Protein AF-A0A0K1K269-F1 (afdb_monomer)

Foldseek 3Di:
DPQVQQAFDGPPQEAQLQFGKDKDFADAQWKKFKDKPPDPHRPDIDGQHPVRMDMDTPSDGDDFFKMWMWIWTQDPVGIDDIDPIRIHGHDNDAWAAKAKDWDPVADPQDPPPQEGQRQWTKMKTFTDAQWKKWKAKDDPRDVVRIDIDGQHRVRMDMDTDDGHDFAKMKMKMWTADRRRHIYDIYPIDIHGHDDEWAAWELKAFFPVQQFFAGPPQEGLDQWTKIKTFGDAQWKKWKAFPVPRDTQDIDGQHPLGMDMGTGPRHDFAKTKMWMWTAHPSGHIHHIYPIDIHGHDNDAWEWWAEKDFDPLQQPFDPPPQEGQFQWTKIKGFGDALKKKFKPKPPDPHGQDIWHQHPVRMTMDTGPGTHDFEKMWIKMWIAHSRRRTYDIYHIDIHGHWWDKDFDQVQQAFDPPPLEALDQFTKIKIFIYAQWKKWKDFVPRTFFIDHQHPVRMDMTGGHGHDAAKTWMWMWTDDPNDIGIDHTDIHGHANDAWADKDWPDQEAELPADAFHFGTFIDIHGPHPFQKAKAWPPPCVQWGDDRRTITGHCSVPDDFAKDWTWMWIAGRNGHIDIDTGIHGYHYDDDDDDDDDDDQDCAQQWRKDKDWDQFFLPGIAMKIWTPQQAAPGRGDVPDRQWGWAQPDDDPNHRQKIKGWGHFKIKMKIFHFWDFLLSCLRRQLRLLCVLQVPPDPVQSVQLSVLSVLLSVPDDRRQTETEMEMEMAGDQPDQTEEIEMAGHPPPSYAYEYEYECQRPYPNYAYEYHRHQEYEYEEEHEYEYEAAAHEYEYGLAEYEYEYFLVHEYEYHHYNYAYEAEFHDDDDPPDPDQDPLSSFAAEYEAANFHYAYEYEDSAAPVQWDWDDFQQWIWITGPVGSNRIYIYGHHQWYHYPVGIDGDDFDQLLLLVQLLCCQQLVDGDARSRSRRVVVSVVSPRFPLNVSVCSCCDPRSVVVVRHDDPDLLVNVQSLCCSRVVDGDDPVLSVVVSVVVVRSQDSSNVSSVVCPDPSSVVRGHGRSRRDNSD

pLDDT: mean 85.99, std 11.44, range [26.34, 98.56]

Mean predicted aligned error: 17.12 Å

Structure (mmCIF, N/CA/C/O backbone):
data_AF-A0A0K1K269-F1
#
_entry.id   AF-A0A0K1K269-F1
#
loop_
_atom_site.group_PDB
_atom_site.id
_atom_site.type_symbol
_atom_site.label_atom_id
_atom_site.label_alt_id
_atom_site.label_comp_id
_atom_site.label_asym_id
_atom_site.label_entity_id
_atom_site.label_seq_id
_atom_site.pdbx_PDB_ins_code
_atom_site.Cartn_x
_atom_site.Cartn_y
_atom_site.Cartn_z
_atom_site.occupancy
_atom_site.B_iso_or_equiv
_atom_site.auth_seq_id
_atom_site.auth_comp_id
_atom_site.auth_asym_id
_atom_site.auth_atom_id
_atom_site.pdbx_PDB_model_num
ATOM 1 N N . MET A 1 1 ? -61.673 -24.656 77.929 1.00 82.25 1 MET A N 1
ATOM 2 C CA . MET A 1 1 ? -61.114 -23.332 78.265 1.00 82.25 1 MET A CA 1
ATOM 3 C C . MET A 1 1 ? -62.206 -22.293 78.041 1.00 82.25 1 MET A C 1
ATOM 5 O O . MET A 1 1 ? -63.074 -22.556 77.212 1.00 82.25 1 MET A O 1
ATOM 9 N N . LEU A 1 2 ? -62.243 -21.191 78.796 1.00 82.69 2 LEU A N 1
ATOM 10 C CA . LEU A 1 2 ? -63.127 -20.068 78.458 1.00 82.69 2 LEU A CA 1
ATOM 11 C C . LEU A 1 2 ? -62.644 -19.394 77.168 1.00 82.69 2 LEU A C 1
ATOM 13 O O . LEU A 1 2 ? -61.446 -19.272 76.951 1.00 82.69 2 LEU A O 1
ATOM 17 N N . GLU A 1 3 ? -63.578 -18.910 76.349 1.00 79.75 3 GLU A N 1
ATOM 18 C CA . GLU A 1 3 ? -63.285 -18.269 75.055 1.00 79.75 3 GLU A CA 1
ATOM 19 C C . GLU A 1 3 ? -62.368 -17.038 75.184 1.00 79.75 3 GLU A C 1
ATOM 21 O O . GLU A 1 3 ? -61.591 -16.734 74.282 1.00 79.75 3 GLU A O 1
ATOM 26 N N . ALA A 1 4 ? -62.426 -16.340 76.322 1.00 81.12 4 ALA A N 1
ATOM 27 C CA . ALA A 1 4 ? -61.565 -15.196 76.616 1.00 81.12 4 ALA A CA 1
ATOM 28 C C . ALA A 1 4 ? -60.096 -15.578 76.888 1.00 81.12 4 ALA A C 1
ATOM 30 O O . ALA A 1 4 ? -59.228 -14.732 76.711 1.00 81.12 4 ALA A O 1
ATOM 31 N N . SER A 1 5 ? -59.835 -16.825 77.290 1.00 86.56 5 SER A N 1
ATOM 32 C CA . SER A 1 5 ? -58.494 -17.344 77.601 1.00 86.56 5 SER A CA 1
ATOM 33 C C . SER A 1 5 ? -57.879 -18.169 76.476 1.00 86.56 5 SER A C 1
ATOM 35 O O . SER A 1 5 ? -56.747 -18.609 76.598 1.00 86.56 5 SER A O 1
ATOM 37 N N . ASP A 1 6 ? -58.620 -18.397 75.400 1.00 86.62 6 ASP A N 1
ATOM 38 C CA . ASP A 1 6 ? -58.170 -19.059 74.176 1.00 86.62 6 ASP A CA 1
ATOM 39 C C . ASP A 1 6 ? -57.727 -17.963 73.196 1.00 86.62 6 ASP A C 1
ATOM 41 O O . ASP A 1 6 ? -58.535 -17.502 72.390 1.00 86.62 6 ASP A O 1
ATOM 45 N N . THR A 1 7 ? -56.540 -17.374 73.384 1.00 86.38 7 THR A N 1
ATOM 46 C CA . THR A 1 7 ? -56.076 -16.248 72.547 1.00 86.38 7 THR A CA 1
ATOM 47 C C . THR A 1 7 ? -55.715 -16.728 71.141 1.00 86.38 7 THR A C 1
ATOM 49 O O . THR A 1 7 ? -55.523 -17.915 70.915 1.00 86.38 7 THR A O 1
ATOM 52 N N . GLY A 1 8 ? -55.673 -15.825 70.165 1.00 85.50 8 GLY A N 1
ATOM 53 C CA . GLY A 1 8 ? -55.426 -16.197 68.778 1.00 85.50 8 GLY A CA 1
ATOM 54 C C . GLY A 1 8 ? -56.553 -16.985 68.139 1.00 85.50 8 GLY A C 1
ATOM 55 O O . GLY A 1 8 ? -57.714 -16.545 68.122 1.00 85.50 8 GLY A O 1
ATOM 56 N N . VAL A 1 9 ? -56.203 -18.107 67.513 1.00 84.50 9 VAL A N 1
ATOM 57 C CA . VAL A 1 9 ? -57.137 -18.876 66.689 1.00 84.50 9 VAL A CA 1
ATOM 58 C C . VAL A 1 9 ? -58.079 -19.684 67.578 1.00 84.50 9 VAL A C 1
ATOM 60 O O . VAL A 1 9 ? -57.772 -20.787 68.010 1.00 84.50 9 VAL A O 1
ATOM 63 N N . LYS A 1 10 ? -59.289 -19.157 67.786 1.00 86.44 10 LYS A N 1
ATOM 64 C CA . LYS A 1 10 ? -60.305 -19.793 68.638 1.00 86.44 10 LYS A CA 1
ATOM 65 C C . LYS A 1 10 ? -60.507 -21.279 68.313 1.00 86.44 10 LYS A C 1
ATOM 67 O O . LYS A 1 10 ? -60.889 -21.640 67.197 1.00 86.44 10 LYS A O 1
ATOM 72 N N . GLY A 1 11 ? -60.344 -22.124 69.326 1.00 83.75 11 GLY A N 1
ATOM 73 C CA . GLY A 1 11 ? -60.563 -23.564 69.292 1.00 83.75 11 GLY A CA 1
ATOM 74 C C . GLY A 1 11 ? -59.385 -24.387 68.770 1.00 83.75 11 GLY A C 1
ATOM 75 O O . GLY A 1 11 ? -59.548 -25.600 68.625 1.00 83.75 11 GLY A O 1
ATOM 76 N N . ASP A 1 12 ? -58.226 -23.782 68.495 1.00 84.50 12 ASP A N 1
ATOM 77 C CA . ASP A 1 12 ? -57.014 -24.500 68.076 1.00 84.50 12 ASP A CA 1
ATOM 78 C C . ASP A 1 12 ? -56.248 -25.141 69.252 1.00 84.50 12 ASP A C 1
ATOM 80 O O . ASP A 1 12 ? -55.366 -25.981 69.050 1.00 84.50 12 ASP A O 1
ATOM 84 N N . GLY A 1 13 ? -56.634 -24.791 70.484 1.00 87.31 13 GLY A N 1
ATOM 85 C CA . GLY A 1 13 ? -56.024 -25.293 71.704 1.00 87.31 13 GLY A CA 1
ATOM 86 C C . GLY A 1 13 ? -54.658 -24.676 71.989 1.00 87.31 13 GLY A C 1
ATOM 87 O O . GLY A 1 13 ? -53.840 -25.338 72.625 1.00 87.31 13 GLY A O 1
ATOM 88 N N . ARG A 1 14 ? -54.378 -23.454 71.536 1.00 89.50 14 ARG A N 1
ATOM 89 C CA . ARG A 1 14 ? -53.165 -22.696 71.861 1.00 89.50 14 ARG A CA 1
ATOM 90 C C . ARG A 1 14 ? -53.545 -21.345 72.452 1.00 89.50 14 ARG A C 1
ATOM 92 O O . ARG A 1 14 ? -54.578 -20.782 72.124 1.00 89.50 14 ARG A O 1
ATOM 99 N N . THR A 1 15 ? -52.734 -20.839 73.370 1.00 90.44 15 THR A N 1
ATOM 100 C CA . THR A 1 15 ? -52.998 -19.544 73.997 1.00 90.44 15 THR A CA 1
ATOM 101 C C . THR A 1 15 ? -51.727 -18.899 74.534 1.00 90.44 15 THR A C 1
ATOM 103 O O . THR A 1 15 ? -50.867 -19.581 75.083 1.00 90.44 15 THR A O 1
ATOM 106 N N . ALA A 1 16 ? -51.638 -17.580 74.408 1.00 90.44 16 ALA A N 1
ATOM 107 C CA . ALA A 1 16 ? -50.656 -16.710 75.044 1.00 90.44 16 ALA A CA 1
ATOM 108 C C . ALA A 1 16 ? -51.110 -16.241 76.433 1.00 90.44 16 ALA A C 1
ATOM 110 O O . ALA A 1 16 ? -50.347 -15.596 77.154 1.00 90.44 16 ALA A O 1
ATOM 111 N N . ASP A 1 17 ? -52.343 -16.563 76.843 1.00 89.81 17 ASP A N 1
ATOM 112 C CA . ASP A 1 17 ? -52.762 -16.428 78.235 1.00 89.81 17 ASP A CA 1
ATOM 113 C C . ASP A 1 17 ? -51.996 -17.460 79.071 1.00 89.81 17 ASP A C 1
ATOM 115 O O . ASP A 1 17 ? -52.305 -18.652 79.057 1.00 89.81 17 ASP A O 1
ATOM 119 N N . SER A 1 18 ? -50.994 -16.996 79.820 1.00 88.62 18 SER A N 1
ATOM 120 C CA . SER A 1 18 ? -50.221 -17.832 80.740 1.00 88.62 18 SER A CA 1
ATOM 121 C C . SER A 1 18 ? -51.050 -18.338 81.920 1.00 88.62 18 SER A C 1
ATOM 123 O O . SER A 1 18 ? -50.560 -19.156 82.690 1.00 88.62 18 SER A O 1
ATOM 125 N N . SER A 1 19 ? -52.299 -17.895 82.084 1.00 87.56 19 SER A N 1
ATOM 126 C CA . SER A 1 19 ? -53.193 -18.254 83.185 1.00 87.56 19 SER A CA 1
ATOM 127 C C . SER A 1 19 ? -54.625 -18.559 82.709 1.00 87.56 19 SER A C 1
ATOM 129 O O . SER A 1 19 ? -55.581 -17.962 83.214 1.00 87.56 19 SER A O 1
ATOM 131 N N . PRO A 1 20 ? -54.830 -19.508 81.772 1.00 88.19 20 PRO A N 1
ATOM 132 C CA . PRO A 1 20 ? -56.107 -19.645 81.104 1.00 88.19 20 PRO A CA 1
ATOM 133 C C . PRO A 1 20 ? -57.209 -20.080 82.068 1.00 88.19 20 PRO A C 1
ATOM 135 O O . PRO A 1 20 ? -57.093 -21.057 82.816 1.00 88.19 20 PRO A O 1
ATOM 138 N N . ALA A 1 21 ? -58.329 -19.369 82.007 1.00 89.06 21 ALA A N 1
ATOM 139 C CA . ALA A 1 21 ? -59.508 -19.669 82.787 1.00 89.06 21 ALA A CA 1
ATOM 140 C C . ALA A 1 21 ? -60.196 -20.943 82.273 1.00 89.06 21 ALA A C 1
ATOM 142 O O . ALA A 1 21 ? -60.457 -21.138 81.076 1.00 89.06 21 ALA A O 1
ATOM 143 N N . LEU A 1 22 ? -60.531 -21.828 83.208 1.00 88.50 22 LEU A N 1
ATOM 144 C CA . LEU A 1 22 ? -61.204 -23.091 82.940 1.00 88.50 22 LEU A CA 1
ATOM 145 C C . LEU A 1 22 ? -62.673 -22.987 83.323 1.00 88.50 22 LEU A C 1
ATOM 147 O O . LEU A 1 22 ? -63.022 -22.396 84.338 1.00 88.50 22 LEU A O 1
ATOM 151 N N . ALA A 1 23 ? -63.536 -23.613 82.535 1.00 89.69 23 ALA A N 1
ATOM 152 C CA . ALA A 1 23 ? -64.954 -23.687 82.835 1.00 89.69 23 ALA A CA 1
ATOM 153 C C . ALA A 1 23 ? -65.533 -25.015 82.373 1.00 89.69 23 ALA A C 1
ATOM 155 O O . ALA A 1 23 ? -65.005 -25.664 81.465 1.00 89.69 23 ALA A O 1
ATOM 156 N N . GLY A 1 24 ? -66.651 -25.392 82.979 1.00 90.62 24 GLY A N 1
ATOM 157 C CA . GLY A 1 24 ? -67.384 -26.587 82.606 1.00 90.62 24 GLY A CA 1
ATOM 158 C C . GLY A 1 24 ? -68.748 -26.666 83.274 1.00 90.62 24 GLY A C 1
ATOM 159 O O . GLY A 1 24 ? -69.238 -25.715 83.884 1.00 90.62 24 GLY A O 1
ATOM 160 N N . GLN A 1 25 ? -69.375 -27.830 83.140 1.00 91.69 25 GLN A N 1
ATOM 161 C CA . GLN A 1 25 ? -70.652 -28.143 83.776 1.00 91.69 25 GLN A CA 1
ATOM 162 C C . GLN A 1 25 ? -70.461 -29.218 84.844 1.00 91.69 25 GLN A C 1
ATOM 164 O O . GLN A 1 25 ? -69.525 -30.018 84.785 1.00 91.69 25 GLN A O 1
ATOM 169 N N . GLY A 1 26 ? -71.357 -29.240 85.823 1.00 90.62 26 GLY A N 1
ATOM 170 C CA . GLY A 1 26 ? -71.384 -30.256 86.866 1.00 90.62 26 GLY A CA 1
ATOM 171 C C . GLY A 1 26 ? -72.695 -30.237 87.642 1.00 90.62 26 GLY A C 1
ATOM 172 O O . GLY A 1 26 ? -73.620 -29.486 87.337 1.00 90.62 26 GLY A O 1
ATOM 173 N N . ILE A 1 27 ? -72.787 -31.077 88.668 1.00 91.31 27 ILE A N 1
ATOM 174 C CA . ILE A 1 27 ? -73.944 -31.091 89.569 1.00 91.31 27 ILE A CA 1
ATOM 175 C C . ILE A 1 27 ? -73.861 -29.878 90.507 1.00 91.31 27 ILE A C 1
ATOM 177 O O . ILE A 1 27 ? -72.843 -29.693 91.168 1.00 91.31 27 ILE A O 1
ATOM 181 N N . ALA A 1 28 ? -74.924 -29.071 90.594 1.00 91.62 28 ALA A N 1
ATOM 182 C CA . ALA A 1 28 ? -74.972 -27.882 91.452 1.00 91.62 28 ALA A CA 1
ATOM 183 C C . ALA A 1 28 ? -74.565 -28.195 92.907 1.00 91.62 28 ALA A C 1
ATOM 185 O O . ALA A 1 28 ? -75.068 -29.142 93.517 1.00 91.62 28 ALA A O 1
ATOM 186 N N . GLY A 1 29 ? -73.647 -27.399 93.462 1.00 87.94 29 GLY A N 1
ATOM 187 C CA . GLY A 1 29 ? -73.082 -27.589 94.801 1.00 87.94 29 GLY A CA 1
ATOM 188 C C . GLY A 1 29 ? -71.988 -28.662 94.913 1.00 87.94 29 GLY A C 1
ATOM 189 O O . GLY A 1 29 ? -71.452 -28.848 96.004 1.00 87.94 29 GLY A O 1
ATOM 190 N N . ALA A 1 30 ? -71.634 -29.366 93.830 1.00 93.44 30 ALA A N 1
ATOM 191 C CA . ALA A 1 30 ? -70.514 -30.309 93.822 1.00 93.44 30 ALA A CA 1
ATOM 192 C C . ALA A 1 30 ? -69.157 -29.588 93.886 1.00 93.44 30 ALA A C 1
ATOM 194 O O . ALA A 1 30 ? -69.008 -28.473 93.384 1.00 93.44 30 ALA A O 1
ATOM 195 N N . THR A 1 31 ? -68.144 -30.251 94.450 1.00 93.56 31 THR A N 1
ATOM 196 C CA . THR A 1 31 ? -66.749 -29.787 94.392 1.00 93.56 31 THR A CA 1
ATOM 197 C C . THR A 1 31 ? -66.070 -30.360 93.154 1.00 93.56 31 THR A C 1
ATOM 199 O O . THR A 1 31 ? -65.975 -31.580 93.012 1.00 93.56 31 THR A O 1
ATOM 202 N N . ILE A 1 32 ? -65.571 -29.491 92.281 1.00 94.69 32 ILE A N 1
ATOM 203 C CA . ILE A 1 32 ? -64.718 -29.847 91.149 1.00 94.69 32 ILE A CA 1
ATOM 204 C C . ILE A 1 32 ? -63.270 -29.841 91.619 1.00 94.69 32 ILE A C 1
ATOM 206 O O . ILE A 1 32 ? -62.801 -28.823 92.114 1.00 94.69 32 ILE A O 1
ATOM 210 N N . LYS A 1 33 ? -62.561 -30.959 91.453 1.00 92.38 33 LYS A N 1
ATOM 211 C CA . LYS A 1 33 ? -61.102 -31.034 91.605 1.00 92.38 33 LYS A CA 1
ATOM 212 C C . LYS A 1 33 ? -60.458 -31.049 90.231 1.00 92.38 33 LYS A C 1
ATOM 214 O O . LYS A 1 33 ? -60.833 -31.877 89.399 1.00 92.38 33 LYS A O 1
ATOM 219 N N . ILE A 1 34 ? -59.506 -30.150 90.024 1.00 90.69 34 ILE A N 1
ATOM 220 C CA . ILE A 1 34 ? -58.819 -29.922 88.756 1.00 90.69 34 ILE A CA 1
ATOM 221 C C . ILE A 1 34 ? -57.410 -30.498 88.871 1.00 90.69 34 ILE A C 1
ATOM 223 O O . ILE A 1 34 ? -56.678 -30.174 89.806 1.00 90.69 34 ILE A O 1
ATOM 227 N N . TYR A 1 35 ? -57.040 -31.360 87.932 1.00 90.06 35 TYR A N 1
ATOM 228 C CA . TYR A 1 35 ? -55.732 -32.001 87.862 1.00 90.06 35 TYR A CA 1
ATOM 229 C C . TYR A 1 35 ? -55.044 -31.567 86.571 1.00 90.06 35 TYR A C 1
ATOM 231 O O . TYR A 1 35 ? -55.631 -31.679 85.495 1.00 90.06 35 TYR A O 1
ATOM 239 N N . PHE A 1 36 ? -53.806 -31.095 86.693 1.00 88.00 36 PHE A N 1
ATOM 240 C CA . PHE A 1 36 ? -52.966 -30.667 85.576 1.00 88.00 36 PHE A CA 1
ATOM 241 C C . PHE A 1 36 ? -51.844 -31.682 85.322 1.00 88.00 36 PHE A C 1
ATOM 243 O O . PHE A 1 36 ? -51.255 -32.214 86.268 1.00 88.00 36 PHE A O 1
ATOM 250 N N . ASP A 1 37 ? -51.544 -31.935 84.050 1.00 87.56 37 ASP A N 1
ATOM 251 C CA . ASP A 1 37 ? -50.381 -32.679 83.546 1.00 87.56 37 ASP A CA 1
ATOM 252 C C . ASP A 1 37 ? -50.193 -34.061 84.181 1.00 87.56 37 ASP A C 1
ATOM 254 O O . ASP A 1 37 ? -49.087 -34.481 84.525 1.00 87.56 37 ASP A O 1
ATOM 258 N N . GLY A 1 38 ? -51.308 -34.768 84.388 1.00 84.12 38 GLY A N 1
ATOM 259 C CA . GLY A 1 38 ? -51.323 -36.129 84.931 1.00 84.12 38 GLY A CA 1
ATOM 260 C C . GLY A 1 38 ? -50.889 -36.253 86.397 1.00 84.12 38 GLY A C 1
ATOM 261 O O . GLY A 1 38 ? -50.686 -37.372 86.876 1.00 84.12 38 GLY A O 1
ATOM 262 N N . LYS A 1 39 ? -50.745 -35.142 87.133 1.00 85.69 39 LYS A N 1
ATOM 263 C CA . LYS A 1 39 ? -50.403 -35.164 88.563 1.00 85.69 39 LYS A CA 1
ATOM 264 C C . LYS A 1 39 ? -51.543 -35.782 89.383 1.00 85.69 39 LYS A C 1
ATOM 266 O O . LYS A 1 39 ? -52.715 -35.500 89.150 1.00 85.69 39 LYS A O 1
ATOM 271 N N . ALA A 1 40 ? -51.192 -36.626 90.358 1.00 81.00 40 ALA A N 1
ATOM 272 C CA . ALA A 1 40 ? -52.157 -37.382 91.168 1.00 81.00 40 ALA A CA 1
ATOM 273 C C . ALA A 1 40 ? -52.868 -36.543 92.248 1.00 81.00 40 ALA A C 1
ATOM 275 O O . ALA A 1 40 ? -53.937 -36.922 92.729 1.00 81.00 40 ALA A O 1
ATOM 276 N N . GLU A 1 41 ? -52.284 -35.412 92.641 1.00 85.56 41 GLU A N 1
ATOM 277 C CA . GLU A 1 41 ? -52.894 -34.468 93.574 1.00 85.56 41 GLU A CA 1
ATOM 278 C C . GLU A 1 41 ? -53.673 -33.404 92.803 1.00 85.56 41 GLU A C 1
ATOM 280 O O . GLU A 1 41 ? -53.217 -32.916 91.767 1.00 85.56 41 GLU A O 1
ATOM 285 N N . ALA A 1 42 ? -54.865 -33.064 93.303 1.00 82.75 42 ALA A N 1
ATOM 286 C CA . ALA A 1 42 ? -55.665 -32.003 92.709 1.00 82.75 42 ALA A CA 1
ATOM 287 C C . ALA A 1 42 ? -54.908 -30.688 92.872 1.00 82.75 42 ALA A C 1
ATOM 289 O O . ALA A 1 42 ? -54.588 -30.289 93.990 1.00 82.75 42 ALA A O 1
ATOM 290 N N . PHE A 1 43 ? -54.631 -30.042 91.749 1.00 81.25 43 PHE A N 1
ATOM 291 C CA . PHE A 1 43 ? -53.936 -28.768 91.703 1.00 81.25 43 PHE A CA 1
ATOM 292 C C . PHE A 1 43 ? -54.791 -27.663 92.323 1.00 81.25 43 PHE A C 1
ATOM 294 O O . PHE A 1 43 ? -54.311 -26.869 93.125 1.00 81.25 43 PHE A O 1
ATOM 301 N N . ALA A 1 44 ? -56.079 -27.667 91.987 1.00 84.88 44 ALA A N 1
ATOM 302 C CA . ALA A 1 44 ? -57.045 -26.713 92.496 1.00 84.88 44 ALA A CA 1
ATOM 303 C C . ALA A 1 44 ? -58.414 -27.365 92.685 1.00 84.88 44 ALA A C 1
ATOM 305 O O . ALA A 1 44 ? -58.685 -28.473 92.202 1.00 84.88 44 ALA A O 1
ATOM 306 N N . GLN A 1 45 ? -59.299 -26.661 93.386 1.00 89.69 45 GLN A N 1
ATOM 307 C CA . GLN A 1 45 ? -60.698 -27.044 93.482 1.00 89.69 45 GLN A CA 1
ATOM 308 C C . GLN A 1 45 ? -61.614 -25.824 93.443 1.00 89.69 45 GLN A C 1
ATOM 310 O O . GLN A 1 45 ? -61.294 -24.781 94.001 1.00 89.69 45 GLN A O 1
ATOM 315 N N . THR A 1 46 ? -62.780 -25.983 92.830 1.00 91.81 46 THR A N 1
ATOM 316 C CA . THR A 1 46 ? -63.850 -24.979 92.804 1.00 91.81 46 THR A CA 1
ATOM 317 C C . THR A 1 46 ? -65.195 -25.653 93.079 1.00 91.81 46 THR A C 1
ATOM 319 O O . THR A 1 46 ? -65.283 -26.879 93.184 1.00 91.81 46 THR A O 1
ATOM 322 N N . THR A 1 47 ? -66.260 -24.877 93.236 1.00 91.00 47 THR A N 1
ATOM 323 C CA . THR A 1 47 ? -67.620 -25.391 93.452 1.00 91.00 47 THR A CA 1
ATOM 324 C C . THR A 1 47 ? -68.514 -25.078 92.264 1.00 91.00 47 THR A C 1
ATOM 326 O O . THR A 1 47 ? -68.466 -23.974 91.730 1.00 91.00 47 THR A O 1
ATOM 329 N N . VAL A 1 48 ? -69.375 -26.023 91.886 1.00 93.19 48 VAL A N 1
ATOM 330 C CA . VAL A 1 48 ? -70.389 -25.809 90.846 1.00 93.19 48 VAL A CA 1
ATOM 331 C C . VAL A 1 48 ? -71.497 -24.903 91.381 1.00 93.19 48 VAL A C 1
ATOM 333 O O . VAL A 1 48 ? -72.097 -25.195 92.420 1.00 93.19 48 VAL A O 1
ATOM 336 N N . ALA A 1 49 ? -71.786 -23.820 90.665 1.00 91.88 49 ALA A N 1
ATOM 337 C CA . ALA A 1 49 ? -72.836 -22.870 91.000 1.00 91.88 49 ALA A CA 1
ATOM 338 C C . ALA A 1 49 ? -74.246 -23.476 90.845 1.00 91.88 49 ALA A C 1
ATOM 340 O O . ALA A 1 49 ? -74.440 -24.571 90.310 1.00 91.88 49 ALA A O 1
ATOM 341 N N . ALA A 1 50 ? -75.262 -22.762 91.341 1.00 90.81 50 ALA A N 1
ATOM 342 C CA . ALA A 1 50 ? -76.652 -23.232 91.353 1.00 90.81 50 ALA A CA 1
ATOM 343 C C . ALA A 1 50 ? -77.258 -23.441 89.949 1.00 90.81 50 ALA A C 1
ATOM 345 O O . ALA A 1 50 ? -78.239 -24.168 89.811 1.00 90.81 50 ALA A O 1
ATOM 346 N N . ASP A 1 51 ? -76.678 -22.826 88.919 1.00 91.25 51 ASP A N 1
ATOM 347 C CA . ASP A 1 51 ? -77.062 -22.966 87.511 1.00 91.25 51 ASP A CA 1
ATOM 348 C C . ASP A 1 51 ? -76.375 -24.153 86.801 1.00 91.25 51 ASP A C 1
ATOM 350 O O . ASP A 1 51 ? -76.600 -24.374 85.611 1.00 91.25 51 ASP A O 1
ATOM 354 N N . GLY A 1 52 ? -75.560 -24.933 87.523 1.00 92.31 52 GLY A N 1
ATOM 355 C CA . GLY A 1 52 ? -74.871 -26.118 87.009 1.00 92.31 52 GLY A CA 1
ATOM 356 C C . GLY A 1 52 ? -73.542 -25.837 86.303 1.00 92.31 52 GLY A C 1
ATOM 357 O O . GLY A 1 52 ? -72.943 -26.767 85.759 1.00 92.31 52 GLY A O 1
ATOM 358 N N . LYS A 1 53 ? -73.057 -24.591 86.306 1.00 93.44 53 LYS A N 1
ATOM 359 C CA . LYS A 1 53 ? -71.763 -24.215 85.721 1.00 93.44 53 LYS A CA 1
ATOM 360 C C . LYS A 1 53 ? -70.697 -24.037 86.794 1.00 93.44 53 LYS A C 1
ATOM 362 O O . LYS A 1 53 ? -70.991 -23.748 87.952 1.00 93.44 53 LYS A O 1
ATOM 367 N N . TRP A 1 54 ? -69.444 -24.210 86.407 1.00 92.50 54 TRP A N 1
ATOM 368 C CA . TRP A 1 54 ? -68.300 -23.846 87.230 1.00 92.50 54 TRP A CA 1
ATOM 369 C C . TRP A 1 54 ? -67.270 -23.121 86.380 1.00 92.50 54 TRP A C 1
ATOM 371 O O . TRP A 1 54 ? -67.113 -23.415 85.194 1.00 92.50 54 TRP A O 1
ATOM 381 N N . GLU A 1 55 ? -66.561 -22.202 87.020 1.00 90.31 55 GLU A N 1
ATOM 382 C CA . GLU A 1 55 ? -65.420 -21.494 86.459 1.00 90.31 55 GLU A CA 1
ATOM 383 C C . GLU A 1 55 ? -64.278 -21.538 87.476 1.00 90.31 55 GLU A C 1
ATOM 385 O O . GLU A 1 55 ? -64.490 -21.615 88.693 1.00 90.31 55 GLU A O 1
ATOM 390 N N . PHE A 1 56 ? -63.059 -21.534 86.961 1.00 87.12 56 PHE A N 1
ATOM 391 C CA . PHE A 1 56 ? -61.832 -21.474 87.727 1.00 87.12 56 PHE A CA 1
ATOM 392 C C . PHE A 1 56 ? -60.877 -20.505 87.036 1.00 87.12 56 PHE A C 1
ATOM 394 O O . PHE A 1 56 ? -60.439 -20.750 85.912 1.00 87.12 56 PHE A O 1
ATOM 401 N N . ASN A 1 57 ? -60.579 -19.405 87.725 1.00 78.44 57 ASN A N 1
ATOM 402 C CA . ASN A 1 57 ? -59.581 -18.425 87.331 1.00 78.44 57 ASN A CA 1
ATOM 403 C C . ASN A 1 57 ? -58.949 -17.839 88.601 1.00 78.44 57 ASN A C 1
ATOM 405 O O . ASN A 1 57 ? -59.583 -17.053 89.303 1.00 78.44 57 ASN A O 1
ATOM 409 N N . GLU A 1 58 ? -57.723 -18.251 88.917 1.00 71.62 58 GLU A N 1
ATOM 410 C CA . GLU A 1 58 ? -56.969 -17.744 90.073 1.00 71.62 58 GLU A CA 1
ATOM 411 C C . GLU A 1 58 ? -55.712 -16.959 89.656 1.00 71.62 58 GLU A C 1
ATOM 413 O O . GLU A 1 58 ? -54.828 -16.748 90.484 1.00 71.62 58 GLU A O 1
ATOM 418 N N . ASN A 1 59 ? -55.612 -16.515 88.391 1.00 70.75 59 ASN A N 1
ATOM 419 C CA . ASN A 1 59 ? -54.438 -15.815 87.836 1.00 70.75 59 ASN A CA 1
ATOM 420 C C . ASN A 1 59 ? -53.103 -16.537 88.116 1.00 70.75 59 ASN A C 1
ATOM 422 O O . ASN A 1 59 ? -52.069 -15.903 88.326 1.00 70.75 59 ASN A O 1
ATOM 426 N N . THR A 1 60 ? -53.124 -17.868 88.204 1.00 77.81 60 THR A N 1
ATOM 427 C CA . THR A 1 60 ? -51.901 -18.648 88.404 1.00 77.81 60 THR A CA 1
ATOM 428 C C . THR A 1 60 ? -51.247 -18.871 87.053 1.00 77.81 60 THR A C 1
ATOM 430 O O . THR A 1 60 ? -51.865 -19.473 86.180 1.00 77.81 60 THR A O 1
ATOM 433 N N . GLU A 1 61 ? -50.020 -18.379 86.891 1.00 81.12 61 GLU A N 1
ATOM 434 C CA . GLU A 1 61 ? -49.234 -18.597 85.678 1.00 81.12 61 GLU A CA 1
ATOM 435 C C . GLU A 1 61 ? -48.798 -20.065 85.580 1.00 81.12 61 GLU A C 1
ATOM 437 O O . GLU A 1 61 ? -48.267 -20.650 86.532 1.00 81.12 61 GLU A O 1
ATOM 442 N N . TYR A 1 62 ? -49.010 -20.657 84.414 1.00 82.12 62 TYR A N 1
ATOM 443 C CA . TYR A 1 62 ? -48.517 -21.970 84.039 1.00 82.12 62 TYR A CA 1
ATOM 444 C C . TYR A 1 62 ? -47.296 -21.795 83.130 1.00 82.12 62 TYR A C 1
ATOM 446 O O . TYR A 1 62 ? -47.119 -20.768 82.475 1.00 82.12 62 TYR A O 1
ATOM 454 N N . GLY A 1 63 ? -46.405 -22.787 83.157 1.00 82.75 63 GLY A N 1
ATOM 455 C CA . GLY A 1 63 ? -45.198 -22.759 82.337 1.00 82.75 63 GLY A CA 1
ATOM 456 C C . GLY A 1 63 ? -45.515 -22.861 80.847 1.00 82.75 63 GLY A C 1
ATOM 457 O O . GLY A 1 63 ? -46.609 -23.234 80.459 1.00 82.75 63 GLY A O 1
ATOM 458 N N . GLU A 1 64 ? -44.531 -22.562 80.012 1.00 90.38 64 GLU A N 1
ATOM 459 C CA . GLU A 1 64 ? -44.645 -22.756 78.569 1.00 90.38 64 GLU A CA 1
ATOM 460 C C . GLU A 1 64 ? -44.836 -24.241 78.206 1.00 90.38 64 GLU A C 1
ATOM 462 O O . GLU A 1 64 ? -44.191 -25.124 78.789 1.00 90.38 64 GLU A O 1
ATOM 467 N N . GLY A 1 65 ? -45.630 -24.506 77.169 1.00 89.75 65 GLY A N 1
ATOM 468 C CA . GLY A 1 65 ? -45.695 -25.796 76.496 1.00 89.75 65 GLY A CA 1
ATOM 469 C C . GLY A 1 65 ? -47.051 -26.498 76.603 1.00 89.75 65 GLY A C 1
ATOM 470 O O . GLY A 1 65 ? -48.072 -25.888 76.924 1.00 89.75 65 GLY A O 1
ATOM 471 N N . PRO A 1 66 ? -47.104 -27.791 76.240 1.00 91.81 66 PRO A N 1
ATOM 472 C CA . PRO A 1 66 ? -48.344 -28.548 76.234 1.00 91.81 66 PRO A CA 1
ATOM 473 C C . PRO A 1 66 ? -48.817 -28.849 77.657 1.00 91.81 66 PRO A C 1
ATOM 475 O O . PRO A 1 66 ? -48.072 -29.397 78.470 1.00 91.81 66 PRO A O 1
ATOM 478 N N . HIS A 1 67 ? -50.094 -28.590 77.897 1.00 89.75 67 HIS A N 1
ATOM 479 C CA . HIS A 1 67 ? -50.796 -28.882 79.131 1.00 89.75 67 HIS A CA 1
ATOM 480 C C . HIS A 1 67 ? -51.995 -29.789 78.900 1.00 89.75 67 HIS A C 1
ATOM 482 O O . HIS A 1 67 ? -52.668 -29.751 77.867 1.00 89.75 67 HIS A O 1
ATOM 488 N N . THR A 1 68 ? -52.285 -30.609 79.906 1.00 92.12 68 THR A N 1
ATOM 489 C CA . THR A 1 68 ? -53.483 -31.451 79.936 1.00 92.12 68 THR A CA 1
ATOM 490 C C . THR A 1 68 ? -54.237 -31.251 81.238 1.00 92.12 68 THR A C 1
ATOM 492 O O . THR A 1 68 ? -53.657 -31.301 82.321 1.00 92.12 68 THR A O 1
ATOM 495 N N . VAL A 1 69 ? -55.549 -31.051 81.145 1.00 91.00 69 VAL A N 1
ATOM 496 C CA . VAL A 1 69 ? -56.426 -30.862 82.300 1.00 91.00 69 VAL A CA 1
ATOM 497 C C . VAL A 1 69 ? -57.498 -31.936 82.322 1.00 91.00 69 VAL A C 1
ATOM 499 O O . VAL A 1 69 ? -58.233 -32.118 81.354 1.00 91.00 69 VAL A O 1
ATOM 502 N N . VAL A 1 70 ? -57.633 -32.608 83.462 1.00 92.75 70 VAL A N 1
ATOM 503 C CA . VAL A 1 70 ? -58.785 -33.463 83.769 1.00 92.75 70 VAL A CA 1
ATOM 504 C C . VAL A 1 70 ? -59.451 -32.980 85.044 1.00 92.75 70 VAL A C 1
ATOM 506 O O . VAL A 1 70 ? -58.798 -32.487 85.966 1.00 92.75 70 VAL A O 1
ATOM 509 N N . VAL A 1 71 ? -60.766 -33.143 85.119 1.00 93.31 71 VAL A N 1
ATOM 510 C CA . VAL A 1 71 ? -61.534 -32.768 86.305 1.00 93.31 71 VAL A CA 1
ATOM 511 C C . VAL A 1 71 ? -62.320 -33.950 86.849 1.00 93.31 71 VAL A C 1
ATOM 513 O O . VAL A 1 71 ? -62.758 -34.827 86.107 1.00 93.31 71 VAL A O 1
ATOM 516 N N . THR A 1 72 ? -62.532 -33.968 88.161 1.00 92.88 72 THR A N 1
ATOM 517 C CA . THR A 1 72 ? -63.507 -34.858 88.810 1.00 92.88 72 THR A CA 1
ATOM 518 C C . THR A 1 72 ? -64.508 -34.014 89.580 1.00 92.88 72 THR A C 1
ATOM 520 O O . THR A 1 72 ? -64.142 -32.976 90.130 1.00 92.88 72 THR A O 1
ATOM 523 N N . GLN A 1 73 ? -65.760 -34.461 89.658 1.00 93.38 73 GLN A N 1
ATOM 524 C CA . GLN A 1 73 ? -66.763 -33.846 90.525 1.00 93.38 73 GLN A CA 1
ATOM 525 C C . GLN A 1 73 ? -67.040 -34.745 91.729 1.00 93.38 73 GLN A C 1
ATOM 527 O O . GLN A 1 73 ? -67.208 -35.956 91.588 1.00 93.38 73 GLN A O 1
ATOM 532 N N . THR A 1 74 ? -67.098 -34.157 92.921 1.00 92.69 74 THR A N 1
ATOM 533 C CA . THR A 1 74 ? -67.437 -34.850 94.168 1.00 92.69 74 THR A CA 1
ATOM 534 C C . THR A 1 74 ? -68.736 -34.294 94.733 1.00 92.69 74 THR A C 1
ATOM 536 O O . THR A 1 74 ? -68.876 -33.088 94.929 1.00 92.69 74 THR A O 1
ATOM 539 N N . THR A 1 75 ? -69.679 -35.190 95.014 1.00 88.44 75 THR A N 1
ATOM 54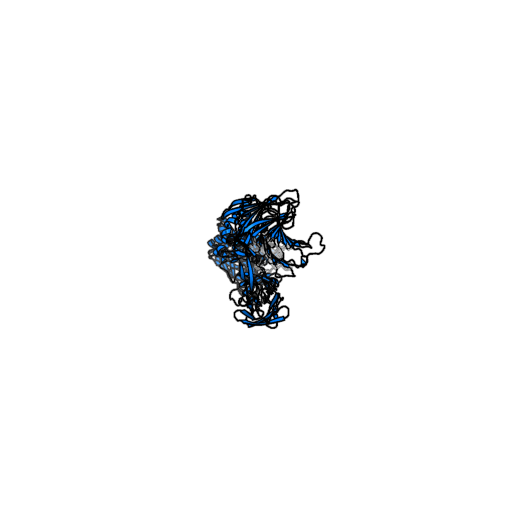0 C CA . THR A 1 75 ? -70.959 -34.890 95.672 1.00 88.44 75 THR A CA 1
ATOM 541 C C . THR A 1 75 ? -71.053 -35.635 97.006 1.00 88.44 75 THR A C 1
ATOM 543 O O . THR A 1 75 ? -70.191 -36.451 97.334 1.00 88.44 75 THR A O 1
ATOM 546 N N . ALA A 1 76 ? -72.149 -35.443 97.745 1.00 84.19 76 ALA A N 1
ATOM 547 C CA . ALA A 1 76 ? -72.459 -36.246 98.932 1.00 84.19 76 ALA A CA 1
ATOM 548 C C . ALA A 1 76 ? -72.599 -37.762 98.646 1.00 84.19 76 ALA A C 1
ATOM 550 O O . ALA A 1 76 ? -72.581 -38.562 99.579 1.00 84.19 76 ALA A O 1
ATOM 551 N N . HIS A 1 77 ? -72.731 -38.164 97.375 1.00 84.94 77 HIS A N 1
ATOM 552 C CA . HIS A 1 77 ? -72.921 -39.554 96.948 1.00 84.94 77 HIS A CA 1
ATOM 553 C C . HIS A 1 77 ? -71.664 -40.197 96.334 1.00 84.94 77 HIS A C 1
ATOM 555 O O . HIS A 1 77 ? -71.729 -41.343 95.895 1.00 84.94 77 HIS A O 1
ATOM 561 N N . GLY A 1 78 ? -70.528 -39.489 96.314 1.00 87.50 78 GLY A N 1
ATOM 562 C CA . GLY A 1 78 ? -69.247 -39.992 95.803 1.00 87.50 78 GLY A CA 1
ATOM 563 C C . GLY A 1 78 ? -68.587 -39.081 94.762 1.00 87.50 78 GLY A C 1
ATOM 564 O O . GLY A 1 78 ? -69.116 -38.022 94.411 1.00 87.50 78 GLY A O 1
ATOM 565 N N . THR A 1 79 ? -67.414 -39.508 94.284 1.00 91.06 79 THR A N 1
ATOM 566 C CA . THR A 1 79 ? -66.597 -38.828 93.263 1.00 91.06 79 THR A CA 1
ATOM 567 C C . THR A 1 79 ? -66.763 -39.507 91.902 1.00 91.06 79 THR A C 1
ATOM 569 O O . THR A 1 79 ? -66.831 -40.734 91.825 1.00 91.06 79 THR A O 1
ATOM 572 N N . SER A 1 80 ? -66.841 -38.722 90.827 1.00 91.88 80 SER A N 1
ATOM 573 C CA . SER A 1 80 ? -66.921 -39.236 89.456 1.00 91.88 80 SER A CA 1
ATOM 574 C C . SER A 1 80 ? -65.608 -39.872 88.985 1.00 91.88 80 SER A C 1
ATOM 576 O O . SER A 1 80 ? -64.547 -39.658 89.570 1.00 91.88 80 SER A O 1
ATOM 578 N N . LEU A 1 81 ? -65.662 -40.585 87.857 1.00 91.75 81 LEU A N 1
ATOM 579 C CA . LEU A 1 81 ? -64.460 -40.801 87.047 1.00 91.75 81 LEU A CA 1
ATOM 580 C C . LEU A 1 81 ? -63.916 -39.443 86.542 1.00 91.75 81 LEU A C 1
ATOM 582 O O . LEU A 1 81 ? -64.698 -38.482 86.459 1.00 91.75 81 LEU A O 1
ATOM 586 N N . PRO A 1 82 ? -62.610 -39.338 86.227 1.00 91.06 82 PRO A N 1
ATOM 587 C CA . PRO A 1 82 ? -62.057 -38.170 85.546 1.00 91.06 82 PRO A CA 1
ATOM 588 C C . PRO A 1 82 ? -62.781 -37.889 84.226 1.00 91.06 82 PRO A C 1
ATOM 590 O O . PRO A 1 82 ? -63.231 -38.817 83.550 1.00 91.06 82 PRO A O 1
ATOM 593 N N . SER A 1 83 ? -62.890 -36.612 83.868 1.00 92.81 83 SER A N 1
ATOM 594 C CA . SER A 1 83 ? -63.351 -36.186 82.546 1.00 92.81 83 SER A CA 1
ATOM 595 C C . SER A 1 83 ? -62.418 -36.679 81.436 1.00 92.81 83 SER A C 1
ATOM 597 O O . SER A 1 83 ? -61.290 -37.104 81.696 1.00 92.81 83 SER A O 1
ATOM 599 N N . GLU A 1 84 ? -62.852 -36.539 80.181 1.00 91.25 84 GLU A N 1
ATOM 600 C CA . GLU A 1 84 ? -61.899 -36.509 79.069 1.00 91.25 84 GLU A CA 1
ATOM 601 C C . GLU A 1 84 ? -60.880 -35.381 79.294 1.00 91.25 84 GLU A C 1
ATOM 603 O O . GLU A 1 84 ? -61.196 -34.352 79.907 1.00 91.25 84 GLU A O 1
ATOM 608 N N . ALA A 1 85 ? -59.641 -35.611 78.859 1.00 90.50 85 ALA A N 1
ATOM 609 C CA . ALA A 1 85 ? -58.571 -34.637 79.009 1.00 90.50 85 ALA A CA 1
ATOM 610 C C . ALA A 1 85 ? -58.774 -33.477 78.032 1.00 90.50 85 ALA A C 1
ATOM 612 O O . ALA A 1 85 ? -58.893 -33.686 76.826 1.00 90.50 85 ALA A O 1
ATOM 613 N N . LEU A 1 86 ? -58.780 -32.256 78.559 1.00 90.44 86 LEU A N 1
ATOM 614 C CA . LEU A 1 86 ? -58.630 -31.045 77.768 1.00 90.44 86 LEU A CA 1
ATOM 615 C C . LEU A 1 86 ? -57.136 -30.814 77.542 1.00 90.44 86 LEU A C 1
ATOM 617 O O . LEU A 1 86 ? -56.414 -30.542 78.500 1.00 90.44 86 LEU A O 1
ATOM 621 N N . SER A 1 87 ? -56.693 -30.908 76.294 1.00 91.44 87 SER A N 1
ATOM 622 C CA . SER A 1 87 ? -55.321 -30.578 75.902 1.00 91.44 87 SER A CA 1
ATOM 623 C C . SER A 1 87 ? -55.262 -29.166 75.335 1.00 91.44 87 SER A C 1
ATOM 625 O O . SER A 1 87 ? -56.123 -28.795 74.540 1.00 91.44 87 SER A O 1
ATOM 627 N N . PHE A 1 88 ? -54.245 -28.404 75.721 1.00 90.44 88 PHE A N 1
ATOM 628 C CA . PHE A 1 88 ? -53.925 -27.108 75.126 1.00 90.44 88 PHE A CA 1
ATOM 629 C C . PHE A 1 88 ? -52.425 -26.825 75.244 1.00 90.44 88 PHE A C 1
ATOM 631 O O . PHE A 1 88 ? -51.713 -27.542 75.940 1.00 90.44 88 PHE A O 1
ATOM 638 N N . VAL A 1 89 ? -51.927 -25.808 74.556 1.00 91.56 89 VAL A N 1
ATOM 639 C CA . VAL A 1 89 ? -50.537 -25.353 74.618 1.00 91.56 89 VAL A CA 1
ATOM 640 C C . VAL A 1 89 ? -50.535 -23.913 75.102 1.00 91.56 89 VAL A C 1
ATOM 642 O O . VAL A 1 89 ? -51.250 -23.085 74.542 1.00 91.56 89 VAL A O 1
ATOM 645 N N . ILE A 1 90 ? -49.749 -23.625 76.135 1.00 91.50 90 ILE A N 1
ATOM 646 C CA . ILE A 1 90 ? -49.421 -22.246 76.486 1.00 91.50 90 ILE A CA 1
ATOM 647 C C . ILE A 1 90 ? -48.179 -21.869 75.698 1.00 91.50 90 ILE A C 1
ATOM 649 O O . ILE A 1 90 ? -47.152 -22.544 75.789 1.00 91.50 90 ILE A O 1
ATOM 653 N N . ASP A 1 91 ? -48.323 -20.830 74.895 1.00 91.81 91 ASP A N 1
ATOM 654 C CA . ASP A 1 91 ? -47.304 -20.301 74.009 1.00 91.81 91 ASP A CA 1
ATOM 655 C C . ASP A 1 91 ? -47.238 -18.795 74.228 1.00 91.81 91 ASP A C 1
ATOM 657 O O . ASP A 1 91 ? -48.083 -18.047 73.746 1.00 91.81 91 ASP A O 1
ATOM 661 N N . THR A 1 92 ? -46.286 -18.359 75.045 1.00 91.31 92 THR A N 1
ATOM 662 C CA . THR A 1 92 ? -46.066 -16.946 75.392 1.00 91.31 92 THR A CA 1
ATOM 663 C C . THR A 1 92 ? -44.890 -16.347 74.625 1.00 91.31 92 THR A C 1
ATOM 665 O O . THR A 1 92 ? -44.506 -15.191 74.844 1.00 91.31 92 THR A O 1
ATOM 668 N N . GLN A 1 93 ? -44.258 -17.141 73.759 1.00 91.12 93 GLN A N 1
ATOM 669 C CA . GLN A 1 93 ? -43.049 -16.752 73.065 1.00 91.12 93 GLN A CA 1
ATOM 670 C C . GLN A 1 93 ? -43.374 -16.125 71.724 1.00 91.12 93 GLN A C 1
ATOM 672 O O . GLN A 1 93 ? -43.870 -16.761 70.809 1.00 91.12 93 GLN A O 1
ATOM 677 N N . ALA A 1 94 ? -42.984 -14.861 71.577 1.00 91.88 94 ALA A N 1
ATOM 678 C CA . ALA A 1 94 ? -43.046 -14.219 70.281 1.00 91.88 94 ALA A CA 1
ATOM 679 C C . ALA A 1 94 ? -42.174 -14.954 69.241 1.00 91.88 94 ALA A C 1
ATOM 681 O O . ALA A 1 94 ? -41.007 -15.259 69.537 1.00 91.88 94 ALA A O 1
ATOM 682 N N . PRO A 1 95 ? -42.671 -15.121 68.001 1.00 94.25 95 PRO A N 1
ATOM 683 C CA . PRO A 1 95 ? -41.868 -15.596 66.885 1.00 94.25 95 PRO A CA 1
ATOM 684 C C . PRO A 1 95 ? -40.594 -14.761 66.703 1.00 94.25 95 PRO A C 1
ATOM 686 O O . PRO A 1 95 ? -40.538 -13.565 67.025 1.00 94.25 95 PRO A O 1
ATOM 689 N N . GLN A 1 96 ? -39.569 -15.343 66.074 1.00 94.81 96 GLN A N 1
ATOM 690 C CA . GLN A 1 96 ? -38.439 -14.541 65.587 1.00 94.81 96 GLN A CA 1
ATOM 691 C C . GLN A 1 96 ? -38.891 -13.528 64.526 1.00 94.81 96 GLN A C 1
ATOM 693 O O . GLN A 1 96 ? -39.918 -13.710 63.880 1.00 94.81 96 GLN A O 1
ATOM 698 N N . ALA A 1 97 ? -38.130 -12.447 64.330 1.00 95.31 97 ALA A N 1
ATOM 699 C CA . ALA A 1 97 ? -38.431 -11.502 63.257 1.00 95.31 97 ALA A CA 1
ATOM 700 C C . ALA A 1 97 ? -38.351 -12.212 61.888 1.00 95.31 97 ALA A C 1
ATOM 702 O O . ALA A 1 97 ? -37.376 -12.932 61.646 1.00 95.31 97 ALA A O 1
ATOM 703 N N . PRO A 1 98 ? -39.334 -12.022 60.992 1.00 96.81 98 PRO A N 1
ATOM 704 C CA . PRO A 1 98 ? -39.297 -12.625 59.666 1.00 96.81 98 PRO A CA 1
ATOM 705 C C . PRO A 1 98 ? -38.183 -11.994 58.818 1.00 96.81 98 PRO A C 1
ATOM 707 O O . PRO A 1 98 ? -37.789 -10.843 59.032 1.00 96.81 98 PRO A O 1
ATOM 710 N N . THR A 1 99 ? -37.681 -12.727 57.823 1.00 96.31 99 THR A N 1
ATOM 711 C CA . THR A 1 99 ? -36.813 -12.141 56.788 1.00 96.31 99 THR A CA 1
ATOM 712 C C . THR A 1 99 ? -37.658 -11.565 55.662 1.00 96.31 99 THR A C 1
ATOM 714 O O . THR A 1 99 ? -38.766 -12.036 55.421 1.00 96.31 99 THR A O 1
ATOM 717 N N . LEU A 1 100 ? -37.135 -10.544 54.982 1.00 95.50 100 LEU A N 1
ATOM 718 C CA . LEU A 1 100 ? -37.829 -9.786 53.945 1.00 95.50 100 LEU A CA 1
ATOM 719 C C . LEU A 1 100 ? -36.849 -9.456 52.814 1.00 95.50 100 LEU A C 1
ATOM 721 O O . LEU A 1 100 ? -35.807 -8.854 53.057 1.00 95.50 100 LEU A O 1
ATOM 725 N N . THR A 1 101 ? -37.178 -9.866 51.591 1.00 96.00 101 THR A N 1
ATOM 726 C CA . THR A 1 101 ? -36.369 -9.669 50.376 1.00 96.00 101 THR A CA 1
ATOM 727 C C . THR A 1 101 ? -37.268 -9.382 49.177 1.00 96.00 101 THR A C 1
ATOM 729 O O . THR A 1 101 ? -38.436 -9.784 49.161 1.00 96.00 101 THR A O 1
ATOM 732 N N . LEU A 1 102 ? -36.730 -8.696 48.170 1.00 96.94 102 LEU A N 1
ATOM 733 C CA . LEU A 1 102 ? -37.368 -8.578 46.865 1.00 96.94 102 LEU A CA 1
ATOM 734 C C . LEU A 1 102 ? -37.156 -9.882 46.083 1.00 96.94 102 LEU A C 1
ATOM 736 O O . LEU A 1 102 ? -36.051 -10.425 46.061 1.00 96.94 102 LEU A O 1
ATOM 740 N N . ALA A 1 103 ? -38.209 -10.416 45.467 1.00 96.19 103 ALA A N 1
ATOM 741 C CA . ALA A 1 103 ? -38.075 -11.610 44.641 1.00 96.19 103 ALA A CA 1
ATOM 742 C C . ALA A 1 103 ? -37.291 -11.297 43.359 1.00 96.19 103 ALA A C 1
ATOM 744 O O . ALA A 1 103 ? -37.514 -10.260 42.742 1.00 96.19 103 ALA A O 1
ATOM 745 N N . LEU A 1 104 ? -36.481 -12.247 42.880 1.00 93.62 104 LEU A N 1
ATOM 746 C CA . LEU A 1 104 ? -35.731 -12.110 41.619 1.00 93.62 104 LEU A CA 1
ATOM 747 C C . LEU A 1 104 ? -36.624 -11.839 40.396 1.00 93.62 104 LEU A C 1
ATOM 749 O O . LEU A 1 104 ? -36.188 -11.233 39.431 1.00 93.62 104 LEU A O 1
ATOM 753 N N . SER A 1 105 ? -37.889 -12.270 40.422 1.00 92.44 105 SER A N 1
ATOM 754 C CA . SER A 1 105 ? -38.865 -11.966 39.363 1.00 92.44 105 SER A CA 1
ATOM 755 C C . SER A 1 105 ? -39.357 -10.513 39.369 1.00 92.44 105 SER A C 1
ATOM 757 O O . SER A 1 105 ? -40.131 -10.122 38.500 1.00 92.44 105 SER A O 1
ATOM 759 N N . SER A 1 106 ? -38.989 -9.748 40.391 1.00 95.12 106 SER A N 1
ATOM 760 C CA . SER A 1 106 ? -39.369 -8.354 40.608 1.00 95.12 106 SER A CA 1
ATOM 761 C C . SER A 1 106 ? -38.153 -7.453 40.800 1.00 95.12 106 SER A C 1
ATOM 763 O O . SER A 1 106 ? -38.331 -6.299 41.164 1.00 95.12 106 SER A O 1
ATOM 765 N N . ASP A 1 107 ? -36.951 -7.977 40.568 1.00 92.56 107 ASP A N 1
ATOM 766 C CA . ASP A 1 107 ? -35.683 -7.264 40.645 1.00 92.56 107 ASP A CA 1
ATOM 767 C C . ASP A 1 107 ? -35.059 -7.310 39.252 1.00 92.56 107 ASP A C 1
ATOM 769 O O . ASP A 1 107 ? -34.709 -8.384 38.755 1.00 92.56 107 ASP A O 1
ATOM 773 N N . SER A 1 108 ? -35.061 -6.180 38.555 1.00 91.56 108 SER A N 1
ATOM 774 C CA . SER A 1 108 ? -34.730 -6.139 37.130 1.00 91.56 108 SER A CA 1
ATOM 775 C C . SER A 1 108 ? -33.288 -5.697 36.911 1.00 91.56 108 SER A C 1
ATOM 777 O O . SER A 1 108 ? -32.718 -4.973 37.717 1.00 91.56 108 SER A O 1
ATOM 779 N N . VAL A 1 109 ? -32.693 -6.145 35.801 1.00 91.88 109 VAL A N 1
ATOM 780 C CA . VAL A 1 109 ? -31.320 -5.835 35.363 1.00 91.88 109 VAL A CA 1
ATOM 781 C C . VAL A 1 109 ? -30.207 -6.353 36.291 1.00 91.88 109 VAL A C 1
ATOM 783 O O . VAL A 1 109 ? -29.418 -7.201 35.865 1.00 91.88 109 VAL A O 1
ATOM 786 N N . ILE A 1 110 ? -30.099 -5.862 37.533 1.00 90.50 110 ILE A N 1
ATOM 787 C CA . ILE A 1 110 ? -29.056 -6.246 38.500 1.00 90.50 110 ILE A CA 1
ATOM 788 C C . ILE A 1 110 ? -29.691 -6.898 39.738 1.00 90.50 110 ILE A C 1
ATOM 790 O O . ILE A 1 110 ? -30.169 -6.202 40.627 1.00 90.50 110 ILE A O 1
ATOM 794 N N . PRO A 1 111 ? -29.622 -8.236 39.866 1.00 91.69 111 PRO A N 1
ATOM 795 C CA . PRO A 1 111 ? -30.122 -8.929 41.046 1.00 91.69 111 PRO A CA 1
ATOM 796 C C . PRO A 1 111 ? -29.459 -8.469 42.354 1.00 91.69 111 PRO A C 1
ATOM 798 O O . PRO A 1 111 ? -28.234 -8.472 42.487 1.00 91.69 111 PRO A O 1
ATOM 801 N N . GLY A 1 112 ? -30.282 -8.174 43.352 1.00 90.81 112 GLY A N 1
ATOM 802 C CA . GLY A 1 112 ? -29.916 -7.813 44.716 1.00 90.81 112 GLY A CA 1
ATOM 803 C C . GLY A 1 112 ? -29.721 -6.317 44.964 1.00 90.81 112 GLY A C 1
ATOM 804 O O . GLY A 1 112 ? -29.442 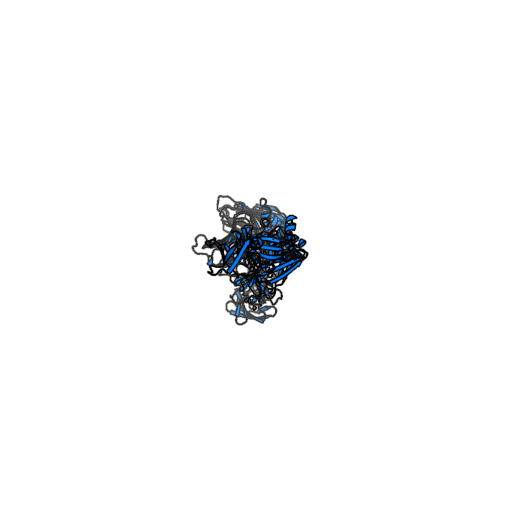-5.951 46.108 1.00 90.81 112 GLY A O 1
ATOM 805 N N . ASP A 1 113 ? -29.856 -5.449 43.955 1.00 92.50 113 ASP A N 1
ATOM 806 C CA . ASP A 1 113 ? -29.694 -3.999 44.136 1.00 92.50 113 ASP A CA 1
ATOM 807 C C . ASP A 1 113 ? -30.983 -3.294 44.610 1.00 92.50 113 ASP A C 1
ATOM 809 O O . ASP A 1 113 ? -30.932 -2.141 45.053 1.00 92.50 113 ASP A O 1
ATOM 813 N N . ASN A 1 114 ? -32.108 -4.025 44.610 1.00 94.19 114 ASN A N 1
ATOM 814 C CA . ASN A 1 114 ? -33.445 -3.570 44.986 1.00 94.19 114 ASN A CA 1
ATOM 815 C C . ASN A 1 114 ? -33.920 -2.359 44.167 1.00 94.19 114 ASN A C 1
ATOM 817 O O . ASN A 1 114 ? -34.600 -1.462 44.686 1.00 94.19 114 ASN A O 1
ATOM 821 N N . LYS A 1 115 ? -33.570 -2.302 42.885 1.00 94.06 115 LYS A N 1
ATOM 822 C CA . LYS A 1 115 ? -34.036 -1.274 41.960 1.00 94.06 115 LYS A CA 1
ATOM 823 C C . LYS A 1 115 ? -34.698 -1.938 40.774 1.00 94.06 115 LYS A C 1
ATOM 825 O O . LYS A 1 115 ? -34.182 -2.885 40.203 1.00 94.06 115 LYS A O 1
ATOM 830 N N . THR A 1 116 ? -35.870 -1.444 40.392 1.00 94.69 116 THR A N 1
ATOM 831 C CA . THR A 1 116 ? -36.639 -2.142 39.372 1.00 94.69 116 THR A CA 1
ATOM 832 C C . THR A 1 116 ? -37.558 -1.256 38.543 1.00 94.69 116 THR A C 1
ATOM 834 O O . THR A 1 116 ? -38.102 -0.264 39.022 1.00 94.69 116 THR A O 1
ATOM 837 N N . SER A 1 117 ? -37.784 -1.637 37.288 1.00 93.81 117 SER A N 1
ATOM 838 C CA . SER A 1 117 ? -38.885 -1.124 36.466 1.00 93.81 117 SER A CA 1
ATOM 839 C C . SER A 1 117 ? -40.209 -1.866 36.694 1.00 93.81 117 SER A C 1
ATOM 841 O O . SER A 1 117 ? -41.267 -1.444 36.214 1.00 93.81 117 SER A O 1
ATOM 843 N N . VAL A 1 118 ? -40.193 -2.963 37.459 1.00 94.75 118 VAL A N 1
ATOM 844 C CA . VAL A 1 118 ? -41.373 -3.776 37.751 1.00 94.75 118 VAL A CA 1
ATOM 845 C C . VAL A 1 118 ? -42.248 -3.069 38.784 1.00 94.75 118 VAL A C 1
ATOM 847 O O . VAL A 1 118 ? -41.906 -2.949 39.953 1.00 94.75 118 VAL A O 1
ATOM 850 N N . SER A 1 119 ? -43.439 -2.635 38.372 1.00 92.44 119 SER A N 1
ATOM 851 C CA . SER A 1 119 ? -44.396 -1.976 39.273 1.00 92.44 119 SER A CA 1
ATOM 852 C C . SER A 1 119 ? -45.240 -2.944 40.117 1.00 92.44 119 SER A C 1
ATOM 854 O O . SER A 1 119 ? -45.870 -2.529 41.085 1.00 92.44 119 SER A O 1
ATOM 856 N N . GLU A 1 120 ? -45.307 -4.227 39.751 1.00 94.06 120 GLU A N 1
ATOM 857 C CA . GLU A 1 120 ? -46.030 -5.267 40.502 1.00 94.06 120 GLU A CA 1
ATOM 858 C C . GLU A 1 120 ? -45.037 -6.143 41.273 1.00 94.06 120 GLU A C 1
ATOM 860 O O . GLU A 1 120 ? -44.650 -7.219 40.815 1.00 94.06 120 GLU A O 1
ATOM 865 N N . LEU A 1 121 ? -44.595 -5.658 42.433 1.00 95.44 121 LEU A N 1
ATOM 866 C CA . LEU A 1 121 ? -43.556 -6.327 43.212 1.00 95.44 121 LEU A CA 1
ATOM 867 C C . LEU A 1 121 ? -44.048 -7.633 43.842 1.00 95.44 121 LEU A C 1
ATOM 869 O O . LEU A 1 121 ? -45.165 -7.720 44.357 1.00 95.44 121 LEU A O 1
ATOM 873 N N . VAL A 1 122 ? -43.164 -8.624 43.884 1.00 96.50 122 VAL A N 1
ATOM 874 C CA . VAL A 1 122 ? -43.288 -9.810 44.725 1.00 96.50 122 VAL A CA 1
ATOM 875 C C . VAL A 1 122 ? -42.228 -9.726 45.817 1.00 96.50 122 VAL A C 1
ATOM 877 O O . VAL A 1 122 ? -41.034 -9.645 45.537 1.00 96.50 122 VAL A O 1
ATOM 880 N N . LEU A 1 123 ? -42.674 -9.748 47.068 1.00 96.56 123 LEU A N 1
ATOM 881 C CA . LEU A 1 123 ? -41.808 -9.841 48.239 1.00 96.56 123 LEU A CA 1
ATOM 882 C C . LEU A 1 123 ? -41.765 -11.290 48.717 1.00 96.56 123 LEU A C 1
ATOM 884 O O . LEU A 1 123 ? -42.773 -12.000 48.653 1.00 96.56 123 LEU A O 1
ATOM 888 N N . THR A 1 124 ? -40.605 -11.726 49.193 1.00 96.25 124 THR A N 1
ATOM 889 C CA . THR A 1 124 ? -40.386 -13.087 49.693 1.00 96.25 124 THR A CA 1
ATOM 890 C C . THR A 1 124 ? -39.558 -13.090 50.963 1.00 96.25 124 THR A C 1
ATOM 892 O O . THR A 1 124 ? -38.759 -12.182 51.208 1.00 96.25 124 THR A O 1
ATOM 895 N N . GLY A 1 125 ? -39.684 -14.154 51.747 1.00 96.56 125 GLY A N 1
ATOM 896 C CA . GLY A 1 125 ? -38.849 -14.337 52.920 1.00 96.56 125 GLY A CA 1
ATOM 897 C C . GLY A 1 125 ? -39.145 -15.616 53.684 1.00 96.56 125 GLY A C 1
ATOM 898 O O . GLY A 1 125 ? -39.801 -16.536 53.190 1.00 96.56 125 GLY A O 1
ATOM 899 N N . LYS A 1 126 ? -38.619 -15.658 54.905 1.00 96.81 126 LYS A N 1
ATOM 900 C CA . LYS A 1 126 ? -38.800 -16.733 55.874 1.00 96.81 126 LYS A CA 1
ATOM 901 C C . LYS A 1 126 ? -39.525 -16.220 57.114 1.00 96.81 126 LYS A C 1
ATOM 903 O O . LYS A 1 126 ? -39.350 -15.065 57.498 1.00 96.81 126 LYS A O 1
ATOM 908 N N . GLY A 1 127 ? -40.312 -17.087 57.734 1.00 95.88 127 GLY A N 1
ATOM 909 C CA . GLY A 1 127 ? -41.059 -16.817 58.957 1.00 95.88 127 GLY A CA 1
ATOM 910 C C . GLY A 1 127 ? -41.329 -18.097 59.747 1.00 95.88 127 GLY A C 1
ATOM 911 O O . GLY A 1 127 ? -40.849 -19.173 59.388 1.00 95.88 127 GLY A O 1
ATOM 912 N N . GLU A 1 128 ? -42.091 -17.976 60.827 1.00 94.88 128 GLU A N 1
ATOM 913 C CA . GLU A 1 128 ? -42.562 -19.121 61.601 1.00 94.88 128 GLU A CA 1
ATOM 914 C C . GLU A 1 128 ? -43.700 -19.829 60.848 1.00 94.88 128 GLU A C 1
ATOM 916 O O . GLU A 1 128 ? -44.628 -19.150 60.409 1.00 94.88 128 GLU A O 1
ATOM 921 N N . PRO A 1 129 ? -43.655 -21.162 60.663 1.00 94.06 129 PRO A N 1
ATOM 922 C CA . PRO A 1 129 ? -44.688 -21.884 59.930 1.00 94.06 129 PRO A CA 1
ATOM 923 C C . PRO A 1 129 ? -46.101 -21.599 60.437 1.00 94.06 129 PRO A C 1
ATOM 925 O O . PRO A 1 129 ? -46.357 -21.635 61.636 1.00 94.06 129 PRO A O 1
ATOM 928 N N . HIS A 1 130 ? -47.027 -21.363 59.507 1.00 89.88 130 HIS A N 1
ATOM 929 C CA . HIS A 1 130 ? -48.436 -21.047 59.772 1.00 89.88 130 HIS A CA 1
ATOM 930 C C . HIS A 1 130 ? -48.712 -19.699 60.460 1.00 89.88 130 HIS A C 1
ATOM 932 O O . HIS A 1 130 ? -49.882 -19.350 60.619 1.00 89.88 130 HIS A O 1
ATOM 938 N N . ALA A 1 131 ? -47.687 -18.912 60.802 1.00 94.06 131 ALA A N 1
ATOM 939 C CA . ALA A 1 131 ? -47.874 -17.562 61.317 1.00 94.06 131 ALA A CA 1
ATOM 940 C C . ALA A 1 131 ? -48.514 -16.643 60.260 1.00 94.06 131 ALA A C 1
ATOM 942 O O . ALA A 1 131 ? -48.303 -16.788 59.048 1.00 94.06 131 ALA A O 1
ATOM 943 N N . THR A 1 132 ? -49.281 -15.657 60.721 1.00 94.75 132 THR A N 1
ATOM 944 C CA . THR A 1 132 ? -49.794 -14.581 59.867 1.00 94.75 132 THR A CA 1
ATOM 945 C C . THR A 1 132 ? -48.739 -13.488 59.764 1.00 94.75 132 THR A C 1
ATOM 947 O O . THR A 1 132 ? -48.299 -12.940 60.770 1.00 94.75 132 THR A O 1
ATOM 950 N N . LEU A 1 133 ? -48.332 -13.154 58.544 1.00 95.88 133 LEU A N 1
ATOM 951 C CA . LEU A 1 133 ? -47.347 -12.120 58.259 1.00 95.88 133 LEU A CA 1
ATOM 952 C C . LEU A 1 133 ? -48.046 -10.823 57.851 1.00 95.88 133 LEU A C 1
ATOM 954 O O . LEU A 1 133 ? -48.885 -10.820 56.950 1.00 95.88 133 LEU A O 1
ATOM 958 N N . ALA A 1 134 ? -47.646 -9.721 58.470 1.00 93.62 134 ALA A N 1
ATOM 959 C CA . ALA A 1 134 ? -48.102 -8.374 58.183 1.00 93.62 134 ALA A CA 1
ATOM 960 C C . ALA A 1 134 ? -46.945 -7.561 57.583 1.00 93.62 134 ALA A C 1
ATOM 962 O O . ALA A 1 134 ? -45.886 -7.428 58.196 1.00 93.62 134 ALA A O 1
ATOM 963 N N . ILE A 1 135 ? -47.140 -7.023 56.380 1.00 93.31 135 ILE A N 1
ATOM 964 C CA . ILE A 1 135 ? -46.152 -6.234 55.639 1.00 93.31 135 ILE A CA 1
ATOM 965 C C . ILE A 1 135 ? -46.670 -4.806 55.511 1.00 93.31 135 ILE A C 1
ATOM 967 O O . ILE A 1 135 ? -47.688 -4.573 54.858 1.00 93.31 135 ILE A O 1
ATOM 971 N N . GLY A 1 136 ? -45.967 -3.858 56.126 1.00 89.44 136 GLY A N 1
ATOM 972 C CA . GLY A 1 136 ? -46.247 -2.429 56.022 1.00 89.44 136 GLY A CA 1
ATOM 973 C C . GLY A 1 136 ? -45.337 -1.759 54.994 1.00 89.44 136 GLY A C 1
ATOM 974 O O . GLY A 1 136 ? -44.152 -2.089 54.906 1.00 89.44 136 GLY A O 1
ATOM 975 N N . PHE A 1 137 ? -45.875 -0.798 54.238 1.00 84.69 137 PHE A N 1
ATOM 976 C CA . PHE A 1 137 ? -45.101 0.025 53.305 1.00 84.69 137 PHE A CA 1
ATOM 977 C C . PHE A 1 137 ? -45.454 1.517 53.409 1.00 84.69 137 PHE A C 1
ATOM 979 O O . PHE A 1 137 ? -46.580 1.882 53.744 1.00 84.69 137 PHE A O 1
ATOM 986 N N . GLY A 1 138 ? -44.485 2.389 53.111 1.00 70.75 138 GLY A N 1
ATOM 987 C CA . GLY A 1 138 ? -44.668 3.848 53.048 1.00 70.75 138 GLY A CA 1
ATOM 988 C C . GLY A 1 138 ? -44.135 4.629 54.264 1.00 70.75 138 GLY A C 1
ATOM 989 O O . GLY A 1 138 ? -43.750 4.043 55.271 1.00 70.75 138 GLY A O 1
ATOM 990 N N . PRO A 1 139 ? -44.120 5.977 54.208 1.00 56.12 139 PRO A N 1
ATOM 991 C CA . PRO A 1 139 ? -43.295 6.824 55.083 1.00 56.12 139 PRO A CA 1
ATOM 992 C C . PRO A 1 139 ? -43.707 6.869 56.565 1.00 56.12 139 PRO A C 1
ATOM 994 O O . PRO A 1 139 ? -43.017 7.503 57.352 1.00 56.12 139 PRO A O 1
ATOM 997 N N . ASN A 1 140 ? -44.835 6.260 56.952 1.00 62.38 140 ASN A N 1
ATOM 998 C CA . ASN A 1 140 ? -45.319 6.238 58.341 1.00 62.38 140 ASN A CA 1
ATOM 999 C C . ASN A 1 140 ? -46.081 4.950 58.711 1.00 62.38 140 ASN A C 1
ATOM 1001 O O . ASN A 1 140 ? -46.791 4.958 59.713 1.00 62.38 140 ASN A O 1
ATOM 1005 N N . TYR A 1 141 ? -45.999 3.889 57.894 1.00 72.69 141 TYR A N 1
ATOM 1006 C CA . TYR A 1 141 ? -46.654 2.595 58.148 1.00 72.69 141 TYR A CA 1
ATOM 1007 C C . TYR A 1 141 ? -48.107 2.729 58.644 1.00 72.69 141 TYR A C 1
ATOM 1009 O O . TYR A 1 141 ? -48.460 2.266 59.730 1.00 72.69 141 TYR A O 1
ATOM 1017 N N . LYS A 1 142 ? -48.965 3.428 57.889 1.00 71.81 142 LYS A N 1
ATOM 1018 C CA . LYS A 1 142 ? -50.378 3.540 58.275 1.00 71.81 142 LYS A CA 1
ATOM 1019 C C . LYS A 1 142 ? -51.034 2.173 58.126 1.00 71.81 142 LYS A C 1
ATOM 1021 O O . LYS A 1 142 ? -50.778 1.479 57.154 1.00 71.81 142 LYS A O 1
ATOM 1026 N N . GLU A 1 143 ? -51.932 1.823 59.039 1.00 69.00 143 GLU A N 1
ATOM 1027 C CA . GLU A 1 143 ? -52.610 0.516 59.058 1.00 69.00 143 GLU A CA 1
ATOM 1028 C C . GLU A 1 143 ? -53.316 0.174 57.726 1.00 69.00 143 GLU A C 1
ATOM 1030 O O . GLU A 1 143 ? -53.303 -0.971 57.288 1.00 69.00 143 GLU A O 1
ATOM 1035 N N . ALA A 1 144 ? -53.841 1.175 57.005 1.00 73.12 144 ALA A N 1
ATOM 1036 C CA . ALA A 1 144 ? -54.439 0.999 55.672 1.00 73.12 144 ALA A CA 1
ATOM 1037 C C . ALA A 1 144 ? -53.445 0.521 54.582 1.00 73.12 144 ALA A C 1
ATOM 1039 O O . ALA A 1 144 ? -53.848 -0.038 53.555 1.00 73.12 144 ALA A O 1
ATOM 1040 N N . ASP A 1 145 ? -52.149 0.718 54.813 1.00 75.94 145 ASP A N 1
ATOM 1041 C CA . ASP A 1 145 ? -51.054 0.347 53.918 1.00 75.94 145 ASP A CA 1
ATOM 1042 C C . ASP A 1 145 ? -50.445 -1.016 54.296 1.00 75.94 145 ASP A C 1
ATOM 1044 O O . ASP A 1 145 ? -49.464 -1.447 53.699 1.00 75.94 145 ASP A O 1
ATOM 1048 N N . PHE A 1 146 ? -51.032 -1.744 55.253 1.00 88.19 146 PHE A N 1
ATOM 1049 C CA . PHE A 1 146 ? -50.606 -3.107 55.563 1.00 88.19 146 PHE A CA 1
ATOM 1050 C C . PHE A 1 146 ? -51.194 -4.109 54.568 1.00 88.19 146 PHE A C 1
ATOM 1052 O O . PHE A 1 146 ? -52.324 -3.981 54.079 1.00 88.19 146 PHE A O 1
ATOM 1059 N N . ARG A 1 147 ? -50.410 -5.131 54.246 1.00 91.44 147 ARG A N 1
ATOM 1060 C CA . ARG A 1 147 ? -50.836 -6.312 53.494 1.00 91.44 147 ARG A CA 1
ATOM 1061 C C . ARG A 1 147 ? -50.502 -7.552 54.298 1.00 91.44 147 ARG A C 1
ATOM 1063 O O . ARG A 1 147 ? -49.501 -7.576 55.005 1.00 91.44 147 ARG A O 1
ATOM 1070 N N . TYR A 1 148 ? -51.340 -8.570 54.171 1.00 92.62 148 TYR A N 1
ATOM 1071 C CA . TYR A 1 148 ? -51.224 -9.786 54.961 1.00 92.62 148 TYR A CA 1
ATOM 1072 C C . TYR A 1 148 ? -51.022 -10.997 54.058 1.00 92.62 148 TYR A C 1
ATOM 1074 O O . TYR A 1 148 ? -51.574 -11.064 52.959 1.00 92.62 148 TYR A O 1
ATOM 1082 N N . THR A 1 149 ? -50.237 -11.951 54.537 1.00 95.81 149 THR A N 1
ATOM 1083 C CA . THR A 1 149 ? -50.106 -13.294 53.967 1.00 95.81 149 THR A CA 1
ATOM 1084 C C . THR A 1 149 ? -49.872 -14.289 55.101 1.00 95.81 149 THR A C 1
ATOM 1086 O O . THR A 1 149 ? -49.755 -13.897 56.260 1.00 95.81 149 THR A O 1
ATOM 1089 N N . THR A 1 150 ? -49.811 -15.574 54.793 1.00 94.75 150 THR A N 1
ATOM 1090 C CA . THR A 1 150 ? -49.465 -16.622 55.759 1.00 94.75 150 THR A CA 1
ATOM 1091 C C . THR A 1 150 ? -48.123 -17.232 55.399 1.00 94.75 150 THR A C 1
ATOM 1093 O O . THR A 1 150 ? -47.811 -17.391 54.216 1.00 94.75 150 THR A O 1
ATOM 1096 N N . VAL A 1 151 ? -47.355 -17.617 56.410 1.00 96.38 151 VAL A N 1
ATOM 1097 C CA . VAL A 1 151 ? -46.146 -18.419 56.229 1.00 96.38 151 VAL A CA 1
ATOM 1098 C C . VAL A 1 151 ? -46.547 -19.880 56.007 1.00 96.38 151 VAL A C 1
ATOM 1100 O O . VAL A 1 151 ? -47.391 -20.419 56.725 1.00 96.38 151 VAL A O 1
ATOM 1103 N N . ASP A 1 152 ? -45.979 -20.524 54.991 1.00 95.69 152 ASP A N 1
ATOM 1104 C CA . ASP A 1 152 ? -46.242 -21.931 54.693 1.00 95.69 152 ASP A CA 1
ATOM 1105 C C . ASP A 1 152 ? -45.627 -22.882 55.740 1.00 95.69 152 ASP A C 1
ATOM 1107 O O . ASP A 1 152 ? -44.896 -22.472 56.642 1.00 95.69 152 ASP A O 1
ATOM 1111 N N . ALA A 1 153 ? -45.938 -24.177 55.631 1.00 93.94 153 ALA A N 1
ATOM 1112 C CA . ALA A 1 153 ? -45.452 -25.198 56.565 1.00 93.94 153 ALA A CA 1
ATOM 1113 C C . ALA A 1 153 ? -43.913 -25.347 56.574 1.00 93.94 153 ALA A C 1
ATOM 1115 O O . ALA A 1 153 ? -43.350 -25.823 57.559 1.00 93.94 153 ALA A O 1
ATOM 1116 N N . ASP A 1 154 ? -43.236 -24.922 55.501 1.00 95.75 154 ASP A N 1
ATOM 1117 C CA . ASP A 1 154 ? -41.777 -24.960 55.334 1.00 95.75 154 ASP A CA 1
ATOM 1118 C C . ASP A 1 154 ? -41.104 -23.637 55.771 1.00 95.75 154 ASP A C 1
ATOM 1120 O O . ASP A 1 154 ? -39.892 -23.428 55.593 1.00 95.75 154 ASP A O 1
ATOM 1124 N N . GLY A 1 155 ? -41.889 -22.717 56.338 1.00 95.62 155 GLY A N 1
ATOM 1125 C CA . GLY A 1 155 ? -41.435 -21.424 56.822 1.00 95.62 155 GLY A CA 1
ATOM 1126 C C . GLY A 1 155 ? -41.180 -20.396 55.719 1.00 95.62 155 GLY A C 1
ATOM 1127 O O . GLY A 1 155 ? -40.532 -19.393 56.002 1.00 95.62 155 GLY A O 1
ATOM 1128 N N . ASN A 1 156 ? -41.597 -20.618 54.466 1.00 97.31 156 ASN A N 1
ATOM 1129 C CA . ASN A 1 156 ? -41.501 -19.613 53.401 1.00 97.31 156 ASN A CA 1
ATOM 1130 C C . ASN A 1 156 ? -42.773 -18.783 53.310 1.00 97.31 156 ASN A C 1
ATOM 1132 O O . ASN A 1 156 ? -43.870 -19.225 53.639 1.00 97.31 156 ASN A O 1
ATOM 1136 N N . TRP A 1 157 ? -42.634 -17.588 52.759 1.00 96.94 157 TRP A N 1
ATOM 1137 C CA . TRP A 1 157 ? -43.778 -16.794 52.360 1.00 96.94 157 TRP A CA 1
ATOM 1138 C C . TRP A 1 157 ? -43.461 -16.013 51.085 1.00 96.94 157 TRP A C 1
ATOM 1140 O O . TRP A 1 157 ? -42.309 -15.680 50.790 1.00 96.94 157 TRP A O 1
ATOM 1150 N N . SER A 1 158 ? -44.511 -15.720 50.322 1.00 95.88 158 SER A N 1
ATOM 1151 C CA . SER A 1 158 ? -44.468 -14.841 49.159 1.00 95.88 158 SER A CA 1
ATOM 1152 C C . SER A 1 158 ? -45.717 -13.970 49.148 1.00 95.88 158 SER A C 1
ATOM 1154 O O . SER A 1 158 ? -46.814 -14.436 49.469 1.00 95.88 158 SER A O 1
ATOM 1156 N N . LEU A 1 159 ? -45.554 -12.699 48.795 1.00 96.12 159 LEU A N 1
ATOM 1157 C CA . LEU A 1 159 ? -46.658 -11.765 48.643 1.00 96.12 159 LEU A CA 1
ATOM 1158 C C . LEU A 1 159 ? -46.476 -10.938 47.373 1.00 96.12 159 LEU A C 1
ATOM 1160 O O . LEU A 1 159 ? -45.525 -10.166 47.258 1.00 96.12 159 LEU A O 1
ATOM 1164 N N . LYS A 1 160 ? -47.442 -11.048 46.456 1.00 94.94 160 LYS A N 1
ATOM 1165 C CA . LYS A 1 160 ? -47.588 -10.119 45.334 1.00 94.94 160 LYS A CA 1
ATOM 1166 C C . LYS A 1 160 ? -48.307 -8.855 45.806 1.00 94.94 160 LYS A C 1
ATOM 1168 O O . LYS A 1 160 ? -49.436 -8.926 46.293 1.00 94.94 160 LYS A O 1
ATOM 1173 N N . LEU A 1 161 ? -47.662 -7.706 45.650 1.00 92.38 161 LEU A N 1
ATOM 1174 C CA . LEU A 1 161 ? -48.228 -6.397 45.956 1.00 92.38 161 LEU A CA 1
ATOM 1175 C C . LEU A 1 161 ? -49.110 -5.885 44.803 1.00 92.38 161 LEU A C 1
ATOM 1177 O O . LEU A 1 161 ? -48.935 -6.295 43.651 1.00 92.38 161 LEU A O 1
ATOM 1181 N N . PRO A 1 162 ? -50.074 -4.984 45.082 1.00 88.56 162 PRO A N 1
ATOM 1182 C CA . PRO A 1 162 ? -50.727 -4.222 44.023 1.00 88.56 162 PRO A CA 1
ATOM 1183 C C . PRO A 1 162 ? -49.697 -3.383 43.260 1.00 88.56 162 PRO A C 1
ATOM 1185 O O . PRO A 1 162 ? -48.619 -3.092 43.777 1.00 88.56 162 PRO A O 1
ATOM 1188 N N . LYS A 1 163 ? -50.058 -2.956 42.048 1.00 92.19 163 LYS A N 1
ATOM 1189 C CA . LYS A 1 163 ? -49.223 -2.063 41.248 1.00 92.19 163 LYS A CA 1
ATOM 1190 C C . LYS A 1 163 ? -48.862 -0.801 42.045 1.00 92.19 163 LYS A C 1
ATOM 1192 O O . LYS A 1 163 ? -49.755 -0.077 42.486 1.00 92.19 163 LYS A O 1
ATOM 1197 N N . LEU A 1 164 ? -47.567 -0.558 42.211 1.00 90.25 164 LEU A N 1
ATOM 1198 C CA . LEU A 1 164 ? -47.001 0.629 42.840 1.00 90.25 164 LEU A CA 1
ATOM 1199 C C . LEU A 1 164 ? -46.553 1.625 41.766 1.00 90.25 164 LEU A C 1
ATOM 1201 O O . LEU A 1 164 ? -46.085 1.240 40.694 1.00 90.25 164 LEU A O 1
ATOM 1205 N N . GLU A 1 165 ? -46.704 2.914 42.052 1.00 91.38 165 GLU A N 1
ATOM 1206 C CA . GLU A 1 165 ? -46.194 3.977 41.184 1.00 91.38 165 GLU A CA 1
ATOM 1207 C C . GLU A 1 165 ? -44.675 4.118 41.330 1.00 91.38 165 GLU A C 1
ATOM 1209 O O . GLU A 1 165 ? -44.090 3.643 42.305 1.00 91.38 165 GLU A O 1
ATOM 1214 N N . LYS A 1 166 ? -44.032 4.809 40.387 1.00 90.88 166 LYS A N 1
ATOM 1215 C CA . LYS A 1 166 ? -42.593 5.102 40.459 1.00 90.88 166 LYS A CA 1
ATOM 1216 C C . LYS A 1 166 ? -42.251 5.858 41.747 1.00 90.88 166 LYS A C 1
ATOM 1218 O O . LYS A 1 166 ? -42.958 6.787 42.136 1.00 90.88 166 LYS A O 1
ATOM 1223 N N . GLY A 1 167 ? -41.154 5.474 42.388 1.00 90.25 167 GLY A N 1
ATOM 1224 C CA . GLY A 1 167 ? -40.698 6.041 43.652 1.00 90.25 167 GLY A CA 1
ATOM 1225 C C . GLY A 1 167 ? -39.921 5.040 44.501 1.00 90.25 167 GLY A C 1
ATOM 1226 O O . GLY A 1 167 ? -39.809 3.863 44.167 1.00 90.25 167 GLY A O 1
ATOM 1227 N N . THR A 1 168 ? -39.385 5.520 45.618 1.00 91.38 168 THR A N 1
ATOM 1228 C CA . THR A 1 168 ? -38.694 4.685 46.606 1.00 91.38 168 THR A CA 1
ATOM 1229 C C . THR A 1 168 ? -39.655 4.302 47.725 1.00 91.38 168 THR A C 1
ATOM 1231 O O . THR A 1 168 ? -40.313 5.163 48.314 1.00 91.38 168 THR A O 1
ATOM 1234 N N . TYR A 1 169 ? -39.713 3.009 48.028 1.00 90.12 169 TYR A N 1
ATOM 1235 C CA . TYR A 1 169 ? -40.571 2.423 49.049 1.00 90.12 169 TYR A CA 1
ATOM 1236 C C . TYR A 1 169 ? -39.726 1.702 50.087 1.00 90.12 169 TYR A C 1
ATOM 1238 O O . TYR A 1 169 ? -38.830 0.935 49.742 1.00 90.12 169 TYR A O 1
ATOM 1246 N N . THR A 1 170 ? -40.057 1.914 51.356 1.00 91.62 170 THR A N 1
ATOM 1247 C CA . THR A 1 170 ? -39.500 1.156 52.475 1.00 91.62 170 THR A CA 1
ATOM 1248 C C . THR A 1 170 ? -40.557 0.180 52.978 1.00 91.62 170 THR A C 1
ATOM 1250 O O . THR A 1 170 ? -41.706 0.571 53.209 1.00 91.62 170 THR A O 1
ATOM 1253 N N . PHE A 1 171 ? -40.166 -1.084 53.107 1.00 93.00 171 PHE A N 1
ATOM 1254 C CA . PHE A 1 171 ? -40.994 -2.201 53.538 1.00 93.00 171 PHE A CA 1
ATOM 1255 C C . PHE A 1 171 ? -40.480 -2.770 54.854 1.00 93.00 171 PHE A C 1
ATOM 1257 O O . PHE A 1 171 ? -39.273 -2.895 55.065 1.00 93.00 171 PHE A O 1
ATOM 1264 N N . LEU A 1 172 ? -41.415 -3.182 55.699 1.00 93.06 172 LEU A N 1
ATOM 1265 C CA . LEU A 1 172 ? -41.159 -3.836 56.974 1.00 93.06 172 LEU A CA 1
ATOM 1266 C C . LEU A 1 172 ? -42.150 -4.988 57.141 1.00 93.06 172 LEU A C 1
ATOM 1268 O O . LEU A 1 172 ? -43.315 -4.846 56.769 1.00 93.06 172 LEU A O 1
ATOM 1272 N N . ALA A 1 173 ? -41.718 -6.105 57.722 1.00 94.06 173 ALA A N 1
ATOM 1273 C CA . ALA A 1 173 ? -42.581 -7.244 58.011 1.00 94.06 173 ALA A CA 1
ATOM 1274 C C . ALA A 1 173 ? -42.554 -7.607 59.502 1.00 94.06 173 ALA A C 1
ATOM 1276 O O . ALA A 1 173 ? -41.503 -7.577 60.134 1.00 94.06 173 ALA A O 1
ATOM 1277 N N . ALA A 1 174 ? -43.694 -7.987 60.067 1.00 94.31 174 ALA A N 1
ATOM 1278 C CA . ALA A 1 174 ? -43.801 -8.612 61.385 1.00 94.31 174 ALA A CA 1
ATOM 1279 C C . ALA A 1 174 ? -44.768 -9.794 61.291 1.00 94.31 174 ALA A C 1
ATOM 1281 O O . ALA A 1 174 ? -45.650 -9.793 60.433 1.00 94.31 174 ALA A O 1
ATOM 1282 N N . GLN A 1 175 ? -44.600 -10.804 62.139 1.00 96.00 175 GLN A N 1
ATOM 1283 C CA . GLN A 1 175 ? -45.465 -11.982 62.132 1.00 96.00 175 GLN A CA 1
ATOM 1284 C C . GLN A 1 175 ? -46.127 -12.209 63.483 1.00 96.00 175 GLN A C 1
ATOM 1286 O O . GLN A 1 175 ? -45.584 -11.836 64.522 1.00 96.00 175 GLN A O 1
ATOM 1291 N N . GLN A 1 176 ? -47.300 -12.819 63.426 1.00 94.69 176 GLN A N 1
ATOM 1292 C CA . GLN A 1 176 ? -48.129 -13.191 64.557 1.00 94.69 176 GLN A CA 1
ATOM 1293 C C . GLN A 1 176 ? -48.346 -14.702 64.516 1.00 94.69 176 GLN A C 1
ATOM 1295 O O . GLN A 1 176 ? -48.793 -15.227 63.491 1.00 94.69 176 GLN A O 1
ATOM 1300 N N . ASP A 1 177 ? -47.987 -15.393 65.594 1.00 92.81 177 ASP A N 1
ATOM 1301 C CA . ASP A 1 177 ? -48.211 -16.834 65.716 1.00 92.81 177 ASP A CA 1
ATOM 1302 C C . ASP A 1 177 ? -49.697 -17.163 65.969 1.00 92.81 177 ASP A C 1
ATOM 1304 O O . ASP A 1 177 ? -50.566 -16.290 66.016 1.00 92.81 177 ASP A O 1
ATOM 1308 N N . SER A 1 178 ? -50.007 -18.451 66.115 1.00 89.50 178 SER A N 1
ATOM 1309 C CA . SER A 1 178 ? -51.367 -18.935 66.392 1.00 89.50 178 SER A CA 1
ATOM 1310 C C . SER A 1 178 ? -51.926 -18.529 67.763 1.00 89.50 178 SER A C 1
ATOM 1312 O O . SER A 1 178 ? -53.139 -18.586 67.943 1.00 89.50 178 SER A O 1
ATOM 1314 N N . ALA A 1 179 ? -51.070 -18.122 68.706 1.00 89.00 179 ALA A N 1
ATOM 1315 C CA . ALA A 1 179 ? -51.427 -17.745 70.072 1.00 89.00 179 ALA A CA 1
ATOM 1316 C C . ALA A 1 179 ? -51.581 -16.219 70.265 1.00 89.00 179 ALA A C 1
ATOM 1318 O O . ALA A 1 179 ? -51.904 -15.783 71.369 1.00 89.00 179 ALA A O 1
ATOM 1319 N N . ASP A 1 180 ? -51.431 -15.422 69.199 1.00 89.94 180 ASP A N 1
ATOM 1320 C CA . ASP A 1 180 ? -51.384 -13.948 69.172 1.00 89.94 180 ASP A CA 1
ATOM 1321 C C . ASP A 1 180 ? -50.069 -13.302 69.653 1.00 89.94 180 ASP A C 1
ATOM 1323 O O . ASP A 1 180 ? -50.027 -12.080 69.842 1.00 89.94 180 ASP A O 1
ATOM 1327 N N . ASN A 1 181 ? -48.960 -14.039 69.791 1.00 91.25 181 ASN A N 1
ATOM 1328 C CA . ASN A 1 181 ? -47.678 -13.383 70.055 1.00 91.25 181 ASN A CA 1
ATOM 1329 C C . ASN A 1 181 ? -47.124 -12.750 68.773 1.00 91.25 181 ASN A C 1
ATOM 1331 O O . ASN A 1 181 ? -47.090 -13.368 67.708 1.00 91.25 181 ASN A O 1
ATOM 1335 N N . ILE A 1 182 ? -46.643 -11.508 68.877 1.00 93.62 182 ILE A N 1
ATOM 1336 C CA . ILE A 1 182 ? -46.143 -10.724 67.738 1.00 93.62 182 ILE A CA 1
ATOM 1337 C C . ILE A 1 182 ? -44.617 -10.621 67.797 1.00 93.62 182 ILE A C 1
ATOM 1339 O O . ILE A 1 182 ? -44.044 -10.229 68.817 1.00 93.62 182 ILE A O 1
ATOM 1343 N N . SER A 1 183 ? -43.951 -10.917 66.681 1.00 95.94 183 SER A N 1
ATOM 1344 C CA . SER A 1 183 ? -42.499 -10.797 66.545 1.00 95.94 183 SER A CA 1
ATOM 1345 C C . SER A 1 183 ? -42.012 -9.346 66.639 1.00 95.94 183 SER A C 1
ATOM 1347 O O . SER A 1 183 ? -42.744 -8.381 66.409 1.00 95.94 183 SER A O 1
ATOM 1349 N N . LYS A 1 184 ? -40.701 -9.164 66.839 1.00 94.56 184 LYS A N 1
ATOM 1350 C CA . LYS A 1 184 ? -40.059 -7.903 66.428 1.00 94.56 184 LYS A CA 1
ATOM 1351 C C . LYS A 1 184 ? -40.184 -7.729 64.901 1.00 94.56 184 LYS A C 1
ATOM 1353 O O . LYS A 1 184 ? -40.249 -8.740 64.195 1.00 94.56 184 LYS A O 1
ATOM 1358 N N . PRO A 1 185 ? -40.183 -6.492 64.378 1.00 92.31 185 PRO A N 1
ATOM 1359 C CA . PRO A 1 185 ? -40.161 -6.277 62.936 1.00 92.31 185 PRO A CA 1
ATOM 1360 C C . PRO A 1 185 ? -38.868 -6.771 62.268 1.00 92.31 185 PRO A C 1
ATOM 1362 O O . PRO A 1 185 ? -37.823 -6.867 62.919 1.00 92.31 185 PRO A O 1
ATOM 1365 N N . SER A 1 186 ? -38.942 -7.053 60.967 1.00 95.50 186 SER A N 1
ATOM 1366 C CA . SER A 1 186 ? -37.809 -7.377 60.096 1.00 95.50 186 SER A CA 1
ATOM 1367 C C . SER A 1 186 ? -36.826 -6.206 59.980 1.00 95.50 186 SER A C 1
ATOM 1369 O O . SER A 1 186 ? -37.096 -5.092 60.424 1.00 95.50 186 SER A O 1
ATOM 1371 N N . ALA A 1 187 ? -35.688 -6.427 59.317 1.00 93.56 187 ALA A N 1
ATOM 1372 C CA . ALA A 1 187 ? -34.936 -5.305 58.758 1.00 93.56 187 ALA A CA 1
ATOM 1373 C C . ALA A 1 187 ? -35.782 -4.591 57.686 1.00 93.56 187 ALA A C 1
ATOM 1375 O O . ALA A 1 187 ? -36.591 -5.236 57.007 1.00 93.56 187 ALA A O 1
ATOM 1376 N N . GLU A 1 188 ? -35.600 -3.278 57.544 1.00 92.44 188 GLU A N 1
ATOM 1377 C CA . GLU A 1 188 ? -36.243 -2.508 56.480 1.00 92.44 188 GLU A CA 1
ATOM 1378 C C . GLU A 1 188 ? -35.664 -2.902 55.114 1.00 92.44 188 GLU A C 1
ATOM 1380 O O . GLU A 1 188 ? -34.447 -2.936 54.925 1.00 92.44 188 GLU A O 1
ATOM 1385 N N . LEU A 1 189 ? -36.543 -3.170 54.150 1.00 94.44 189 LEU A N 1
ATOM 1386 C CA . LEU A 1 189 ? -36.194 -3.374 52.748 1.00 94.44 189 LEU A CA 1
ATOM 1387 C C . LEU A 1 189 ? -36.557 -2.108 51.975 1.00 94.44 189 LEU A C 1
ATOM 1389 O O . LEU A 1 189 ? -37.722 -1.724 51.937 1.00 94.44 189 LEU A O 1
ATOM 1393 N N . THR A 1 190 ? -35.578 -1.465 51.346 1.00 93.12 190 THR A N 1
ATOM 1394 C CA . THR A 1 190 ? -35.828 -0.306 50.479 1.00 93.12 190 THR A CA 1
ATOM 1395 C C . THR A 1 190 ? -35.774 -0.735 49.022 1.00 93.12 190 THR A C 1
ATOM 1397 O O . THR A 1 190 ? -34.763 -1.284 48.598 1.00 93.12 190 THR A O 1
ATOM 1400 N N . VAL A 1 191 ? -36.840 -0.465 48.268 1.00 93.69 191 VAL A N 1
ATOM 1401 C CA . VAL A 1 191 ? -36.939 -0.757 46.832 1.00 93.69 191 VAL A CA 1
ATOM 1402 C C . VAL A 1 191 ? -37.221 0.532 46.073 1.00 93.69 191 VAL A C 1
ATOM 1404 O O . VAL A 1 191 ? -38.114 1.292 46.454 1.00 93.69 191 VAL A O 1
ATOM 1407 N N . THR A 1 192 ? -36.488 0.785 44.992 1.00 94.31 192 THR A N 1
ATOM 1408 C CA . THR A 1 192 ? -36.745 1.927 44.100 1.00 94.31 192 THR A CA 1
ATOM 1409 C C . THR A 1 192 ? -37.378 1.452 42.802 1.00 94.31 192 THR A C 1
ATOM 1411 O O . THR A 1 192 ? -36.789 0.648 42.091 1.00 94.31 192 THR A O 1
ATOM 1414 N N . ILE A 1 193 ? -38.562 1.977 42.485 1.00 93.38 193 ILE A N 1
ATOM 1415 C CA . ILE A 1 193 ? -39.281 1.703 41.241 1.00 93.38 193 ILE A CA 1
ATOM 1416 C C . ILE A 1 193 ? -39.108 2.890 40.290 1.00 93.38 193 ILE A C 1
ATOM 1418 O O . ILE A 1 193 ? -39.417 4.024 40.665 1.00 93.38 193 ILE A O 1
ATOM 1422 N N . GLY A 1 194 ? -38.655 2.662 39.060 1.00 93.19 194 GLY A N 1
ATOM 1423 C CA . GLY A 1 194 ? -38.367 3.741 38.110 1.00 93.19 194 GLY A CA 1
ATOM 1424 C C . GLY A 1 194 ? -38.325 3.303 36.650 1.00 93.19 194 GLY A C 1
ATOM 1425 O O . GLY A 1 194 ? -38.760 2.210 36.311 1.00 93.19 194 GLY A O 1
ATOM 1426 N N . ASP A 1 195 ? -37.831 4.189 35.785 1.00 91.44 195 ASP A N 1
ATOM 1427 C CA . ASP A 1 195 ? -37.506 3.839 34.401 1.00 91.44 195 ASP A CA 1
ATOM 1428 C C . ASP A 1 195 ? -36.062 3.348 34.320 1.00 91.44 195 ASP A C 1
ATOM 1430 O O . ASP A 1 195 ? -35.150 3.977 34.868 1.00 91.44 195 ASP A O 1
ATOM 1434 N N . GLU A 1 196 ? -35.871 2.232 33.626 1.00 92.06 196 GLU A N 1
ATOM 1435 C CA . GLU A 1 196 ? -34.547 1.758 33.243 1.00 92.06 196 GLU A CA 1
ATOM 1436 C C . GLU A 1 196 ? -34.080 2.509 31.998 1.00 92.06 196 GLU A C 1
ATOM 1438 O O . GLU A 1 196 ? -34.850 2.654 31.039 1.00 92.06 196 GLU A O 1
ATOM 1443 N N . PRO A 1 197 ? -32.834 2.995 31.988 1.00 94.06 197 PRO A N 1
ATOM 1444 C CA . PRO A 1 197 ? -32.271 3.568 30.785 1.00 94.06 197 PRO A CA 1
ATOM 1445 C C . PRO A 1 197 ? -31.968 2.491 29.738 1.00 94.06 197 PRO A C 1
ATOM 1447 O O . PRO A 1 197 ? -31.770 1.316 30.059 1.00 94.06 197 PRO A O 1
ATOM 1450 N N . ALA A 1 198 ? -31.923 2.897 28.468 1.00 93.00 198 ALA A N 1
ATOM 1451 C CA . ALA A 1 198 ? -31.418 2.034 27.406 1.00 93.00 198 ALA A CA 1
ATOM 1452 C C . ALA A 1 198 ? -29.917 1.750 27.626 1.00 93.00 198 ALA A C 1
ATOM 1454 O O . ALA A 1 198 ? -29.222 2.594 28.195 1.00 93.00 198 ALA A O 1
ATOM 1455 N N . PRO A 1 199 ? -29.398 0.583 27.199 1.00 94.06 199 PRO A N 1
ATOM 1456 C CA . PRO A 1 199 ? -27.964 0.331 27.245 1.00 94.06 199 PRO A CA 1
ATOM 1457 C C . PRO A 1 199 ? -27.218 1.351 26.369 1.00 94.06 199 PRO A C 1
ATOM 1459 O O . PRO A 1 199 ? -27.686 1.638 25.262 1.00 94.06 199 PRO A O 1
ATOM 1462 N N . PRO A 1 200 ? -26.061 1.871 26.819 1.00 94.62 200 PRO A N 1
ATOM 1463 C CA . PRO A 1 200 ? -25.240 2.742 25.988 1.00 94.62 200 PRO A CA 1
ATOM 1464 C C . PRO A 1 200 ? -24.757 2.007 24.727 1.00 94.62 200 PRO A C 1
ATOM 1466 O O . PRO A 1 200 ? -24.586 0.783 24.715 1.00 94.62 200 PRO A O 1
ATOM 1469 N N . THR A 1 201 ? -24.548 2.757 23.645 1.00 91.88 201 THR A N 1
ATOM 1470 C CA . THR A 1 201 ? -24.212 2.222 22.310 1.00 91.88 201 THR A CA 1
ATOM 1471 C C . THR A 1 201 ? -22.980 2.902 21.722 1.00 91.88 201 THR A C 1
ATOM 1473 O O . THR A 1 201 ? -22.616 3.984 22.166 1.00 91.88 201 THR A O 1
ATOM 1476 N N . GLY A 1 202 ? -22.369 2.307 20.692 1.00 85.81 202 GLY A N 1
ATOM 1477 C CA . GLY A 1 202 ? -21.273 2.945 19.949 1.00 85.81 202 GLY A CA 1
ATOM 1478 C C . GLY A 1 202 ? -19.977 3.079 20.746 1.00 85.81 202 GLY A C 1
ATOM 1479 O O . GLY A 1 202 ? -19.311 4.097 20.632 1.00 85.81 202 GLY A O 1
ATOM 1480 N N . LEU A 1 203 ? -19.657 2.086 21.583 1.00 93.69 203 LEU A N 1
ATOM 1481 C CA . LEU A 1 203 ? -18.397 2.066 22.326 1.00 93.69 203 LEU A CA 1
ATOM 1482 C C . LEU A 1 203 ? -17.213 1.994 21.350 1.00 93.69 203 LEU A C 1
ATOM 1484 O O . LEU A 1 203 ? -17.213 1.126 20.476 1.00 93.69 203 LEU A O 1
ATOM 1488 N N . GLY A 1 204 ? -16.214 2.857 21.533 1.00 89.19 204 GLY A N 1
ATOM 1489 C CA . GLY A 1 204 ? -15.011 2.895 20.699 1.00 89.19 204 GLY A CA 1
ATOM 1490 C C . GLY A 1 204 ? -13.878 3.731 21.299 1.00 89.19 204 GLY A C 1
ATOM 1491 O O . GLY A 1 204 ? -14.058 4.390 22.328 1.00 89.19 204 GLY A O 1
ATOM 1492 N N . LEU A 1 205 ? -12.713 3.701 20.648 1.00 86.88 205 LEU A N 1
ATOM 1493 C CA . LEU A 1 205 ? -11.632 4.657 20.893 1.00 86.88 205 LEU A CA 1
ATOM 1494 C C . LEU A 1 205 ? -11.925 5.957 20.113 1.00 86.88 205 LEU A C 1
ATOM 1496 O O . LEU A 1 205 ? -12.287 5.897 18.935 1.00 86.88 205 LEU A O 1
ATOM 1500 N N . PRO A 1 206 ? -11.764 7.148 20.719 1.00 81.38 206 PRO A N 1
ATOM 1501 C CA . PRO A 1 206 ? -11.795 8.392 19.966 1.00 81.38 206 PRO A CA 1
ATOM 1502 C C . PRO A 1 206 ? -10.565 8.479 19.062 1.00 81.38 206 PRO A C 1
ATOM 1504 O O . PRO A 1 206 ? -9.482 8.037 19.433 1.00 81.38 206 PRO A O 1
ATOM 1507 N N . HIS A 1 207 ? -10.684 9.173 17.930 1.00 74.62 207 HIS A N 1
ATOM 1508 C CA . HIS A 1 207 ? -9.618 9.261 16.917 1.00 74.62 207 HIS A CA 1
ATOM 1509 C C . HIS A 1 207 ? -8.252 9.735 17.439 1.00 74.62 207 HIS A C 1
ATOM 1511 O O . HIS A 1 207 ? -7.218 9.403 16.880 1.00 74.62 207 HIS A O 1
ATOM 1517 N N . LYS A 1 208 ? -8.227 10.535 18.509 1.00 78.38 208 LYS A N 1
ATOM 1518 C CA . LYS A 1 208 ? -6.974 11.005 19.123 1.00 78.38 208 LYS A CA 1
ATOM 1519 C C . LYS A 1 208 ? -6.206 9.918 19.891 1.00 78.38 208 LYS A C 1
ATOM 1521 O O . LYS A 1 208 ? -5.018 10.111 20.128 1.00 78.38 208 LYS A O 1
ATOM 1526 N N . ASP A 1 209 ? -6.899 8.870 20.333 1.00 87.31 209 ASP A N 1
ATOM 1527 C CA . ASP A 1 209 ? -6.336 7.777 21.133 1.00 87.31 209 ASP A CA 1
ATOM 1528 C C . ASP A 1 209 ? -6.253 6.477 20.320 1.00 87.31 209 ASP A C 1
ATOM 1530 O O . ASP A 1 209 ? -5.449 5.616 20.638 1.00 87.31 209 ASP A O 1
ATOM 1534 N N . ASP A 1 210 ? -7.051 6.341 19.264 1.00 82.75 210 ASP A N 1
ATOM 1535 C CA . ASP A 1 210 ? -6.950 5.251 18.298 1.00 82.75 210 ASP A CA 1
ATOM 1536 C C . ASP A 1 210 ? -5.725 5.468 17.391 1.00 82.75 210 ASP A C 1
ATOM 1538 O O . ASP A 1 210 ? -5.619 6.478 16.688 1.00 82.75 210 ASP A O 1
ATOM 1542 N N . SER A 1 211 ? -4.749 4.570 17.475 1.00 86.69 211 SER A N 1
ATOM 1543 C CA . SER A 1 211 ? -3.469 4.681 16.778 1.00 86.69 211 SER A CA 1
ATOM 1544 C C . SER A 1 211 ? -3.342 3.600 15.723 1.00 86.69 211 SER A C 1
ATOM 1546 O O . SER A 1 211 ? -3.743 2.472 15.979 1.00 86.69 211 SER A O 1
ATOM 1548 N N . GLY A 1 212 ? -2.686 3.896 14.603 1.00 79.38 212 GLY A N 1
ATOM 1549 C CA . GLY A 1 212 ? -2.682 2.975 13.478 1.00 79.38 212 GLY A CA 1
ATOM 1550 C C . GLY A 1 212 ? -3.896 3.192 12.588 1.00 79.38 212 GLY A C 1
ATOM 1551 O O . GLY A 1 212 ? -4.048 4.256 11.965 1.00 79.38 212 GLY A O 1
ATOM 1552 N N . GLU A 1 213 ? -4.745 2.173 12.468 1.00 72.12 213 GLU A N 1
ATOM 1553 C CA . GLU A 1 213 ? -5.958 2.238 11.665 1.00 72.12 213 GLU A CA 1
ATOM 1554 C C . GLU A 1 213 ? -7.186 2.547 12.523 1.00 72.12 213 GLU A C 1
ATOM 1556 O O . GLU A 1 213 ? -7.663 1.705 13.264 1.00 72.12 213 GLU A O 1
ATOM 1561 N N . TYR A 1 214 ? -7.781 3.728 12.336 1.00 70.44 214 TYR A N 1
ATOM 1562 C CA . TYR A 1 214 ? -8.956 4.117 13.113 1.00 70.44 214 TYR A CA 1
ATOM 1563 C C . TYR A 1 214 ? -10.077 3.056 13.115 1.00 70.44 214 TYR A C 1
ATOM 1565 O O . TYR A 1 214 ? -10.668 2.734 12.079 1.00 70.44 214 TYR A O 1
ATOM 1573 N N . GLY A 1 215 ? -10.437 2.588 14.307 1.00 69.88 215 GLY A N 1
ATOM 1574 C CA . GLY A 1 215 ? -11.464 1.587 14.554 1.00 69.88 215 GLY A CA 1
ATOM 1575 C C . GLY A 1 215 ? -10.982 0.140 14.502 1.00 69.88 215 GLY A C 1
ATOM 1576 O O . GLY A 1 215 ? -11.811 -0.756 14.678 1.00 69.88 215 GLY A O 1
ATOM 1577 N N . ASP A 1 216 ? -9.687 -0.110 14.302 1.00 76.56 216 ASP A N 1
ATOM 1578 C CA . ASP A 1 216 ? -9.077 -1.432 14.500 1.00 76.56 216 ASP A CA 1
ATOM 1579 C C . ASP A 1 216 ? -8.987 -1.813 15.993 1.00 76.56 216 ASP A C 1
ATOM 1581 O O . ASP A 1 216 ? -8.770 -2.978 16.343 1.00 76.56 216 ASP A O 1
ATOM 1585 N N . GLY A 1 217 ? -9.234 -0.837 16.875 1.00 86.38 217 GLY A N 1
ATOM 1586 C CA . GLY A 1 217 ? -9.179 -0.996 18.316 1.00 86.38 217 GLY A CA 1
ATOM 1587 C C . GLY A 1 217 ? -7.748 -1.048 18.841 1.00 86.38 217 GLY A C 1
ATOM 1588 O O . GLY A 1 217 ? -7.536 -1.667 19.876 1.00 86.38 217 GLY A O 1
ATOM 1589 N N . LEU A 1 218 ? -6.769 -0.455 18.169 1.00 91.56 218 LEU A N 1
ATOM 1590 C CA . LEU A 1 218 ? -5.373 -0.414 18.586 1.00 91.56 218 LEU A CA 1
ATOM 1591 C C . LEU A 1 218 ? -5.013 0.978 19.125 1.00 91.56 218 LEU A C 1
ATOM 1593 O O . LEU A 1 218 ? -5.455 2.009 18.629 1.00 91.56 218 LEU A O 1
ATOM 1597 N N . THR A 1 219 ? -4.231 1.030 20.200 1.00 93.88 219 THR A N 1
ATOM 1598 C CA . THR A 1 219 ? -3.789 2.294 20.809 1.00 93.88 219 THR A CA 1
ATOM 1599 C C . THR A 1 219 ? -2.378 2.171 21.363 1.00 93.88 219 THR A C 1
ATOM 1601 O O . THR A 1 219 ? -2.106 1.288 22.172 1.00 93.88 219 THR A O 1
ATOM 1604 N N . LYS A 1 220 ? -1.506 3.117 21.013 1.00 95.00 220 LYS A N 1
ATOM 1605 C CA . LYS A 1 220 ? -0.214 3.344 21.679 1.00 95.00 220 LYS A CA 1
ATOM 1606 C C . LYS A 1 220 ? -0.269 4.306 22.863 1.00 95.00 220 LYS A C 1
ATOM 1608 O O . LYS A 1 220 ? 0.761 4.599 23.468 1.00 95.00 220 LYS A O 1
ATOM 1613 N N . ASP A 1 221 ? -1.438 4.869 23.158 1.00 94.25 221 ASP A N 1
ATOM 1614 C CA . ASP A 1 221 ? -1.666 5.605 24.401 1.00 94.25 221 ASP A CA 1
ATOM 1615 C C . ASP A 1 221 ? -1.906 4.588 25.528 1.00 94.25 221 ASP A C 1
ATOM 1617 O O . ASP A 1 221 ? -2.834 3.782 25.438 1.00 94.25 221 ASP A O 1
ATOM 1621 N N . GLU A 1 222 ? -1.082 4.628 26.582 1.00 95.69 222 GLU A N 1
ATOM 1622 C CA . GLU A 1 222 ? -1.259 3.822 27.805 1.00 95.69 222 GLU A CA 1
ATOM 1623 C C . GLU A 1 222 ? -2.445 4.311 28.660 1.00 95.69 222 GLU A C 1
ATOM 1625 O O . GLU A 1 222 ? -2.923 3.610 29.556 1.00 95.69 222 GLU A O 1
ATOM 1630 N N . ASN A 1 223 ? -2.964 5.506 28.366 1.00 95.50 223 ASN A N 1
ATOM 1631 C CA . ASN A 1 223 ? -4.084 6.123 29.059 1.00 95.50 223 ASN A CA 1
ATOM 1632 C C . ASN A 1 223 ? -5.289 6.356 28.123 1.00 95.50 223 ASN A C 1
ATOM 1634 O O . ASN A 1 223 ? -5.839 7.444 28.161 1.00 95.50 223 ASN A O 1
ATOM 1638 N N . PRO A 1 224 ? -5.748 5.451 27.246 1.00 95.88 224 PRO A N 1
ATOM 1639 C CA . PRO A 1 224 ? -6.724 5.807 26.208 1.00 95.88 224 PRO A CA 1
ATOM 1640 C C . PRO A 1 224 ? -8.081 6.235 26.799 1.00 95.88 224 PRO A C 1
ATOM 1642 O O . PRO A 1 224 ? -8.451 5.844 27.905 1.00 95.88 224 PRO A O 1
ATOM 1645 N N . SER A 1 225 ? -8.866 7.029 26.074 1.00 94.50 225 SER A N 1
ATOM 1646 C CA . SER A 1 225 ? -10.281 7.236 26.390 1.00 94.50 225 SER A CA 1
ATOM 1647 C C . SER A 1 225 ? -11.162 6.211 25.681 1.00 94.50 225 SER A C 1
ATOM 1649 O O . SER A 1 225 ? -10.871 5.804 24.566 1.00 94.50 225 SER A O 1
ATOM 1651 N N . ILE A 1 226 ? -12.299 5.877 26.286 1.00 96.50 226 ILE A N 1
ATOM 1652 C CA . ILE A 1 226 ? -13.408 5.182 25.624 1.00 96.50 226 ILE A CA 1
ATOM 1653 C C . ILE A 1 226 ? -14.579 6.147 25.519 1.00 96.50 226 ILE A C 1
ATOM 1655 O O . ILE A 1 226 ? -14.930 6.810 26.499 1.00 96.50 226 ILE A O 1
ATOM 1659 N N . GLU A 1 227 ? -15.182 6.224 24.343 1.00 93.44 227 GLU A N 1
ATOM 1660 C CA . GLU A 1 227 ? -16.360 7.046 24.088 1.00 93.44 227 GLU A CA 1
ATOM 1661 C C . GLU A 1 227 ? -17.574 6.213 23.692 1.00 93.44 227 GLU A C 1
ATOM 1663 O O . GLU A 1 227 ? -17.461 5.022 23.407 1.00 93.44 227 GLU A O 1
ATOM 1668 N N . GLY A 1 228 ? -18.742 6.851 23.702 1.00 92.56 228 GLY A N 1
ATOM 1669 C CA . GLY A 1 228 ? -19.969 6.279 23.172 1.00 92.56 228 GLY A CA 1
ATOM 1670 C C . GLY A 1 228 ? -21.165 7.215 23.305 1.00 92.56 228 GLY A C 1
ATOM 1671 O O . GLY A 1 228 ? -21.041 8.400 23.621 1.00 92.56 228 GLY A O 1
ATOM 1672 N N . GLN A 1 229 ? -22.342 6.649 23.055 1.00 91.31 229 GLN A N 1
ATOM 1673 C CA . GLN A 1 229 ? -23.638 7.319 23.106 1.00 91.31 229 GLN A CA 1
ATOM 1674 C C . GLN A 1 229 ? -24.471 6.831 24.282 1.00 91.31 229 GLN A C 1
ATOM 1676 O O . GLN A 1 229 ? -24.377 5.665 24.688 1.00 91.31 229 GLN A O 1
ATOM 1681 N N . GLY A 1 230 ? -25.315 7.720 24.788 1.00 93.69 230 GLY A N 1
ATOM 1682 C CA . GLY A 1 230 ? -26.177 7.460 25.917 1.00 93.69 230 GLY A CA 1
ATOM 1683 C C . GLY A 1 230 ? -27.315 8.460 26.103 1.00 93.69 230 GLY A C 1
ATOM 1684 O O . GLY A 1 230 ? -27.487 9.408 25.338 1.00 93.69 230 GLY A O 1
ATOM 1685 N N . SER A 1 231 ? -28.117 8.259 27.146 1.00 94.50 231 SER A N 1
ATOM 1686 C CA . SER A 1 231 ? -29.211 9.175 27.483 1.00 94.50 231 SER A CA 1
ATOM 1687 C C . SER A 1 231 ? -28.706 10.344 28.334 1.00 94.50 231 SER A C 1
ATOM 1689 O O . SER A 1 231 ? -28.199 10.144 29.439 1.00 94.50 231 SER A O 1
ATOM 1691 N N . ALA A 1 232 ? -28.899 11.572 27.848 1.00 94.62 232 ALA A N 1
ATOM 1692 C CA . ALA A 1 232 ? -28.450 12.800 28.506 1.00 94.62 232 ALA A CA 1
ATOM 1693 C C . ALA A 1 232 ? -28.816 12.868 30.003 1.00 94.62 232 ALA A C 1
ATOM 1695 O O . ALA A 1 232 ? -29.974 12.686 30.392 1.00 94.62 232 ALA A O 1
ATOM 1696 N N . GLY A 1 233 ? -27.827 13.172 30.848 1.00 93.88 233 GLY A N 1
ATOM 1697 C CA . GLY A 1 233 ? -27.979 13.278 32.302 1.00 93.88 233 GLY A CA 1
ATOM 1698 C C . GLY A 1 233 ? -27.899 11.958 33.080 1.00 93.88 233 GLY A C 1
ATOM 1699 O O . GLY A 1 233 ? -27.832 12.001 34.312 1.00 93.88 233 GLY A O 1
ATOM 1700 N N . ASN A 1 234 ? -27.861 10.801 32.409 1.00 97.31 234 ASN A N 1
ATOM 1701 C CA . ASN A 1 234 ? -27.538 9.528 33.056 1.00 97.31 234 ASN A CA 1
ATOM 1702 C C . ASN A 1 234 ? -26.034 9.422 33.331 1.00 97.31 234 ASN A C 1
ATOM 1704 O O . ASN A 1 234 ? -25.224 10.141 32.754 1.00 97.31 234 ASN A O 1
ATOM 1708 N N . THR A 1 235 ? -25.641 8.518 34.226 1.00 98.12 235 THR A N 1
ATOM 1709 C CA . THR A 1 235 ? -24.228 8.193 34.471 1.00 98.12 235 THR A CA 1
ATOM 1710 C C . THR A 1 235 ? -23.863 6.903 33.755 1.00 98.12 235 THR A C 1
ATOM 1712 O O . THR A 1 235 ? -24.441 5.865 34.057 1.00 98.12 235 THR A O 1
ATOM 1715 N N . VAL A 1 236 ? -22.886 6.938 32.856 1.00 98.56 236 VAL A N 1
ATOM 1716 C CA . VAL A 1 236 ? -22.285 5.736 32.271 1.00 98.56 236 VAL A CA 1
ATOM 1717 C C . VAL A 1 236 ? -21.192 5.221 33.196 1.00 98.56 236 VAL A C 1
ATOM 1719 O O . VAL A 1 236 ? -20.382 5.999 33.698 1.00 98.56 236 VAL A O 1
ATOM 1722 N N . VAL A 1 237 ? -21.162 3.907 33.406 1.00 98.25 237 VAL A N 1
ATOM 1723 C CA . VAL A 1 237 ? -20.091 3.196 34.108 1.00 98.25 237 VAL A CA 1
ATOM 1724 C C . VAL A 1 237 ? -19.512 2.141 33.171 1.00 98.25 237 VAL A C 1
ATOM 1726 O O . VAL A 1 237 ? -20.252 1.308 32.642 1.00 98.25 237 VAL A O 1
ATOM 1729 N N . LEU A 1 238 ? -18.196 2.186 32.965 1.00 98.44 238 LEU A N 1
ATOM 1730 C CA . LEU A 1 238 ? -17.454 1.262 32.112 1.00 98.44 238 LEU A CA 1
ATOM 1731 C C . LEU A 1 238 ? -16.816 0.159 32.961 1.00 98.44 238 LEU A C 1
ATOM 1733 O O . LEU A 1 238 ? -16.186 0.436 33.985 1.00 98.44 238 LEU A O 1
ATOM 1737 N N . TYR A 1 239 ? -16.947 -1.086 32.516 1.00 98.00 239 TYR A N 1
ATOM 1738 C CA . TYR A 1 239 ? -16.456 -2.268 33.213 1.00 98.00 239 TYR A CA 1
ATOM 1739 C C . TYR A 1 239 ? -15.509 -3.083 32.340 1.00 98.00 239 TYR A C 1
ATOM 1741 O O . TYR A 1 239 ? -15.753 -3.284 31.149 1.00 98.00 239 TYR A O 1
ATOM 1749 N N . ASN A 1 240 ? -14.479 -3.646 32.967 1.00 96.94 240 ASN A N 1
ATOM 1750 C CA . ASN A 1 240 ? -13.656 -4.681 32.357 1.00 96.94 240 ASN A CA 1
ATOM 1751 C C . ASN A 1 240 ? -14.406 -6.022 32.398 1.00 96.94 240 ASN A C 1
ATOM 1753 O O . ASN A 1 240 ? -14.801 -6.499 33.463 1.00 96.94 240 ASN A O 1
ATOM 1757 N N . LYS A 1 241 ? -14.587 -6.665 31.242 1.00 97.12 241 LYS A N 1
ATOM 1758 C CA . LYS A 1 241 ? -15.330 -7.926 31.118 1.00 97.12 241 LYS A CA 1
ATOM 1759 C C . LYS A 1 241 ? -14.680 -9.087 31.869 1.00 97.12 241 LYS A C 1
ATOM 1761 O O . LYS A 1 241 ? -15.392 -9.959 32.363 1.00 97.12 241 LYS A O 1
ATOM 1766 N N . ALA A 1 242 ? -13.352 -9.108 31.966 1.00 95.62 242 ALA A N 1
ATOM 1767 C CA . ALA A 1 242 ? -12.608 -10.235 32.521 1.00 95.62 242 ALA A CA 1
ATOM 1768 C C . ALA A 1 242 ? -12.791 -10.387 34.040 1.00 95.62 242 ALA A C 1
ATOM 1770 O O . ALA A 1 242 ? -12.793 -11.505 34.552 1.00 95.62 242 ALA A O 1
ATOM 1771 N N . ASN A 1 243 ? -12.938 -9.277 34.765 1.00 94.81 243 ASN A N 1
ATOM 1772 C CA . ASN A 1 243 ? -12.991 -9.253 36.232 1.00 94.81 243 ASN A CA 1
ATOM 1773 C C . ASN A 1 243 ? -14.190 -8.462 36.796 1.00 94.81 243 ASN A C 1
ATOM 1775 O O . ASN A 1 243 ? -14.352 -8.410 38.014 1.00 94.81 243 ASN A O 1
ATOM 1779 N N . LEU A 1 244 ? -15.014 -7.857 35.932 1.00 94.00 244 LEU A N 1
ATOM 1780 C CA . LEU A 1 244 ? -16.147 -6.989 36.271 1.00 94.00 244 LEU A CA 1
ATOM 1781 C C . LEU A 1 244 ? -15.768 -5.765 37.124 1.00 94.00 244 LEU A C 1
ATOM 1783 O O . LEU A 1 244 ? -16.633 -5.179 37.777 1.00 94.00 244 LEU A O 1
ATOM 1787 N N . SER A 1 245 ? -14.493 -5.361 37.135 1.00 95.19 245 SER A N 1
ATOM 1788 C CA . SER A 1 245 ? -14.069 -4.148 37.830 1.00 95.19 245 SER A CA 1
ATOM 1789 C C . SER A 1 245 ? -14.494 -2.912 37.049 1.00 95.19 245 SER A C 1
ATOM 1791 O O . SER A 1 245 ? -14.342 -2.861 35.827 1.00 95.19 245 SER A O 1
ATOM 1793 N N . GLU A 1 246 ? -14.974 -1.901 37.762 1.00 96.88 246 GLU A N 1
ATOM 1794 C CA . GLU A 1 246 ? -15.199 -0.579 37.192 1.00 96.88 246 GLU A CA 1
ATOM 1795 C C . GLU A 1 246 ? -13.868 0.051 36.773 1.00 96.88 246 GLU A C 1
ATOM 1797 O O . GLU A 1 246 ? -12.920 0.087 37.556 1.00 96.88 246 GLU A O 1
ATOM 1802 N N . MET A 1 247 ? -13.818 0.535 35.535 1.00 96.69 247 MET A N 1
ATOM 1803 C CA . MET A 1 247 ? -12.664 1.229 34.963 1.00 96.69 247 MET A CA 1
ATOM 1804 C C . MET A 1 247 ? -12.839 2.748 34.991 1.00 96.69 247 MET A C 1
ATOM 1806 O O . MET A 1 247 ? -11.861 3.481 35.053 1.00 96.69 247 MET A O 1
ATOM 1810 N N . GLY A 1 248 ? -14.083 3.224 34.982 1.00 97.31 248 GLY A N 1
ATOM 1811 C CA . GLY A 1 248 ? -14.396 4.639 35.096 1.00 97.31 248 GLY A CA 1
ATOM 1812 C C . GLY A 1 248 ? -15.888 4.909 34.953 1.00 97.31 248 GLY A C 1
ATOM 1813 O O . GLY A 1 248 ? -16.674 4.018 34.620 1.00 97.31 248 GLY A O 1
ATOM 1814 N N . ARG A 1 249 ? -16.280 6.157 35.212 1.00 97.75 249 ARG A N 1
ATOM 1815 C CA . ARG A 1 249 ? -17.660 6.625 35.063 1.00 97.75 249 ARG A CA 1
ATOM 1816 C C . ARG A 1 249 ? -17.721 8.096 34.683 1.00 97.75 249 ARG A C 1
ATOM 1818 O O . ARG A 1 249 ? -16.865 8.876 35.098 1.00 97.75 249 ARG A O 1
ATOM 1825 N N . VAL A 1 250 ? -18.769 8.489 33.971 1.00 98.44 250 VAL A N 1
ATOM 1826 C CA . VAL A 1 250 ? -19.015 9.883 33.578 1.00 98.44 250 VAL A CA 1
ATOM 1827 C C . VAL A 1 250 ? -20.513 10.132 33.402 1.00 98.44 250 VAL A C 1
ATOM 1829 O O . VAL A 1 250 ? -21.283 9.196 33.201 1.00 98.44 250 VAL A O 1
ATOM 1832 N N . VAL A 1 251 ? -20.944 11.387 33.506 1.00 97.62 251 VAL A N 1
ATOM 1833 C CA . VAL A 1 251 ? -22.320 11.783 33.172 1.00 97.62 251 VAL A CA 1
ATOM 1834 C C . VAL A 1 251 ? -22.409 12.032 31.668 1.00 97.62 251 VAL A C 1
ATOM 1836 O O . VAL A 1 251 ? -21.547 12.717 31.123 1.00 97.62 251 VAL A O 1
ATOM 1839 N N . VAL A 1 252 ? -23.441 11.492 31.020 1.00 96.62 252 VAL A N 1
ATOM 1840 C CA . VAL A 1 252 ? -23.746 11.741 29.606 1.00 96.62 252 VAL A CA 1
ATOM 1841 C C . VAL A 1 252 ? -24.141 13.205 29.429 1.00 96.62 252 VAL A C 1
ATOM 1843 O O . VAL A 1 252 ? -24.975 13.718 30.187 1.00 96.62 252 VAL A O 1
ATOM 1846 N N . ASP A 1 253 ? -23.540 13.877 28.451 1.00 93.12 253 ASP A N 1
ATOM 1847 C CA . ASP A 1 253 ? -23.787 15.293 28.184 1.00 93.12 253 ASP A CA 1
ATOM 1848 C C . ASP A 1 253 ? -25.184 15.565 27.588 1.00 93.12 253 ASP A C 1
ATOM 1850 O O . ASP A 1 253 ? -26.033 14.677 27.488 1.00 93.12 253 ASP A O 1
ATOM 1854 N N . ALA A 1 254 ? -25.473 16.830 27.268 1.00 91.81 254 ALA A N 1
ATOM 1855 C CA . ALA A 1 254 ? -26.786 17.233 26.763 1.00 91.81 254 ALA A CA 1
ATOM 1856 C C . ALA A 1 254 ? -27.053 16.737 25.332 1.00 91.81 254 ALA A C 1
ATOM 1858 O O . ALA A 1 254 ? -28.213 16.659 24.918 1.00 91.81 254 ALA A O 1
ATOM 1859 N N . GLU A 1 255 ? -25.993 16.416 24.597 1.00 83.50 255 GLU A N 1
ATOM 1860 C CA . GLU A 1 255 ? -25.995 15.942 23.221 1.00 83.50 255 GLU A CA 1
ATOM 1861 C C . GLU A 1 255 ? -26.100 14.408 23.130 1.00 83.50 255 GLU A C 1
ATOM 1863 O O . GLU A 1 255 ? -26.476 13.894 22.078 1.00 83.50 255 GLU A O 1
ATOM 1868 N N . GLY A 1 256 ? -25.881 13.697 24.242 1.00 89.31 256 GLY A N 1
ATOM 1869 C CA . GLY A 1 256 ? -25.953 12.237 24.332 1.00 89.31 256 GLY A CA 1
ATOM 1870 C C . GLY A 1 256 ? -24.586 11.553 24.296 1.00 89.31 256 GLY A C 1
ATOM 1871 O O . GLY A 1 256 ? -24.522 10.327 24.349 1.00 89.31 256 GLY A O 1
ATOM 1872 N N . HIS A 1 257 ? -23.490 12.309 24.257 1.00 87.75 257 HIS A N 1
ATOM 1873 C CA . HIS A 1 257 ? -22.137 11.775 24.186 1.00 87.75 257 HIS A CA 1
ATOM 1874 C C . HIS A 1 257 ? -21.538 11.586 25.581 1.00 87.75 257 HIS A C 1
ATOM 1876 O O . HIS A 1 257 ? -21.877 12.259 26.562 1.00 87.75 257 HIS A O 1
ATOM 1882 N N . TRP A 1 258 ? -20.613 10.640 25.681 1.00 96.00 258 TRP A N 1
ATOM 1883 C CA . TRP A 1 258 ? -19.808 10.440 26.876 1.00 96.00 258 TRP A CA 1
ATOM 1884 C C . TRP A 1 258 ? -18.391 9.996 26.509 1.00 96.00 258 TRP A C 1
ATOM 1886 O O . TRP A 1 258 ? -18.171 9.356 25.485 1.00 96.00 258 TRP A O 1
ATOM 1896 N N . ASN A 1 259 ? -17.424 10.337 27.363 1.00 94.94 259 ASN A N 1
ATOM 1897 C CA . ASN A 1 259 ? -16.018 9.965 27.213 1.00 94.94 259 ASN A CA 1
ATOM 1898 C C . ASN A 1 259 ? -15.410 9.672 28.593 1.00 94.94 259 ASN A C 1
ATOM 1900 O O . ASN A 1 259 ? -15.547 10.478 29.518 1.00 94.94 259 ASN A O 1
ATOM 1904 N N . ILE A 1 260 ? -14.755 8.522 28.738 1.00 98.06 260 ILE A N 1
ATOM 1905 C CA . ILE A 1 260 ? -14.082 8.079 29.962 1.00 98.06 260 ILE A CA 1
ATOM 1906 C C . ILE A 1 260 ? -12.601 7.869 29.638 1.00 98.06 260 ILE A C 1
ATOM 1908 O O . ILE A 1 260 ? -12.270 6.925 28.927 1.00 98.06 260 ILE A O 1
ATOM 1912 N N . LYS A 1 261 ? -11.715 8.725 30.168 1.00 96.81 261 LYS A N 1
ATOM 1913 C CA . LYS A 1 261 ? -10.254 8.518 30.130 1.00 96.81 261 LYS A CA 1
ATOM 1914 C C . LYS A 1 261 ? -9.885 7.369 31.076 1.00 96.81 261 LYS A C 1
ATOM 1916 O O . LYS A 1 261 ? -10.379 7.335 32.205 1.00 96.81 261 LYS A O 1
ATOM 1921 N N . LEU A 1 262 ? -9.069 6.437 30.600 1.00 96.94 262 LEU A N 1
ATOM 1922 C CA . LEU A 1 262 ? -8.526 5.317 31.364 1.00 96.94 262 LEU A CA 1
ATOM 1923 C C . LEU A 1 262 ? -7.088 5.626 31.762 1.00 96.94 262 LEU A C 1
ATOM 1925 O O . LEU A 1 262 ? -6.408 6.375 31.068 1.00 96.94 262 LEU A O 1
ATOM 1929 N N . ASP A 1 263 ? -6.632 5.036 32.863 1.00 93.31 263 ASP A N 1
ATOM 1930 C CA . ASP A 1 263 ? -5.303 5.303 33.399 1.00 93.31 263 ASP A CA 1
ATOM 1931 C C . ASP A 1 263 ? -4.481 4.021 33.560 1.00 93.31 263 ASP A C 1
ATOM 1933 O O . ASP A 1 263 ? -4.991 3.012 34.056 1.00 93.31 263 ASP A O 1
ATOM 1937 N N . ASP A 1 264 ? -3.203 4.107 33.180 1.00 93.25 264 ASP A N 1
ATOM 1938 C CA . ASP A 1 264 ? -2.148 3.117 33.419 1.00 93.25 264 ASP A CA 1
ATOM 1939 C C . ASP A 1 264 ? -2.510 1.702 32.931 1.00 93.25 264 ASP A C 1
ATOM 1941 O O . ASP A 1 264 ? -2.381 0.709 33.662 1.00 93.25 264 ASP A O 1
ATOM 1945 N N . LEU A 1 265 ? -2.998 1.595 31.692 1.00 95.88 265 LEU A N 1
ATOM 1946 C CA . LEU A 1 265 ? -3.249 0.300 31.071 1.00 95.88 265 LEU A CA 1
ATOM 1947 C C . LEU A 1 265 ? -1.934 -0.333 30.609 1.00 95.88 265 LEU A C 1
ATOM 1949 O O . LEU A 1 265 ? -1.067 0.323 30.044 1.00 95.88 265 LEU A O 1
ATOM 1953 N N . ALA A 1 266 ? -1.795 -1.634 30.853 1.00 95.88 266 ALA A N 1
ATOM 1954 C CA . ALA A 1 266 ? -0.654 -2.408 30.384 1.00 95.88 266 ALA A CA 1
ATOM 1955 C C . ALA A 1 266 ? -0.877 -2.873 28.941 1.00 95.88 266 ALA A C 1
ATOM 1957 O O . ALA A 1 266 ? -2.024 -3.025 28.518 1.00 95.88 266 ALA A O 1
ATOM 1958 N N . ASP A 1 267 ? 0.208 -3.195 28.233 1.00 96.25 267 ASP A N 1
ATOM 1959 C CA . ASP A 1 267 ? 0.116 -3.757 26.884 1.00 96.25 267 ASP A CA 1
ATOM 1960 C C . ASP A 1 267 ? -0.596 -5.115 26.906 1.00 96.25 267 ASP A C 1
ATOM 1962 O O . ASP A 1 267 ? -0.079 -6.116 27.416 1.00 96.25 267 ASP A O 1
ATOM 1966 N N . GLN A 1 268 ? -1.823 -5.135 26.395 1.00 95.50 268 GLN A N 1
ATOM 1967 C CA . GLN A 1 268 ? -2.671 -6.313 26.247 1.00 95.50 268 GLN A CA 1
ATOM 1968 C C . GLN A 1 268 ? -3.989 -5.932 25.567 1.00 95.50 268 GLN A C 1
ATOM 1970 O O . GLN A 1 268 ? -4.370 -4.766 25.466 1.00 95.50 268 GLN A O 1
ATOM 1975 N N . THR A 1 269 ? -4.748 -6.951 25.178 1.00 97.12 269 THR A N 1
ATOM 1976 C CA . THR A 1 269 ? -6.136 -6.789 24.750 1.00 97.12 269 THR A CA 1
ATOM 1977 C C . THR A 1 269 ? -7.078 -6.674 25.954 1.00 97.12 269 THR A C 1
ATOM 1979 O O . THR A 1 269 ? -7.065 -7.499 26.874 1.00 97.12 269 THR A O 1
ATOM 1982 N N . TYR A 1 270 ? -7.946 -5.669 25.921 1.00 96.88 270 TYR A N 1
ATOM 1983 C CA . TYR A 1 270 ? -9.042 -5.423 26.846 1.00 96.88 270 TYR A CA 1
ATOM 1984 C C . TYR A 1 270 ? -10.379 -5.688 26.156 1.00 96.88 270 TYR A C 1
ATOM 1986 O O . TYR A 1 270 ? -10.574 -5.383 24.986 1.00 96.88 270 TYR A O 1
ATOM 1994 N N . THR A 1 271 ? -11.331 -6.258 26.892 1.00 98.06 271 THR A N 1
ATOM 1995 C CA . THR A 1 271 ? -12.740 -6.305 26.479 1.00 98.06 271 THR A CA 1
ATOM 1996 C C . THR A 1 271 ? -13.558 -5.596 27.541 1.00 98.06 271 THR A C 1
ATOM 1998 O O . THR A 1 271 ? -13.477 -5.944 28.722 1.00 98.06 271 THR A O 1
ATOM 2001 N N . VAL A 1 272 ? -14.323 -4.593 27.129 1.00 98.25 272 VAL A N 1
ATOM 2002 C CA . VAL A 1 272 ? -15.095 -3.718 28.010 1.00 98.25 272 VAL A CA 1
ATOM 2003 C C . VAL A 1 272 ? -16.562 -3.701 27.610 1.00 98.25 272 VAL A C 1
ATOM 2005 O O . VAL A 1 272 ? -16.920 -3.953 26.464 1.00 98.25 272 VAL A O 1
ATOM 2008 N N . PHE A 1 273 ? -17.418 -3.396 28.574 1.00 98.31 273 PHE A N 1
ATOM 2009 C CA . PHE A 1 273 ? -18.825 -3.088 28.339 1.00 98.31 273 PHE A CA 1
ATOM 2010 C C . PHE A 1 273 ? -19.250 -1.974 29.292 1.00 98.31 273 PHE A C 1
ATOM 2012 O O . PHE A 1 273 ? -18.637 -1.771 30.342 1.00 98.31 273 PHE A O 1
ATOM 2019 N N . ALA A 1 274 ? -20.312 -1.259 28.947 1.00 98.19 274 ALA A N 1
ATOM 2020 C CA . ALA A 1 274 ? -20.837 -0.158 29.736 1.00 98.19 274 ALA A CA 1
ATOM 2021 C C . ALA A 1 274 ? -22.281 -0.418 30.182 1.00 98.19 274 ALA A C 1
ATOM 2023 O O . ALA A 1 274 ? -23.021 -1.190 29.567 1.00 98.19 274 ALA A O 1
ATOM 2024 N N . ARG A 1 275 ? -22.685 0.244 31.267 1.00 97.56 275 ARG A N 1
ATOM 2025 C CA . ARG A 1 275 ? -24.084 0.379 31.696 1.00 97.56 275 ARG A CA 1
ATOM 2026 C C . ARG A 1 275 ? -24.376 1.839 32.006 1.00 97.56 275 ARG A C 1
ATOM 2028 O O . ARG A 1 275 ? -23.508 2.546 32.511 1.00 97.56 275 ARG A O 1
ATOM 2035 N N . GLU A 1 276 ? -25.601 2.268 31.753 1.00 97.69 276 GLU A N 1
ATOM 2036 C CA . GLU A 1 276 ? -26.115 3.544 32.238 1.00 97.69 276 GLU A CA 1
ATOM 2037 C C . GLU A 1 276 ? -26.792 3.389 33.591 1.00 97.69 276 GLU A C 1
ATOM 2039 O O . GLU A 1 276 ? -27.374 2.355 33.896 1.00 97.69 276 GLU A O 1
ATOM 2044 N N . ILE A 1 277 ? -26.748 4.449 34.389 1.00 96.00 277 ILE A N 1
ATOM 2045 C CA . ILE A 1 277 ? -27.450 4.588 35.655 1.00 96.00 277 ILE A CA 1
ATOM 2046 C C . ILE A 1 277 ? -28.288 5.863 35.570 1.00 96.00 277 ILE A C 1
ATOM 2048 O O . ILE A 1 277 ? -27.746 6.959 35.400 1.00 96.00 277 ILE A O 1
ATOM 2052 N N . SER A 1 278 ? -29.608 5.731 35.701 1.00 94.31 278 SER A N 1
ATOM 2053 C CA . SER A 1 278 ? -30.521 6.877 35.713 1.00 94.31 278 SER A CA 1
ATOM 2054 C C . SER A 1 278 ? -30.296 7.768 36.946 1.00 94.31 278 SER A C 1
ATOM 2056 O O . SER A 1 278 ? -29.717 7.314 37.937 1.00 94.31 278 SER A O 1
ATOM 2058 N N . PRO A 1 279 ? -30.796 9.019 36.978 1.00 90.88 279 PRO A N 1
ATOM 2059 C CA . PRO A 1 279 ? -30.698 9.874 38.164 1.00 90.88 279 PRO A CA 1
ATOM 2060 C C . PRO A 1 279 ? -31.341 9.275 39.426 1.00 90.88 279 PRO A C 1
ATOM 2062 O O . PRO A 1 279 ? -30.994 9.657 40.541 1.00 90.88 279 PRO A O 1
ATOM 2065 N N . GLN A 1 280 ? -32.278 8.333 39.268 1.00 87.69 280 GLN A N 1
ATOM 2066 C CA . GLN A 1 280 ? -32.909 7.582 40.361 1.00 87.69 280 GLN A CA 1
ATOM 2067 C C . GLN A 1 280 ? -32.089 6.350 40.779 1.00 87.69 280 GLN A C 1
ATOM 2069 O O . GLN A 1 280 ? -32.452 5.639 41.715 1.00 87.69 280 GLN A O 1
ATOM 2074 N N . GLY A 1 281 ? -30.974 6.098 40.097 1.00 91.31 281 GLY A N 1
ATOM 2075 C CA . GLY A 1 281 ? -30.039 5.026 40.374 1.00 91.31 281 GLY A CA 1
ATOM 2076 C C . GLY A 1 281 ? -30.334 3.715 39.650 1.00 91.31 281 GLY A C 1
ATOM 2077 O O . GLY A 1 281 ? -29.650 2.749 39.978 1.00 91.31 281 GLY A O 1
ATOM 2078 N N . LEU A 1 282 ? -31.313 3.638 38.737 1.00 94.69 282 LEU A N 1
ATOM 2079 C CA . LEU A 1 282 ? -31.639 2.386 38.039 1.00 94.69 282 LEU A CA 1
ATOM 2080 C C . LEU A 1 282 ? -30.609 2.090 36.939 1.00 94.69 282 LEU A C 1
ATOM 2082 O O . LEU A 1 282 ? -30.353 2.983 36.127 1.00 94.69 282 LEU A O 1
ATOM 2086 N N . PRO A 1 283 ? -30.042 0.874 36.889 1.00 94.94 283 PRO A N 1
ATOM 2087 C CA . PRO A 1 283 ? -29.096 0.479 35.853 1.00 94.94 283 PRO A CA 1
ATOM 2088 C C . PRO A 1 283 ? -29.796 0.076 34.541 1.00 94.94 283 PRO A C 1
ATOM 2090 O O . PRO A 1 283 ? -30.913 -0.432 34.563 1.00 94.94 283 PRO A O 1
ATOM 2093 N N . SER A 1 284 ? -29.122 0.241 33.401 1.00 96.50 284 SER A N 1
ATOM 2094 C CA . SER A 1 284 ? -29.487 -0.383 32.121 1.00 96.50 284 SER A CA 1
ATOM 2095 C C . SER A 1 284 ? -28.964 -1.817 32.026 1.00 96.50 284 SER A C 1
ATOM 2097 O O . SER A 1 284 ? -28.029 -2.206 32.739 1.00 96.50 284 SER A O 1
ATOM 2099 N N . GLU A 1 285 ? -29.455 -2.572 31.039 1.00 95.56 285 GLU A N 1
ATOM 2100 C CA . GLU A 1 285 ? -28.732 -3.734 30.505 1.00 95.56 285 GLU A CA 1
ATOM 2101 C C . GLU A 1 285 ? -27.303 -3.367 30.056 1.00 95.56 285 GLU A C 1
ATOM 2103 O O . GLU A 1 285 ? -26.963 -2.191 29.894 1.00 95.56 285 GLU A O 1
ATOM 2108 N N . ALA A 1 286 ? -26.440 -4.373 29.893 1.00 96.38 286 ALA A N 1
ATOM 2109 C CA . ALA A 1 286 ? -25.086 -4.152 29.382 1.00 96.38 286 ALA A CA 1
ATOM 2110 C C . ALA A 1 286 ? -25.113 -3.723 27.905 1.00 96.38 286 ALA A C 1
ATOM 2112 O O . ALA A 1 286 ? -25.931 -4.217 27.125 1.00 96.38 286 ALA A O 1
ATOM 2113 N N . SER A 1 287 ? -24.191 -2.839 27.518 1.00 97.56 287 SER A N 1
ATOM 2114 C CA . SER A 1 287 ? -23.893 -2.553 26.113 1.00 97.56 287 SER A CA 1
ATOM 2115 C C . SER A 1 287 ? -23.389 -3.801 25.375 1.00 97.56 287 SER A C 1
ATOM 2117 O O . SER A 1 287 ? -23.061 -4.821 25.988 1.00 97.56 287 SER A O 1
ATOM 2119 N N . ALA A 1 288 ? -23.251 -3.697 24.049 1.00 94.06 288 ALA A N 1
ATOM 2120 C CA . ALA A 1 288 ? -22.386 -4.617 23.314 1.00 94.06 288 ALA A CA 1
ATOM 2121 C C . ALA A 1 288 ? -20.949 -4.546 23.866 1.00 94.06 288 ALA A C 1
ATOM 2123 O O . ALA A 1 288 ? -20.511 -3.482 24.320 1.00 94.06 288 ALA A O 1
ATOM 2124 N N . ASP A 1 289 ? -20.246 -5.680 23.840 1.00 96.25 289 ASP A N 1
ATOM 2125 C CA . ASP A 1 289 ? -18.836 -5.743 24.222 1.00 96.25 289 ASP A CA 1
ATOM 2126 C C . ASP A 1 289 ? -17.993 -4.994 23.167 1.00 96.25 289 ASP A C 1
ATOM 2128 O O . ASP A 1 289 ? -18.219 -5.148 21.966 1.00 96.25 289 ASP A O 1
ATOM 2132 N N . PHE A 1 290 ? -17.021 -4.202 23.618 1.00 95.31 290 PHE A N 1
ATOM 2133 C CA . PHE A 1 290 ? -16.008 -3.552 22.784 1.00 95.31 290 PHE A CA 1
ATOM 2134 C C . PHE A 1 290 ? -14.626 -4.092 23.152 1.00 95.31 290 PHE A C 1
ATOM 2136 O O . PHE A 1 290 ? -14.305 -4.235 24.335 1.00 95.31 290 PHE A O 1
ATOM 2143 N N . THR A 1 291 ? -13.811 -4.404 22.148 1.00 96.25 291 THR A N 1
ATOM 2144 C CA . THR A 1 291 ? -12.465 -4.951 22.328 1.00 96.25 291 THR A CA 1
ATOM 2145 C C . THR A 1 291 ? -11.448 -3.981 21.750 1.00 96.25 291 THR A C 1
ATOM 2147 O O . THR A 1 291 ? -11.609 -3.544 20.617 1.00 96.25 291 THR A O 1
ATOM 2150 N N . PHE A 1 292 ? -10.404 -3.678 22.519 1.00 95.44 292 PHE A N 1
ATOM 2151 C CA . PHE A 1 292 ? -9.271 -2.869 22.075 1.00 95.44 292 PHE A CA 1
ATOM 2152 C C . PHE A 1 292 ? -7.962 -3.417 22.653 1.00 95.44 292 PHE A C 1
ATOM 2154 O O . PHE A 1 292 ? -7.979 -4.139 23.650 1.00 95.44 292 PHE A O 1
ATOM 2161 N N . THR A 1 293 ? -6.829 -3.098 22.043 1.00 96.38 293 THR A N 1
ATOM 2162 C CA . THR A 1 293 ? -5.486 -3.511 22.444 1.00 96.38 293 THR A CA 1
ATOM 2163 C C . THR A 1 293 ? -4.645 -2.275 22.706 1.00 96.38 293 THR A C 1
ATOM 2165 O O . THR A 1 293 ? -4.559 -1.388 21.863 1.00 96.38 293 THR A O 1
ATOM 2168 N N . VAL A 1 294 ? -4.036 -2.229 23.888 1.00 97.25 294 VAL A N 1
ATOM 2169 C CA . VAL A 1 294 ? -2.980 -1.265 24.196 1.00 97.25 294 VAL A CA 1
ATOM 2170 C C . VAL A 1 294 ? -1.665 -1.882 23.742 1.00 97.25 294 VAL A C 1
ATOM 2172 O O . VAL A 1 294 ? -1.362 -3.013 24.131 1.00 97.25 294 VAL A O 1
ATOM 2175 N N . ASP A 1 295 ? -0.936 -1.166 22.898 1.00 95.75 295 ASP A N 1
ATOM 2176 C CA . ASP A 1 295 ? 0.378 -1.543 22.397 1.00 95.75 295 ASP A CA 1
ATOM 2177 C C . ASP A 1 295 ? 1.294 -0.320 22.363 1.00 95.75 295 ASP A C 1
ATOM 2179 O O . ASP A 1 295 ? 1.303 0.466 21.417 1.00 95.75 295 ASP A O 1
ATOM 2183 N N . THR A 1 296 ? 2.066 -0.153 23.428 1.00 94.88 296 THR A N 1
ATOM 2184 C CA . THR A 1 296 ? 3.077 0.900 23.568 1.00 94.88 296 THR A CA 1
ATOM 2185 C C . THR A 1 296 ? 4.484 0.426 23.191 1.00 94.88 296 THR A C 1
ATOM 2187 O O . THR A 1 296 ? 5.467 1.169 23.337 1.00 94.88 296 THR A O 1
ATOM 2190 N N . ILE A 1 297 ? 4.623 -0.822 22.727 1.00 92.50 297 ILE A N 1
ATOM 2191 C CA . ILE A 1 297 ? 5.922 -1.447 22.506 1.00 92.50 297 ILE A CA 1
ATOM 2192 C C . ILE A 1 297 ? 6.478 -0.980 21.172 1.00 92.50 297 ILE A C 1
ATOM 2194 O O . ILE A 1 297 ? 6.049 -1.404 20.113 1.00 92.50 297 ILE A O 1
ATOM 2198 N N . THR A 1 298 ? 7.534 -0.167 21.210 1.00 92.31 298 THR A N 1
ATOM 2199 C CA . THR A 1 298 ? 8.247 0.151 19.968 1.00 92.31 298 THR A CA 1
ATOM 2200 C C . THR A 1 298 ? 8.800 -1.106 19.288 1.00 92.31 298 THR A C 1
ATOM 2202 O O . THR A 1 298 ? 9.459 -1.914 19.961 1.00 92.31 298 THR A O 1
ATOM 2205 N N . PRO A 1 299 ? 8.631 -1.233 17.959 1.00 91.50 299 PRO A N 1
ATOM 2206 C CA . PRO A 1 299 ? 9.145 -2.361 17.206 1.00 91.50 299 PRO A CA 1
ATOM 2207 C C . PRO A 1 299 ? 10.681 -2.386 17.273 1.00 91.50 299 PRO A C 1
ATOM 2209 O O . PRO A 1 299 ? 11.325 -1.338 17.453 1.00 91.50 299 PRO A O 1
ATOM 2212 N N . PRO A 1 300 ? 11.325 -3.559 17.110 1.00 89.75 300 PRO A N 1
ATOM 2213 C CA . PRO A 1 300 ? 12.776 -3.650 17.124 1.00 89.75 300 PRO A CA 1
ATOM 2214 C C . PRO A 1 300 ? 13.381 -2.792 16.008 1.00 89.75 300 PRO A C 1
ATOM 2216 O O . PRO A 1 300 ? 12.733 -2.463 15.015 1.00 89.75 300 PRO A O 1
ATOM 2219 N N . GLN A 1 301 ? 14.655 -2.426 16.161 1.00 91.88 301 GLN A N 1
ATOM 2220 C CA . GLN A 1 301 ? 15.368 -1.718 15.102 1.00 91.88 301 GLN A CA 1
ATOM 2221 C C . GLN A 1 301 ? 15.345 -2.568 13.825 1.00 91.88 301 GLN A C 1
ATOM 2223 O O . GLN A 1 301 ? 15.768 -3.725 13.849 1.00 91.88 301 GLN A O 1
ATOM 2228 N N . VAL A 1 302 ? 14.872 -1.981 12.726 1.00 93.56 302 VAL A N 1
ATOM 2229 C CA . VAL A 1 302 ? 14.856 -2.634 11.413 1.00 93.56 302 VAL A CA 1
ATOM 2230 C C . VAL A 1 302 ? 16.286 -2.972 10.975 1.00 93.56 302 VAL A C 1
ATOM 2232 O O . VAL A 1 302 ? 17.244 -2.251 11.298 1.00 93.56 302 VAL A O 1
ATOM 2235 N N . ASP A 1 303 ? 16.443 -4.070 10.236 1.00 92.19 303 ASP A N 1
ATOM 2236 C CA . ASP A 1 303 ? 17.739 -4.428 9.668 1.00 92.19 303 ASP A CA 1
ATOM 2237 C C . ASP A 1 303 ? 18.229 -3.328 8.718 1.00 92.19 303 ASP A C 1
ATOM 2239 O O . ASP A 1 303 ? 17.449 -2.627 8.069 1.00 92.19 303 ASP A O 1
ATOM 2243 N N . ALA A 1 304 ? 19.553 -3.205 8.603 1.00 92.75 304 ALA A N 1
ATOM 2244 C CA . ALA A 1 304 ? 20.153 -2.343 7.593 1.00 92.75 304 ALA A CA 1
ATOM 2245 C C . ALA A 1 304 ? 19.610 -2.707 6.200 1.00 92.75 304 ALA A C 1
ATOM 2247 O O . ALA A 1 304 ? 19.584 -3.901 5.865 1.00 92.75 304 ALA A O 1
ATOM 2248 N N . PRO A 1 305 ? 19.236 -1.712 5.373 1.00 96.56 305 PRO A N 1
ATOM 2249 C CA . PRO A 1 305 ? 18.924 -1.957 3.978 1.00 96.56 305 PRO A CA 1
ATOM 2250 C C . PRO A 1 305 ? 20.036 -2.747 3.292 1.00 96.56 305 PRO A C 1
ATOM 2252 O O . PRO A 1 305 ? 21.222 -2.614 3.601 1.00 96.56 305 PRO A O 1
ATOM 2255 N N . LYS A 1 306 ? 19.651 -3.549 2.314 1.00 95.00 306 LYS A N 1
ATOM 2256 C CA . LYS A 1 306 ? 20.540 -4.264 1.406 1.00 95.00 306 LYS A CA 1
ATOM 2257 C C . LYS A 1 306 ? 20.208 -3.837 -0.008 1.00 95.00 306 LYS A C 1
ATOM 2259 O O . LYS A 1 306 ? 19.030 -3.754 -0.359 1.00 95.00 306 LYS A O 1
ATOM 2264 N N . LEU A 1 307 ? 21.235 -3.612 -0.820 1.00 91.88 307 LEU A N 1
ATOM 2265 C CA . LEU A 1 307 ? 21.042 -3.458 -2.253 1.00 91.88 307 LEU A CA 1
ATOM 2266 C C . LEU A 1 307 ? 20.542 -4.801 -2.798 1.00 91.88 307 LEU A C 1
ATOM 2268 O O . LEU A 1 307 ? 21.161 -5.841 -2.571 1.00 91.88 307 LEU A O 1
ATOM 2272 N N . ALA A 1 308 ? 19.368 -4.804 -3.423 1.00 87.38 308 ALA A N 1
ATOM 2273 C CA . ALA A 1 308 ? 18.803 -6.025 -3.975 1.00 87.38 308 ALA A CA 1
ATOM 2274 C C . ALA A 1 308 ? 19.633 -6.481 -5.181 1.00 87.38 308 ALA A C 1
ATOM 2276 O O . ALA A 1 308 ? 20.141 -5.653 -5.932 1.00 87.38 308 ALA A O 1
ATOM 2277 N N . ALA A 1 309 ? 19.712 -7.795 -5.408 1.00 80.12 309 ALA A N 1
ATOM 2278 C CA . ALA A 1 309 ? 20.549 -8.382 -6.462 1.00 80.12 309 ALA A CA 1
ATOM 2279 C C . ALA A 1 309 ? 20.275 -7.812 -7.870 1.00 80.12 309 ALA A C 1
ATOM 2281 O O . ALA A 1 309 ? 21.187 -7.701 -8.678 1.00 80.12 309 ALA A O 1
ATOM 2282 N N . ILE A 1 310 ? 19.030 -7.411 -8.140 1.00 71.50 310 ILE A N 1
ATOM 2283 C CA . ILE A 1 310 ? 18.584 -6.763 -9.387 1.00 71.50 310 ILE A CA 1
ATOM 2284 C C . ILE A 1 310 ? 19.200 -5.372 -9.619 1.00 71.50 310 ILE A C 1
ATOM 2286 O O . ILE A 1 310 ? 19.271 -4.894 -10.748 1.00 71.50 310 ILE A O 1
ATOM 2290 N N . SER A 1 311 ? 19.621 -4.707 -8.546 1.00 83.31 311 SER A N 1
ATOM 2291 C CA . SER A 1 311 ? 20.246 -3.387 -8.568 1.00 83.31 311 SER A CA 1
ATOM 2292 C C . SER A 1 311 ? 21.725 -3.440 -8.211 1.00 83.31 311 SER A C 1
ATOM 2294 O O . SER A 1 311 ? 22.354 -2.391 -8.180 1.00 83.31 311 SER A O 1
ATOM 2296 N N . ASP A 1 312 ? 22.290 -4.620 -7.974 1.00 79.75 312 ASP A N 1
ATOM 2297 C CA . ASP A 1 312 ? 23.681 -4.836 -7.573 1.00 79.75 312 ASP A CA 1
ATOM 2298 C C . ASP A 1 312 ? 24.492 -5.319 -8.785 1.00 79.75 312 ASP A C 1
ATOM 2300 O O . ASP A 1 312 ? 24.779 -6.505 -8.969 1.00 79.75 312 ASP A O 1
ATOM 2304 N N . SER A 1 313 ? 24.740 -4.399 -9.723 1.00 72.31 313 SER A N 1
ATOM 2305 C CA . SER A 1 313 ? 25.356 -4.743 -11.003 1.00 72.31 313 SER A CA 1
ATOM 2306 C C . SER A 1 313 ? 26.855 -4.997 -10.861 1.00 72.31 313 SER A C 1
ATOM 2308 O O . SER A 1 313 ? 27.559 -4.162 -10.307 1.00 72.31 313 SER A O 1
ATOM 2310 N N . GLY A 1 314 ? 27.374 -6.035 -11.512 1.00 69.44 314 GLY A N 1
ATOM 2311 C CA . GLY A 1 314 ? 28.802 -6.344 -11.458 1.00 69.44 314 GLY A CA 1
ATOM 2312 C C . GLY A 1 314 ? 29.073 -7.448 -10.445 1.00 69.44 314 GLY A C 1
ATOM 2313 O O . GLY A 1 314 ? 28.675 -8.588 -10.684 1.00 69.44 314 GLY A O 1
ATOM 2314 N N . GLU A 1 315 ? 29.791 -7.140 -9.366 1.00 68.31 315 GLU A N 1
ATOM 2315 C CA . GLU A 1 315 ? 30.138 -8.116 -8.330 1.00 68.31 315 GLU A CA 1
ATOM 2316 C C . GLU A 1 315 ? 29.105 -8.101 -7.196 1.00 68.31 315 GLU A C 1
ATOM 2318 O O . GLU A 1 315 ? 28.947 -7.112 -6.496 1.00 68.31 315 GLU A O 1
ATOM 2323 N N . ALA A 1 316 ? 28.413 -9.223 -6.988 1.00 74.75 316 ALA A N 1
ATOM 2324 C CA . ALA A 1 316 ? 27.357 -9.302 -5.982 1.00 74.75 316 ALA A CA 1
ATOM 2325 C C . ALA A 1 316 ? 27.879 -9.071 -4.546 1.00 74.75 316 ALA A C 1
ATOM 2327 O O . ALA A 1 316 ? 28.834 -9.711 -4.097 1.00 74.75 316 ALA A O 1
ATOM 2328 N N . GLY A 1 317 ? 27.182 -8.229 -3.788 1.00 75.19 317 GLY A N 1
ATOM 2329 C CA . GLY A 1 317 ? 27.432 -7.888 -2.390 1.00 75.19 317 GLY A CA 1
ATOM 2330 C C . GLY A 1 317 ? 28.489 -6.801 -2.181 1.00 75.19 317 GLY A C 1
ATOM 2331 O O . GLY A 1 317 ? 28.952 -6.605 -1.046 1.00 75.19 317 GLY A O 1
ATOM 2332 N N . ASP A 1 318 ? 28.916 -6.111 -3.241 1.00 69.31 318 ASP A N 1
ATOM 2333 C CA . ASP A 1 318 ? 29.875 -5.012 -3.142 1.00 69.31 318 ASP A CA 1
ATOM 2334 C C . ASP A 1 318 ? 29.212 -3.639 -2.899 1.00 69.31 318 ASP A C 1
ATOM 2336 O O . ASP A 1 318 ? 29.899 -2.734 -2.414 1.00 69.31 318 ASP A O 1
ATOM 2340 N N . ASN A 1 319 ? 27.885 -3.536 -3.086 1.00 80.44 319 ASN A N 1
ATOM 2341 C CA . ASN A 1 319 ? 27.070 -2.319 -2.989 1.00 80.44 319 ASN A CA 1
ATOM 2342 C C . ASN A 1 319 ? 27.504 -1.222 -3.973 1.00 80.44 319 ASN A C 1
ATOM 2344 O O . ASN A 1 319 ? 27.403 -0.029 -3.673 1.00 80.44 319 ASN A O 1
ATOM 2348 N N . ILE A 1 320 ? 28.006 -1.590 -5.145 1.00 73.06 320 ILE A N 1
ATOM 2349 C CA . ILE A 1 320 ? 28.281 -0.647 -6.219 1.00 73.06 320 ILE A CA 1
ATOM 2350 C C . ILE A 1 320 ? 27.518 -1.071 -7.453 1.00 73.06 320 ILE A C 1
ATOM 2352 O O . ILE A 1 320 ? 27.386 -2.241 -7.784 1.00 73.06 320 ILE A O 1
ATOM 2356 N N . THR A 1 321 ? 26.995 -0.086 -8.164 1.00 80.12 321 THR A N 1
ATOM 2357 C CA . THR A 1 321 ? 26.119 -0.376 -9.273 1.00 80.12 321 THR A CA 1
ATOM 2358 C C . THR A 1 321 ? 26.189 0.674 -10.359 1.00 80.12 321 THR A C 1
ATOM 2360 O O . THR A 1 321 ? 26.461 1.841 -10.120 1.00 80.12 321 THR A O 1
ATOM 2363 N N . SER A 1 322 ? 25.953 0.244 -11.589 1.00 76.25 322 SER A N 1
ATOM 2364 C CA . SER A 1 322 ? 25.649 1.109 -12.728 1.00 76.25 322 SER A CA 1
ATOM 2365 C C . SER A 1 322 ? 24.140 1.328 -12.881 1.00 76.25 322 SER A C 1
ATOM 2367 O O . SER A 1 322 ? 23.715 2.101 -13.738 1.00 76.25 322 SER A O 1
ATOM 2369 N N . ALA A 1 323 ? 23.322 0.659 -12.057 1.00 80.12 323 ALA A N 1
ATOM 2370 C CA . ALA A 1 323 ? 21.891 0.888 -12.002 1.00 80.12 323 ALA A CA 1
ATOM 2371 C C . ALA A 1 323 ? 21.618 2.291 -11.455 1.00 80.12 323 ALA A C 1
ATOM 2373 O O . ALA A 1 323 ? 22.064 2.648 -10.367 1.00 80.12 323 ALA A O 1
ATOM 2374 N N . LYS A 1 324 ? 20.855 3.076 -12.214 1.00 82.12 324 LYS A N 1
ATOM 2375 C CA . LYS A 1 324 ? 20.397 4.399 -11.781 1.00 82.12 324 LYS A CA 1
ATOM 2376 C C . LYS A 1 324 ? 19.130 4.310 -10.940 1.00 82.12 324 LYS A C 1
ATOM 2378 O O . LYS A 1 324 ? 18.917 5.156 -10.091 1.00 82.12 324 LYS A O 1
ATOM 2383 N N . VAL A 1 325 ? 18.313 3.275 -11.126 1.00 84.38 325 VAL A N 1
ATOM 2384 C CA . VAL A 1 325 ? 17.141 3.007 -10.283 1.00 84.38 325 VAL A CA 1
ATOM 2385 C C . VAL A 1 325 ? 17.483 1.874 -9.325 1.00 84.38 325 VAL A C 1
ATOM 2387 O O . VAL A 1 325 ? 17.853 0.776 -9.754 1.00 84.38 325 VAL A O 1
ATOM 2390 N N . LEU A 1 326 ? 17.385 2.146 -8.026 1.00 88.38 326 LEU A N 1
ATOM 2391 C CA . LEU A 1 326 ? 17.844 1.232 -6.986 1.00 88.38 326 LEU A CA 1
ATOM 2392 C C . LEU A 1 326 ? 16.675 0.513 -6.328 1.00 88.38 326 LEU A C 1
ATOM 2394 O O . LEU A 1 326 ? 15.689 1.127 -5.936 1.00 88.38 326 LEU A O 1
ATOM 2398 N N . THR A 1 327 ? 16.822 -0.794 -6.167 1.00 89.56 327 THR A N 1
ATOM 2399 C CA . THR A 1 327 ? 15.940 -1.634 -5.370 1.00 89.56 327 THR A CA 1
ATOM 2400 C C . THR A 1 327 ? 16.657 -1.992 -4.085 1.00 89.56 327 THR A C 1
ATOM 2402 O O . THR A 1 327 ? 17.756 -2.548 -4.105 1.00 89.56 327 THR A O 1
ATOM 2405 N N . LEU A 1 328 ? 16.030 -1.668 -2.964 1.00 94.06 328 LEU A N 1
ATOM 2406 C CA . LEU A 1 328 ? 16.475 -2.030 -1.634 1.00 94.06 328 LEU A CA 1
ATOM 2407 C C . LEU A 1 328 ? 15.625 -3.176 -1.091 1.00 94.06 328 LEU A C 1
ATOM 2409 O O . LEU A 1 328 ? 14.496 -3.422 -1.520 1.00 94.06 328 LEU A O 1
ATOM 2413 N N . SER A 1 329 ? 16.192 -3.902 -0.143 1.00 92.44 329 SER A N 1
ATOM 2414 C CA . SER A 1 329 ? 15.508 -4.958 0.591 1.00 92.44 329 SER A CA 1
ATOM 2415 C C . SER A 1 329 ? 16.024 -5.042 2.017 1.00 92.44 329 SER A C 1
ATOM 2417 O O . SER A 1 329 ? 17.125 -4.579 2.314 1.00 92.44 329 SER A O 1
ATOM 2419 N N . GLY A 1 330 ? 15.265 -5.670 2.900 1.00 93.12 330 GLY A N 1
ATOM 2420 C CA . GLY A 1 330 ? 15.700 -5.893 4.269 1.00 93.12 330 GLY A CA 1
ATOM 2421 C C . GLY A 1 330 ? 14.750 -6.792 5.038 1.00 93.12 330 GLY A C 1
ATOM 2422 O O . GLY A 1 330 ? 13.863 -7.430 4.467 1.00 93.12 330 GLY A O 1
ATOM 2423 N N . LYS A 1 331 ? 14.987 -6.862 6.346 1.00 92.69 331 LYS A N 1
ATOM 2424 C CA . LYS A 1 331 ? 14.114 -7.541 7.296 1.00 92.69 331 LYS A CA 1
ATOM 2425 C C . LYS A 1 331 ? 13.546 -6.540 8.295 1.00 92.69 331 LYS A C 1
ATOM 2427 O O . LYS A 1 331 ? 14.213 -5.560 8.622 1.00 92.69 331 LYS A O 1
ATOM 2432 N N . GLY A 1 332 ? 12.342 -6.806 8.773 1.00 92.88 332 GLY A N 1
ATOM 2433 C CA . GLY A 1 332 ? 11.653 -6.004 9.774 1.00 92.88 332 GLY A CA 1
ATOM 2434 C C . GLY A 1 332 ? 10.611 -6.821 10.530 1.00 92.88 332 GLY A C 1
ATOM 2435 O O . GLY A 1 332 ? 10.527 -8.043 10.378 1.00 92.88 332 GLY A O 1
ATOM 2436 N N . GLU A 1 333 ? 9.821 -6.137 11.343 1.00 91.25 333 GLU A N 1
ATOM 2437 C CA . GLU A 1 333 ? 8.659 -6.723 12.007 1.00 91.25 333 GLU A CA 1
ATOM 2438 C C . GLU A 1 333 ? 7.515 -6.916 11.013 1.00 91.25 333 GLU A C 1
ATOM 2440 O O . GLU A 1 333 ? 7.214 -6.014 10.244 1.00 91.25 333 GLU A O 1
ATOM 2445 N N . ALA A 1 334 ? 6.899 -8.099 10.993 1.00 87.81 334 ALA A N 1
ATOM 2446 C CA . ALA A 1 334 ? 5.824 -8.405 10.053 1.00 87.81 334 ALA A CA 1
ATOM 2447 C C . ALA A 1 334 ? 4.645 -7.429 10.211 1.00 87.81 334 ALA A C 1
ATOM 2449 O O . ALA A 1 334 ? 4.191 -7.192 11.325 1.00 87.81 334 ALA A O 1
ATOM 2450 N N . GLY A 1 335 ? 4.143 -6.889 9.097 1.00 83.25 335 GLY A N 1
ATOM 2451 C CA . GLY A 1 335 ? 3.063 -5.895 9.089 1.00 83.25 335 GLY A CA 1
ATOM 2452 C C . GLY A 1 335 ? 3.521 -4.450 9.316 1.00 83.25 335 GLY A C 1
ATOM 2453 O O . GLY A 1 335 ? 2.758 -3.534 9.024 1.00 83.25 335 GLY A O 1
ATOM 2454 N N . ALA A 1 336 ? 4.765 -4.225 9.754 1.00 90.12 336 ALA A N 1
ATOM 2455 C CA . ALA A 1 336 ? 5.304 -2.885 9.958 1.00 90.12 336 ALA A CA 1
ATOM 2456 C C . ALA A 1 336 ? 5.483 -2.117 8.634 1.00 90.12 336 ALA A C 1
ATOM 2458 O O . ALA A 1 336 ? 5.732 -2.704 7.573 1.00 90.12 336 ALA A O 1
ATOM 2459 N N . LEU A 1 337 ? 5.427 -0.788 8.708 1.00 90.88 337 LEU A N 1
ATOM 2460 C CA . LEU A 1 337 ? 5.778 0.122 7.621 1.00 90.88 337 LEU A CA 1
ATOM 2461 C C . LEU A 1 337 ? 7.228 0.591 7.785 1.00 90.88 337 LEU A C 1
ATOM 2463 O O . LEU A 1 337 ? 7.595 1.139 8.819 1.00 90.88 337 LEU A O 1
ATOM 2467 N N . VAL A 1 338 ? 8.057 0.396 6.763 1.00 94.69 338 VAL A N 1
ATOM 2468 C CA . VAL A 1 338 ? 9.463 0.812 6.726 1.00 94.69 338 VAL A CA 1
ATOM 2469 C C . VAL A 1 338 ? 9.604 2.106 5.938 1.00 94.69 338 VAL A C 1
ATOM 2471 O O . VAL A 1 338 ? 9.398 2.112 4.731 1.00 94.69 338 VAL A O 1
ATOM 2474 N N . ASP A 1 339 ? 10.042 3.167 6.602 1.00 94.12 339 ASP A N 1
ATOM 2475 C CA . ASP A 1 339 ? 10.501 4.421 6.012 1.00 94.12 339 ASP A CA 1
ATOM 2476 C C . ASP A 1 339 ? 11.961 4.299 5.548 1.00 94.12 339 ASP A C 1
ATOM 2478 O O . ASP A 1 339 ? 12.821 3.861 6.318 1.00 94.12 339 ASP A O 1
ATOM 2482 N N . ILE A 1 340 ? 12.274 4.758 4.333 1.00 95.25 340 ILE A N 1
ATOM 2483 C CA . ILE A 1 340 ? 13.637 4.843 3.788 1.00 95.25 340 ILE A CA 1
ATOM 2484 C C . ILE A 1 340 ? 14.084 6.301 3.696 1.00 95.25 340 ILE A C 1
ATOM 2486 O O . ILE A 1 340 ? 13.432 7.126 3.064 1.00 95.25 340 ILE A O 1
ATOM 2490 N N . PHE A 1 341 ? 15.250 6.605 4.257 1.00 94.31 341 PHE A N 1
ATOM 2491 C CA . PHE A 1 341 ? 15.893 7.917 4.234 1.00 94.31 341 PHE A CA 1
ATOM 2492 C C . PHE A 1 341 ? 17.151 7.868 3.368 1.00 94.31 341 PHE A C 1
ATOM 2494 O O . PHE A 1 341 ? 18.000 6.990 3.547 1.00 94.31 341 PHE A O 1
ATOM 2501 N N . VAL A 1 342 ? 17.288 8.839 2.465 1.00 94.19 342 VAL A N 1
ATOM 2502 C CA . VAL A 1 342 ? 18.415 8.964 1.532 1.00 94.19 342 VAL A CA 1
ATOM 2503 C C . VAL A 1 342 ? 19.282 10.160 1.922 1.00 94.19 342 VAL A C 1
ATOM 2505 O O . VAL A 1 342 ? 18.768 11.240 2.206 1.00 94.19 342 VAL A O 1
ATOM 2508 N N . ASP A 1 343 ? 20.601 9.975 1.956 1.00 90.12 343 ASP A N 1
ATOM 2509 C CA . ASP A 1 343 ? 21.621 11.025 2.117 1.00 90.12 343 ASP A CA 1
ATOM 2510 C C . ASP A 1 343 ? 21.406 11.963 3.322 1.00 90.12 343 ASP A C 1
ATOM 2512 O O . ASP A 1 343 ? 21.783 13.135 3.314 1.00 90.12 343 ASP A O 1
ATOM 2516 N N . GLY A 1 344 ? 20.817 11.431 4.399 1.00 85.69 344 GLY A N 1
ATOM 2517 C CA . GLY A 1 344 ? 20.555 12.175 5.633 1.00 85.69 344 GLY A CA 1
ATOM 2518 C C . GLY A 1 344 ? 19.387 13.163 5.544 1.00 85.69 344 GLY A C 1
ATOM 2519 O O . GLY A 1 344 ? 19.304 14.076 6.372 1.00 85.69 344 GLY A O 1
ATOM 2520 N N . ALA A 1 345 ? 18.494 13.002 4.561 1.00 87.12 345 ALA A N 1
ATOM 2521 C CA . ALA A 1 345 ? 17.234 13.732 4.499 1.00 87.12 345 ALA A CA 1
ATOM 2522 C C . ALA A 1 345 ? 16.426 13.569 5.802 1.00 87.12 345 ALA A C 1
ATOM 2524 O O . ALA A 1 345 ? 16.461 12.523 6.450 1.00 87.12 345 ALA A O 1
ATOM 2525 N N . LYS A 1 346 ? 15.721 14.636 6.204 1.00 77.62 346 LYS A N 1
ATOM 2526 C CA . LYS A 1 346 ? 14.870 14.628 7.409 1.00 77.62 346 LYS A CA 1
ATOM 2527 C C . LYS A 1 346 ? 13.553 13.896 7.186 1.00 77.62 346 LYS A C 1
ATOM 2529 O O . LYS A 1 346 ? 13.058 13.262 8.112 1.00 77.62 346 LYS A O 1
ATOM 2534 N N . ASP A 1 347 ? 13.024 14.015 5.977 1.00 78.75 347 ASP A N 1
ATOM 2535 C CA . ASP A 1 347 ? 11.823 13.325 5.537 1.00 78.75 347 ASP A CA 1
ATOM 2536 C C . ASP A 1 347 ? 12.237 12.037 4.826 1.00 78.75 347 ASP A C 1
ATOM 2538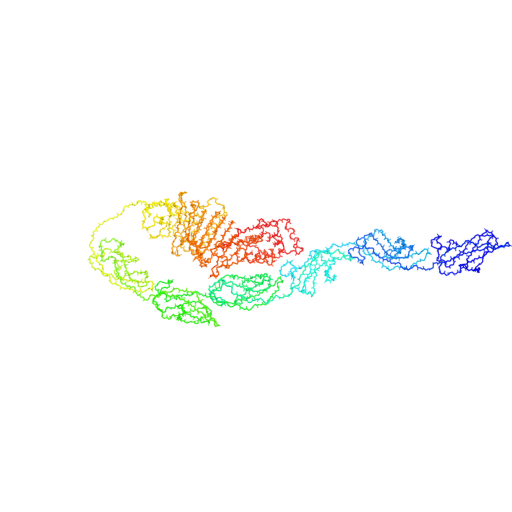 O O . ASP A 1 347 ? 13.299 11.978 4.191 1.00 78.75 347 ASP A O 1
ATOM 2542 N N . TYR A 1 348 ? 11.420 10.995 4.962 1.00 80.12 348 TYR A N 1
ATOM 2543 C CA . TYR A 1 348 ? 11.648 9.761 4.227 1.00 80.12 348 TYR A CA 1
ATOM 2544 C C . TYR A 1 348 ? 11.459 10.017 2.727 1.00 80.12 348 TYR A C 1
ATOM 2546 O O . TYR A 1 348 ? 10.670 10.862 2.306 1.00 80.12 348 TYR A O 1
ATOM 2554 N N . SER A 1 349 ? 12.220 9.301 1.911 1.00 83.56 349 SER A N 1
ATOM 2555 C CA . SER A 1 349 ? 12.145 9.356 0.452 1.00 83.56 349 SER A CA 1
ATOM 2556 C C . SER A 1 349 ? 11.118 8.368 -0.097 1.00 83.56 349 SER A C 1
ATOM 2558 O O . SER A 1 349 ? 10.449 8.672 -1.077 1.00 83.56 349 SER A O 1
ATOM 2560 N N . ASP A 1 350 ? 10.977 7.208 0.549 1.00 88.12 350 ASP A N 1
ATOM 2561 C CA . ASP A 1 350 ? 10.055 6.144 0.147 1.00 88.12 350 ASP A CA 1
ATOM 2562 C C . ASP A 1 350 ? 9.689 5.242 1.330 1.00 88.12 350 ASP A C 1
ATOM 2564 O O . ASP A 1 350 ? 10.365 5.277 2.360 1.00 88.12 350 ASP A O 1
ATOM 2568 N N . THR A 1 351 ? 8.634 4.433 1.182 1.00 90.06 351 THR A N 1
ATOM 2569 C CA . THR A 1 351 ? 8.138 3.533 2.234 1.00 90.06 351 THR A CA 1
ATOM 2570 C C . THR A 1 351 ? 7.762 2.150 1.704 1.00 90.06 351 THR A C 1
ATOM 2572 O O . THR A 1 351 ? 7.301 2.020 0.572 1.00 90.06 351 THR A O 1
ATOM 2575 N N . ALA A 1 352 ? 7.935 1.106 2.517 1.00 89.81 352 ALA A N 1
ATOM 2576 C CA . ALA A 1 352 ? 7.661 -0.283 2.147 1.00 89.81 352 ALA A CA 1
ATOM 2577 C C . ALA A 1 352 ? 7.034 -1.064 3.303 1.00 89.81 352 ALA A C 1
ATOM 2579 O O . ALA A 1 352 ? 7.488 -0.941 4.436 1.00 89.81 352 ALA A O 1
ATOM 2580 N N . TYR A 1 353 ? 6.052 -1.923 3.033 1.00 88.38 353 TYR A N 1
ATOM 2581 C CA . TYR A 1 353 ? 5.522 -2.821 4.060 1.00 88.38 353 TYR A CA 1
ATOM 2582 C C . TYR A 1 353 ? 6.405 -4.059 4.234 1.00 88.38 353 TYR A C 1
ATOM 2584 O O . TYR A 1 353 ? 6.951 -4.601 3.264 1.00 88.38 353 TYR A O 1
ATOM 2592 N N . VAL A 1 354 ? 6.514 -4.533 5.473 1.00 88.81 354 VAL A N 1
ATOM 2593 C CA . VAL A 1 354 ? 7.170 -5.797 5.808 1.00 88.81 354 VAL A CA 1
ATOM 2594 C C . VAL A 1 354 ? 6.174 -6.947 5.697 1.00 88.81 354 VAL A C 1
ATOM 2596 O O . VAL A 1 354 ? 5.110 -6.933 6.311 1.00 88.81 354 VAL A O 1
ATOM 2599 N N . ASP A 1 355 ? 6.537 -7.972 4.935 1.00 81.81 355 ASP A N 1
ATOM 2600 C CA . ASP A 1 355 ? 5.743 -9.179 4.762 1.00 81.81 355 ASP A CA 1
ATOM 2601 C C . ASP A 1 355 ? 5.640 -10.051 6.018 1.00 81.81 355 ASP A C 1
ATOM 2603 O O . ASP A 1 355 ? 6.387 -9.912 6.986 1.00 81.81 355 ASP A O 1
ATOM 2607 N N . LYS A 1 356 ? 4.697 -10.999 5.987 1.00 82.50 356 LYS A N 1
ATOM 2608 C CA . LYS A 1 356 ? 4.470 -11.981 7.061 1.00 82.50 356 LYS A CA 1
ATOM 2609 C C . LYS A 1 356 ? 5.703 -12.829 7.418 1.00 82.50 356 LYS A C 1
ATOM 2611 O O . LYS A 1 356 ? 5.739 -13.431 8.487 1.00 82.50 356 LYS A O 1
ATOM 2616 N N . ASP A 1 357 ? 6.684 -12.921 6.518 1.00 84.25 357 ASP A N 1
ATOM 2617 C CA . ASP A 1 357 ? 7.945 -13.645 6.706 1.00 84.25 357 ASP A CA 1
ATOM 2618 C C . ASP A 1 357 ? 9.078 -12.694 7.168 1.00 84.25 357 ASP A C 1
ATOM 2620 O O . ASP A 1 357 ? 10.253 -13.083 7.268 1.00 84.25 357 ASP A O 1
ATOM 2624 N N . GLY A 1 358 ? 8.729 -11.438 7.458 1.00 90.00 358 GLY A N 1
ATOM 2625 C CA . GLY A 1 358 ? 9.597 -10.381 7.942 1.00 90.00 358 GLY A CA 1
ATOM 2626 C C . GLY A 1 358 ? 10.442 -9.713 6.860 1.00 90.00 358 GLY A C 1
ATOM 2627 O O . GLY A 1 358 ? 11.398 -9.045 7.227 1.00 90.00 358 GLY A O 1
ATOM 2628 N N . ASN A 1 359 ? 10.204 -9.919 5.559 1.00 89.00 359 ASN A N 1
ATOM 2629 C CA . ASN A 1 359 ? 10.967 -9.262 4.485 1.00 89.00 359 ASN A CA 1
ATOM 2630 C C . ASN A 1 359 ? 10.270 -8.007 3.971 1.00 89.00 359 ASN A C 1
ATOM 2632 O O . ASN A 1 359 ? 9.057 -7.972 3.838 1.00 89.00 359 ASN A O 1
ATOM 2636 N N . TRP A 1 360 ? 11.050 -7.025 3.546 1.00 91.12 360 TRP A N 1
ATOM 2637 C CA . TRP A 1 360 ? 10.557 -5.917 2.734 1.00 91.12 360 TRP A CA 1
ATOM 2638 C C . TRP A 1 360 ? 11.462 -5.726 1.518 1.00 91.12 360 TRP A C 1
ATOM 2640 O O . TRP A 1 360 ? 12.658 -6.038 1.556 1.00 91.12 360 TRP A O 1
ATOM 2650 N N . SER A 1 361 ? 10.899 -5.215 0.425 1.00 88.31 361 SER A N 1
ATOM 2651 C CA . SER A 1 361 ? 11.655 -4.783 -0.747 1.00 88.31 361 SER A CA 1
ATOM 2652 C C . SER A 1 361 ? 10.964 -3.606 -1.412 1.00 88.31 361 SER A C 1
ATOM 2654 O O . SER A 1 361 ? 9.741 -3.573 -1.502 1.00 88.31 361 SER A O 1
ATOM 2656 N N . ILE A 1 362 ? 11.758 -2.644 -1.870 1.00 86.69 362 ILE A N 1
ATOM 2657 C CA . ILE A 1 362 ? 11.266 -1.443 -2.529 1.00 86.69 362 ILE A CA 1
ATOM 2658 C C . ILE A 1 362 ? 12.213 -0.996 -3.627 1.00 86.69 362 ILE A C 1
ATOM 2660 O O . ILE A 1 362 ? 13.414 -0.861 -3.405 1.00 86.69 362 ILE A O 1
ATOM 2664 N N . GLN A 1 363 ? 11.660 -0.737 -4.806 1.00 85.88 363 GLN A N 1
ATOM 2665 C CA . GLN A 1 363 ? 12.332 0.046 -5.830 1.00 85.88 363 GLN A CA 1
ATOM 2666 C C . GLN A 1 363 ? 12.112 1.525 -5.518 1.00 85.88 363 GLN A C 1
ATOM 2668 O O . GLN A 1 363 ? 10.974 1.983 -5.480 1.00 85.88 363 GLN A O 1
ATOM 2673 N N . LEU A 1 364 ? 13.196 2.250 -5.261 1.00 87.81 364 LEU A N 1
ATOM 2674 C CA . LEU A 1 364 ? 13.147 3.669 -4.934 1.00 87.81 364 LEU A CA 1
ATOM 2675 C C . LEU A 1 364 ? 12.683 4.485 -6.142 1.00 87.81 364 LEU A C 1
ATOM 2677 O O . LEU A 1 364 ? 13.033 4.182 -7.289 1.00 87.81 364 LEU A O 1
ATOM 2681 N N . LYS A 1 365 ? 11.913 5.537 -5.876 1.00 80.38 365 LYS A N 1
ATOM 2682 C CA . LYS A 1 365 ? 11.414 6.464 -6.887 1.00 80.38 365 LYS A CA 1
ATOM 2683 C C . LYS A 1 365 ? 12.555 7.327 -7.427 1.00 80.38 365 LYS A C 1
ATOM 2685 O O . LYS A 1 365 ? 13.255 8.007 -6.680 1.00 80.38 365 LYS A O 1
ATOM 2690 N N . GLY A 1 366 ? 12.679 7.356 -8.752 1.00 79.50 366 GLY A N 1
ATOM 2691 C CA . GLY A 1 366 ? 13.636 8.201 -9.468 1.00 79.50 366 GLY A CA 1
ATOM 2692 C C . GLY A 1 366 ? 14.992 7.548 -9.748 1.00 79.50 366 GLY A C 1
ATOM 2693 O O . GLY A 1 366 ? 15.261 6.404 -9.386 1.00 79.50 366 GLY A O 1
ATOM 2694 N N . GLU A 1 367 ? 15.840 8.296 -10.454 1.00 85.06 367 GLU A N 1
ATOM 2695 C CA . GLU A 1 367 ? 17.209 7.898 -10.778 1.00 85.06 367 GLU A CA 1
ATOM 2696 C C . GLU A 1 367 ? 18.217 8.566 -9.836 1.00 85.06 367 GLU A C 1
ATOM 2698 O O . GLU A 1 367 ? 18.161 9.771 -9.584 1.00 85.06 367 GLU A O 1
ATOM 2703 N N . PHE A 1 368 ? 19.182 7.786 -9.367 1.00 85.81 368 PHE A N 1
ATOM 2704 C CA . PHE A 1 368 ? 20.312 8.228 -8.572 1.00 85.81 368 PHE A CA 1
ATOM 2705 C C . PHE A 1 368 ? 21.443 8.673 -9.493 1.00 85.81 368 PHE A C 1
ATOM 2707 O O . PHE A 1 368 ? 21.840 7.970 -10.430 1.00 85.81 368 PHE A O 1
ATOM 2714 N N . ALA A 1 369 ? 21.956 9.872 -9.231 1.00 81.38 369 ALA A N 1
ATOM 2715 C CA . ALA A 1 369 ? 23.111 10.391 -9.940 1.00 81.38 369 ALA A CA 1
ATOM 2716 C C . ALA A 1 369 ? 24.363 9.561 -9.606 1.00 81.38 369 ALA A C 1
ATOM 2718 O O . ALA A 1 369 ? 24.435 8.942 -8.548 1.00 81.38 369 ALA A O 1
ATOM 2719 N N . PRO A 1 370 ? 25.388 9.560 -10.469 1.00 75.81 370 PRO A N 1
ATOM 2720 C CA . PRO A 1 370 ? 26.640 8.919 -10.112 1.00 75.81 370 PRO A CA 1
ATOM 2721 C C . PRO A 1 370 ? 27.283 9.543 -8.869 1.00 75.81 370 PRO A C 1
ATOM 2723 O O . PRO A 1 370 ? 27.393 10.766 -8.773 1.00 75.81 370 PRO A O 1
ATOM 2726 N N . GLY A 1 371 ? 27.762 8.710 -7.951 1.00 73.88 371 GLY A N 1
ATOM 2727 C CA . GLY A 1 371 ? 28.309 9.138 -6.667 1.00 73.88 371 GLY A CA 1
ATOM 2728 C C . GLY A 1 371 ? 28.019 8.142 -5.548 1.00 73.88 371 GLY A C 1
ATOM 2729 O O . GLY A 1 371 ? 27.528 7.044 -5.790 1.00 73.88 371 GLY A O 1
ATOM 2730 N N . GLN A 1 372 ? 28.365 8.505 -4.313 1.00 79.94 372 GLN A N 1
ATOM 2731 C CA . GLN A 1 372 ? 28.051 7.704 -3.129 1.00 79.94 372 GLN A CA 1
ATOM 2732 C C . GLN A 1 372 ? 26.742 8.188 -2.502 1.00 79.94 372 GLN A C 1
ATOM 2734 O O . GLN A 1 372 ? 26.599 9.382 -2.250 1.00 79.94 372 GLN A O 1
ATOM 2739 N N . HIS A 1 373 ? 25.851 7.248 -2.200 1.00 87.31 373 HIS A N 1
ATOM 2740 C CA . HIS A 1 373 ? 24.566 7.471 -1.552 1.00 87.31 373 HIS A CA 1
ATOM 2741 C C . HIS A 1 373 ? 24.442 6.630 -0.279 1.00 87.31 373 HIS A C 1
ATOM 2743 O O . HIS A 1 373 ? 24.895 5.484 -0.228 1.00 87.31 373 HIS A O 1
ATOM 2749 N N . SER A 1 374 ? 23.830 7.200 0.755 1.00 91.12 374 SER A N 1
ATOM 2750 C CA . SER A 1 374 ? 23.605 6.561 2.053 1.00 91.12 374 SER A CA 1
ATOM 2751 C C . SER A 1 374 ? 22.115 6.321 2.278 1.00 91.12 374 SER A C 1
ATOM 2753 O O . SER A 1 374 ? 21.327 7.262 2.230 1.00 91.12 374 SER A O 1
ATOM 2755 N N . PHE A 1 375 ? 21.739 5.079 2.575 1.00 96.00 375 PHE A N 1
ATOM 2756 C CA . PHE A 1 375 ? 20.360 4.658 2.815 1.00 96.00 375 PHE A CA 1
ATOM 2757 C C . PHE A 1 375 ? 20.201 4.160 4.244 1.00 96.00 375 PHE A C 1
ATOM 2759 O O . PHE A 1 375 ? 20.925 3.268 4.687 1.00 96.00 375 PHE A O 1
ATOM 2766 N N . VAL A 1 376 ? 19.232 4.713 4.960 1.00 96.44 376 VAL A N 1
ATOM 2767 C CA . VAL A 1 376 ? 18.874 4.308 6.323 1.00 96.44 376 VAL A CA 1
ATOM 2768 C C . VAL A 1 376 ? 17.392 3.966 6.342 1.00 96.44 376 VAL A C 1
ATOM 2770 O O . VAL A 1 376 ? 16.612 4.624 5.663 1.00 96.44 376 VAL A O 1
ATOM 2773 N N . ALA A 1 377 ? 17.005 2.948 7.102 1.00 96.44 377 ALA A N 1
ATOM 2774 C CA . ALA A 1 377 ? 15.612 2.560 7.270 1.00 96.44 377 ALA A CA 1
ATOM 2775 C C . ALA A 1 377 ? 15.143 2.766 8.712 1.00 96.44 377 ALA A C 1
ATOM 2777 O O . ALA A 1 377 ? 15.942 2.734 9.649 1.00 96.44 377 ALA A O 1
ATOM 2778 N N . ARG A 1 378 ? 13.837 2.928 8.900 1.00 95.19 378 ARG A N 1
ATOM 2779 C CA . ARG A 1 378 ? 13.167 2.903 10.204 1.00 95.19 378 ARG A CA 1
ATOM 2780 C C . ARG A 1 378 ? 11.800 2.271 10.031 1.00 95.19 378 ARG A C 1
ATOM 2782 O O . ARG A 1 378 ? 11.168 2.536 9.022 1.00 95.19 378 ARG A O 1
ATOM 2789 N N . GLN A 1 379 ? 11.341 1.479 10.992 1.00 94.94 379 GLN A N 1
ATOM 2790 C CA . GLN A 1 379 ? 10.014 0.869 10.916 1.00 94.94 379 GLN A CA 1
ATOM 2791 C C . GLN A 1 379 ? 9.049 1.431 11.961 1.00 94.94 379 GLN A C 1
ATOM 2793 O O . GLN A 1 379 ? 9.487 1.829 13.044 1.00 94.94 379 GLN A O 1
ATOM 2798 N N . ALA A 1 380 ? 7.763 1.443 11.624 1.00 92.38 380 ALA A N 1
ATOM 2799 C CA . ALA A 1 380 ? 6.649 1.669 12.531 1.00 92.38 380 ALA A CA 1
ATOM 2800 C C . ALA A 1 380 ? 5.725 0.442 12.529 1.00 92.38 380 ALA A C 1
ATOM 2802 O O . ALA A 1 380 ? 5.475 -0.112 11.459 1.00 92.38 380 ALA A O 1
ATOM 2803 N N . ASP A 1 381 ? 5.273 -0.007 13.697 1.00 90.81 381 ASP A N 1
ATOM 2804 C CA . ASP A 1 381 ? 4.322 -1.122 13.807 1.00 90.81 381 ASP A CA 1
ATOM 2805 C C . ASP A 1 381 ? 2.883 -0.689 13.466 1.00 90.81 381 ASP A C 1
ATOM 2807 O O . ASP A 1 381 ? 2.647 0.432 13.012 1.00 90.81 381 ASP A O 1
ATOM 2811 N N . LEU A 1 382 ? 1.917 -1.591 13.666 1.00 86.62 382 LEU A N 1
ATOM 2812 C CA . LEU A 1 382 ? 0.507 -1.318 13.383 1.00 86.62 382 LEU A CA 1
ATOM 2813 C C . LEU A 1 382 ? -0.113 -0.279 14.329 1.00 86.62 382 LEU A C 1
ATOM 2815 O O . LEU A 1 382 ? -1.053 0.380 13.913 1.00 86.62 382 LEU A O 1
ATOM 2819 N N . ALA A 1 383 ? 0.415 -0.080 15.543 1.00 88.88 383 ALA A N 1
ATOM 2820 C CA . ALA A 1 383 ? -0.038 0.952 16.486 1.00 88.88 383 ALA A CA 1
ATOM 2821 C C . ALA A 1 383 ? 0.647 2.315 16.231 1.00 88.88 383 ALA A C 1
ATOM 2823 O O . ALA A 1 383 ? 0.557 3.256 17.029 1.00 88.88 383 ALA A O 1
ATOM 2824 N N . ASP A 1 384 ? 1.379 2.443 15.119 1.00 89.88 384 ASP A N 1
ATOM 2825 C CA . ASP A 1 384 ? 2.244 3.575 14.799 1.00 89.88 384 ASP A CA 1
ATOM 2826 C C . ASP A 1 384 ? 3.329 3.839 15.872 1.00 89.88 384 ASP A C 1
ATOM 2828 O O . ASP A 1 384 ? 3.753 4.993 16.067 1.00 89.88 384 ASP A O 1
ATOM 2832 N N . ASN A 1 385 ? 3.794 2.818 16.603 1.00 92.12 385 ASN A N 1
ATOM 2833 C CA . ASN A 1 385 ? 5.006 2.940 17.409 1.00 92.12 385 ASN A CA 1
ATOM 2834 C C . ASN A 1 385 ? 6.220 2.908 16.492 1.00 92.12 385 ASN A C 1
ATOM 2836 O O . ASN A 1 385 ? 6.375 2.024 15.656 1.00 92.12 385 ASN A O 1
ATOM 2840 N N . VAL A 1 386 ? 7.130 3.862 16.669 1.00 93.00 386 VAL A N 1
ATOM 2841 C CA . VAL A 1 386 ? 8.266 4.049 15.763 1.00 93.00 386 VAL A CA 1
ATOM 2842 C C . VAL A 1 386 ? 9.550 3.513 16.393 1.00 93.00 386 VAL A C 1
ATOM 2844 O O . VAL A 1 386 ? 9.970 3.969 17.457 1.00 93.00 386 VAL A O 1
ATOM 2847 N N . GLY A 1 387 ? 10.204 2.578 15.705 1.00 93.06 387 GLY A N 1
ATOM 2848 C CA . GLY A 1 387 ? 11.486 2.004 16.108 1.00 93.06 387 GLY A CA 1
ATOM 2849 C C . GLY A 1 387 ? 12.692 2.919 15.849 1.00 93.06 387 GLY A C 1
ATOM 2850 O O . GLY A 1 387 ? 12.596 4.028 15.315 1.00 93.06 387 GLY A O 1
ATOM 2851 N N . GLY A 1 388 ? 13.880 2.436 16.220 1.00 92.12 388 GLY A N 1
ATOM 2852 C CA . GLY A 1 388 ? 15.149 3.115 15.939 1.00 92.12 388 GLY A CA 1
ATOM 2853 C C . GLY A 1 388 ? 15.548 3.084 14.455 1.00 92.12 388 GLY A C 1
ATOM 2854 O O . GLY A 1 388 ? 15.131 2.206 13.703 1.00 92.12 388 GLY A O 1
ATOM 2855 N N . MET A 1 389 ? 16.406 4.027 14.048 1.00 94.25 389 MET A N 1
ATOM 2856 C CA . MET A 1 389 ? 17.034 4.031 12.718 1.00 94.25 389 MET A CA 1
ATOM 2857 C C . MET A 1 389 ? 18.010 2.855 12.567 1.00 94.25 389 MET A C 1
ATOM 2859 O O . MET A 1 389 ? 18.761 2.545 13.493 1.00 94.25 389 MET A O 1
ATOM 2863 N N . SER A 1 390 ? 18.052 2.242 11.387 1.00 96.38 390 SER A N 1
ATOM 2864 C CA . SER A 1 390 ? 19.033 1.218 11.032 1.00 96.38 390 SER A CA 1
ATOM 2865 C C . SER A 1 390 ? 20.454 1.792 10.936 1.00 96.38 390 SER A C 1
ATOM 2867 O O . SER A 1 390 ? 20.672 3.005 10.885 1.00 96.38 390 SER A O 1
ATOM 2869 N N . SER A 1 391 ? 21.460 0.922 10.812 1.00 94.25 391 SER A N 1
ATOM 2870 C CA . SER A 1 391 ? 22.749 1.354 10.257 1.00 94.25 391 SER A CA 1
ATOM 2871 C C . SER A 1 391 ? 22.612 1.685 8.767 1.00 94.25 391 SER A C 1
ATOM 2873 O O . SER A 1 391 ? 21.777 1.094 8.079 1.00 94.25 391 SER A O 1
ATOM 2875 N N . ALA A 1 392 ? 23.453 2.593 8.269 1.00 92.12 392 ALA A N 1
ATOM 2876 C CA . ALA A 1 392 ? 23.432 3.010 6.871 1.00 92.12 392 ALA A CA 1
ATOM 2877 C C . ALA A 1 392 ? 23.975 1.933 5.917 1.00 92.12 392 ALA A C 1
ATOM 2879 O O . ALA A 1 392 ? 25.064 1.391 6.125 1.00 92.12 392 ALA A O 1
ATOM 2880 N N . LEU A 1 393 ? 23.251 1.699 4.826 1.00 94.12 393 LEU A N 1
ATOM 2881 C CA . LEU A 1 393 ? 23.761 1.083 3.608 1.00 94.12 393 LEU A CA 1
ATOM 2882 C C . LEU A 1 393 ? 24.398 2.175 2.747 1.00 94.12 393 LEU A C 1
ATOM 2884 O O . LEU A 1 393 ? 23.724 3.115 2.344 1.00 94.12 393 LEU A O 1
ATOM 2888 N N . ASN A 1 394 ? 25.682 2.039 2.432 1.00 87.81 394 ASN A N 1
ATOM 2889 C CA . ASN A 1 394 ? 26.352 2.930 1.489 1.00 87.81 394 ASN A CA 1
ATOM 2890 C C . ASN A 1 394 ? 26.404 2.250 0.121 1.00 87.81 394 ASN A C 1
ATOM 2892 O O . ASN A 1 394 ? 26.982 1.167 0.018 1.00 87.81 394 ASN A O 1
ATOM 2896 N N . VAL A 1 395 ? 25.822 2.884 -0.896 1.00 87.12 395 VAL A N 1
ATOM 2897 C CA . VAL A 1 395 ? 25.855 2.424 -2.290 1.00 87.12 395 VAL A CA 1
ATOM 2898 C C . VAL A 1 395 ? 26.616 3.430 -3.137 1.00 87.12 395 VAL A C 1
ATOM 2900 O O . VAL A 1 395 ? 26.450 4.636 -2.969 1.00 87.12 395 VAL A O 1
ATOM 2903 N N . VAL A 1 396 ? 27.442 2.956 -4.064 1.00 80.62 396 VAL A N 1
ATOM 2904 C CA . VAL A 1 396 ? 28.063 3.815 -5.080 1.00 80.62 396 VAL A CA 1
ATOM 2905 C C . VAL A 1 396 ? 27.359 3.585 -6.410 1.00 80.62 396 VAL A C 1
ATOM 2907 O O . VAL A 1 396 ? 27.305 2.461 -6.895 1.00 80.62 396 VAL A O 1
ATOM 2910 N N . VAL A 1 397 ? 26.852 4.646 -7.023 1.00 83.56 397 VAL A N 1
ATOM 2911 C CA . VAL A 1 397 ? 26.329 4.622 -8.390 1.00 83.56 397 VAL A CA 1
ATOM 2912 C C . VAL A 1 397 ? 27.440 5.084 -9.335 1.00 83.56 397 VAL A C 1
ATOM 2914 O O . VAL A 1 397 ? 27.985 6.178 -9.188 1.00 83.56 397 VAL A O 1
ATOM 2917 N N . LEU A 1 398 ? 27.839 4.241 -10.284 1.00 76.62 398 LEU A N 1
ATOM 2918 C CA . LEU A 1 398 ? 28.878 4.544 -11.267 1.00 76.62 398 LEU A CA 1
ATOM 2919 C C . LEU A 1 398 ? 28.299 5.310 -12.457 1.00 76.62 398 LEU A C 1
ATOM 2921 O O . LEU A 1 398 ? 27.209 5.010 -12.942 1.00 76.62 398 LEU A O 1
ATOM 2925 N N . GLY A 1 399 ? 29.070 6.266 -12.973 1.00 75.19 399 GLY A N 1
ATOM 2926 C CA . GLY A 1 399 ? 28.808 6.836 -14.290 1.00 75.19 399 GLY A CA 1
ATOM 2927 C C . GLY A 1 399 ? 29.392 5.980 -15.404 1.00 75.19 399 GLY A C 1
ATOM 2928 O O . GLY A 1 399 ? 30.147 5.033 -15.175 1.00 75.19 399 GLY A O 1
ATOM 2929 N N . GLU A 1 400 ? 29.061 6.346 -16.635 1.00 80.81 400 GLU A N 1
ATOM 2930 C CA . GLU A 1 400 ? 29.574 5.669 -17.820 1.00 80.81 400 GLU A CA 1
ATOM 2931 C C . GLU A 1 400 ? 31.073 5.942 -18.010 1.00 80.81 400 GLU A C 1
ATOM 2933 O O . GLU A 1 400 ? 31.546 7.075 -17.885 1.00 80.81 400 GLU A O 1
ATOM 2938 N N . LEU A 1 401 ? 31.823 4.881 -18.322 1.00 88.00 401 LEU A N 1
ATOM 2939 C CA . LEU A 1 401 ? 33.194 4.981 -18.807 1.00 88.00 401 LEU A CA 1
ATOM 2940 C C . LEU A 1 401 ? 33.160 5.533 -20.233 1.00 88.00 401 LEU A C 1
ATOM 2942 O O . LEU A 1 401 ? 32.544 4.930 -21.105 1.00 88.00 401 LEU A O 1
ATOM 2946 N N . ALA A 1 402 ? 33.852 6.640 -20.488 1.00 91.25 402 ALA A N 1
ATOM 2947 C CA . ALA A 1 402 ? 33.881 7.264 -21.805 1.00 91.25 402 ALA A CA 1
ATOM 2948 C C . ALA A 1 402 ? 35.305 7.610 -22.250 1.00 91.25 402 ALA A C 1
ATOM 2950 O O . ALA A 1 402 ? 36.162 7.977 -21.437 1.00 91.25 402 ALA A O 1
ATOM 2951 N N . LEU A 1 403 ? 35.537 7.540 -23.564 1.00 94.50 403 LEU A N 1
ATOM 2952 C CA . LEU A 1 403 ? 36.694 8.164 -24.195 1.00 94.50 403 LEU A CA 1
ATOM 2953 C C . LEU A 1 403 ? 36.563 9.684 -24.046 1.00 94.50 403 LEU A C 1
ATOM 2955 O O . LEU A 1 403 ? 35.526 10.272 -24.349 1.00 94.50 403 LEU A O 1
ATOM 2959 N N . ASP A 1 404 ? 37.607 10.331 -23.540 1.00 94.69 404 ASP A N 1
ATOM 2960 C CA . ASP A 1 404 ? 37.590 11.775 -23.368 1.00 94.69 404 ASP A CA 1
ATOM 2961 C C . ASP A 1 404 ? 37.493 12.494 -24.722 1.00 94.69 404 ASP A C 1
ATOM 2963 O O . ASP A 1 404 ? 38.219 12.178 -25.664 1.00 94.69 404 ASP A O 1
ATOM 2967 N N . ALA A 1 405 ? 36.676 13.546 -24.792 1.00 91.00 405 ALA A N 1
ATOM 2968 C CA . ALA A 1 405 ? 36.413 14.273 -26.032 1.00 91.00 405 ALA A CA 1
ATOM 2969 C C . ALA A 1 405 ? 37.663 14.919 -26.663 1.00 91.00 405 ALA A C 1
ATOM 2971 O O . ALA A 1 405 ? 37.710 15.101 -27.882 1.00 91.00 405 ALA A O 1
ATOM 2972 N N . ALA A 1 406 ? 38.682 15.283 -25.875 1.00 92.00 406 ALA A N 1
ATOM 2973 C CA . ALA A 1 406 ? 39.961 15.764 -26.407 1.00 92.00 406 ALA A CA 1
ATOM 2974 C C . ALA A 1 406 ? 40.869 14.620 -26.886 1.00 92.00 406 ALA A C 1
ATOM 2976 O O . ALA A 1 406 ? 41.799 14.867 -27.652 1.00 92.00 406 ALA A O 1
ATOM 2977 N N . SER A 1 407 ? 40.592 13.385 -26.470 1.00 94.38 407 SER A N 1
ATOM 2978 C CA . SER A 1 407 ? 41.299 12.179 -26.906 1.00 94.38 407 SER A CA 1
ATOM 2979 C C . SER A 1 407 ? 40.625 11.439 -28.054 1.00 94.38 407 SER A C 1
ATOM 2981 O O . SER A 1 407 ? 41.274 10.624 -28.691 1.00 94.38 407 SER A O 1
ATOM 2983 N N . ASP A 1 408 ? 39.362 11.731 -28.323 1.00 92.75 408 ASP A N 1
ATOM 2984 C CA . ASP A 1 408 ? 38.551 11.160 -29.394 1.00 92.75 408 ASP A CA 1
ATOM 2985 C C . ASP A 1 408 ? 38.813 11.886 -30.727 1.00 92.75 408 ASP A C 1
ATOM 2987 O O . ASP A 1 408 ? 38.211 12.924 -30.999 1.00 92.75 408 ASP A O 1
ATOM 2991 N N . SER A 1 409 ? 39.822 11.487 -31.504 1.00 90.38 409 SER A N 1
ATOM 2992 C CA . SER A 1 409 ? 40.188 12.189 -32.746 1.00 90.38 409 SER A CA 1
ATOM 2993 C C . SER A 1 409 ? 39.258 11.823 -33.910 1.00 90.38 409 SER A C 1
ATOM 2995 O O . SER A 1 409 ? 38.444 10.923 -33.806 1.00 90.38 409 SER A O 1
ATOM 2997 N N . GLY A 1 410 ? 39.320 12.561 -35.022 1.00 88.00 410 GLY A N 1
ATOM 2998 C CA . GLY A 1 410 ? 38.423 12.287 -36.148 1.00 88.00 410 GLY A CA 1
ATOM 2999 C C . GLY A 1 410 ? 36.956 12.572 -35.808 1.00 88.00 410 GLY A C 1
ATOM 3000 O O . GLY A 1 410 ? 36.602 13.722 -35.504 1.00 88.00 410 GLY A O 1
ATOM 3001 N N . ARG A 1 411 ? 36.089 11.558 -35.911 1.00 85.00 411 ARG A N 1
ATOM 3002 C CA . ARG A 1 411 ? 34.646 11.696 -35.677 1.00 85.00 411 ARG A CA 1
ATOM 3003 C C . ARG A 1 411 ? 34.310 11.488 -34.198 1.00 85.00 411 ARG A C 1
ATOM 3005 O O . ARG A 1 411 ? 34.327 10.389 -33.683 1.00 85.00 411 ARG A O 1
ATOM 3012 N N . LYS A 1 412 ? 33.853 12.556 -33.544 1.00 88.44 412 LYS A N 1
ATOM 3013 C CA . LYS A 1 412 ? 33.464 12.498 -32.128 1.00 88.44 412 LYS A CA 1
ATOM 3014 C C . LYS A 1 412 ? 32.348 11.477 -31.854 1.00 88.44 412 LYS A C 1
ATOM 3016 O O . LYS A 1 412 ? 31.332 11.474 -32.555 1.00 88.44 412 LYS A O 1
ATOM 3021 N N . GLY A 1 413 ? 32.508 10.706 -30.783 1.00 85.38 413 GLY A N 1
ATOM 3022 C CA . GLY A 1 413 ? 31.560 9.741 -30.237 1.00 85.38 413 GLY A CA 1
ATOM 3023 C C . GLY A 1 413 ? 31.568 8.375 -30.920 1.00 85.38 413 GLY A C 1
ATOM 3024 O O . GLY A 1 413 ? 30.698 7.566 -30.610 1.00 85.38 413 GLY A O 1
ATOM 3025 N N . ASP A 1 414 ? 32.489 8.108 -31.851 1.00 86.88 414 ASP A N 1
ATOM 3026 C CA . ASP A 1 414 ? 32.596 6.799 -32.507 1.00 86.88 414 ASP A CA 1
ATOM 3027 C C . ASP A 1 414 ? 33.575 5.835 -31.810 1.00 86.88 414 ASP A C 1
ATOM 3029 O O . ASP A 1 414 ? 33.630 4.659 -32.170 1.00 86.88 414 ASP A O 1
ATOM 3033 N N . ASN A 1 415 ? 34.281 6.308 -30.773 1.00 92.06 415 ASN A N 1
ATOM 3034 C CA . ASN A 1 415 ? 35.299 5.572 -30.020 1.00 92.06 415 ASN A CA 1
ATOM 3035 C C . ASN A 1 415 ? 36.474 5.079 -30.890 1.00 92.06 415 ASN A C 1
ATOM 3037 O O . ASN A 1 415 ? 37.101 4.061 -30.572 1.00 92.06 415 ASN A O 1
ATOM 3041 N N . ILE A 1 416 ? 36.797 5.790 -31.972 1.00 91.75 416 ILE A N 1
ATOM 3042 C CA . ILE A 1 416 ? 37.954 5.531 -32.831 1.00 91.75 416 ILE A CA 1
ATOM 3043 C C . ILE A 1 416 ? 38.925 6.706 -32.696 1.00 91.75 416 ILE A C 1
ATOM 3045 O O . ILE A 1 416 ? 38.569 7.859 -32.902 1.00 91.75 416 ILE A O 1
ATOM 3049 N N . THR A 1 417 ? 40.184 6.436 -32.348 1.00 94.19 417 THR A N 1
ATOM 3050 C CA . THR A 1 417 ? 41.167 7.502 -32.127 1.00 94.19 417 THR A CA 1
ATOM 3051 C C . THR A 1 417 ? 42.564 7.162 -32.630 1.00 94.19 417 THR A C 1
ATOM 3053 O O . THR A 1 417 ? 43.042 6.037 -32.522 1.00 94.19 417 THR A O 1
ATOM 3056 N N . ALA A 1 418 ? 43.250 8.188 -33.127 1.00 93.50 418 ALA A N 1
ATOM 3057 C CA . ALA A 1 418 ? 44.650 8.184 -33.520 1.00 93.50 418 ALA A CA 1
ATOM 3058 C C . ALA A 1 418 ? 45.598 8.387 -32.338 1.00 93.50 418 ALA A C 1
ATOM 3060 O O . ALA A 1 418 ? 46.814 8.214 -32.455 1.00 93.50 418 ALA A O 1
ATOM 3061 N N . HIS A 1 419 ? 45.069 8.780 -31.181 1.00 95.56 419 HIS A N 1
ATOM 3062 C CA . HIS A 1 419 ? 45.872 8.931 -29.983 1.00 95.56 419 HIS A CA 1
ATOM 3063 C C . HIS A 1 419 ? 46.188 7.551 -29.410 1.00 95.56 419 HIS A C 1
ATOM 3065 O O . HIS A 1 419 ? 45.288 6.816 -29.032 1.00 95.56 419 HIS A O 1
ATOM 3071 N N . THR A 1 420 ? 47.473 7.222 -29.268 1.00 94.38 420 THR A N 1
ATOM 3072 C CA . THR A 1 420 ? 47.922 5.944 -28.682 1.00 94.38 420 THR A CA 1
ATOM 3073 C C . THR A 1 420 ? 47.988 5.964 -27.151 1.00 94.38 420 THR A C 1
ATOM 3075 O O . THR A 1 420 ? 48.274 4.945 -26.536 1.00 94.38 420 THR A O 1
ATOM 3078 N N . THR A 1 421 ? 47.768 7.120 -26.519 1.00 95.69 421 THR A N 1
ATOM 3079 C CA . THR A 1 421 ? 47.615 7.279 -25.058 1.00 95.69 421 THR A CA 1
ATOM 3080 C C . THR A 1 421 ? 46.357 8.103 -24.759 1.00 95.69 421 THR A C 1
ATOM 3082 O O . THR A 1 421 ? 46.462 9.228 -24.249 1.00 95.69 421 THR A O 1
ATOM 3085 N N . PRO A 1 422 ? 45.165 7.631 -25.162 1.00 96.56 422 PRO A N 1
ATOM 3086 C CA . PRO A 1 422 ? 43.943 8.393 -24.972 1.00 96.56 422 PRO A CA 1
ATOM 3087 C C . PRO A 1 422 ? 43.618 8.549 -23.485 1.00 96.56 422 PRO A C 1
ATOM 3089 O O . PRO A 1 422 ? 43.941 7.688 -22.659 1.00 96.56 422 PRO A O 1
ATOM 3092 N N . ALA A 1 423 ? 42.980 9.664 -23.142 1.00 96.75 423 ALA A N 1
ATOM 3093 C CA . ALA A 1 423 ? 42.375 9.856 -21.839 1.00 96.75 423 ALA A CA 1
ATOM 3094 C C . ALA A 1 423 ? 40.956 9.289 -21.808 1.00 96.75 423 ALA A C 1
ATOM 3096 O O . ALA A 1 423 ? 40.214 9.368 -22.782 1.00 96.75 423 ALA A O 1
ATOM 3097 N N . PHE A 1 424 ? 40.592 8.759 -20.651 1.00 95.94 424 PHE A N 1
ATOM 3098 C CA . PHE A 1 424 ? 39.274 8.240 -20.333 1.00 95.94 424 PHE A CA 1
ATOM 3099 C C . PHE A 1 424 ? 38.739 8.965 -19.121 1.00 95.94 424 PHE A C 1
ATOM 3101 O O . PHE A 1 424 ? 39.509 9.401 -18.260 1.00 95.94 424 PHE A O 1
ATOM 3108 N N . GLN A 1 425 ? 37.428 9.089 -19.059 1.00 92.75 425 GLN A N 1
ATOM 3109 C CA . GLN A 1 425 ? 36.745 9.774 -17.981 1.00 92.75 425 GLN A CA 1
ATOM 3110 C C . GLN A 1 425 ? 35.505 9.003 -17.554 1.00 92.75 425 GLN A C 1
ATOM 3112 O O . GLN A 1 425 ? 34.988 8.160 -18.286 1.00 92.75 425 GLN A O 1
ATOM 3117 N N . GLY A 1 426 ? 35.038 9.333 -16.363 1.00 89.06 426 GLY A N 1
ATOM 3118 C CA . GLY A 1 426 ? 33.801 8.829 -15.801 1.00 89.06 426 GLY A CA 1
ATOM 3119 C C . GLY A 1 426 ? 33.581 9.455 -14.435 1.00 89.06 426 GLY A C 1
ATOM 3120 O O . GLY A 1 426 ? 34.228 10.443 -14.069 1.00 89.06 426 GLY A O 1
ATOM 3121 N N . THR A 1 427 ? 32.690 8.850 -13.666 1.00 83.81 427 THR A N 1
ATOM 3122 C CA . THR A 1 427 ? 32.442 9.238 -12.278 1.00 83.81 427 THR A CA 1
ATOM 3123 C C . THR A 1 427 ? 32.491 8.027 -11.344 1.00 83.81 427 THR A C 1
ATOM 3125 O O . THR A 1 427 ? 32.487 6.882 -11.800 1.00 83.81 427 THR A O 1
ATOM 3128 N N . GLY A 1 428 ? 32.609 8.266 -10.039 1.00 80.69 428 GLY A N 1
ATOM 3129 C CA . GLY A 1 428 ? 32.595 7.238 -9.000 1.00 80.69 428 GLY A CA 1
ATOM 3130 C C . GLY A 1 428 ? 32.628 7.837 -7.591 1.00 80.69 428 GLY A C 1
ATOM 3131 O O . GLY A 1 428 ? 32.344 9.019 -7.400 1.00 80.69 428 GLY A O 1
ATOM 3132 N N . GLY A 1 429 ? 32.982 7.029 -6.591 1.00 77.19 429 GLY A N 1
ATOM 3133 C CA . GLY A 1 429 ? 32.995 7.462 -5.189 1.00 77.19 429 GLY A CA 1
ATOM 3134 C C . GLY A 1 429 ? 34.137 8.437 -4.884 1.00 77.19 429 GLY A C 1
ATOM 3135 O O . GLY A 1 429 ? 35.306 8.064 -4.991 1.00 77.19 429 GLY A O 1
ATOM 3136 N N . ALA A 1 430 ? 33.808 9.667 -4.482 1.00 81.81 430 ALA A N 1
ATOM 3137 C CA . ALA A 1 430 ? 34.781 10.716 -4.173 1.00 81.81 430 ALA A CA 1
ATOM 3138 C C . ALA A 1 430 ? 35.860 10.251 -3.176 1.00 81.81 430 ALA A C 1
ATOM 3140 O O . ALA A 1 430 ? 35.569 9.622 -2.162 1.00 81.81 430 ALA A O 1
ATOM 3141 N N . GLY A 1 431 ? 37.125 10.575 -3.458 1.00 81.62 431 GLY A N 1
ATOM 3142 C CA . GLY A 1 431 ? 38.273 10.212 -2.620 1.00 81.62 431 GLY A CA 1
ATOM 3143 C C . GLY A 1 431 ? 38.837 8.802 -2.845 1.00 81.62 431 GLY A C 1
ATOM 3144 O O . GLY A 1 431 ? 39.974 8.549 -2.441 1.00 81.62 431 GLY A O 1
ATOM 3145 N N . ASN A 1 432 ? 38.119 7.909 -3.534 1.00 84.75 432 ASN A N 1
ATOM 3146 C CA . ASN A 1 432 ? 38.607 6.562 -3.848 1.00 84.75 432 ASN A CA 1
ATOM 3147 C C . ASN A 1 432 ? 39.599 6.556 -5.025 1.00 84.75 432 ASN A C 1
ATOM 3149 O O . ASN A 1 432 ? 39.697 7.514 -5.796 1.00 84.75 432 ASN A O 1
ATOM 3153 N N . GLN A 1 433 ? 40.355 5.463 -5.170 1.00 89.12 433 GLN A N 1
ATOM 3154 C CA . GLN A 1 433 ? 41.244 5.246 -6.319 1.00 89.12 433 GLN A CA 1
ATOM 3155 C C . GLN A 1 433 ? 40.484 4.567 -7.455 1.00 89.12 433 GLN A C 1
ATOM 3157 O O . GLN A 1 433 ? 39.850 3.544 -7.237 1.00 89.12 433 GLN A O 1
ATOM 3162 N N . MET A 1 434 ? 40.602 5.093 -8.666 1.00 90.94 434 MET A N 1
ATOM 3163 C CA . MET A 1 434 ? 40.128 4.498 -9.911 1.00 90.94 434 MET A CA 1
ATOM 3164 C C . MET A 1 434 ? 41.323 3.998 -10.726 1.00 90.94 434 MET A C 1
ATOM 3166 O O . MET A 1 434 ? 42.356 4.659 -10.767 1.00 90.94 434 MET A O 1
ATOM 3170 N N . ALA A 1 435 ? 41.190 2.862 -11.400 1.00 92.81 435 ALA A N 1
ATOM 3171 C CA . ALA A 1 435 ? 42.214 2.239 -12.227 1.00 92.81 435 ALA A CA 1
ATOM 3172 C C . ALA A 1 435 ? 41.629 1.778 -13.568 1.00 92.81 435 ALA A C 1
ATOM 3174 O O . ALA A 1 435 ? 40.634 1.074 -13.594 1.00 92.81 435 ALA A O 1
ATOM 3175 N N . LEU A 1 436 ? 42.236 2.134 -14.694 1.00 95.31 436 LEU A N 1
ATOM 3176 C CA . LEU A 1 436 ? 41.780 1.711 -16.022 1.00 95.31 436 LEU A CA 1
ATOM 3177 C C . LEU A 1 436 ? 42.491 0.420 -16.446 1.00 95.31 436 LEU A C 1
ATOM 3179 O O . LEU A 1 436 ? 43.693 0.302 -16.222 1.00 95.31 436 LEU A O 1
ATOM 3183 N N . PHE A 1 437 ? 41.786 -0.512 -17.083 1.00 94.00 437 PHE A N 1
ATOM 3184 C CA . PHE A 1 437 ? 42.299 -1.802 -17.545 1.00 94.00 437 PHE A CA 1
ATOM 3185 C C . PHE A 1 437 ? 41.951 -2.080 -19.010 1.00 94.00 437 PHE A C 1
ATOM 3187 O O . PHE A 1 437 ? 40.873 -1.715 -19.468 1.00 94.00 437 PHE A O 1
ATOM 3194 N N . ASP A 1 438 ? 42.841 -2.801 -19.692 1.00 94.38 438 ASP A N 1
ATOM 3195 C CA . ASP A 1 438 ? 42.580 -3.552 -20.926 1.00 94.38 438 ASP A CA 1
ATOM 3196 C C . ASP A 1 438 ? 42.787 -5.044 -20.630 1.00 94.38 438 ASP A C 1
ATOM 3198 O O . ASP A 1 438 ? 43.904 -5.497 -20.338 1.00 94.38 438 ASP A O 1
ATOM 3202 N N . GLY A 1 439 ? 41.691 -5.802 -20.575 1.00 88.12 439 GLY A N 1
ATOM 3203 C CA . GLY A 1 439 ? 41.688 -7.154 -20.012 1.00 88.12 439 GLY A CA 1
ATOM 3204 C C . GLY A 1 439 ? 42.227 -7.181 -18.571 1.00 88.12 439 GLY A C 1
ATOM 3205 O O . GLY A 1 439 ? 41.650 -6.590 -17.660 1.00 88.12 439 GLY A O 1
ATOM 3206 N N . SER A 1 440 ? 43.341 -7.883 -18.344 1.00 86.31 440 SER A N 1
ATOM 3207 C CA . SER A 1 440 ? 44.025 -7.937 -17.040 1.00 86.31 440 SER A CA 1
ATOM 3208 C C . SER A 1 440 ? 45.119 -6.877 -16.860 1.00 86.31 440 SER A C 1
ATOM 3210 O O . SER A 1 440 ? 45.713 -6.794 -15.785 1.00 86.31 440 SER A O 1
ATOM 3212 N N . THR A 1 441 ? 45.435 -6.097 -17.896 1.00 93.19 441 THR A N 1
ATOM 3213 C CA . THR A 1 441 ? 46.540 -5.130 -17.884 1.00 93.19 441 THR A CA 1
ATOM 3214 C C . THR A 1 441 ? 46.049 -3.780 -17.386 1.00 93.19 441 THR A C 1
ATOM 3216 O O . THR A 1 441 ? 45.170 -3.183 -17.998 1.00 93.19 441 THR A O 1
ATOM 3219 N N . GLN A 1 442 ? 46.628 -3.272 -16.299 1.00 95.75 442 GLN A N 1
ATOM 3220 C CA . GLN A 1 442 ? 46.314 -1.938 -15.792 1.00 95.75 442 GLN A CA 1
ATOM 3221 C C . GLN A 1 442 ? 47.009 -0.859 -16.637 1.00 95.75 442 GLN A C 1
ATOM 3223 O O . GLN A 1 442 ? 48.229 -0.871 -16.790 1.00 95.75 442 GLN A O 1
ATOM 3228 N N . LEU A 1 443 ? 46.233 0.089 -17.156 1.00 96.75 443 LEU A N 1
ATOM 3229 C CA . LEU A 1 443 ? 46.673 1.180 -18.024 1.00 96.75 443 LEU A CA 1
ATOM 3230 C C . LEU A 1 443 ? 46.956 2.482 -17.268 1.00 96.75 443 LEU A C 1
ATOM 3232 O O . LEU A 1 443 ? 47.728 3.302 -17.750 1.00 96.75 443 LEU A O 1
ATOM 3236 N N . GLY A 1 444 ? 46.342 2.708 -16.108 1.00 95.81 444 GLY A N 1
ATOM 3237 C CA . GLY A 1 444 ? 46.556 3.931 -15.328 1.00 95.81 444 GLY A CA 1
ATOM 3238 C C . GLY A 1 444 ? 45.661 4.010 -14.098 1.00 95.81 444 GLY A C 1
ATOM 3239 O O . GLY A 1 444 ? 44.796 3.154 -13.924 1.00 95.81 444 GLY A O 1
ATOM 3240 N N . THR A 1 445 ? 45.871 5.019 -13.248 1.00 95.12 445 THR A N 1
ATOM 3241 C CA . THR A 1 445 ? 45.040 5.286 -12.061 1.00 95.12 445 THR A CA 1
ATOM 3242 C C . THR A 1 445 ? 44.775 6.774 -11.857 1.00 95.12 445 THR A C 1
ATOM 3244 O O . THR A 1 445 ? 45.564 7.611 -12.296 1.00 95.12 445 THR A O 1
ATOM 3247 N N . ALA A 1 446 ? 43.698 7.107 -11.149 1.00 94.44 446 ALA A N 1
ATOM 3248 C CA . ALA A 1 446 ? 43.374 8.456 -10.701 1.00 94.44 446 ALA A CA 1
ATOM 3249 C C . ALA A 1 446 ? 42.601 8.416 -9.378 1.00 94.44 446 ALA A C 1
ATOM 3251 O O . ALA A 1 446 ? 41.784 7.528 -9.163 1.00 94.44 446 ALA A O 1
ATOM 3252 N N . THR A 1 447 ? 42.807 9.407 -8.511 1.00 91.75 447 THR A N 1
ATOM 3253 C CA . THR A 1 447 ? 41.897 9.636 -7.381 1.00 91.75 447 THR A CA 1
ATOM 3254 C C . THR A 1 447 ? 40.645 10.342 -7.887 1.00 91.75 447 THR A C 1
ATOM 3256 O O . THR A 1 447 ? 40.748 11.317 -8.633 1.00 91.75 447 THR A O 1
ATOM 3259 N N . ILE A 1 448 ? 39.479 9.864 -7.469 1.00 88.06 448 ILE A N 1
ATOM 3260 C CA . ILE A 1 448 ? 38.189 10.452 -7.825 1.00 88.06 448 ILE A CA 1
ATOM 3261 C C . ILE A 1 448 ? 38.012 11.768 -7.059 1.00 88.06 448 ILE A C 1
ATOM 3263 O O . ILE A 1 448 ? 38.213 11.824 -5.842 1.00 88.06 448 ILE A O 1
ATOM 3267 N N . ALA A 1 449 ? 37.675 12.837 -7.778 1.00 87.62 449 ALA A N 1
ATOM 3268 C CA . ALA A 1 449 ? 37.513 14.174 -7.227 1.00 87.62 449 ALA A CA 1
ATOM 3269 C C . ALA A 1 449 ? 36.266 14.290 -6.331 1.00 87.62 449 ALA A C 1
ATOM 3271 O O . ALA A 1 449 ? 35.413 13.406 -6.290 1.00 87.62 449 ALA A O 1
ATOM 3272 N N . ALA A 1 450 ? 36.162 15.397 -5.588 1.00 81.50 450 ALA A N 1
ATOM 3273 C CA . ALA A 1 450 ? 35.050 15.646 -4.664 1.00 81.50 450 ALA A CA 1
ATOM 3274 C C . ALA A 1 450 ? 33.685 15.769 -5.365 1.00 81.50 450 ALA A C 1
ATOM 3276 O O . ALA A 1 450 ? 32.659 15.518 -4.745 1.00 81.50 450 ALA A O 1
ATOM 3277 N N . ASP A 1 451 ? 33.679 16.137 -6.648 1.00 77.25 451 ASP A N 1
ATOM 3278 C CA . ASP A 1 451 ? 32.488 16.177 -7.503 1.00 77.25 451 ASP A CA 1
ATOM 3279 C C . ASP A 1 451 ? 32.163 14.813 -8.143 1.00 77.25 451 ASP A C 1
ATOM 3281 O O . ASP A 1 451 ? 31.311 14.725 -9.023 1.00 77.25 451 ASP A O 1
ATOM 3285 N N . GLY A 1 452 ? 32.863 13.752 -7.729 1.00 80.31 452 GLY A N 1
ATOM 3286 C CA . GLY A 1 452 ? 32.697 12.397 -8.240 1.00 80.31 452 GLY A CA 1
ATOM 3287 C C . GLY A 1 452 ? 33.390 12.143 -9.576 1.00 80.31 452 GLY A C 1
ATOM 3288 O O . GLY A 1 452 ? 33.396 11.001 -10.021 1.00 80.31 452 GLY A O 1
ATOM 3289 N N . SER A 1 453 ? 33.997 13.144 -10.221 1.00 88.19 453 SER A N 1
ATOM 3290 C CA . SER A 1 453 ? 34.639 12.973 -11.526 1.00 88.19 453 SER A CA 1
ATOM 3291 C C . SER A 1 453 ? 36.038 12.364 -11.426 1.00 88.19 453 SER A C 1
ATOM 3293 O O . SER A 1 453 ? 36.781 12.566 -10.462 1.00 88.19 453 SER A O 1
ATOM 3295 N N . TRP A 1 454 ? 36.435 11.611 -12.449 1.00 91.88 454 TRP A N 1
ATOM 3296 C CA . TRP A 1 454 ? 37.807 11.142 -12.598 1.00 91.88 454 TRP A CA 1
ATOM 3297 C C . TRP A 1 454 ? 38.230 11.148 -14.065 1.00 91.88 454 TRP A C 1
ATOM 3299 O O . TRP A 1 454 ? 37.411 11.079 -14.982 1.00 91.88 454 TRP A O 1
ATOM 3309 N N . ARG A 1 455 ? 39.546 11.224 -14.283 1.00 94.88 455 ARG A N 1
ATOM 3310 C CA . ARG A 1 455 ? 40.158 11.187 -15.612 1.00 94.88 455 ARG A CA 1
ATOM 3311 C C . ARG A 1 455 ? 41.486 10.440 -15.567 1.00 94.88 455 ARG A C 1
ATOM 3313 O O . ARG A 1 455 ? 42.348 10.777 -14.760 1.00 94.88 455 ARG A O 1
ATOM 3320 N N . ILE A 1 456 ? 41.666 9.459 -16.448 1.00 97.25 456 ILE A N 1
ATOM 3321 C CA . ILE A 1 456 ? 42.889 8.655 -16.565 1.00 97.25 456 ILE A CA 1
ATOM 3322 C C . ILE A 1 456 ? 43.412 8.748 -17.995 1.00 97.25 456 ILE A C 1
ATOM 3324 O O . ILE A 1 456 ? 42.754 8.294 -18.924 1.00 97.25 456 ILE A O 1
ATOM 3328 N N . SER A 1 457 ? 44.621 9.282 -18.173 1.00 96.50 457 SER A N 1
ATOM 3329 C CA . SER A 1 457 ? 45.385 9.073 -19.409 1.00 96.50 457 SER A CA 1
ATOM 3330 C C . SER A 1 457 ? 45.953 7.658 -19.404 1.00 96.50 457 SER A C 1
ATOM 3332 O O . SER A 1 457 ? 46.684 7.295 -18.482 1.00 96.50 457 SER A O 1
ATOM 3334 N N . SER A 1 458 ? 45.596 6.855 -20.401 1.00 96.56 458 SER A N 1
ATOM 3335 C CA . SER A 1 458 ? 46.064 5.472 -20.509 1.00 96.56 458 SER A CA 1
ATOM 3336 C C . SER A 1 458 ? 47.568 5.385 -20.794 1.00 96.56 458 SER A C 1
ATOM 3338 O O . SER A 1 458 ? 48.163 6.263 -21.428 1.00 96.56 458 SER A O 1
ATOM 3340 N N . ALA A 1 459 ? 48.185 4.291 -20.347 1.00 93.50 459 ALA A N 1
ATOM 3341 C CA . ALA A 1 459 ? 49.443 3.810 -20.897 1.00 93.50 459 ALA A CA 1
ATOM 3342 C C . ALA A 1 459 ? 49.297 3.527 -22.401 1.00 93.50 459 ALA A C 1
ATOM 3344 O O . ALA A 1 459 ? 48.192 3.368 -22.911 1.00 93.50 459 ALA A O 1
ATOM 3345 N N . GLN A 1 460 ? 50.427 3.462 -23.107 1.00 94.12 460 GLN A N 1
ATOM 3346 C CA . GLN A 1 460 ? 50.433 3.306 -24.557 1.00 94.12 460 GLN A CA 1
ATOM 3347 C C . GLN A 1 460 ? 49.692 2.036 -24.999 1.00 94.12 460 GLN A C 1
ATOM 3349 O O . GLN A 1 460 ? 50.083 0.926 -24.638 1.00 94.12 460 GLN A O 1
ATOM 3354 N N . LEU A 1 461 ? 48.658 2.225 -25.814 1.00 94.88 461 LEU A N 1
ATOM 3355 C CA . LEU A 1 461 ? 47.891 1.174 -26.466 1.00 94.88 461 LEU A CA 1
ATOM 3356 C C . LEU A 1 461 ? 48.434 0.916 -27.876 1.00 94.88 461 LEU A C 1
ATOM 3358 O O . LEU A 1 461 ? 49.001 1.804 -28.522 1.00 94.88 461 LEU A O 1
ATOM 3362 N N . ALA A 1 462 ? 48.319 -0.336 -28.314 1.00 92.56 462 ALA A N 1
ATOM 3363 C CA . ALA A 1 462 ? 48.744 -0.763 -29.640 1.00 92.56 462 ALA A CA 1
ATOM 3364 C C . ALA A 1 462 ? 47.652 -0.468 -30.675 1.00 92.56 462 ALA A C 1
ATOM 3366 O O . ALA A 1 462 ? 46.556 -0.061 -30.329 1.00 92.56 462 ALA A O 1
ATOM 3367 N N . GLU A 1 463 ? 47.956 -0.683 -31.950 1.00 90.19 463 GLU A N 1
ATOM 3368 C CA . GLU A 1 463 ? 46.950 -0.585 -33.004 1.00 90.19 463 GLU A CA 1
ATOM 3369 C C . GLU A 1 463 ? 45.879 -1.680 -32.855 1.00 90.19 463 GLU A C 1
ATOM 3371 O O . GLU A 1 463 ? 46.226 -2.857 -32.708 1.00 90.19 463 GLU A O 1
ATOM 3376 N N . GLY A 1 464 ? 44.603 -1.316 -32.989 1.00 89.25 464 GLY A N 1
ATOM 3377 C CA . GLY A 1 464 ? 43.474 -2.243 -33.022 1.00 89.25 464 GLY A CA 1
ATOM 3378 C C . GLY A 1 464 ? 42.388 -1.945 -31.989 1.00 89.25 464 GLY A C 1
ATOM 3379 O O . GLY A 1 464 ? 42.365 -0.894 -31.354 1.00 89.25 464 GLY A O 1
ATOM 3380 N N . VAL A 1 465 ? 41.448 -2.883 -31.852 1.00 92.56 465 VAL A N 1
ATOM 3381 C CA . VAL A 1 465 ? 40.319 -2.777 -30.918 1.00 92.56 465 VAL A CA 1
ATOM 3382 C C . VAL A 1 465 ? 40.758 -3.201 -29.517 1.00 92.56 465 VAL A C 1
ATOM 3384 O O . VAL A 1 465 ? 41.255 -4.311 -29.328 1.00 92.56 465 VAL A O 1
ATOM 3387 N N . HIS A 1 466 ? 40.507 -2.341 -28.536 1.00 93.25 466 HIS A N 1
ATOM 3388 C CA . HIS A 1 466 ? 40.736 -2.570 -27.114 1.00 93.25 466 HIS A CA 1
ATOM 3389 C C . HIS A 1 466 ? 39.408 -2.594 -26.359 1.00 93.25 466 HIS A C 1
ATOM 3391 O O . HIS A 1 466 ? 38.517 -1.791 -26.635 1.00 93.25 466 HIS A O 1
ATOM 3397 N N . THR A 1 467 ? 39.274 -3.506 -25.394 1.00 93.12 467 THR A N 1
ATOM 3398 C CA . THR A 1 467 ? 38.082 -3.609 -24.537 1.00 93.12 467 THR A CA 1
ATOM 3399 C C . THR A 1 467 ? 38.440 -3.124 -23.140 1.00 93.12 467 THR A C 1
ATOM 3401 O O . THR A 1 467 ? 39.099 -3.823 -22.368 1.00 93.12 467 THR A O 1
ATOM 3404 N N . LEU A 1 468 ? 38.026 -1.899 -22.831 1.00 94.12 468 LEU A N 1
ATOM 3405 C CA . LEU A 1 468 ? 38.492 -1.160 -21.668 1.00 94.12 468 LEU A CA 1
ATOM 3406 C C . LEU A 1 468 ? 37.493 -1.206 -20.522 1.00 94.12 468 LEU A C 1
ATOM 3408 O O . LEU A 1 468 ? 36.290 -1.113 -20.741 1.00 94.12 468 LEU A O 1
ATOM 3412 N N . GLN A 1 469 ? 38.008 -1.301 -19.299 1.00 90.69 469 GLN A N 1
ATOM 3413 C CA . GLN A 1 469 ? 37.228 -1.333 -18.067 1.00 90.69 469 GLN A CA 1
ATOM 3414 C C . GLN A 1 469 ? 37.903 -0.486 -16.991 1.00 90.69 469 GLN A C 1
ATOM 3416 O O . GLN A 1 469 ? 39.078 -0.676 -16.694 1.00 90.69 469 GLN A O 1
ATOM 3421 N N . ALA A 1 470 ? 37.172 0.423 -16.359 1.00 88.88 470 ALA A N 1
ATOM 3422 C CA . ALA A 1 470 ? 37.651 1.136 -15.179 1.00 88.88 470 ALA A CA 1
ATOM 3423 C C . ALA A 1 470 ? 37.267 0.373 -13.904 1.00 88.88 470 ALA A C 1
ATOM 3425 O O . ALA A 1 470 ? 36.173 -0.189 -13.841 1.00 88.88 470 ALA A O 1
ATOM 3426 N N . LYS A 1 471 ? 38.159 0.345 -12.912 1.00 86.19 471 LYS A N 1
ATOM 3427 C CA . LYS A 1 471 ? 38.000 -0.337 -11.633 1.00 86.19 471 LYS A CA 1
ATOM 3428 C C . LYS A 1 471 ? 38.313 0.575 -10.450 1.00 86.19 471 LYS A C 1
ATOM 3430 O O . LYS A 1 471 ? 39.430 1.071 -10.345 1.00 86.19 471 LYS A O 1
ATOM 3435 N N . GLN A 1 472 ? 37.363 0.774 -9.548 1.00 85.00 472 GLN A N 1
ATOM 3436 C CA . GLN A 1 472 ? 37.536 1.561 -8.331 1.00 85.00 472 GLN A CA 1
ATOM 3437 C C . GLN A 1 472 ? 37.949 0.666 -7.160 1.00 85.00 472 GLN A C 1
ATOM 3439 O O . GLN A 1 472 ? 37.372 -0.398 -6.975 1.00 85.00 472 GLN A O 1
ATOM 3444 N N . SER A 1 473 ? 38.883 1.114 -6.325 1.00 80.25 473 SER A N 1
ATOM 3445 C CA . SER A 1 473 ? 39.246 0.459 -5.066 1.00 80.25 473 SER A CA 1
ATOM 3446 C C . SER A 1 473 ? 38.792 1.297 -3.870 1.00 80.25 473 SER A C 1
ATOM 3448 O O . SER A 1 473 ? 39.208 2.452 -3.740 1.00 80.25 473 SER A O 1
ATOM 3450 N N . ALA A 1 474 ? 37.985 0.708 -2.984 1.00 70.25 474 ALA A N 1
ATOM 3451 C CA . ALA A 1 474 ? 37.503 1.313 -1.738 1.00 70.25 474 ALA A CA 1
ATOM 3452 C C . ALA A 1 474 ? 37.525 0.267 -0.607 1.00 70.25 474 ALA A C 1
ATOM 3454 O O . ALA A 1 474 ? 37.077 -0.860 -0.806 1.00 70.25 474 ALA A O 1
ATOM 3455 N N . ASP A 1 475 ? 38.099 0.603 0.554 1.00 65.69 475 ASP A N 1
ATOM 3456 C CA . ASP A 1 475 ? 38.157 -0.255 1.756 1.00 65.69 475 ASP A CA 1
ATOM 3457 C C . ASP A 1 475 ? 38.617 -1.714 1.525 1.00 65.69 475 ASP A C 1
ATOM 3459 O O . ASP A 1 475 ? 38.177 -2.651 2.189 1.00 65.69 475 ASP A O 1
ATOM 3463 N N . GLY A 1 476 ? 39.534 -1.923 0.576 1.00 60.03 476 GLY A N 1
ATOM 3464 C CA . GLY A 1 476 ? 40.071 -3.248 0.240 1.00 60.03 476 GLY A CA 1
ATOM 3465 C C . GLY A 1 476 ? 39.218 -4.074 -0.732 1.00 60.03 476 GLY A C 1
ATOM 3466 O O . GLY A 1 476 ? 39.634 -5.175 -1.089 1.00 60.03 476 GLY A O 1
ATOM 3467 N N . LYS A 1 477 ? 38.080 -3.548 -1.202 1.00 60.94 477 LYS A N 1
ATOM 3468 C CA . LYS A 1 477 ? 37.284 -4.099 -2.311 1.00 60.94 477 LYS A CA 1
ATOM 3469 C C . LYS A 1 477 ? 37.648 -3.411 -3.632 1.00 60.94 477 LYS A C 1
ATOM 3471 O O . LYS A 1 477 ? 38.032 -2.241 -3.628 1.00 60.94 477 LYS A O 1
ATOM 3476 N N . VAL A 1 478 ? 37.541 -4.134 -4.750 1.00 72.62 478 VAL A N 1
ATOM 3477 C CA . VAL A 1 478 ? 37.787 -3.628 -6.113 1.00 72.62 478 VAL A CA 1
ATOM 3478 C C . VAL A 1 478 ? 36.524 -3.829 -6.933 1.00 72.62 478 VAL A C 1
ATOM 3480 O O . VAL A 1 478 ? 36.040 -4.945 -7.028 1.00 72.62 478 VAL A O 1
ATOM 3483 N N . ILE A 1 479 ? 36.036 -2.770 -7.559 1.00 69.44 479 ILE A N 1
ATOM 3484 C CA . ILE A 1 479 ? 34.767 -2.752 -8.282 1.00 69.44 479 ILE A CA 1
ATOM 3485 C C . ILE A 1 479 ? 35.002 -2.346 -9.725 1.00 69.44 479 ILE A C 1
ATOM 3487 O O . ILE A 1 479 ? 35.829 -1.476 -9.956 1.00 69.44 479 ILE A O 1
ATOM 3491 N N . SER A 1 480 ? 34.276 -2.916 -10.690 1.00 78.75 480 SER A N 1
ATOM 3492 C CA . SER A 1 480 ? 34.478 -2.660 -12.122 1.00 78.75 480 SER A CA 1
ATOM 3493 C C . SER A 1 480 ? 33.274 -2.002 -12.813 1.00 78.75 480 SER A C 1
ATOM 3495 O O . SER A 1 480 ? 32.131 -2.351 -12.555 1.00 78.75 480 SER A O 1
ATOM 3497 N N . SER A 1 481 ? 33.537 -1.090 -13.747 1.00 78.31 481 SER A N 1
ATOM 3498 C CA . SER A 1 481 ? 32.548 -0.498 -14.665 1.00 78.31 481 SER A CA 1
ATOM 3499 C C . SER A 1 481 ? 32.165 -1.444 -15.815 1.00 78.31 481 SER A C 1
ATOM 3501 O O . SER A 1 481 ? 32.786 -2.498 -16.011 1.00 78.31 481 SER A O 1
ATOM 3503 N N . GLN A 1 482 ? 31.161 -1.049 -16.610 1.00 77.50 482 GLN A N 1
ATOM 3504 C CA . GLN A 1 482 ? 30.915 -1.668 -17.916 1.00 77.50 482 GLN A CA 1
ATOM 3505 C C . GLN A 1 482 ? 32.111 -1.478 -18.856 1.00 77.50 482 GLN A C 1
ATOM 3507 O O . GLN A 1 482 ? 32.875 -0.517 -18.738 1.00 77.50 482 GLN A O 1
ATOM 3512 N N . GLN A 1 483 ? 32.268 -2.412 -19.793 1.00 85.75 483 GLN A N 1
ATOM 3513 C CA . GLN A 1 483 ? 33.333 -2.350 -20.783 1.00 85.75 483 GLN A CA 1
ATOM 3514 C C . GLN A 1 483 ? 32.952 -1.443 -21.954 1.00 85.75 483 GLN A C 1
ATOM 3516 O O . GLN A 1 483 ? 31.829 -1.515 -22.448 1.00 85.75 483 GLN A O 1
ATOM 3521 N N . ILE A 1 484 ? 33.910 -0.661 -22.453 1.00 88.75 484 ILE A N 1
ATOM 3522 C CA . ILE A 1 484 ? 33.784 0.038 -23.738 1.00 88.75 484 ILE A CA 1
ATOM 3523 C C . ILE A 1 484 ? 34.790 -0.514 -24.743 1.00 88.75 484 ILE A C 1
ATOM 3525 O O . ILE A 1 484 ? 35.915 -0.861 -24.385 1.00 88.75 484 ILE A O 1
ATOM 3529 N N . SER A 1 485 ? 34.387 -0.591 -26.010 1.00 92.62 485 SER A N 1
ATOM 3530 C CA . SER A 1 485 ? 35.305 -0.900 -27.109 1.00 92.62 485 SER A CA 1
ATOM 3531 C C . SER A 1 485 ? 35.851 0.397 -27.690 1.00 92.62 485 SER A C 1
ATOM 3533 O O . SER A 1 485 ? 35.071 1.248 -28.114 1.00 92.62 485 SER A O 1
ATOM 3535 N N . VAL A 1 486 ? 37.175 0.539 -27.717 1.00 93.88 486 VAL A N 1
ATOM 3536 C CA . VAL A 1 486 ? 37.870 1.681 -28.324 1.00 93.88 486 VAL A CA 1
ATOM 3537 C C . VAL A 1 486 ? 38.867 1.171 -29.346 1.00 93.88 486 VAL A C 1
ATOM 3539 O O . VAL A 1 486 ? 39.645 0.265 -29.054 1.00 93.88 486 VAL A O 1
ATOM 3542 N N . THR A 1 487 ? 38.851 1.749 -30.542 1.00 93.75 487 THR A N 1
ATOM 3543 C CA . THR A 1 487 ? 39.790 1.388 -31.608 1.00 93.75 487 THR A CA 1
ATOM 3544 C C . THR A 1 487 ? 40.911 2.411 -31.668 1.00 93.75 487 THR A C 1
ATOM 3546 O O . THR A 1 487 ? 40.661 3.600 -31.858 1.00 93.75 487 THR A O 1
ATOM 3549 N N . ILE A 1 488 ? 42.146 1.943 -31.512 1.00 94.38 488 ILE A N 1
ATOM 3550 C CA . ILE A 1 488 ? 43.345 2.741 -31.746 1.00 94.38 488 ILE A CA 1
ATOM 3551 C C . ILE A 1 488 ? 43.761 2.541 -33.198 1.00 94.38 488 ILE A C 1
ATOM 3553 O O . ILE A 1 488 ? 44.149 1.440 -33.596 1.00 94.38 488 ILE A O 1
ATOM 3557 N N . ASP A 1 489 ? 43.674 3.613 -33.970 1.00 92.56 489 ASP A N 1
ATOM 3558 C CA . ASP A 1 489 ? 44.081 3.664 -35.367 1.00 92.56 489 ASP A CA 1
ATOM 3559 C C . ASP A 1 489 ? 44.985 4.876 -35.574 1.00 92.56 489 ASP A C 1
ATOM 3561 O O . ASP A 1 489 ? 44.554 6.000 -35.823 1.00 92.56 489 ASP A O 1
ATOM 3565 N N . SER A 1 490 ? 46.279 4.640 -35.394 1.00 90.62 490 SER A N 1
ATOM 3566 C CA . SER A 1 490 ? 47.325 5.655 -35.505 1.00 90.62 490 SER A CA 1
ATOM 3567 C C . SER A 1 490 ? 47.892 5.780 -36.922 1.00 90.62 490 SER A C 1
ATOM 3569 O O . SER A 1 490 ? 48.851 6.532 -37.147 1.00 90.62 490 SER A O 1
ATOM 3571 N N . LYS A 1 491 ? 47.371 5.010 -37.885 1.00 89.12 491 LYS A N 1
ATOM 3572 C CA . LYS A 1 491 ? 47.960 4.878 -39.216 1.00 89.12 491 LYS A CA 1
ATOM 3573 C C . LYS A 1 491 ? 47.172 5.670 -40.238 1.00 89.12 491 LYS A C 1
ATOM 3575 O O . LYS A 1 491 ? 46.032 5.377 -40.536 1.00 89.12 491 LYS A O 1
ATOM 3580 N N . ALA A 1 492 ? 47.860 6.602 -40.890 1.00 88.12 492 ALA A N 1
ATOM 3581 C CA . ALA A 1 492 ? 47.276 7.308 -42.017 1.00 88.12 492 ALA A CA 1
ATOM 3582 C C . ALA A 1 492 ? 46.881 6.359 -43.172 1.00 88.12 492 ALA A C 1
ATOM 3584 O O . ALA A 1 492 ? 47.603 5.385 -43.436 1.00 88.12 492 ALA A O 1
ATOM 3585 N N . PRO A 1 493 ? 45.822 6.701 -43.934 1.00 89.44 493 PRO A N 1
ATOM 3586 C CA . PRO A 1 493 ? 45.449 5.990 -45.153 1.00 89.44 493 PRO A CA 1
ATOM 3587 C C . PRO A 1 493 ? 46.602 5.920 -46.158 1.00 89.44 493 PRO A C 1
ATOM 3589 O O . PRO A 1 493 ? 47.536 6.720 -46.133 1.00 89.44 493 PRO A O 1
ATOM 3592 N N . THR A 1 494 ? 46.538 4.998 -47.116 1.00 87.44 494 THR A N 1
ATOM 3593 C CA . THR A 1 494 ? 47.553 4.868 -48.171 1.00 87.44 494 THR A CA 1
ATOM 3594 C C . THR A 1 494 ? 46.934 4.623 -49.550 1.00 87.44 494 THR A C 1
ATOM 3596 O O . THR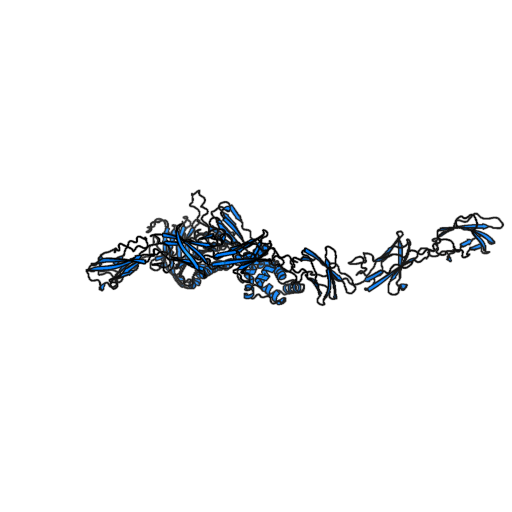 A 1 494 ? 45.738 4.380 -49.689 1.00 87.44 494 THR A O 1
ATOM 3599 N N . LYS A 1 495 ? 47.768 4.691 -50.600 1.00 84.69 495 LYS A N 1
ATOM 3600 C CA . LYS A 1 495 ? 47.442 4.269 -51.978 1.00 84.69 495 LYS A CA 1
ATOM 3601 C C . LYS A 1 495 ? 46.170 4.908 -52.559 1.00 84.69 495 LYS A C 1
ATOM 3603 O O . LYS A 1 495 ? 45.262 4.215 -53.019 1.00 84.69 495 LYS A O 1
ATOM 3608 N N . LEU A 1 496 ? 46.132 6.237 -52.606 1.00 88.12 496 LEU A N 1
ATOM 3609 C CA . LEU A 1 496 ? 45.060 6.941 -53.299 1.00 88.12 496 LEU A CA 1
ATOM 3610 C C . LEU A 1 496 ? 45.152 6.728 -54.809 1.00 88.12 496 LEU A C 1
ATOM 3612 O O . LEU A 1 496 ? 46.205 6.871 -55.434 1.00 88.12 496 LEU A O 1
ATOM 3616 N N . SER A 1 497 ? 44.015 6.390 -55.401 1.00 86.44 497 SER A N 1
ATOM 3617 C CA . SER A 1 497 ? 43.858 6.147 -56.828 1.00 86.44 497 SER A CA 1
ATOM 3618 C C . SER A 1 497 ? 42.529 6.705 -57.326 1.00 86.44 497 SER A C 1
ATOM 3620 O O . SER A 1 497 ? 41.577 6.864 -56.564 1.00 86.44 497 SER A O 1
ATOM 3622 N N . LEU A 1 498 ? 42.473 7.009 -58.622 1.00 86.94 498 LEU A N 1
ATOM 3623 C CA . LEU A 1 498 ? 41.240 7.360 -59.319 1.00 86.94 498 LEU A CA 1
ATOM 3624 C C . LEU A 1 498 ? 40.795 6.172 -60.171 1.00 86.94 498 LEU A C 1
ATOM 3626 O O . LEU A 1 498 ? 41.616 5.568 -60.863 1.00 86.94 498 LEU A O 1
ATOM 3630 N N . SER A 1 499 ? 39.495 5.880 -60.184 1.00 84.38 499 SER A N 1
ATOM 3631 C CA . SER A 1 499 ? 38.911 4.847 -61.052 1.00 84.38 499 SER A CA 1
ATOM 3632 C C . SER A 1 499 ? 39.056 5.161 -62.541 1.00 84.38 499 SER A C 1
ATOM 3634 O O . SER A 1 499 ? 39.030 4.250 -63.366 1.00 84.38 499 SER A O 1
ATOM 3636 N N . SER A 1 500 ? 39.281 6.432 -62.886 1.00 80.50 500 SER A N 1
ATOM 3637 C CA . SER A 1 500 ? 39.721 6.846 -64.211 1.00 80.50 500 SER A CA 1
ATOM 3638 C C . SER A 1 500 ? 40.846 7.871 -64.123 1.00 80.50 500 SER A C 1
ATOM 3640 O O . SER A 1 500 ? 40.713 8.912 -63.485 1.00 80.50 500 SER A O 1
ATOM 3642 N N . THR A 1 501 ? 41.947 7.610 -64.826 1.00 79.44 501 THR A N 1
ATOM 3643 C CA . THR A 1 501 ? 43.052 8.565 -65.017 1.00 79.44 501 THR A CA 1
ATOM 3644 C C . THR A 1 501 ? 42.894 9.378 -66.305 1.00 79.44 501 THR A C 1
ATOM 3646 O O . THR A 1 501 ? 43.803 10.104 -66.704 1.00 79.44 501 THR A O 1
ATOM 3649 N N . THR A 1 502 ? 41.747 9.271 -66.991 1.00 77.38 502 THR A N 1
ATOM 3650 C CA . THR A 1 502 ? 41.431 10.024 -68.214 1.00 77.38 502 THR A CA 1
ATOM 3651 C C . THR A 1 502 ? 39.963 10.460 -68.250 1.00 77.38 502 THR A C 1
ATOM 3653 O O . THR A 1 502 ? 39.069 9.641 -68.060 1.00 77.38 502 THR A O 1
ATOM 3656 N N . ILE A 1 503 ? 39.693 11.728 -68.563 1.00 79.75 503 ILE A N 1
ATOM 3657 C CA . ILE A 1 503 ? 38.339 12.295 -68.649 1.00 79.75 503 ILE A CA 1
ATOM 3658 C C . ILE A 1 503 ? 38.136 13.033 -69.973 1.00 79.75 503 ILE A C 1
ATOM 3660 O O . ILE A 1 503 ? 39.089 13.537 -70.570 1.00 79.75 503 ILE A O 1
ATOM 3664 N N . ASN A 1 504 ? 36.892 13.122 -70.441 1.00 69.12 504 ASN A N 1
ATOM 3665 C CA . ASN A 1 504 ? 36.552 13.933 -71.609 1.00 69.12 504 ASN A CA 1
ATOM 3666 C C . ASN A 1 504 ? 36.336 15.392 -71.176 1.00 69.12 504 ASN A C 1
ATOM 3668 O O . ASN A 1 504 ? 35.560 15.665 -70.265 1.00 69.12 504 ASN A O 1
ATOM 3672 N N . GLY A 1 505 ? 36.953 16.344 -71.873 1.00 64.38 505 GLY A N 1
ATOM 3673 C CA . GLY A 1 505 ? 36.828 17.791 -71.651 1.00 64.38 505 GLY A CA 1
ATOM 3674 C C . GLY A 1 505 ? 35.448 18.370 -71.989 1.00 64.38 505 GLY A C 1
ATOM 3675 O O . GLY A 1 505 ? 35.250 19.574 -71.891 1.00 64.38 505 GLY A O 1
ATOM 3676 N N . GLY A 1 506 ? 34.499 17.517 -72.391 1.00 63.06 506 GLY A N 1
ATOM 3677 C CA . GLY A 1 506 ? 33.085 17.842 -72.588 1.00 63.06 506 GLY A CA 1
ATOM 3678 C C . GLY A 1 506 ? 32.171 17.347 -71.465 1.00 63.06 506 GLY A C 1
ATOM 3679 O O . GLY A 1 506 ? 30.960 17.312 -71.665 1.00 63.06 506 GLY A O 1
ATOM 3680 N N . ALA A 1 507 ? 32.723 16.913 -70.324 1.00 66.12 507 ALA A N 1
ATOM 3681 C CA . ALA A 1 507 ? 31.932 16.546 -69.153 1.00 66.12 507 ALA A CA 1
ATOM 3682 C C . ALA A 1 507 ? 30.950 17.681 -68.799 1.00 66.12 507 ALA A C 1
ATOM 3684 O O . ALA A 1 507 ? 31.333 18.852 -68.776 1.00 66.12 507 ALA A O 1
ATOM 3685 N N . GLY A 1 508 ? 29.676 17.342 -68.582 1.00 68.88 508 GLY A N 1
ATOM 3686 C CA . GLY A 1 508 ? 28.663 18.310 -68.158 1.00 68.88 508 GLY A CA 1
ATOM 3687 C C . GLY A 1 508 ? 29.006 18.932 -66.802 1.00 68.88 508 GLY A C 1
ATOM 3688 O O . GLY A 1 508 ? 29.814 18.391 -66.048 1.00 68.88 508 GLY A O 1
ATOM 3689 N N . ASP A 1 509 ? 28.395 20.073 -66.487 1.00 77.25 509 ASP A N 1
ATOM 3690 C CA . ASP A 1 509 ? 28.543 20.665 -65.157 1.00 77.25 509 ASP A CA 1
ATOM 3691 C C . ASP A 1 509 ? 27.973 19.715 -64.089 1.00 77.25 509 ASP A C 1
ATOM 3693 O O . ASP A 1 509 ? 26.880 19.175 -64.259 1.00 77.25 509 ASP A O 1
ATOM 3697 N N . ASN A 1 510 ? 28.734 19.473 -63.021 1.00 81.81 510 ASN A N 1
ATOM 3698 C CA . ASN A 1 510 ? 28.505 18.418 -62.028 1.00 81.81 510 ASN A CA 1
ATOM 3699 C C . ASN A 1 510 ? 28.417 16.990 -62.608 1.00 81.81 510 ASN A C 1
ATOM 3701 O O . ASN A 1 510 ? 27.739 16.136 -62.038 1.00 81.81 510 ASN A O 1
ATOM 3705 N N . ALA A 1 511 ? 29.102 16.683 -63.712 1.00 82.06 511 ALA A N 1
ATOM 3706 C CA . ALA A 1 511 ? 29.252 15.295 -64.149 1.00 82.06 511 ALA A CA 1
ATOM 3707 C C . ALA A 1 511 ? 30.284 14.559 -63.280 1.00 82.06 511 ALA A C 1
ATOM 3709 O O . ALA A 1 511 ? 31.369 15.089 -63.022 1.00 82.06 511 ALA A O 1
ATOM 3710 N N . VAL A 1 512 ? 29.971 13.323 -62.875 1.00 86.06 512 VAL A N 1
ATOM 3711 C CA . VAL A 1 512 ? 30.935 12.416 -62.232 1.00 86.06 512 VAL A CA 1
ATOM 3712 C C . VAL A 1 512 ? 31.960 11.983 -63.277 1.00 86.06 512 VAL A C 1
ATOM 3714 O O . VAL A 1 512 ? 31.608 11.407 -64.307 1.00 86.06 512 VAL A O 1
ATOM 3717 N N . VAL A 1 513 ? 33.232 12.275 -63.024 1.00 83.88 513 VAL A N 1
ATOM 3718 C CA . VAL A 1 513 ? 34.347 12.000 -63.945 1.00 83.88 513 VAL A CA 1
ATOM 3719 C C . VAL A 1 513 ? 35.302 10.921 -63.429 1.00 83.88 513 VAL A C 1
ATOM 3721 O O . VAL A 1 513 ? 36.199 10.484 -64.146 1.00 83.88 513 VAL A O 1
ATOM 3724 N N . GLY A 1 514 ? 35.092 10.461 -62.200 1.00 87.25 514 GLY A N 1
ATOM 3725 C CA . GLY A 1 514 ? 35.810 9.355 -61.586 1.00 87.25 514 GLY A CA 1
ATOM 3726 C C . GLY A 1 514 ? 35.369 9.168 -60.141 1.00 87.25 514 GLY A C 1
ATOM 3727 O O . GLY A 1 514 ? 34.571 9.939 -59.617 1.00 87.25 514 GLY A O 1
ATOM 3728 N N . THR A 1 515 ? 35.920 8.152 -59.498 1.00 89.06 515 THR A N 1
ATOM 3729 C CA . THR A 1 515 ? 35.779 7.896 -58.065 1.00 89.06 515 THR A CA 1
ATOM 3730 C C . THR A 1 515 ? 37.162 7.699 -57.457 1.00 89.06 515 THR A C 1
ATOM 3732 O O . THR A 1 515 ? 38.054 7.141 -58.103 1.00 89.06 515 THR A O 1
ATOM 3735 N N . VAL A 1 516 ? 37.366 8.203 -56.247 1.00 89.31 516 VAL A N 1
ATOM 3736 C CA . VAL A 1 516 ? 38.598 8.077 -55.473 1.00 89.31 516 VAL A CA 1
ATOM 3737 C C . VAL A 1 516 ? 38.521 6.803 -54.652 1.00 89.31 516 VAL A C 1
ATOM 3739 O O . VAL A 1 516 ? 37.492 6.491 -54.064 1.00 89.31 516 VAL A O 1
ATOM 3742 N N . ARG A 1 517 ? 39.622 6.064 -54.589 1.00 88.44 517 ARG A N 1
ATOM 3743 C CA . ARG A 1 517 ? 39.783 4.962 -53.642 1.00 88.44 517 ARG A CA 1
ATOM 3744 C C . ARG A 1 517 ? 41.105 5.097 -52.920 1.00 88.44 517 ARG A C 1
ATOM 3746 O O . ARG A 1 517 ? 42.098 5.475 -53.535 1.00 88.44 517 ARG A O 1
ATOM 3753 N N . GLY A 1 518 ? 41.106 4.751 -51.644 1.00 85.62 518 GLY A N 1
ATOM 3754 C CA . GLY A 1 518 ? 42.294 4.591 -50.818 1.00 85.62 518 GLY A CA 1
ATOM 3755 C C . GLY A 1 518 ? 42.218 3.270 -50.070 1.00 85.62 518 GLY A C 1
ATOM 3756 O O . GLY A 1 518 ? 41.146 2.677 -49.961 1.00 85.62 518 GLY A O 1
ATOM 3757 N N . GLU A 1 519 ? 43.359 2.810 -49.585 1.00 86.69 519 GLU A N 1
ATOM 3758 C CA . GLU A 1 519 ? 43.440 1.689 -48.661 1.00 86.69 519 GLU A CA 1
ATOM 3759 C C . GLU A 1 519 ? 43.651 2.235 -47.254 1.00 86.69 519 GLU A C 1
ATOM 3761 O O . GLU A 1 519 ? 44.574 3.017 -47.022 1.00 86.69 519 GLU A O 1
ATOM 3766 N N . ASP A 1 520 ? 42.815 1.796 -46.324 1.00 85.06 520 ASP A N 1
ATOM 3767 C CA . ASP A 1 520 ? 43.016 2.017 -44.901 1.00 85.06 520 ASP A CA 1
ATOM 3768 C C . ASP A 1 520 ? 43.414 0.695 -44.237 1.00 85.06 520 ASP A C 1
ATOM 3770 O O . ASP A 1 520 ? 42.781 -0.340 -44.460 1.00 85.06 520 ASP A O 1
ATOM 3774 N N . ALA A 1 521 ? 44.483 0.725 -43.442 1.00 72.44 521 ALA A N 1
ATOM 3775 C CA . ALA A 1 521 ? 44.919 -0.439 -42.682 1.00 72.44 521 ALA A CA 1
ATOM 3776 C C . ALA A 1 521 ? 43.945 -0.762 -41.534 1.00 72.44 521 ALA A C 1
ATOM 3778 O O . ALA A 1 521 ? 43.855 -1.932 -41.158 1.00 72.44 521 ALA A O 1
ATOM 3779 N N . GLY A 1 522 ? 43.214 0.241 -41.027 1.00 66.75 522 GLY A N 1
ATOM 3780 C CA . GLY A 1 522 ? 42.143 0.101 -40.037 1.00 66.75 522 GLY A CA 1
ATOM 3781 C C . GLY A 1 522 ? 40.831 -0.453 -40.609 1.00 66.75 522 GLY A C 1
ATOM 3782 O O . GLY A 1 522 ? 39.964 -0.892 -39.855 1.00 66.75 522 GLY A O 1
ATOM 3783 N N . GLY A 1 523 ? 40.692 -0.509 -41.940 1.00 65.50 523 GLY A N 1
ATOM 3784 C CA . GLY A 1 523 ? 39.499 -1.014 -42.627 1.00 65.50 523 GLY A CA 1
ATOM 3785 C C . GLY A 1 523 ? 38.288 -0.073 -42.569 1.00 65.50 523 GLY A C 1
ATOM 3786 O O . GLY A 1 523 ? 37.183 -0.492 -42.925 1.00 65.50 523 GLY A O 1
ATOM 3787 N N . GLY A 1 524 ? 38.480 1.175 -42.131 1.00 69.25 524 GLY A N 1
ATOM 3788 C CA . GLY A 1 524 ? 37.441 2.187 -42.004 1.00 69.25 524 GLY A CA 1
ATOM 3789 C C . GLY A 1 524 ? 37.061 2.845 -43.332 1.00 69.25 524 GLY A C 1
ATOM 3790 O O . GLY A 1 524 ? 37.796 2.823 -44.323 1.00 69.25 524 GLY A O 1
ATOM 3791 N N . ALA A 1 525 ? 35.874 3.456 -43.359 1.00 78.50 525 ALA A N 1
ATOM 3792 C CA . ALA A 1 525 ? 35.456 4.282 -44.485 1.00 78.50 525 ALA A CA 1
ATOM 3793 C C . ALA A 1 525 ? 36.299 5.567 -44.538 1.00 78.50 525 ALA A C 1
ATOM 3795 O O . ALA A 1 525 ? 36.426 6.279 -43.544 1.00 78.50 525 ALA A O 1
ATOM 3796 N N . LEU A 1 526 ? 36.844 5.877 -45.714 1.00 87.06 526 LEU A N 1
ATOM 3797 C CA . LEU A 1 526 ? 37.641 7.078 -45.940 1.00 87.06 526 LEU A CA 1
ATOM 3798 C C . LEU A 1 526 ? 36.757 8.247 -46.371 1.00 87.06 526 LEU A C 1
ATOM 3800 O O . LEU A 1 526 ? 35.867 8.102 -47.210 1.00 87.06 526 LEU A O 1
ATOM 3804 N N . THR A 1 527 ? 37.060 9.431 -45.854 1.00 88.81 527 THR A N 1
ATOM 3805 C CA . THR A 1 527 ? 36.546 10.695 -46.383 1.00 88.81 527 THR A CA 1
ATOM 3806 C C . THR A 1 527 ? 37.605 11.347 -47.258 1.00 88.81 527 THR A C 1
ATOM 3808 O O . THR A 1 527 ? 38.797 11.282 -46.963 1.00 88.81 527 THR A O 1
ATOM 3811 N N . TYR A 1 528 ? 37.185 11.969 -48.358 1.00 90.31 528 TYR A N 1
ATOM 3812 C CA . TYR A 1 528 ? 38.107 12.561 -49.320 1.00 90.31 528 TYR A CA 1
ATOM 3813 C C . TYR A 1 528 ? 37.874 14.058 -49.461 1.00 90.31 528 TYR A C 1
ATOM 3815 O O . TYR A 1 528 ? 36.741 14.534 -49.541 1.00 90.31 528 TYR A O 1
ATOM 3823 N N . ARG A 1 529 ? 38.967 14.810 -49.559 1.00 89.81 529 ARG A N 1
ATOM 3824 C CA . ARG A 1 529 ? 38.954 16.235 -49.871 1.00 89.81 529 ARG A CA 1
ATOM 3825 C C . ARG A 1 529 ? 39.939 16.541 -50.982 1.00 89.81 529 ARG A C 1
ATOM 3827 O O . ARG A 1 529 ? 41.049 16.017 -51.040 1.00 89.81 529 ARG A O 1
ATOM 3834 N N . LEU A 1 530 ? 39.536 17.453 -51.855 1.00 90.25 530 LEU A N 1
ATOM 3835 C CA . LEU A 1 530 ? 40.390 17.941 -52.920 1.00 90.25 530 LEU A CA 1
ATOM 3836 C C . LEU A 1 530 ? 41.222 19.129 -52.412 1.00 90.25 530 LEU A C 1
ATOM 3838 O O . LEU A 1 530 ? 40.664 20.138 -51.982 1.00 90.25 530 LEU A O 1
ATOM 3842 N N . ALA A 1 531 ? 42.551 19.012 -52.454 1.00 83.75 531 ALA A N 1
ATOM 3843 C CA . ALA A 1 531 ? 43.485 20.030 -51.964 1.00 83.75 531 ALA A CA 1
ATOM 3844 C C . ALA A 1 531 ? 44.031 20.952 -53.075 1.00 83.75 531 ALA A C 1
ATOM 3846 O O . ALA A 1 531 ? 44.627 21.986 -52.776 1.00 83.75 531 ALA A O 1
ATOM 3847 N N . SER A 1 532 ? 43.814 20.620 -54.355 1.00 84.88 532 SER A N 1
ATOM 3848 C CA . SER A 1 532 ? 44.189 21.454 -55.507 1.00 84.88 532 SER A CA 1
ATOM 3849 C C . SER A 1 532 ? 43.101 21.462 -56.587 1.00 84.88 532 SER A C 1
ATOM 3851 O O . SER A 1 532 ? 42.291 20.550 -56.653 1.00 84.88 532 SER A O 1
ATOM 3853 N N . HIS A 1 533 ? 43.065 22.480 -57.452 1.00 84.44 533 HIS A N 1
ATOM 3854 C CA . HIS A 1 533 ? 42.085 22.575 -58.555 1.00 84.44 533 HIS A CA 1
ATOM 3855 C C . HIS A 1 533 ? 40.602 22.538 -58.109 1.00 84.44 533 HIS A C 1
ATOM 3857 O O . HIS A 1 533 ? 39.725 22.111 -58.862 1.00 84.44 533 HIS A O 1
ATOM 3863 N N . ALA A 1 534 ? 40.306 23.027 -56.896 1.00 82.44 534 ALA A N 1
ATOM 3864 C CA . ALA A 1 534 ? 38.952 23.104 -56.330 1.00 82.44 534 ALA A CA 1
ATOM 3865 C C . ALA A 1 534 ? 38.002 24.059 -57.087 1.00 82.44 534 ALA A C 1
ATOM 3867 O O . ALA A 1 534 ? 36.811 24.110 -56.799 1.00 82.44 534 ALA A O 1
ATOM 3868 N N . ASP A 1 535 ? 38.511 24.833 -58.051 1.00 81.88 535 ASP A N 1
ATOM 3869 C CA . ASP A 1 535 ? 37.718 25.668 -58.957 1.00 81.88 535 ASP A CA 1
ATOM 3870 C C . ASP A 1 535 ? 37.320 24.950 -60.262 1.00 81.88 535 ASP A C 1
ATOM 3872 O O . ASP A 1 535 ? 36.567 25.513 -61.062 1.00 81.88 535 ASP A O 1
ATOM 3876 N N . GLN A 1 536 ? 37.838 23.737 -60.483 1.00 85.00 536 GLN A N 1
ATOM 3877 C CA . GLN A 1 536 ? 37.590 22.890 -61.653 1.00 85.00 536 GLN A CA 1
ATOM 3878 C C . GLN A 1 536 ? 36.899 21.573 -61.275 1.00 85.00 536 GLN A C 1
ATOM 3880 O O . GLN A 1 536 ? 36.037 21.106 -62.026 1.00 85.00 536 GLN A O 1
ATOM 3885 N N . PHE A 1 537 ? 37.225 21.016 -60.104 1.00 88.88 537 PHE A N 1
ATOM 3886 C CA . PHE A 1 537 ? 36.647 19.781 -59.580 1.00 88.88 537 PHE A CA 1
ATOM 3887 C C . PHE A 1 537 ? 36.150 19.943 -58.140 1.00 88.88 537 PHE A C 1
ATOM 3889 O O . PHE A 1 537 ? 36.654 20.776 -57.390 1.00 88.88 537 PHE A O 1
ATOM 3896 N N . LYS A 1 538 ? 35.198 19.099 -57.735 1.00 89.38 538 LYS A N 1
ATOM 3897 C CA . LYS A 1 538 ? 34.845 18.869 -56.325 1.00 89.38 538 LYS A CA 1
ATOM 3898 C C . LYS A 1 538 ? 34.773 17.373 -56.040 1.00 89.38 538 LYS A C 1
ATOM 3900 O O . LYS A 1 538 ? 34.552 16.584 -56.957 1.00 89.38 538 LYS A O 1
ATOM 3905 N N . LEU A 1 539 ? 34.911 17.009 -54.772 1.00 89.56 539 LEU A N 1
ATOM 3906 C CA . LEU A 1 539 ? 34.593 15.674 -54.275 1.00 89.56 539 LEU A CA 1
ATOM 3907 C C . LEU A 1 539 ? 33.305 15.744 -53.460 1.00 89.56 539 LEU A C 1
ATOM 3909 O O . LEU A 1 539 ? 33.124 16.681 -52.682 1.00 89.56 539 LEU A O 1
ATOM 3913 N N . ASP A 1 540 ? 32.428 14.772 -53.675 1.00 86.31 540 ASP A N 1
ATOM 3914 C CA . ASP A 1 540 ? 31.256 14.512 -52.843 1.00 86.31 540 ASP A CA 1
ATOM 3915 C C . ASP A 1 540 ? 31.189 12.998 -52.612 1.00 86.31 540 ASP A C 1
ATOM 3917 O O . ASP A 1 540 ? 31.084 12.220 -53.565 1.00 86.31 540 ASP A O 1
ATOM 3921 N N . GLY A 1 541 ? 31.396 12.584 -51.360 1.00 87.38 541 GLY A N 1
ATOM 3922 C CA . GLY A 1 541 ? 31.778 11.212 -51.030 1.00 87.38 541 GLY A CA 1
ATOM 3923 C C . GLY A 1 541 ? 33.096 10.805 -51.701 1.00 87.38 541 GLY A C 1
ATOM 3924 O O . GLY A 1 541 ? 34.097 11.523 -51.637 1.00 87.38 541 GLY A O 1
ATOM 3925 N N . ASP A 1 542 ? 33.094 9.649 -52.361 1.00 87.38 542 ASP A N 1
ATOM 3926 C CA . ASP A 1 542 ? 34.206 9.158 -53.176 1.00 87.38 542 ASP A CA 1
ATOM 3927 C C . ASP A 1 542 ? 34.132 9.635 -54.637 1.00 87.38 542 ASP A C 1
ATOM 3929 O O . ASP A 1 542 ? 35.087 9.456 -55.391 1.00 87.38 542 ASP A O 1
ATOM 3933 N N . ALA A 1 543 ? 33.040 10.271 -55.066 1.00 89.06 543 ALA A N 1
ATOM 3934 C CA . ALA A 1 543 ? 32.844 10.687 -56.448 1.00 89.06 543 ALA A CA 1
ATOM 3935 C C . ALA A 1 543 ? 33.499 12.046 -56.746 1.00 89.06 543 ALA A C 1
ATOM 3937 O O . ALA A 1 543 ? 33.251 13.055 -56.083 1.00 89.06 543 ALA A O 1
ATOM 3938 N N . LEU A 1 544 ? 34.323 12.080 -57.797 1.00 89.88 544 LEU A N 1
ATOM 3939 C CA . LEU A 1 544 ? 34.961 13.281 -58.330 1.00 89.88 544 LEU A CA 1
ATOM 3940 C C . LEU A 1 544 ? 34.073 13.893 -59.414 1.00 89.88 544 LEU A C 1
ATOM 3942 O O . LEU A 1 544 ? 33.817 13.273 -60.447 1.00 89.88 544 LEU A O 1
ATOM 3946 N N . TYR A 1 545 ? 33.652 15.135 -59.205 1.00 87.62 545 TYR A N 1
ATOM 3947 C CA . TYR A 1 545 ? 32.789 15.886 -60.110 1.00 87.62 545 TYR A CA 1
ATOM 3948 C C . TYR A 1 545 ? 33.570 16.984 -60.823 1.00 87.62 545 TYR A C 1
ATOM 3950 O O . TYR A 1 545 ? 34.332 17.715 -60.189 1.00 87.62 545 TYR A O 1
ATOM 3958 N N . ALA A 1 546 ? 33.325 17.169 -62.119 1.00 85.75 546 ALA A N 1
ATOM 3959 C CA . ALA A 1 546 ? 33.738 18.377 -62.831 1.00 85.75 546 ALA A CA 1
ATOM 3960 C C . ALA A 1 546 ? 32.705 19.493 -62.597 1.00 85.75 546 ALA A C 1
ATOM 3962 O O . ALA A 1 546 ? 31.527 19.299 -62.878 1.00 85.75 546 ALA A O 1
ATOM 3963 N N . ILE A 1 547 ? 33.129 20.657 -62.096 1.00 82.25 547 ILE A N 1
ATOM 3964 C CA . ILE A 1 547 ? 32.228 21.777 -61.716 1.00 82.25 547 ILE A CA 1
ATOM 3965 C C . ILE A 1 547 ? 32.487 23.069 -62.487 1.00 82.25 547 ILE A C 1
ATOM 3967 O O . ILE A 1 547 ? 31.819 24.084 -62.307 1.00 82.25 547 ILE A O 1
ATOM 3971 N N . ASN A 1 548 ? 33.523 23.069 -63.323 1.00 75.44 548 ASN A N 1
ATOM 3972 C CA . ASN A 1 548 ? 33.779 24.168 -64.239 1.00 75.44 548 ASN A CA 1
ATOM 3973 C C . ASN A 1 548 ? 34.417 23.644 -65.529 1.00 75.44 548 ASN A C 1
ATOM 3975 O O . ASN A 1 548 ? 35.570 23.962 -65.836 1.00 75.44 548 ASN A O 1
ATOM 3979 N N . PRO A 1 549 ? 33.693 22.811 -66.300 1.00 67.25 549 PRO A N 1
ATOM 3980 C CA . PRO A 1 549 ? 34.260 22.096 -67.442 1.00 67.25 549 PRO A CA 1
ATOM 3981 C C . PRO A 1 549 ? 34.829 23.026 -68.526 1.00 67.25 549 PRO A C 1
ATOM 3983 O O . PRO A 1 549 ? 35.755 22.649 -69.235 1.00 67.25 549 PRO A O 1
ATOM 3986 N N . LYS A 1 550 ? 34.382 24.291 -68.595 1.00 67.31 550 LYS A N 1
ATOM 3987 C CA . LYS A 1 550 ? 34.933 25.323 -69.498 1.00 67.31 550 LYS A CA 1
ATOM 3988 C C . LYS A 1 550 ? 36.382 25.725 -69.188 1.00 67.31 550 LYS A C 1
ATOM 3990 O O . LYS A 1 550 ? 37.036 26.312 -70.045 1.00 67.31 550 LYS A O 1
ATOM 3995 N N . LYS A 1 551 ? 36.876 25.442 -67.979 1.00 67.25 551 LYS A N 1
ATOM 3996 C CA . LYS A 1 551 ? 38.266 25.680 -67.562 1.00 67.25 551 LYS A CA 1
ATOM 3997 C C . LYS A 1 551 ? 39.177 24.463 -67.770 1.00 67.25 551 LYS A C 1
ATOM 3999 O O . LYS A 1 551 ? 40.375 24.577 -67.527 1.00 67.25 551 LYS A O 1
ATOM 4004 N N . LEU A 1 552 ? 38.642 23.318 -68.202 1.00 71.31 552 LEU A N 1
ATOM 4005 C CA . LEU A 1 552 ? 39.414 22.099 -68.444 1.00 71.31 552 LEU A CA 1
ATOM 4006 C C . LEU A 1 552 ? 40.057 22.153 -69.838 1.00 71.31 552 LEU A C 1
ATOM 4008 O O . LEU A 1 552 ? 39.486 21.707 -70.830 1.00 71.31 552 LEU A O 1
ATOM 4012 N N . SER A 1 553 ? 41.256 22.726 -69.932 1.00 65.94 553 SER A N 1
ATOM 4013 C CA . SER A 1 553 ? 42.071 22.654 -71.150 1.00 65.94 553 SER A CA 1
ATOM 4014 C C . SER A 1 553 ? 42.611 21.236 -71.361 1.00 65.94 553 SER A C 1
ATOM 4016 O O . SER A 1 553 ? 43.046 20.597 -70.405 1.00 65.94 553 SER A O 1
ATOM 4018 N N . SER A 1 554 ? 42.627 20.754 -72.608 1.00 64.25 554 SER A N 1
ATOM 4019 C CA . SER A 1 554 ? 43.194 19.444 -72.953 1.00 64.25 554 SER A CA 1
ATOM 4020 C C . SER A 1 554 ? 44.652 19.340 -72.501 1.00 64.25 554 SER A C 1
ATOM 4022 O O . SER A 1 554 ? 45.470 20.184 -72.874 1.00 64.25 554 SER A O 1
ATOM 4024 N N . GLY A 1 555 ? 44.983 18.311 -71.726 1.00 72.06 555 GLY A N 1
ATOM 4025 C CA . GLY A 1 555 ? 46.308 18.159 -71.130 1.00 72.06 555 GLY A CA 1
ATOM 4026 C C . GLY A 1 555 ? 46.293 17.331 -69.850 1.00 72.06 555 GLY A C 1
ATOM 4027 O O . GLY A 1 555 ? 45.258 16.802 -69.442 1.00 72.06 555 GLY A O 1
ATOM 4028 N N . THR A 1 556 ? 47.466 17.200 -69.238 1.00 80.56 556 THR A N 1
ATOM 4029 C CA . THR A 1 556 ? 47.667 16.460 -67.990 1.00 80.56 556 THR A CA 1
ATOM 4030 C C . THR A 1 556 ? 47.499 17.395 -66.795 1.00 80.56 556 THR A C 1
ATOM 4032 O O . THR A 1 556 ? 48.219 18.385 -66.686 1.00 80.56 556 THR A O 1
ATOM 4035 N N . LEU A 1 557 ? 46.578 17.064 -65.894 1.00 85.62 557 LEU A N 1
ATOM 4036 C CA . LEU A 1 557 ? 46.372 17.726 -64.609 1.00 85.62 557 LEU A CA 1
ATOM 4037 C C . LEU A 1 557 ? 46.909 16.847 -63.479 1.00 85.62 557 LEU A C 1
ATOM 4039 O O . LEU A 1 557 ? 46.817 15.621 -63.538 1.00 85.62 557 LEU A O 1
ATOM 4043 N N . VAL A 1 558 ? 47.454 17.477 -62.440 1.00 86.88 558 VAL A N 1
ATOM 4044 C CA . VAL A 1 558 ? 47.881 16.798 -61.211 1.00 86.88 558 VAL A CA 1
ATOM 4045 C C . VAL A 1 558 ? 46.964 17.258 -60.084 1.00 86.88 558 VAL A C 1
ATOM 4047 O O . VAL A 1 558 ? 47.025 18.407 -59.645 1.00 86.88 558 VAL A O 1
ATOM 4050 N N . LEU A 1 559 ? 46.074 16.368 -59.657 1.00 89.44 559 LEU A N 1
ATOM 4051 C CA . LEU A 1 559 ? 45.137 16.604 -58.566 1.00 89.44 559 LEU A CA 1
ATOM 4052 C C . LEU A 1 559 ? 45.770 16.137 -57.262 1.00 89.44 559 LEU A C 1
ATOM 4054 O O . LEU A 1 559 ? 46.178 14.986 -57.160 1.00 89.44 559 LEU A O 1
ATOM 4058 N N . GLN A 1 560 ? 45.824 17.010 -56.262 1.00 91.75 560 GLN A N 1
ATOM 4059 C CA . GLN A 1 560 ? 46.241 16.622 -54.924 1.00 91.75 560 GLN A CA 1
ATOM 4060 C C . GLN A 1 560 ? 44.995 16.250 -54.132 1.00 91.75 560 GLN A C 1
ATOM 4062 O O . GLN A 1 560 ? 44.136 17.100 -53.879 1.00 91.75 560 GLN A O 1
ATOM 4067 N N . ILE A 1 561 ? 44.894 14.978 -53.771 1.00 91.75 561 ILE A N 1
ATOM 4068 C CA . ILE A 1 561 ? 43.769 14.433 -53.017 1.00 91.75 561 ILE A CA 1
ATOM 4069 C C . ILE A 1 561 ? 44.254 14.126 -51.606 1.00 91.75 561 ILE A C 1
ATOM 4071 O O . ILE A 1 561 ? 45.323 13.548 -51.420 1.00 91.75 561 ILE A O 1
ATOM 4075 N N . GLU A 1 562 ? 43.469 14.546 -50.625 1.00 92.12 562 GLU A N 1
ATOM 4076 C CA . GLU A 1 562 ? 43.636 14.222 -49.216 1.00 92.12 562 GLU A CA 1
ATOM 4077 C C . GLU A 1 562 ? 42.563 13.206 -48.829 1.00 92.12 562 GLU A C 1
ATOM 4079 O O . GLU A 1 562 ? 41.382 13.438 -49.085 1.00 92.12 562 GLU A O 1
ATOM 4084 N N . ALA A 1 563 ? 42.970 12.089 -48.241 1.00 91.44 563 ALA A N 1
ATOM 4085 C CA . ALA A 1 563 ? 42.067 11.153 -47.591 1.00 91.44 563 ALA A CA 1
ATOM 4086 C C . ALA A 1 563 ? 42.233 11.237 -46.081 1.00 91.44 563 ALA A C 1
ATOM 4088 O O . ALA A 1 563 ? 43.359 11.382 -45.601 1.00 91.44 563 ALA A O 1
ATOM 4089 N N . THR A 1 564 ? 41.121 11.104 -45.372 1.00 91.00 564 THR A N 1
ATOM 4090 C CA . THR A 1 564 ? 41.051 11.074 -43.916 1.00 91.00 564 THR A CA 1
ATOM 4091 C C . THR A 1 564 ? 40.283 9.829 -43.486 1.00 91.00 564 THR A C 1
ATOM 4093 O O . THR A 1 564 ? 39.174 9.610 -43.982 1.00 91.00 564 THR A O 1
ATOM 4096 N N . ASP A 1 565 ? 40.858 9.012 -42.607 1.00 91.25 565 ASP A N 1
ATOM 4097 C CA . ASP A 1 565 ? 40.161 7.868 -41.995 1.00 91.25 565 ASP A CA 1
ATOM 4098 C C . ASP A 1 565 ? 39.196 8.297 -40.873 1.00 91.25 565 ASP A C 1
ATOM 4100 O O . ASP A 1 565 ? 38.993 9.488 -40.616 1.00 91.25 565 ASP A O 1
ATOM 4104 N N . ALA A 1 566 ? 38.568 7.312 -40.224 1.00 86.81 566 ALA A N 1
ATOM 4105 C CA . ALA A 1 566 ? 37.645 7.532 -39.112 1.00 86.81 566 ALA A CA 1
ATOM 4106 C C . ALA A 1 566 ? 38.344 8.124 -37.872 1.00 86.81 566 ALA A C 1
ATOM 4108 O O . ALA A 1 566 ? 37.779 9.000 -37.219 1.00 86.81 566 ALA A O 1
ATOM 4109 N N . ALA A 1 567 ? 39.598 7.731 -37.619 1.00 88.88 567 ALA A N 1
ATOM 4110 C CA . ALA A 1 567 ? 40.432 8.252 -36.537 1.00 88.88 567 ALA A CA 1
ATOM 4111 C C . ALA A 1 567 ? 40.932 9.687 -36.787 1.00 88.88 567 ALA A C 1
ATOM 4113 O O . ALA A 1 567 ? 41.442 10.349 -35.879 1.00 88.88 567 ALA A O 1
ATOM 4114 N N . GLY A 1 568 ? 40.777 10.207 -38.005 1.00 88.19 568 GLY A N 1
ATOM 4115 C CA . GLY A 1 568 ? 41.190 11.549 -38.394 1.00 88.19 568 GLY A CA 1
ATOM 4116 C C . GLY A 1 568 ? 42.627 11.653 -38.910 1.00 88.19 568 GLY A C 1
ATOM 4117 O O . GLY A 1 568 ? 43.100 12.779 -39.101 1.00 88.19 568 GLY A O 1
ATOM 4118 N N . ASN A 1 569 ? 43.333 10.544 -39.154 1.00 90.06 569 ASN A N 1
ATOM 4119 C CA . ASN A 1 569 ? 44.649 10.601 -39.785 1.00 90.06 569 ASN A CA 1
ATOM 4120 C C . ASN A 1 569 ? 44.501 10.976 -41.259 1.00 90.06 569 ASN A C 1
ATOM 4122 O O . ASN A 1 569 ? 43.603 10.500 -41.952 1.00 90.06 569 ASN A O 1
ATOM 4126 N N . THR A 1 570 ? 45.408 11.812 -41.767 1.00 91.19 570 THR A N 1
ATOM 4127 C CA . THR A 1 570 ? 45.347 12.303 -43.148 1.00 91.19 570 THR A CA 1
ATOM 4128 C C . THR A 1 570 ? 46.507 11.799 -43.995 1.00 91.19 570 THR A C 1
ATOM 4130 O O . THR A 1 570 ? 47.661 11.760 -43.567 1.00 91.19 570 THR A O 1
ATOM 4133 N N . PHE A 1 571 ? 46.213 11.476 -45.253 1.00 92.38 571 PHE A N 1
ATOM 4134 C CA . PHE A 1 571 ? 47.212 11.160 -46.267 1.00 92.38 571 PHE A CA 1
ATOM 4135 C C . PHE A 1 571 ? 46.941 11.938 -47.550 1.00 92.38 571 PHE A C 1
ATOM 4137 O O . PHE A 1 571 ? 45.822 11.954 -48.059 1.00 92.38 571 PHE A O 1
ATOM 4144 N N . LYS A 1 572 ? 47.980 12.585 -48.086 1.00 91.75 572 LYS A N 1
ATOM 4145 C CA . LYS A 1 572 ? 47.905 13.369 -49.323 1.00 91.75 572 LYS A CA 1
ATOM 4146 C C . LYS A 1 572 ? 48.691 12.695 -50.429 1.00 91.75 572 LYS A C 1
ATOM 4148 O O . LYS A 1 572 ? 49.853 12.342 -50.235 1.00 91.75 572 LYS A O 1
ATOM 4153 N N . GLN A 1 573 ? 48.084 12.594 -51.604 1.00 91.19 573 GLN A N 1
ATOM 4154 C CA . GLN A 1 573 ? 48.741 12.066 -52.789 1.00 91.19 573 GLN A CA 1
ATOM 4155 C C . GLN A 1 573 ? 48.367 12.865 -54.031 1.00 91.19 573 GLN A C 1
ATOM 4157 O O . GLN A 1 573 ? 47.204 13.200 -54.263 1.00 91.19 573 GLN A O 1
ATOM 4162 N N . ASP A 1 574 ? 49.379 13.119 -54.851 1.00 90.38 574 ASP A N 1
ATOM 4163 C CA . ASP A 1 574 ? 49.207 13.670 -56.184 1.00 90.38 574 ASP A CA 1
ATOM 4164 C C . ASP A 1 574 ? 48.793 12.545 -57.147 1.00 90.38 574 ASP A C 1
ATOM 4166 O O . ASP A 1 574 ? 49.507 11.554 -57.321 1.00 90.38 574 ASP A O 1
ATOM 4170 N N . VAL A 1 575 ? 47.634 12.697 -57.787 1.00 87.88 575 VAL A N 1
ATOM 4171 C CA . VAL A 1 575 ? 47.098 11.773 -58.790 1.00 87.88 575 VAL A CA 1
ATOM 4172 C C . VAL A 1 575 ? 47.001 12.485 -60.135 1.00 87.88 575 VAL A C 1
ATOM 4174 O O . VAL A 1 575 ? 46.549 13.624 -60.239 1.00 87.88 575 VAL A O 1
ATOM 4177 N N . THR A 1 576 ? 47.451 11.811 -61.191 1.00 86.00 576 THR A N 1
ATOM 4178 C CA . THR A 1 576 ? 47.490 12.380 -62.542 1.00 86.00 576 THR A CA 1
ATOM 4179 C C . THR A 1 576 ? 46.199 12.082 -63.307 1.00 86.00 576 THR A C 1
ATOM 4181 O O . THR A 1 576 ? 45.779 10.927 -63.386 1.00 86.00 576 THR A O 1
ATOM 4184 N N . LEU A 1 577 ? 45.599 13.112 -63.909 1.00 85.81 577 LEU A N 1
ATOM 4185 C CA . LEU A 1 577 ? 44.362 13.049 -64.686 1.00 85.81 577 LEU A CA 1
ATOM 4186 C C . LEU A 1 577 ? 44.565 13.653 -66.083 1.00 85.81 577 LEU A C 1
ATOM 4188 O O . LEU A 1 577 ? 44.955 14.809 -66.219 1.00 85.81 577 LEU A O 1
ATOM 4192 N N . LEU A 1 578 ? 44.283 12.890 -67.137 1.00 81.62 578 LEU A N 1
ATOM 4193 C CA . LEU A 1 578 ? 44.401 13.337 -68.528 1.00 81.62 578 LEU A CA 1
ATOM 4194 C C . LEU A 1 578 ? 43.050 13.824 -69.083 1.00 81.62 578 LEU A C 1
ATOM 4196 O O . LEU A 1 578 ? 42.099 13.052 -69.134 1.00 81.62 578 LEU A O 1
ATOM 4200 N N . VAL A 1 579 ? 42.966 15.062 -69.578 1.00 80.06 579 VAL A N 1
ATOM 4201 C CA . VAL A 1 579 ? 41.749 15.624 -70.203 1.00 80.06 579 VAL A CA 1
ATOM 4202 C C . VAL A 1 579 ? 41.817 15.517 -71.739 1.00 80.06 579 VAL A C 1
ATOM 4204 O O . VAL A 1 579 ? 42.690 16.127 -72.362 1.00 80.06 579 VAL A O 1
ATOM 4207 N N . LYS A 1 580 ? 40.897 14.763 -72.365 1.00 67.62 580 LYS A N 1
ATOM 4208 C CA . LYS A 1 580 ? 40.764 14.566 -73.833 1.00 67.62 580 LYS A CA 1
ATOM 4209 C C . LYS A 1 580 ? 39.737 15.523 -74.472 1.00 67.62 580 LYS A C 1
ATOM 4211 O O . LYS A 1 580 ? 38.838 15.990 -73.790 1.00 67.62 580 LYS A O 1
ATOM 4216 N N . GLY A 1 581 ? 39.844 15.820 -75.774 1.00 53.38 581 GLY A N 1
ATOM 4217 C CA . GLY A 1 581 ? 38.892 16.684 -76.507 1.00 53.38 581 GLY A CA 1
ATOM 4218 C C . GLY A 1 581 ? 37.464 16.110 -76.594 1.00 53.38 581 GLY A C 1
ATOM 4219 O O . GLY A 1 581 ? 37.293 14.897 -76.570 1.00 53.38 581 GLY A O 1
ATOM 4220 N N . ALA A 1 582 ? 36.449 16.983 -76.643 1.00 42.53 582 ALA A N 1
ATOM 4221 C CA . ALA A 1 582 ? 35.026 16.655 -76.472 1.00 42.53 582 ALA A CA 1
ATOM 4222 C C . ALA A 1 582 ? 34.299 16.220 -77.767 1.00 42.53 582 ALA A C 1
ATOM 4224 O O . ALA A 1 582 ? 34.400 16.929 -78.763 1.00 42.53 582 ALA A O 1
ATOM 4225 N N . ASP A 1 583 ? 33.478 15.161 -77.696 1.00 36.94 583 ASP A N 1
ATOM 4226 C CA . ASP A 1 583 ? 32.393 14.839 -78.652 1.00 36.94 583 ASP A CA 1
ATOM 4227 C C . ASP A 1 583 ? 31.026 14.810 -77.912 1.00 36.94 583 ASP A C 1
ATOM 4229 O O . ASP A 1 583 ? 31.018 14.465 -76.725 1.00 36.94 583 ASP A O 1
ATOM 4233 N N . PRO A 1 584 ? 29.874 15.166 -78.537 1.00 39.81 584 PRO A N 1
ATOM 4234 C CA . PRO A 1 584 ? 28.639 15.468 -77.793 1.00 39.81 584 PRO A CA 1
ATOM 4235 C C . PRO A 1 584 ? 27.436 14.496 -77.976 1.00 39.81 584 PRO A C 1
ATOM 4237 O O . PRO A 1 584 ? 27.351 13.768 -78.963 1.00 39.81 584 PRO A O 1
ATOM 4240 N N . VAL A 1 585 ? 26.430 14.690 -77.085 1.00 36.16 585 VAL A N 1
ATOM 4241 C CA . VAL A 1 585 ? 24.955 14.381 -77.136 1.00 36.16 585 VAL A CA 1
ATOM 4242 C C . VAL A 1 585 ? 24.521 13.034 -76.467 1.00 36.16 585 VAL A C 1
ATOM 4244 O O . VAL A 1 585 ? 25.267 12.072 -76.563 1.00 36.16 585 VAL A O 1
ATOM 4247 N N . ALA A 1 586 ? 23.405 12.833 -75.715 1.00 29.19 586 ALA A N 1
ATOM 4248 C CA . ALA A 1 586 ? 22.012 13.362 -75.694 1.00 29.19 586 ALA A CA 1
ATOM 4249 C C . ALA A 1 586 ? 21.252 13.146 -74.333 1.00 29.19 586 ALA A C 1
ATOM 4251 O O . ALA A 1 586 ? 21.690 12.307 -73.549 1.00 29.19 586 ALA A O 1
ATOM 4252 N N . PRO A 1 587 ? 20.084 13.797 -74.075 1.00 37.62 587 PRO A N 1
ATOM 4253 C CA . PRO A 1 587 ? 19.231 13.597 -72.878 1.00 37.62 587 PRO A CA 1
ATOM 4254 C C . PRO A 1 587 ? 18.081 12.553 -73.044 1.00 37.62 587 PRO A C 1
ATOM 4256 O O . PRO A 1 587 ? 17.715 12.246 -74.182 1.00 37.62 587 PRO A O 1
ATOM 4259 N N . PRO A 1 588 ? 17.472 12.023 -71.948 1.00 38.22 588 PRO A N 1
ATOM 4260 C CA . PRO A 1 588 ? 16.543 10.878 -71.986 1.00 38.22 588 PRO A CA 1
ATOM 4261 C C . PRO A 1 588 ? 15.030 11.215 -72.011 1.00 38.22 588 PRO A C 1
ATOM 4263 O O . PRO A 1 588 ? 14.596 12.317 -71.679 1.00 38.22 588 PRO A O 1
ATOM 4266 N N . ARG A 1 589 ? 14.235 10.206 -72.410 1.00 33.19 589 ARG A N 1
ATOM 4267 C CA . ARG A 1 589 ? 12.761 10.141 -72.584 1.00 33.19 589 ARG A CA 1
ATOM 4268 C C . ARG A 1 589 ? 12.066 9.568 -71.318 1.00 33.19 589 ARG A C 1
ATOM 4270 O O . ARG A 1 589 ? 12.734 8.838 -70.591 1.00 33.19 589 ARG A O 1
ATOM 4277 N N . PRO A 1 590 ? 10.760 9.820 -71.054 1.00 42.25 590 PRO A N 1
ATOM 4278 C CA . PRO A 1 590 ? 10.071 9.344 -69.844 1.00 42.25 590 PRO A CA 1
ATOM 4279 C C . PRO A 1 590 ? 9.936 7.815 -69.798 1.00 42.25 590 PRO A C 1
ATOM 4281 O O . PRO A 1 590 ? 9.657 7.193 -70.829 1.00 42.25 590 PRO A O 1
ATOM 4284 N N . ALA A 1 591 ? 10.127 7.237 -68.609 1.00 44.91 591 ALA A N 1
ATOM 4285 C CA . ALA A 1 591 ? 10.132 5.798 -68.364 1.00 44.91 591 ALA A CA 1
ATOM 4286 C C . ALA A 1 591 ? 8.729 5.246 -68.014 1.00 44.91 591 ALA A C 1
ATOM 4288 O O . ALA A 1 591 ? 7.928 5.970 -67.421 1.00 44.91 591 ALA A O 1
ATOM 4289 N N . PRO A 1 592 ? 8.427 3.984 -68.380 1.00 51.34 592 PRO A N 1
ATOM 4290 C CA . PRO A 1 592 ? 7.317 3.213 -67.811 1.00 51.34 592 PRO A CA 1
ATOM 4291 C C . PRO A 1 592 ? 7.532 2.953 -66.310 1.00 51.34 592 PRO A C 1
ATOM 4293 O O . PRO A 1 592 ? 8.645 3.152 -65.818 1.00 51.34 592 PRO A O 1
ATOM 4296 N N . ASP A 1 593 ? 6.482 2.507 -65.610 1.00 57.47 593 ASP A N 1
ATOM 4297 C CA . ASP A 1 593 ? 6.528 2.193 -64.174 1.00 57.47 593 ASP A CA 1
ATOM 4298 C C . ASP A 1 593 ? 7.789 1.385 -63.815 1.00 57.47 593 ASP A C 1
ATOM 4300 O O . ASP A 1 593 ? 8.134 0.432 -64.532 1.00 57.47 593 ASP A O 1
ATOM 4304 N N . PRO A 1 594 ? 8.507 1.760 -62.741 1.00 72.94 594 PRO A N 1
ATOM 4305 C CA . PRO A 1 594 ? 9.745 1.097 -62.375 1.00 72.94 594 PRO A CA 1
ATOM 4306 C C . PRO A 1 594 ? 9.457 -0.360 -62.008 1.00 72.94 594 PRO A C 1
ATOM 4308 O O . PRO A 1 594 ? 8.711 -0.666 -61.078 1.00 72.94 594 PRO A O 1
ATOM 4311 N N . VAL A 1 595 ? 10.071 -1.276 -62.757 1.00 80.44 595 VAL A N 1
ATOM 4312 C CA . VAL A 1 595 ? 10.169 -2.674 -62.345 1.00 80.44 595 VAL A CA 1
ATOM 4313 C C . VAL A 1 595 ? 11.300 -2.747 -61.330 1.00 80.44 595 VAL A C 1
ATOM 4315 O O . VAL A 1 595 ? 12.467 -2.598 -61.693 1.00 80.44 595 VAL A O 1
ATOM 4318 N N . VAL A 1 596 ? 10.947 -2.942 -60.064 1.00 84.94 596 VAL A N 1
ATOM 4319 C CA . VAL A 1 596 ? 11.902 -3.135 -58.972 1.00 84.94 596 VAL A CA 1
ATOM 4320 C C . VAL A 1 596 ? 11.920 -4.620 -58.657 1.00 84.94 596 VAL A C 1
ATOM 4322 O O . VAL A 1 596 ? 10.882 -5.218 -58.388 1.00 84.94 596 VAL A O 1
ATOM 4325 N N . ASP A 1 597 ? 13.094 -5.228 -58.777 1.00 82.44 597 ASP A N 1
ATOM 4326 C CA . ASP A 1 597 ? 13.316 -6.638 -58.452 1.00 82.44 597 ASP A CA 1
ATOM 4327 C C . ASP A 1 597 ? 12.357 -7.632 -59.156 1.00 82.44 597 ASP A C 1
ATOM 4329 O O . ASP A 1 597 ? 11.889 -8.636 -58.606 1.00 82.44 597 ASP A O 1
ATOM 4333 N N . GLY A 1 598 ? 12.018 -7.309 -60.409 1.00 82.00 598 GLY A N 1
ATOM 4334 C CA . GLY A 1 598 ? 11.104 -8.089 -61.244 1.00 82.00 598 GLY A CA 1
ATOM 4335 C C . GLY A 1 598 ? 9.614 -7.876 -60.948 1.00 82.00 598 GLY A C 1
ATOM 4336 O O . GLY A 1 598 ? 8.787 -8.541 -61.570 1.00 82.00 598 GLY A O 1
ATOM 4337 N N . VAL A 1 599 ? 9.261 -6.949 -60.050 1.00 86.50 599 VAL A N 1
ATOM 4338 C CA . VAL A 1 599 ? 7.883 -6.590 -59.686 1.00 86.50 599 VAL A CA 1
ATOM 4339 C C . VAL A 1 599 ? 7.549 -5.192 -60.213 1.00 86.50 599 VAL A C 1
ATOM 4341 O O . VAL A 1 599 ? 8.305 -4.243 -60.021 1.00 86.50 599 VAL A O 1
ATOM 4344 N N . SER A 1 600 ? 6.408 -5.047 -60.891 1.00 87.25 600 SER A N 1
ATOM 4345 C CA . SER A 1 600 ? 5.909 -3.740 -61.337 1.00 87.25 600 SER A CA 1
ATOM 4346 C C . SER A 1 600 ? 5.308 -2.979 -60.158 1.00 87.25 600 SER A C 1
ATOM 4348 O O . SER A 1 600 ? 4.221 -3.322 -59.692 1.00 87.25 600 SER A O 1
ATOM 4350 N N . VAL A 1 601 ? 6.014 -1.956 -59.679 1.00 89.44 601 VAL A N 1
ATOM 4351 C CA . VAL A 1 601 ? 5.594 -1.143 -58.532 1.00 89.44 601 VAL A CA 1
ATOM 4352 C C . VAL A 1 601 ? 4.930 0.133 -59.036 1.00 89.44 601 VAL A C 1
ATOM 4354 O O . VAL A 1 601 ? 5.524 0.885 -59.806 1.00 89.44 601 VAL A O 1
ATOM 4357 N N . ALA A 1 602 ? 3.703 0.390 -58.583 1.00 88.19 602 ALA A N 1
ATOM 4358 C CA . ALA A 1 602 ? 2.981 1.615 -58.912 1.00 88.19 602 ALA A CA 1
ATOM 4359 C C . ALA A 1 602 ? 3.094 2.625 -57.765 1.00 88.19 602 ALA A C 1
ATOM 4361 O O . ALA A 1 602 ? 2.935 2.258 -56.599 1.00 88.19 602 ALA A O 1
ATOM 4362 N N . THR A 1 603 ? 3.318 3.900 -58.089 1.00 88.62 603 THR A N 1
ATOM 4363 C CA . THR A 1 603 ? 3.301 4.997 -57.114 1.00 88.62 603 THR A CA 1
ATOM 4364 C C . THR A 1 603 ? 2.255 6.049 -57.478 1.00 88.62 603 THR A C 1
ATOM 4366 O O . THR A 1 603 ? 2.063 6.387 -58.646 1.00 88.62 603 THR A O 1
ATOM 4369 N N . ALA A 1 604 ? 1.550 6.569 -56.475 1.00 88.69 604 ALA A N 1
ATOM 4370 C CA . ALA A 1 604 ? 0.550 7.621 -56.638 1.00 88.69 604 ALA A CA 1
ATOM 4371 C C . ALA A 1 604 ? 0.695 8.688 -55.547 1.00 88.69 604 ALA A C 1
ATOM 4373 O O . ALA A 1 604 ? 1.014 8.375 -54.404 1.00 88.69 604 ALA A O 1
ATOM 4374 N N . SER A 1 605 ? 0.440 9.955 -55.884 1.00 89.56 605 SER A N 1
ATOM 4375 C CA . SER A 1 605 ? 0.360 11.018 -54.877 1.00 89.56 605 SER A CA 1
ATOM 4376 C C . SER A 1 605 ? -1.027 11.027 -54.236 1.00 89.56 605 SER A C 1
ATOM 4378 O O . SER A 1 605 ? -2.038 10.980 -54.940 1.00 89.56 605 SER A O 1
ATOM 4380 N N . VAL A 1 606 ? -1.072 11.086 -52.906 1.00 89.44 606 VAL A N 1
ATOM 4381 C CA . VAL A 1 606 ? -2.308 11.049 -52.112 1.00 89.44 606 VAL A CA 1
ATOM 4382 C C . VAL A 1 606 ? -2.334 12.179 -51.086 1.00 89.44 606 VAL A C 1
ATOM 4384 O O . VAL A 1 606 ? -1.288 12.642 -50.634 1.00 89.44 606 VAL A O 1
ATOM 4387 N N . GLY A 1 607 ? -3.530 12.632 -50.707 1.00 86.12 607 GLY A N 1
ATOM 4388 C CA . GLY A 1 607 ? -3.701 13.578 -49.604 1.00 86.12 607 GLY A CA 1
ATOM 4389 C C . GLY A 1 607 ? -3.621 12.867 -48.254 1.00 86.12 607 GLY A C 1
ATOM 4390 O O . GLY A 1 607 ? -4.245 11.820 -48.087 1.00 86.12 607 GLY A O 1
ATOM 4391 N N . ILE A 1 608 ? -2.875 13.428 -47.300 1.00 84.94 608 ILE A N 1
ATOM 4392 C CA . ILE A 1 608 ? -2.699 12.849 -45.959 1.00 84.94 608 ILE A CA 1
ATOM 4393 C C . ILE A 1 608 ? -3.145 13.861 -44.892 1.00 84.94 608 ILE A C 1
ATOM 4395 O O . ILE A 1 608 ? -2.616 14.980 -44.876 1.00 84.94 608 ILE A O 1
ATOM 4399 N N . PRO A 1 609 ? -4.092 13.503 -44.001 1.00 77.44 609 PRO A N 1
ATOM 4400 C CA . PRO A 1 609 ? -4.500 14.356 -42.882 1.00 77.44 609 PRO A CA 1
ATOM 4401 C C . PRO A 1 609 ? -3.305 14.780 -42.014 1.00 77.44 609 PRO A C 1
ATOM 4403 O O . PRO A 1 609 ? -2.425 13.969 -41.734 1.00 77.44 609 PRO A O 1
ATOM 4406 N N . GLY A 1 610 ? -3.243 16.059 -41.639 1.00 71.25 610 GLY A N 1
ATOM 4407 C CA . GLY A 1 610 ? -2.141 16.647 -40.863 1.00 71.25 610 GLY A CA 1
ATOM 4408 C C . GLY A 1 610 ? -0.843 16.949 -41.624 1.00 71.25 610 GLY A C 1
ATOM 4409 O O . GLY A 1 610 ? -0.005 17.684 -41.113 1.00 71.25 610 GLY A O 1
ATOM 4410 N N . VAL A 1 611 ? -0.665 16.444 -42.855 1.00 76.88 611 VAL A N 1
ATOM 4411 C CA . VAL A 1 611 ? 0.610 16.567 -43.606 1.00 76.88 611 VAL A CA 1
ATOM 4412 C C . VAL A 1 611 ? 0.446 17.175 -45.005 1.00 76.88 611 VAL A C 1
ATOM 4414 O O . VAL A 1 611 ? 1.398 17.690 -45.590 1.00 76.88 611 VAL A O 1
ATOM 4417 N N . GLY A 1 612 ? -0.766 17.158 -45.561 1.00 82.94 612 GLY A N 1
ATOM 4418 C CA . GLY A 1 612 ? -1.076 17.724 -46.875 1.00 82.94 612 GLY A CA 1
ATOM 4419 C C . GLY A 1 612 ? -0.946 16.695 -47.996 1.00 82.94 612 GLY A C 1
ATOM 4420 O O . GLY A 1 612 ? -1.962 16.179 -48.457 1.00 82.94 612 GLY A O 1
ATOM 4421 N N . SER A 1 613 ? 0.277 16.380 -48.435 1.00 85.25 613 SER A N 1
ATOM 4422 C CA . SER A 1 613 ? 0.538 15.433 -49.535 1.00 85.25 613 SER A CA 1
ATOM 4423 C C . SER A 1 613 ? 1.526 14.336 -49.145 1.00 85.25 613 SER A C 1
ATOM 4425 O O . SER A 1 613 ? 2.546 14.617 -48.520 1.00 85.25 613 SER A O 1
ATOM 4427 N N . GLY A 1 614 ? 1.274 13.111 -49.597 1.00 88.00 614 GLY A N 1
ATOM 4428 C CA . GLY A 1 614 ? 2.171 11.970 -49.457 1.00 88.00 614 GLY A CA 1
ATOM 4429 C C . GLY A 1 614 ? 2.155 11.060 -50.679 1.00 88.00 614 GLY A C 1
ATOM 4430 O O . GLY A 1 614 ? 1.685 11.438 -51.758 1.00 88.00 614 GLY A O 1
ATOM 4431 N N . THR A 1 615 ? 2.694 9.859 -50.498 1.00 91.38 615 THR A N 1
ATOM 4432 C CA . THR A 1 615 ? 2.844 8.850 -51.548 1.00 91.38 615 THR A CA 1
ATOM 4433 C C . THR A 1 615 ? 2.178 7.551 -51.121 1.00 91.38 615 THR A C 1
ATOM 4435 O O . THR A 1 615 ? 2.287 7.123 -49.973 1.00 91.38 615 THR A O 1
ATOM 4438 N N . GLU A 1 616 ? 1.496 6.917 -52.065 1.00 93.56 616 GLU A N 1
ATOM 4439 C CA . GLU A 1 616 ? 1.060 5.536 -51.972 1.00 93.56 616 GLU A CA 1
ATOM 4440 C C . GLU A 1 616 ? 1.900 4.675 -52.919 1.00 93.56 616 GLU A C 1
ATOM 4442 O O . GLU A 1 616 ? 1.945 4.940 -54.121 1.00 93.56 616 GLU A O 1
ATOM 4447 N N . VAL A 1 617 ? 2.550 3.646 -52.383 1.00 94.31 617 VAL A N 1
ATOM 4448 C CA . VAL A 1 617 ? 3.281 2.619 -53.131 1.00 94.31 617 VAL A CA 1
ATOM 4449 C C . VAL A 1 617 ? 2.445 1.346 -53.123 1.00 94.31 617 VAL A C 1
ATOM 4451 O O . VAL A 1 617 ? 2.109 0.835 -52.056 1.00 94.31 617 VAL A O 1
ATOM 4454 N N . ARG A 1 618 ? 2.093 0.826 -54.300 1.00 93.38 618 ARG A N 1
ATOM 4455 C CA . ARG A 1 618 ? 1.309 -0.405 -54.460 1.00 93.38 618 ARG A CA 1
ATOM 4456 C C . ARG A 1 618 ? 2.182 -1.498 -55.059 1.00 93.38 618 ARG A C 1
ATOM 4458 O O . ARG A 1 618 ? 2.635 -1.389 -56.199 1.00 93.38 618 ARG A O 1
ATOM 4465 N N . ILE A 1 619 ? 2.375 -2.554 -54.280 1.00 92.94 619 ILE A N 1
ATOM 4466 C CA . ILE A 1 619 ? 3.089 -3.768 -54.655 1.00 92.94 619 ILE A CA 1
ATOM 4467 C C . ILE A 1 619 ? 2.030 -4.844 -54.932 1.00 92.94 619 ILE A C 1
ATOM 4469 O O . ILE A 1 619 ? 1.309 -5.236 -54.008 1.00 92.94 619 ILE A O 1
ATOM 4473 N N . PRO A 1 620 ? 1.887 -5.315 -56.182 1.00 90.50 620 PRO A N 1
ATOM 4474 C CA . PRO A 1 620 ? 0.995 -6.428 -56.481 1.00 90.50 620 PRO A CA 1
ATOM 4475 C C . PRO A 1 620 ? 1.486 -7.713 -55.800 1.00 90.50 620 PRO A C 1
ATOM 4477 O O . PRO A 1 620 ? 2.611 -7.778 -55.310 1.00 90.50 620 PRO A O 1
ATOM 4480 N N . ILE A 1 621 ? 0.654 -8.757 -55.795 1.00 88.88 621 ILE A N 1
ATOM 4481 C CA . ILE A 1 621 ? 1.051 -10.061 -55.251 1.00 88.88 621 ILE A CA 1
ATOM 4482 C C . ILE A 1 621 ? 2.310 -10.556 -55.971 1.00 88.88 621 ILE A C 1
ATOM 4484 O O . ILE A 1 621 ? 2.307 -10.739 -57.191 1.00 88.88 621 ILE A O 1
ATOM 4488 N N . VAL A 1 622 ? 3.380 -10.775 -55.208 1.00 88.06 622 VAL A N 1
ATOM 4489 C CA . VAL A 1 622 ? 4.668 -11.246 -55.716 1.00 88.06 622 VAL A CA 1
ATOM 4490 C C . VAL A 1 622 ? 4.517 -12.689 -56.188 1.00 88.06 622 VAL A C 1
ATOM 4492 O O . VAL A 1 622 ? 4.081 -13.566 -55.441 1.00 88.06 622 VAL A O 1
ATOM 4495 N N . THR A 1 623 ? 4.888 -12.950 -57.439 1.00 84.94 623 THR A N 1
ATOM 4496 C CA . THR A 1 623 ? 4.829 -14.281 -58.055 1.00 84.94 623 THR A CA 1
ATOM 4497 C C . THR A 1 623 ? 6.209 -14.928 -58.127 1.00 84.94 623 THR A C 1
ATOM 4499 O O . THR A 1 623 ? 7.232 -14.246 -58.191 1.00 84.94 623 THR A O 1
ATOM 4502 N N . SER A 1 624 ? 6.251 -16.259 -58.181 1.00 78.94 624 SER A N 1
ATOM 4503 C CA . SER A 1 624 ? 7.488 -17.002 -58.441 1.00 78.94 624 SER A CA 1
ATOM 4504 C C . SER A 1 624 ? 8.010 -16.772 -59.872 1.00 78.94 624 SER A C 1
ATOM 4506 O O . SER A 1 624 ? 7.262 -16.386 -60.770 1.00 78.94 624 SER A O 1
ATOM 4508 N N . GLY A 1 625 ? 9.311 -17.006 -60.098 1.00 72.38 625 GLY A N 1
ATOM 4509 C CA . GLY A 1 625 ? 9.929 -16.925 -61.434 1.00 72.38 625 GLY A CA 1
ATOM 4510 C C . GLY A 1 625 ? 10.317 -15.516 -61.913 1.00 72.38 625 GLY A C 1
ATOM 4511 O O . GLY A 1 625 ? 10.595 -15.337 -63.099 1.00 72.38 625 GLY A O 1
ATOM 4512 N N . ARG A 1 626 ? 10.347 -14.523 -61.014 1.00 82.19 626 ARG A N 1
ATOM 4513 C CA . ARG A 1 626 ? 10.807 -13.149 -61.287 1.00 82.19 626 ARG A CA 1
ATOM 4514 C C . ARG A 1 626 ? 12.323 -13.076 -61.539 1.00 82.19 626 ARG A C 1
ATOM 4516 O O . ARG A 1 626 ? 13.084 -13.895 -61.029 1.00 82.19 626 ARG A O 1
ATOM 4523 N N . SER A 1 627 ? 12.754 -12.091 -62.330 1.00 69.81 627 SER A N 1
ATOM 4524 C CA . SER A 1 627 ? 14.179 -11.792 -62.547 1.00 69.81 627 SER A CA 1
ATOM 4525 C C . SER A 1 627 ? 14.669 -10.845 -61.456 1.00 69.81 627 SER A C 1
ATOM 4527 O O . SER A 1 627 ? 14.319 -9.669 -61.464 1.00 69.81 627 SER A O 1
ATOM 4529 N N . ASP A 1 628 ? 15.435 -11.396 -60.523 1.00 71.06 628 ASP A N 1
ATOM 4530 C CA . ASP A 1 628 ? 15.900 -10.732 -59.308 1.00 71.06 628 ASP A CA 1
ATOM 4531 C C . ASP A 1 628 ? 17.320 -10.156 -59.495 1.00 71.06 628 ASP A C 1
ATOM 4533 O O . ASP A 1 628 ? 18.162 -10.772 -60.157 1.00 71.06 628 ASP A O 1
ATOM 4537 N N . SER A 1 629 ? 17.575 -8.966 -58.945 1.00 63.09 629 SER A N 1
ATOM 4538 C CA . SER A 1 629 ? 18.866 -8.258 -59.051 1.00 63.09 629 SER A CA 1
ATOM 4539 C C . SER A 1 629 ? 19.815 -8.435 -57.852 1.00 63.09 629 SER A C 1
ATOM 4541 O O . SER A 1 629 ? 20.999 -8.116 -57.973 1.00 63.09 629 SER A O 1
ATOM 4543 N N . THR A 1 630 ? 19.328 -8.968 -56.728 1.00 60.69 630 THR A N 1
ATOM 4544 C CA . THR A 1 630 ? 20.043 -9.192 -55.457 1.00 60.69 630 THR A CA 1
ATOM 4545 C C . THR A 1 630 ? 20.267 -10.683 -55.145 1.00 60.69 630 THR A C 1
ATOM 4547 O O . THR A 1 630 ? 21.132 -11.018 -54.336 1.00 60.69 630 THR A O 1
ATOM 4550 N N . GLY A 1 631 ? 19.591 -11.595 -55.858 1.00 56.59 631 GLY A N 1
ATOM 4551 C CA . GLY A 1 631 ? 19.878 -13.035 -55.905 1.00 56.59 631 GLY A CA 1
ATOM 4552 C C . GLY A 1 631 ? 18.943 -13.941 -55.091 1.00 56.59 631 GLY A C 1
ATOM 4553 O O . GLY A 1 631 ? 19.230 -15.136 -54.973 1.00 56.59 631 GLY A O 1
ATOM 4554 N N . ALA A 1 632 ? 17.824 -13.435 -54.565 1.00 64.38 632 ALA A N 1
ATOM 4555 C CA . ALA A 1 632 ? 16.932 -14.160 -53.658 1.00 64.38 632 ALA A CA 1
ATOM 4556 C C . ALA A 1 632 ? 15.492 -14.276 -54.195 1.00 64.38 632 ALA A C 1
ATOM 4558 O O . ALA A 1 632 ? 14.567 -13.745 -53.597 1.00 64.38 632 ALA A O 1
ATOM 4559 N N . SER A 1 633 ? 15.272 -15.057 -55.267 1.00 66.56 633 SER A N 1
ATOM 4560 C CA . SER A 1 633 ? 13.987 -15.165 -56.012 1.00 66.56 633 SER A CA 1
ATOM 4561 C C . SER A 1 633 ? 12.694 -15.459 -55.207 1.00 66.56 633 SER A C 1
ATOM 4563 O O . SER A 1 633 ? 11.601 -15.431 -55.778 1.00 66.56 633 SER A O 1
ATOM 4565 N N . ALA A 1 634 ? 12.801 -15.753 -53.907 1.00 75.88 634 ALA A N 1
ATOM 4566 C CA . ALA A 1 634 ? 11.694 -16.017 -52.990 1.00 75.88 634 ALA A CA 1
ATOM 4567 C C . ALA A 1 634 ? 11.095 -14.754 -52.328 1.00 75.88 634 ALA A C 1
ATOM 4569 O O . ALA A 1 634 ? 9.963 -14.830 -51.847 1.00 75.88 634 ALA A O 1
ATOM 4570 N N . THR A 1 635 ? 11.804 -13.617 -52.307 1.00 85.62 635 THR A N 1
ATOM 4571 C CA . THR A 1 635 ? 11.380 -12.365 -51.635 1.00 85.62 635 THR A CA 1
ATOM 4572 C C . THR A 1 635 ? 11.741 -11.138 -52.463 1.00 85.62 635 THR A C 1
ATOM 4574 O O . THR A 1 635 ? 12.908 -10.971 -52.785 1.00 85.62 635 THR A O 1
ATOM 4577 N N . ALA A 1 636 ? 10.785 -10.294 -52.843 1.00 88.19 636 ALA A N 1
ATOM 4578 C CA . ALA A 1 636 ? 11.064 -9.077 -53.606 1.00 88.19 636 ALA A CA 1
ATOM 4579 C C . ALA A 1 636 ? 11.474 -7.920 -52.683 1.00 88.19 636 ALA A C 1
ATOM 4581 O O . ALA A 1 636 ? 10.713 -7.575 -51.776 1.00 88.19 636 ALA A O 1
ATOM 4582 N N . ASP A 1 637 ? 12.632 -7.313 -52.946 1.00 90.19 637 ASP A N 1
ATOM 4583 C CA . ASP A 1 637 ? 13.183 -6.207 -52.154 1.00 90.19 637 ASP A CA 1
ATOM 4584 C C . ASP A 1 637 ? 12.715 -4.858 -52.724 1.00 90.19 637 ASP A C 1
ATOM 4586 O O . ASP A 1 637 ? 13.257 -4.352 -53.710 1.00 90.19 637 ASP A O 1
ATOM 4590 N N . ILE A 1 638 ? 11.678 -4.268 -52.125 1.00 90.56 638 ILE A N 1
ATOM 4591 C CA . ILE A 1 638 ? 11.012 -3.074 -52.657 1.00 90.56 638 ILE A CA 1
ATOM 4592 C C . ILE A 1 638 ? 11.157 -1.887 -51.691 1.00 90.56 638 ILE A C 1
ATOM 4594 O O . ILE A 1 638 ? 10.604 -1.923 -50.588 1.00 90.56 638 ILE A O 1
ATOM 4598 N N . PRO A 1 639 ? 11.835 -0.793 -52.090 1.00 92.00 639 PRO A N 1
ATOM 4599 C CA . PRO A 1 639 ? 11.825 0.457 -51.338 1.00 92.00 639 PRO A CA 1
ATOM 4600 C C . PRO A 1 639 ? 10.407 1.034 -51.262 1.00 92.00 639 PRO A C 1
ATOM 4602 O O . PRO A 1 639 ? 9.784 1.311 -52.286 1.00 92.00 639 PRO A O 1
ATOM 4605 N N . LEU A 1 640 ? 9.901 1.238 -50.047 1.00 92.69 640 LEU A N 1
ATOM 4606 C CA . LEU A 1 640 ? 8.607 1.881 -49.803 1.00 92.69 640 LEU A CA 1
ATOM 4607 C C . LEU A 1 640 ? 8.748 3.397 -49.681 1.00 92.69 640 LEU A C 1
ATOM 4609 O O . LEU A 1 640 ? 7.866 4.140 -50.104 1.00 92.69 640 LEU A O 1
ATOM 4613 N N . VAL A 1 641 ? 9.865 3.861 -49.118 1.00 91.12 641 VAL A N 1
ATOM 4614 C CA . VAL A 1 641 ? 10.213 5.282 -49.035 1.00 91.12 641 VAL A CA 1
ATOM 4615 C C . VAL A 1 641 ? 11.698 5.446 -49.311 1.00 91.12 641 VAL A C 1
ATOM 4617 O O . VAL A 1 641 ? 12.524 4.638 -48.882 1.00 91.12 641 VAL A O 1
ATOM 4620 N N . SER A 1 642 ? 12.044 6.491 -50.056 1.00 85.75 642 SER A N 1
ATOM 4621 C CA . SER A 1 642 ? 13.430 6.822 -50.371 1.00 85.75 642 SER A CA 1
ATOM 4622 C C . SER A 1 642 ? 13.696 8.307 -50.168 1.00 85.75 642 SER A C 1
ATOM 4624 O O . SER A 1 642 ? 12.876 9.149 -50.533 1.00 85.75 642 SER A O 1
ATOM 4626 N N . SER A 1 643 ? 14.866 8.627 -49.622 1.00 79.94 643 SER A N 1
ATOM 4627 C CA . SER A 1 643 ? 15.364 9.989 -49.432 1.00 79.94 643 SER A CA 1
ATOM 4628 C C . SER A 1 643 ? 16.760 10.094 -50.041 1.00 79.94 643 SER A C 1
ATOM 4630 O O . SER A 1 643 ? 17.610 9.240 -49.803 1.00 79.94 643 SER A O 1
ATOM 4632 N N . GLY A 1 644 ? 16.994 11.088 -50.906 1.00 73.25 644 GLY A N 1
ATOM 4633 C CA . GLY A 1 644 ? 18.289 11.254 -51.586 1.00 73.25 644 GLY A CA 1
ATOM 4634 C C . GLY A 1 644 ? 18.728 10.059 -52.452 1.00 73.25 644 GLY A C 1
ATOM 4635 O O . GLY A 1 644 ? 19.916 9.902 -52.709 1.00 73.25 644 GLY A O 1
ATOM 4636 N N . GLY A 1 645 ? 17.792 9.202 -52.883 1.00 74.62 645 GLY A N 1
ATOM 4637 C CA . GLY A 1 645 ? 18.080 7.977 -53.643 1.00 74.62 645 GLY A CA 1
ATOM 4638 C C . GLY A 1 645 ? 18.433 6.746 -52.796 1.00 74.62 645 GLY A C 1
ATOM 4639 O O . GLY A 1 645 ? 18.641 5.679 -53.364 1.00 74.62 645 GLY A O 1
ATOM 4640 N N . GLN A 1 646 ? 18.465 6.866 -51.465 1.00 80.62 646 GLN A N 1
ATOM 4641 C CA . GLN A 1 646 ? 18.626 5.753 -50.523 1.00 80.62 646 GLN A CA 1
ATOM 4642 C C . GLN A 1 646 ? 17.265 5.341 -49.950 1.00 80.62 646 GLN A C 1
ATOM 4644 O O . GLN A 1 646 ? 16.438 6.203 -49.645 1.00 80.62 646 GLN A O 1
ATOM 4649 N N . ALA A 1 647 ? 17.021 4.039 -49.797 1.00 85.81 647 ALA A N 1
ATOM 4650 C CA . ALA A 1 647 ? 15.796 3.535 -49.183 1.00 85.81 647 ALA A CA 1
ATOM 4651 C C . ALA A 1 647 ? 15.842 3.744 -47.659 1.00 85.81 647 ALA A C 1
ATOM 4653 O O . ALA A 1 647 ? 16.753 3.255 -46.998 1.00 85.81 647 ALA A O 1
ATOM 4654 N N . THR A 1 648 ? 14.866 4.465 -47.103 1.00 90.06 648 THR A N 1
ATOM 4655 C CA . THR A 1 648 ? 14.720 4.669 -45.646 1.00 90.06 648 THR A CA 1
ATOM 4656 C C . THR A 1 648 ? 13.681 3.736 -45.028 1.00 90.06 648 THR A C 1
ATOM 4658 O O . THR A 1 648 ? 13.637 3.583 -43.813 1.00 90.06 648 THR A O 1
ATOM 4661 N N . LEU A 1 649 ? 12.859 3.099 -45.867 1.00 94.00 649 LEU A N 1
ATOM 4662 C CA . LEU A 1 649 ? 11.989 1.983 -45.513 1.00 94.00 649 LEU A CA 1
ATOM 4663 C C . LEU A 1 649 ? 11.926 1.018 -46.696 1.00 94.00 649 LEU A C 1
ATOM 4665 O O . LEU A 1 649 ? 11.570 1.427 -47.805 1.00 94.00 649 LEU A O 1
ATOM 4669 N N . THR A 1 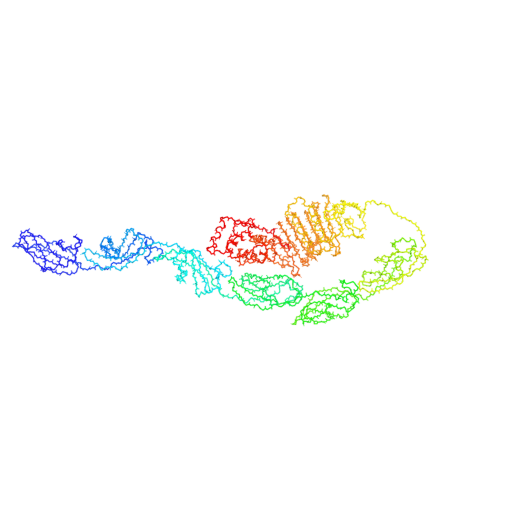650 ? 12.228 -0.252 -46.451 1.00 93.94 650 THR A N 1
ATOM 4670 C CA . THR A 1 650 ? 12.230 -1.323 -47.455 1.00 93.94 650 THR A CA 1
ATOM 4671 C C . THR A 1 650 ? 11.307 -2.452 -47.015 1.00 93.94 650 THR A C 1
ATOM 4673 O O . THR A 1 650 ? 11.247 -2.782 -45.833 1.00 93.94 650 THR A O 1
ATOM 4676 N N . ALA A 1 651 ? 10.585 -3.046 -47.962 1.00 94.19 651 ALA A N 1
ATOM 4677 C CA . ALA A 1 651 ? 9.815 -4.262 -47.750 1.00 94.19 651 ALA A CA 1
ATOM 4678 C C . ALA A 1 651 ? 10.463 -5.434 -48.489 1.00 94.19 651 ALA A C 1
ATOM 4680 O O . ALA A 1 651 ? 10.661 -5.365 -49.699 1.00 94.19 651 ALA A O 1
ATOM 4681 N N . HIS A 1 652 ? 10.729 -6.519 -47.768 1.00 92.06 652 HIS A N 1
ATOM 4682 C CA . HIS A 1 652 ? 11.130 -7.809 -48.317 1.00 92.06 652 HIS A CA 1
ATOM 4683 C C . HIS A 1 652 ? 9.881 -8.688 -48.417 1.00 92.06 652 HIS A C 1
ATOM 4685 O O . HIS A 1 652 ? 9.473 -9.336 -47.450 1.00 92.06 652 HIS A O 1
ATOM 4691 N N . VAL A 1 653 ? 9.215 -8.646 -49.572 1.00 91.06 653 VAL A N 1
ATOM 4692 C CA . VAL A 1 653 ? 7.877 -9.223 -49.757 1.00 91.06 653 VAL A CA 1
ATOM 4693 C C . VAL A 1 653 ? 7.983 -10.655 -50.293 1.00 91.06 653 VAL A C 1
ATOM 4695 O O . VAL A 1 653 ? 8.437 -10.837 -51.426 1.00 91.06 653 VAL A O 1
ATOM 4698 N N . PRO A 1 654 ? 7.572 -11.692 -49.540 1.00 88.50 654 PRO A N 1
ATOM 4699 C CA . PRO A 1 654 ? 7.648 -13.070 -50.011 1.00 88.50 654 PRO A CA 1
ATOM 4700 C C . PRO A 1 654 ? 6.636 -13.349 -51.128 1.00 88.50 654 PRO A C 1
ATOM 4702 O O . PRO A 1 654 ? 5.588 -12.705 -51.229 1.00 88.50 654 PRO A O 1
ATOM 4705 N N . VAL A 1 655 ? 6.927 -14.366 -51.945 1.00 85.62 655 VAL A N 1
ATOM 4706 C CA . VAL A 1 655 ? 5.978 -14.883 -52.945 1.00 85.62 655 VAL A CA 1
ATOM 4707 C C . VAL A 1 655 ? 4.633 -15.215 -52.283 1.00 85.62 655 VAL A C 1
ATOM 4709 O O . VAL A 1 655 ? 4.587 -15.861 -51.238 1.00 85.62 655 VAL A O 1
ATOM 4712 N N . GLY A 1 656 ? 3.536 -14.794 -52.916 1.00 84.56 656 GLY A N 1
ATOM 4713 C CA . GLY A 1 656 ? 2.166 -14.999 -52.434 1.00 84.56 656 GLY A CA 1
ATOM 4714 C C . GLY A 1 656 ? 1.576 -13.822 -51.651 1.00 84.56 656 GLY A C 1
ATOM 4715 O O . GLY A 1 656 ? 0.363 -13.808 -51.435 1.00 84.56 656 GLY A O 1
ATOM 4716 N N . LEU A 1 657 ? 2.386 -12.813 -51.304 1.00 88.38 657 LEU A N 1
ATOM 4717 C CA . LEU A 1 657 ? 1.929 -11.559 -50.698 1.00 88.38 657 LEU A CA 1
ATOM 4718 C C . LEU A 1 657 ? 2.143 -10.365 -51.627 1.00 88.38 657 LEU A C 1
ATOM 4720 O O . LEU A 1 657 ? 3.077 -10.319 -52.421 1.00 88.38 657 LEU A O 1
ATOM 4724 N N . GLY A 1 658 ? 1.265 -9.382 -51.497 1.00 90.69 658 GLY A N 1
ATOM 4725 C CA . GLY A 1 658 ? 1.428 -8.016 -51.977 1.00 90.69 658 GLY A CA 1
ATOM 4726 C C . GLY A 1 658 ? 1.059 -7.049 -50.855 1.00 90.69 658 GLY A C 1
ATOM 4727 O O . GLY A 1 658 ? 0.481 -7.447 -49.841 1.00 90.69 658 GLY A O 1
ATOM 4728 N N . LEU A 1 659 ? 1.349 -5.766 -51.023 1.00 94.25 659 LEU A N 1
ATOM 4729 C CA . LEU A 1 659 ? 0.982 -4.754 -50.034 1.00 94.25 659 LEU A CA 1
ATOM 4730 C C . LEU A 1 659 ? 0.827 -3.377 -50.667 1.00 94.25 659 LEU A C 1
ATOM 4732 O O . LEU A 1 659 ? 1.363 -3.098 -51.739 1.00 94.25 659 LEU A O 1
ATOM 4736 N N . SER A 1 660 ? 0.129 -2.488 -49.974 1.00 94.50 660 SER A N 1
ATOM 4737 C CA . SER A 1 660 ? 0.185 -1.053 -50.236 1.00 94.50 660 SER A CA 1
ATOM 4738 C C . SER A 1 660 ? 0.733 -0.318 -49.022 1.00 94.50 660 SER A C 1
ATOM 4740 O O . SER A 1 660 ? 0.252 -0.545 -47.912 1.00 94.50 660 SER A O 1
ATOM 4742 N N . ALA A 1 661 ? 1.688 0.580 -49.244 1.00 95.81 661 ALA A N 1
ATOM 4743 C CA . ALA A 1 661 ? 2.215 1.493 -48.239 1.00 95.81 661 ALA A CA 1
ATOM 4744 C C . ALA A 1 661 ? 1.738 2.915 -48.548 1.00 95.81 661 ALA A C 1
ATOM 4746 O O . ALA A 1 661 ? 1.878 3.378 -49.677 1.00 95.81 661 ALA A O 1
ATOM 4747 N N . THR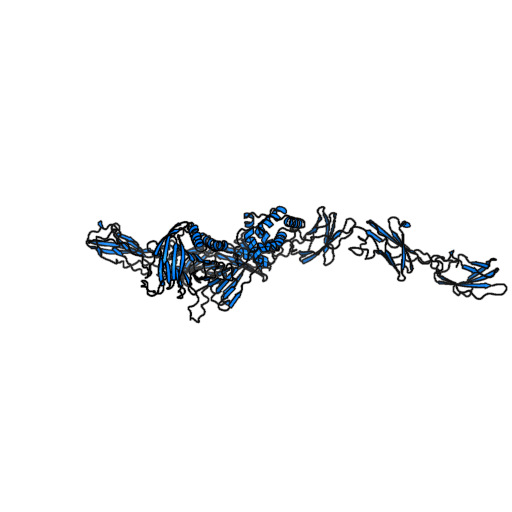 A 1 662 ? 1.150 3.604 -47.576 1.00 94.75 662 THR A N 1
ATOM 4748 C CA . THR A 1 662 ? 0.670 4.982 -47.718 1.00 94.75 662 THR A CA 1
ATOM 4749 C C . THR A 1 662 ? 1.232 5.843 -46.599 1.00 94.75 662 THR A C 1
ATOM 4751 O O . THR A 1 662 ? 0.995 5.554 -45.428 1.00 94.75 662 THR A O 1
ATOM 4754 N N . GLY A 1 663 ? 1.903 6.940 -46.936 1.00 91.56 663 GLY A N 1
ATOM 4755 C CA . GLY A 1 663 ? 2.428 7.858 -45.931 1.00 91.56 663 GLY A CA 1
ATOM 4756 C C . GLY A 1 663 ? 3.167 9.043 -46.539 1.00 91.56 663 GLY A C 1
ATOM 4757 O O . GLY A 1 663 ? 3.249 9.204 -47.760 1.00 91.56 663 GLY A O 1
ATOM 4758 N N . ALA A 1 664 ? 3.688 9.906 -45.677 1.00 86.81 664 ALA A N 1
ATOM 4759 C CA . ALA A 1 664 ? 4.453 11.082 -46.071 1.00 86.81 664 ALA A CA 1
ATOM 4760 C C . ALA A 1 664 ? 5.963 10.825 -45.958 1.00 86.81 664 ALA A C 1
ATOM 4762 O O . ALA A 1 664 ? 6.403 9.809 -45.411 1.00 86.81 664 ALA A O 1
ATOM 4763 N N . GLY A 1 665 ? 6.757 11.762 -46.485 1.00 82.94 665 GLY A N 1
ATOM 4764 C CA . GLY A 1 665 ? 8.181 11.830 -46.163 1.00 82.94 665 GLY A CA 1
ATOM 4765 C C . GLY A 1 665 ? 8.403 12.098 -44.671 1.00 82.94 665 GLY A C 1
ATOM 4766 O O . GLY A 1 665 ? 7.464 12.404 -43.941 1.00 82.94 665 GLY A O 1
ATOM 4767 N N . SER A 1 666 ? 9.650 11.977 -44.228 1.00 88.88 666 SER A N 1
ATOM 4768 C CA . SER A 1 666 ? 10.013 12.167 -42.823 1.00 88.88 666 SER A CA 1
ATOM 4769 C C . SER A 1 666 ? 9.665 13.572 -42.311 1.00 88.88 666 SER A C 1
ATOM 4771 O O . SER A 1 666 ? 9.900 14.563 -43.008 1.00 88.88 666 SER A O 1
ATOM 4773 N N . GLN A 1 667 ? 9.107 13.656 -41.104 1.00 89.69 667 GLN A N 1
ATOM 4774 C CA . GLN A 1 667 ? 8.721 14.902 -40.432 1.00 89.69 667 GLN A CA 1
ATOM 4775 C C . GLN A 1 667 ? 9.273 14.934 -39.007 1.00 89.69 667 GLN A C 1
ATOM 4777 O O . GLN A 1 667 ? 9.651 13.903 -38.469 1.00 89.69 667 GLN A O 1
ATOM 4782 N N . ALA A 1 668 ? 9.280 16.099 -38.360 1.00 89.62 668 ALA A N 1
ATOM 4783 C CA . ALA A 1 668 ? 9.591 16.162 -36.935 1.00 89.62 668 ALA A CA 1
ATOM 4784 C C . ALA A 1 668 ? 8.557 15.350 -36.123 1.00 89.62 668 ALA A C 1
ATOM 4786 O O . ALA A 1 668 ? 7.348 15.456 -36.371 1.00 89.62 668 ALA A O 1
ATOM 4787 N N . ALA A 1 669 ? 9.005 14.564 -35.142 1.00 87.06 669 ALA A N 1
ATOM 4788 C CA . ALA A 1 669 ? 8.143 13.727 -34.304 1.00 87.06 669 ALA A CA 1
ATOM 4789 C C . ALA A 1 669 ? 7.005 14.538 -33.654 1.00 87.06 669 ALA A C 1
ATOM 4791 O O . ALA A 1 669 ? 5.843 14.137 -33.720 1.00 87.06 669 ALA A O 1
ATOM 4792 N N . GLY A 1 670 ? 7.297 15.750 -33.164 1.00 84.88 670 GLY A N 1
ATOM 4793 C CA . GLY A 1 670 ? 6.301 16.654 -32.571 1.00 84.88 670 GLY A CA 1
ATOM 4794 C C . GLY A 1 670 ? 5.211 17.149 -33.536 1.00 84.88 670 GLY A C 1
ATOM 4795 O O . GLY A 1 670 ? 4.196 17.675 -33.091 1.00 84.88 670 GLY A O 1
ATOM 4796 N N . GLN A 1 671 ? 5.389 16.975 -34.850 1.00 87.81 671 GLN A N 1
ATOM 4797 C CA . GLN A 1 671 ? 4.396 17.306 -35.882 1.00 87.81 671 GLN A CA 1
ATOM 4798 C C . GLN A 1 671 ? 3.669 16.070 -36.436 1.00 87.81 671 GLN A C 1
ATOM 4800 O O . GLN A 1 671 ? 2.757 16.205 -37.247 1.00 87.81 671 GLN A O 1
ATOM 4805 N N . SER A 1 672 ? 4.051 14.864 -36.010 1.00 91.00 672 SER A N 1
ATOM 4806 C CA . SER A 1 672 ? 3.580 13.607 -36.607 1.00 91.00 672 SER A CA 1
ATOM 4807 C C . SER A 1 672 ? 2.327 13.027 -35.937 1.00 91.00 672 SER A C 1
ATOM 4809 O O . SER A 1 672 ? 1.768 12.050 -36.434 1.00 91.00 672 SER A O 1
ATOM 4811 N N . LEU A 1 673 ? 1.857 13.623 -34.833 1.00 89.44 673 LEU A N 1
ATOM 4812 C CA . LEU A 1 673 ? 0.737 13.104 -34.038 1.00 89.44 673 LEU A CA 1
ATOM 4813 C C . LEU A 1 673 ? -0.561 12.979 -34.843 1.00 89.44 673 LEU A C 1
ATOM 4815 O O . LEU A 1 673 ? -1.185 11.920 -34.843 1.00 89.44 673 LEU A O 1
ATOM 4819 N N . GLU A 1 674 ? -0.962 14.039 -35.551 1.00 89.81 674 GLU A N 1
ATOM 4820 C CA . GLU A 1 674 ? -2.200 14.031 -36.341 1.00 89.81 674 GLU A CA 1
ATOM 4821 C C . GLU A 1 674 ? -2.150 12.959 -37.439 1.00 89.81 674 GLU A C 1
ATOM 4823 O O . GLU A 1 674 ? -3.123 12.233 -37.644 1.00 89.81 674 GLU A O 1
ATOM 4828 N N . HIS A 1 675 ? -0.990 12.802 -38.085 1.00 91.75 675 HIS A N 1
ATOM 4829 C CA . HIS A 1 675 ? -0.772 11.789 -39.112 1.00 91.75 675 HIS A CA 1
ATOM 4830 C C . HIS A 1 675 ? -0.851 10.368 -38.538 1.00 91.75 675 HIS A C 1
ATOM 4832 O O . HIS A 1 675 ? -1.550 9.524 -39.100 1.00 91.75 675 HIS A O 1
ATOM 4838 N N . LEU A 1 676 ? -0.191 10.100 -37.407 1.00 92.75 676 LEU A N 1
ATOM 4839 C CA . LEU A 1 676 ? -0.210 8.785 -36.761 1.00 92.75 676 LEU A CA 1
ATOM 4840 C C . LEU A 1 676 ? -1.621 8.404 -36.292 1.00 92.75 676 LEU A C 1
ATOM 4842 O O . LEU A 1 676 ? -2.087 7.300 -36.576 1.00 92.75 676 LEU A O 1
ATOM 4846 N N . ILE A 1 677 ? -2.341 9.336 -35.658 1.00 91.88 677 ILE A N 1
ATOM 4847 C CA . ILE A 1 677 ? -3.740 9.130 -35.258 1.00 91.88 677 ILE A CA 1
ATOM 4848 C C . ILE A 1 677 ? -4.613 8.857 -36.486 1.00 91.88 677 ILE A C 1
ATOM 4850 O O . ILE A 1 677 ? -5.423 7.930 -36.470 1.00 91.88 677 ILE A O 1
ATOM 4854 N N . ALA A 1 678 ? -4.459 9.634 -37.562 1.00 90.50 678 ALA A N 1
ATOM 4855 C CA . ALA A 1 678 ? -5.224 9.430 -38.787 1.00 90.50 678 ALA A CA 1
ATOM 4856 C C . ALA A 1 678 ? -4.930 8.065 -39.431 1.00 90.50 678 ALA A C 1
ATOM 4858 O O . ALA A 1 678 ? -5.858 7.402 -39.895 1.00 90.50 678 ALA A O 1
ATOM 4859 N N . ALA A 1 679 ? -3.670 7.620 -39.419 1.00 93.56 679 ALA A N 1
ATOM 4860 C CA . ALA A 1 679 ? -3.269 6.316 -39.935 1.00 93.56 679 ALA A CA 1
ATOM 4861 C C . ALA A 1 679 ? -3.913 5.163 -39.145 1.00 93.56 679 ALA A C 1
ATOM 4863 O O . ALA A 1 679 ? -4.471 4.258 -39.765 1.00 93.56 679 ALA A O 1
ATOM 4864 N N . ILE A 1 680 ? -3.915 5.232 -37.806 1.00 94.06 680 ILE A N 1
ATOM 4865 C CA . ILE A 1 680 ? -4.584 4.253 -36.927 1.00 94.06 680 ILE A CA 1
ATOM 4866 C C . ILE A 1 680 ? -6.094 4.237 -37.186 1.00 94.06 680 ILE A C 1
ATOM 4868 O O . ILE A 1 680 ? -6.682 3.178 -37.407 1.00 94.06 680 ILE A O 1
ATOM 4872 N N . LYS A 1 681 ? -6.737 5.409 -37.230 1.00 91.88 681 LYS A N 1
ATOM 4873 C CA . LYS A 1 681 ? -8.184 5.521 -37.483 1.00 91.88 681 LYS A CA 1
ATOM 4874 C C . LYS A 1 681 ? -8.591 4.987 -38.856 1.00 91.88 681 LYS A C 1
ATOM 4876 O O . LYS A 1 681 ? -9.674 4.426 -38.996 1.00 91.88 681 LYS A O 1
ATOM 4881 N N . ALA A 1 682 ? -7.728 5.132 -39.861 1.00 90.56 682 ALA A N 1
ATOM 4882 C CA . ALA A 1 682 ? -7.994 4.657 -41.216 1.00 90.56 682 ALA A CA 1
ATOM 4883 C C . ALA A 1 682 ? -8.075 3.124 -41.321 1.00 90.56 682 ALA A C 1
ATOM 4885 O O . ALA A 1 682 ? -8.767 2.629 -42.209 1.00 90.56 682 ALA A O 1
ATOM 4886 N N . VAL A 1 683 ? -7.394 2.384 -40.438 1.00 91.06 683 VAL A N 1
ATOM 4887 C CA . VAL A 1 683 ? -7.441 0.908 -40.388 1.00 91.06 683 VAL A CA 1
ATOM 4888 C C . VAL A 1 683 ? -8.382 0.370 -39.305 1.00 91.06 683 VAL A C 1
ATOM 4890 O O . VAL A 1 683 ? -8.691 -0.814 -39.302 1.00 91.06 683 VAL A O 1
ATOM 4893 N N . THR A 1 684 ? -8.902 1.240 -38.431 1.00 93.44 684 THR A N 1
ATOM 4894 C CA . THR A 1 684 ? -9.837 0.882 -37.349 1.00 93.44 684 THR A CA 1
ATOM 4895 C C . THR A 1 684 ? -11.222 1.557 -37.433 1.00 93.44 684 THR A C 1
ATOM 4897 O O . THR A 1 684 ? -11.788 1.924 -36.403 1.00 93.44 684 THR A O 1
ATOM 4900 N N . PRO A 1 685 ? -11.840 1.763 -38.618 1.00 89.88 685 PRO A N 1
ATOM 4901 C CA . PRO A 1 685 ? -13.092 2.523 -38.716 1.00 89.88 685 PRO A CA 1
ATOM 4902 C C . PRO A 1 685 ? -14.305 1.819 -38.086 1.00 89.88 685 PRO A C 1
ATOM 4904 O O . PRO A 1 685 ? -15.333 2.462 -37.888 1.00 89.88 685 PRO A O 1
ATOM 4907 N N . GLN A 1 686 ? -14.210 0.511 -37.827 1.00 87.12 686 GLN A N 1
ATOM 4908 C CA . GLN A 1 686 ? -15.277 -0.307 -37.235 1.00 87.12 686 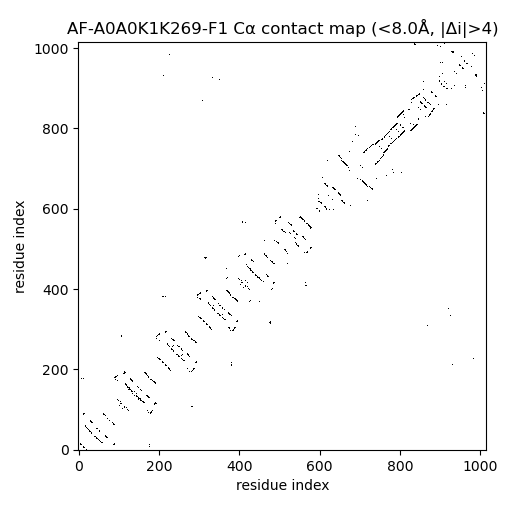GLN A CA 1
ATOM 4909 C C . GLN A 1 686 ? -14.989 -0.716 -35.783 1.00 87.12 686 GLN A C 1
ATOM 4911 O O . GLN A 1 686 ? -15.845 -1.334 -35.152 1.00 87.12 686 GLN A O 1
ATOM 4916 N N . HIS A 1 687 ? -13.803 -0.393 -35.260 1.00 89.31 687 HIS A N 1
ATOM 4917 C CA . HIS A 1 687 ? -13.411 -0.714 -33.889 1.00 89.31 687 HIS A CA 1
ATOM 4918 C C . HIS A 1 687 ? -14.200 0.138 -32.894 1.00 89.31 687 HIS A C 1
ATOM 4920 O O . HIS A 1 687 ? -14.630 1.256 -33.200 1.00 89.31 687 HIS A O 1
ATOM 4926 N N . ALA A 1 688 ? -14.380 -0.379 -31.679 1.00 87.56 688 ALA A N 1
ATOM 4927 C CA . ALA A 1 688 ? -15.015 0.387 -30.615 1.00 87.56 688 ALA A CA 1
ATOM 4928 C C . ALA A 1 688 ? -14.170 1.624 -30.262 1.00 87.56 688 ALA A C 1
ATOM 4930 O O . ALA A 1 688 ? -12.943 1.606 -30.348 1.00 87.56 688 ALA A O 1
ATOM 4931 N N . ALA A 1 689 ? -14.818 2.701 -29.806 1.00 85.62 689 ALA A N 1
ATOM 4932 C CA . ALA A 1 689 ? -14.121 3.945 -29.466 1.00 85.62 689 ALA A CA 1
ATOM 4933 C C . ALA A 1 689 ? -13.024 3.749 -28.401 1.00 85.62 689 ALA A C 1
ATOM 4935 O O . ALA A 1 689 ? -11.983 4.394 -28.480 1.00 85.62 689 ALA A O 1
ATOM 4936 N N . ALA A 1 690 ? -13.239 2.841 -27.443 1.00 80.81 690 ALA A N 1
ATOM 4937 C CA . ALA A 1 690 ? -12.253 2.501 -26.417 1.00 80.81 690 ALA A CA 1
ATOM 4938 C C . ALA A 1 690 ? -11.003 1.821 -27.006 1.00 80.81 690 ALA A C 1
ATOM 4940 O O . ALA A 1 690 ? -9.884 2.188 -26.670 1.00 80.81 690 ALA A O 1
ATOM 4941 N N . GLU A 1 691 ? -11.193 0.888 -27.938 1.00 84.25 691 GLU A N 1
ATOM 4942 C CA . GLU A 1 691 ? -10.122 0.125 -28.591 1.00 84.25 691 GLU A CA 1
ATOM 4943 C C . GLU A 1 691 ? -9.306 0.995 -29.558 1.00 84.25 691 GLU A C 1
ATOM 4945 O O . GLU A 1 691 ? -8.077 1.000 -29.542 1.00 84.25 691 GLU A O 1
ATOM 4950 N N . GLN A 1 692 ? -9.986 1.832 -30.344 1.00 89.75 692 GLN A N 1
ATOM 4951 C CA . GLN A 1 692 ? -9.316 2.854 -31.145 1.00 89.75 692 GLN A CA 1
ATOM 4952 C C . GLN A 1 692 ? -8.572 3.862 -30.250 1.00 89.75 692 GLN A C 1
ATOM 4954 O O . GLN A 1 692 ? -7.465 4.294 -30.581 1.00 89.75 692 GLN A O 1
ATOM 4959 N N . GLY A 1 693 ? -9.166 4.217 -29.106 1.00 87.06 693 GLY A N 1
ATOM 4960 C CA . GLY A 1 693 ? -8.550 5.041 -28.071 1.00 87.06 693 GLY A CA 1
ATOM 4961 C C . GLY A 1 693 ? -7.232 4.449 -27.575 1.00 87.06 693 GLY A C 1
ATOM 4962 O O . GLY A 1 693 ? -6.225 5.151 -27.607 1.00 87.06 693 GLY A O 1
ATOM 4963 N N . TYR A 1 694 ? -7.215 3.160 -27.227 1.00 86.75 694 TYR A N 1
ATOM 4964 C CA . TYR A 1 694 ? -6.032 2.424 -26.766 1.00 86.75 694 TYR A CA 1
ATOM 4965 C C . TYR A 1 694 ? -4.851 2.528 -27.746 1.00 86.75 694 TYR A C 1
ATOM 4967 O O . TYR A 1 694 ? -3.786 3.034 -27.390 1.00 86.75 694 TYR A O 1
ATOM 4975 N N . LEU A 1 695 ? -5.066 2.177 -29.020 1.00 90.38 695 LEU A N 1
ATOM 4976 C CA . LEU A 1 695 ? -4.031 2.255 -30.061 1.00 90.38 695 LEU A CA 1
ATOM 4977 C C . LEU A 1 695 ? -3.487 3.682 -30.238 1.00 90.38 695 LEU A C 1
ATOM 4979 O O . LEU A 1 695 ? -2.277 3.898 -30.351 1.00 90.38 695 LEU A O 1
ATOM 4983 N N . THR A 1 696 ? -4.379 4.679 -30.267 1.00 92.19 696 THR A N 1
ATOM 4984 C CA . THR A 1 696 ? -3.967 6.083 -30.429 1.00 92.19 696 THR A CA 1
ATOM 4985 C C . THR A 1 696 ? -3.253 6.642 -29.198 1.00 92.19 696 THR A C 1
ATOM 4987 O O . THR A 1 696 ? -2.325 7.435 -29.364 1.00 92.19 696 THR A O 1
ATOM 4990 N N . LYS A 1 697 ? -3.623 6.202 -27.988 1.00 88.62 697 LYS A N 1
ATOM 4991 C CA . LYS A 1 697 ? -2.953 6.558 -26.731 1.00 88.62 697 LYS A CA 1
ATOM 4992 C C . LYS A 1 697 ? -1.519 6.029 -26.716 1.00 88.62 697 LYS A C 1
ATOM 4994 O O . LYS A 1 697 ? -0.596 6.810 -26.506 1.00 88.62 697 LYS A O 1
ATOM 4999 N N . ASN A 1 698 ? -1.313 4.763 -27.075 1.00 88.94 698 ASN A N 1
ATOM 5000 C CA . ASN A 1 698 ? 0.027 4.173 -27.168 1.00 88.94 698 ASN A CA 1
ATOM 5001 C C . ASN A 1 698 ? 0.898 4.870 -28.227 1.00 88.94 698 ASN A C 1
ATOM 5003 O O . ASN A 1 698 ? 2.086 5.108 -28.003 1.00 88.94 698 ASN A O 1
ATOM 5007 N N . GLY A 1 699 ? 0.306 5.268 -29.359 1.00 90.25 699 GLY A N 1
ATOM 5008 C CA . GLY A 1 699 ? 0.987 6.084 -30.369 1.00 90.25 699 GLY A CA 1
ATOM 5009 C C . GLY A 1 699 ? 1.396 7.472 -29.859 1.00 90.25 699 GLY A C 1
ATOM 5010 O O . GLY A 1 699 ? 2.497 7.936 -30.152 1.00 90.25 699 GLY A O 1
ATOM 5011 N N . LEU A 1 700 ? 0.543 8.128 -29.068 1.00 89.88 700 LEU A N 1
ATOM 5012 C CA . LEU A 1 700 ? 0.865 9.401 -28.417 1.00 89.88 700 LEU A CA 1
ATOM 5013 C C . LEU A 1 700 ? 1.992 9.240 -27.389 1.00 89.88 700 LEU A C 1
ATOM 5015 O O . LEU A 1 700 ? 2.931 10.033 -27.405 1.00 89.88 700 LEU A O 1
ATOM 5019 N N . HIS A 1 701 ? 1.931 8.208 -26.545 1.00 85.50 701 HIS A N 1
ATOM 5020 C CA . HIS A 1 701 ? 2.964 7.918 -25.547 1.00 85.50 701 HIS A CA 1
ATOM 5021 C C . HIS A 1 701 ? 4.326 7.680 -26.203 1.00 85.50 701 HIS A C 1
ATOM 5023 O O . HIS A 1 701 ? 5.337 8.233 -25.770 1.00 85.50 701 HIS A O 1
ATOM 5029 N N . TYR A 1 702 ? 4.355 6.920 -27.301 1.00 90.62 702 TYR A N 1
ATOM 5030 C CA . TYR A 1 702 ? 5.562 6.761 -28.106 1.00 90.62 702 TYR A CA 1
ATOM 5031 C C . TYR A 1 702 ? 6.118 8.118 -28.569 1.00 90.62 702 TYR A C 1
ATOM 5033 O O . TYR A 1 702 ? 7.302 8.390 -28.388 1.00 90.62 702 TYR A O 1
ATOM 5041 N N . LEU A 1 703 ? 5.273 9.001 -29.109 1.00 90.38 703 LEU A N 1
ATOM 5042 C CA . LEU A 1 703 ? 5.707 10.320 -29.581 1.00 90.38 703 LEU A CA 1
ATOM 5043 C C . LEU A 1 703 ? 6.217 11.230 -28.458 1.00 90.38 703 LEU A C 1
ATOM 5045 O O . LEU A 1 703 ? 7.132 12.011 -28.695 1.00 90.38 703 LEU A O 1
ATOM 5049 N N . GLN A 1 704 ? 5.649 11.136 -27.256 1.00 86.69 704 GLN A N 1
ATOM 5050 C CA . GLN A 1 704 ? 6.101 11.896 -26.085 1.00 86.69 704 GLN A CA 1
ATOM 5051 C C . GLN A 1 704 ? 7.470 11.428 -25.574 1.00 86.69 704 GLN A C 1
ATOM 5053 O O . GLN A 1 704 ? 8.220 12.233 -25.027 1.00 86.69 704 GLN A O 1
ATOM 5058 N N . ALA A 1 705 ? 7.805 10.150 -25.773 1.00 85.31 705 ALA A N 1
ATOM 5059 C CA . ALA A 1 705 ? 9.101 9.585 -25.408 1.00 85.31 705 ALA A CA 1
ATOM 5060 C C . ALA A 1 705 ? 10.218 9.898 -26.425 1.00 85.31 705 ALA A C 1
ATOM 5062 O O . ALA A 1 705 ? 11.397 9.727 -26.117 1.00 85.31 705 ALA A O 1
ATOM 5063 N N . VAL A 1 706 ? 9.868 10.344 -27.634 1.00 86.44 706 VAL A N 1
ATOM 5064 C CA . VAL A 1 706 ? 10.822 10.694 -28.694 1.00 86.44 706 VAL A CA 1
ATOM 5065 C C . VAL A 1 706 ? 11.110 12.197 -28.669 1.00 86.44 706 VAL A C 1
ATOM 5067 O O . VAL A 1 706 ? 10.216 13.014 -28.456 1.00 86.44 706 VAL A O 1
ATOM 5070 N N . GLU A 1 707 ? 12.363 12.589 -28.926 1.00 86.81 707 GLU A N 1
ATOM 5071 C CA . GLU A 1 707 ? 12.729 14.005 -29.037 1.00 86.81 707 GLU A CA 1
ATOM 5072 C C . GLU A 1 707 ? 11.842 14.706 -30.091 1.00 86.81 707 GLU A C 1
ATOM 5074 O O . GLU A 1 707 ? 11.796 14.254 -31.239 1.00 86.81 707 GLU A O 1
ATOM 5079 N N . PRO A 1 708 ? 11.176 15.836 -29.776 1.00 86.25 708 PRO A N 1
ATOM 5080 C CA . PRO A 1 708 ? 10.215 16.464 -30.688 1.00 86.25 708 PRO A CA 1
ATOM 5081 C C . PRO A 1 708 ? 10.774 16.825 -32.072 1.00 86.25 708 PRO A C 1
ATOM 5083 O O . PRO A 1 708 ? 10.012 16.895 -33.038 1.00 86.25 708 PRO A O 1
ATOM 5086 N N . ALA A 1 709 ? 12.086 17.064 -32.168 1.00 86.69 709 ALA A N 1
ATOM 5087 C CA . ALA A 1 709 ? 12.793 17.403 -33.402 1.00 86.69 709 ALA A CA 1
ATOM 5088 C C . ALA A 1 709 ? 13.332 16.184 -34.176 1.00 86.69 709 ALA A C 1
ATOM 5090 O O . ALA A 1 709 ? 13.824 16.359 -35.291 1.00 86.69 709 ALA A O 1
ATOM 5091 N N . ALA A 1 710 ? 13.254 14.970 -33.618 1.00 89.19 710 ALA A N 1
ATOM 5092 C CA . ALA A 1 710 ? 13.701 13.759 -34.297 1.00 89.19 710 ALA A CA 1
ATOM 5093 C C . ALA A 1 710 ? 12.889 13.528 -35.576 1.00 89.19 710 ALA A C 1
ATOM 5095 O O . ALA A 1 710 ? 11.682 13.781 -35.618 1.00 89.19 710 ALA A O 1
ATOM 5096 N N . ASN A 1 711 ? 13.550 13.031 -36.620 1.00 91.56 711 ASN A N 1
ATOM 5097 C CA . ASN A 1 711 ? 12.883 12.735 -37.877 1.00 91.56 711 ASN A CA 1
ATOM 5098 C C . ASN A 1 711 ? 12.103 11.426 -37.728 1.00 91.56 711 ASN A C 1
ATOM 5100 O O . ASN A 1 711 ? 12.688 10.382 -37.449 1.00 91.56 711 ASN A O 1
ATOM 5104 N N . LEU A 1 712 ? 10.792 11.474 -37.930 1.00 93.12 712 LEU A N 1
ATOM 5105 C CA . LEU A 1 712 ? 9.880 10.347 -37.854 1.00 93.12 712 LEU A CA 1
ATOM 5106 C C . LEU A 1 712 ? 9.177 10.144 -39.194 1.00 93.12 712 LEU A C 1
ATOM 5108 O O . LEU A 1 712 ? 8.572 11.053 -39.764 1.00 93.12 712 LEU A O 1
ATOM 5112 N N . GLN A 1 713 ? 9.228 8.908 -39.675 1.00 93.94 713 GLN A N 1
ATOM 5113 C CA . GLN A 1 713 ? 8.521 8.477 -40.868 1.00 93.94 713 GLN A CA 1
ATOM 5114 C C . GLN A 1 713 ? 7.319 7.612 -40.475 1.00 93.94 713 GLN A C 1
ATOM 5116 O O . GLN A 1 713 ? 7.493 6.495 -39.992 1.00 93.94 713 GLN A O 1
ATOM 5121 N N . VAL A 1 714 ? 6.105 8.113 -40.717 1.00 95.38 714 VAL A N 1
ATOM 5122 C CA . VAL A 1 714 ? 4.851 7.384 -40.461 1.00 95.38 714 VAL A CA 1
ATOM 5123 C C . VAL A 1 714 ? 4.332 6.764 -41.760 1.00 95.38 714 VAL A C 1
ATOM 5125 O O . VAL A 1 714 ? 4.182 7.466 -42.765 1.00 95.38 714 VAL A O 1
ATOM 5128 N N . GLN A 1 715 ? 4.059 5.456 -41.753 1.00 96.12 715 GLN A N 1
ATOM 5129 C CA . GLN A 1 715 ? 3.522 4.722 -42.905 1.00 96.12 715 GLN A CA 1
ATOM 5130 C C . GLN A 1 715 ? 2.399 3.770 -42.494 1.00 96.12 715 GLN A C 1
ATOM 5132 O O . GLN A 1 715 ? 2.533 2.979 -41.562 1.00 96.12 715 GLN A O 1
ATOM 5137 N N . ARG A 1 716 ? 1.299 3.800 -43.244 1.00 95.44 716 ARG A N 1
ATOM 5138 C CA . ARG A 1 716 ? 0.221 2.816 -43.160 1.00 95.44 716 ARG A CA 1
ATOM 5139 C C . ARG A 1 716 ? 0.479 1.699 -44.164 1.00 95.44 716 ARG A C 1
ATOM 5141 O O . ARG A 1 716 ? 0.618 1.975 -45.353 1.00 95.44 716 ARG A O 1
ATOM 5148 N N . ILE A 1 717 ? 0.501 0.456 -43.707 1.00 96.19 717 ILE A N 1
ATOM 5149 C CA . ILE A 1 717 ? 0.711 -0.742 -44.518 1.00 96.19 717 ILE A CA 1
ATOM 5150 C C . ILE A 1 717 ? -0.588 -1.545 -44.537 1.00 96.19 717 ILE A C 1
ATOM 5152 O O . ILE A 1 717 ? -1.113 -1.893 -43.485 1.00 96.19 717 ILE A O 1
ATOM 5156 N N . ALA A 1 718 ? -1.101 -1.852 -45.725 1.00 92.44 718 ALA A N 1
ATOM 5157 C CA . ALA A 1 718 ? -2.232 -2.760 -45.900 1.00 92.44 718 ALA A CA 1
ATOM 5158 C C . ALA A 1 718 ? -1.803 -3.956 -46.748 1.00 92.44 718 ALA A C 1
ATOM 5160 O O . ALA A 1 718 ? -1.265 -3.780 -47.845 1.00 92.44 718 ALA A O 1
ATOM 5161 N N . LEU A 1 719 ? -2.011 -5.163 -46.224 1.00 91.62 719 LEU A N 1
ATOM 5162 C CA . LEU A 1 719 ? -1.585 -6.401 -46.869 1.00 91.62 719 LEU A CA 1
ATOM 5163 C C . LEU A 1 719 ? -2.632 -6.921 -47.862 1.00 91.62 719 LEU A C 1
ATOM 5165 O O . LEU A 1 719 ? -3.830 -6.679 -47.734 1.00 91.62 719 LEU A O 1
ATOM 5169 N N . SER A 1 720 ? -2.165 -7.665 -48.861 1.00 88.12 720 SER A N 1
ATOM 5170 C CA . SER A 1 720 ? -2.995 -8.391 -49.825 1.00 88.12 720 SER A CA 1
ATOM 5171 C C . SER A 1 720 ? -2.371 -9.757 -50.120 1.00 88.12 720 SER A C 1
ATOM 5173 O O . SER A 1 720 ? -1.149 -9.888 -50.161 1.00 88.12 720 SER A O 1
ATOM 5175 N N . GLY A 1 721 ? -3.184 -10.792 -50.318 1.00 79.00 721 GLY A N 1
ATOM 5176 C CA . GLY A 1 721 ? -2.691 -12.154 -50.535 1.00 79.00 721 GLY A CA 1
ATOM 5177 C C . GLY A 1 721 ? -3.743 -13.071 -51.155 1.00 79.00 721 GLY A C 1
ATOM 5178 O O . GLY A 1 721 ? -4.870 -12.653 -51.411 1.00 79.00 721 GLY A O 1
ATOM 5179 N N . THR A 1 722 ? -3.363 -14.324 -51.416 1.00 67.38 722 THR A N 1
ATOM 5180 C CA . THR A 1 722 ? -4.288 -15.395 -51.834 1.00 67.38 722 THR A CA 1
ATOM 5181 C C . THR A 1 722 ? -4.104 -16.618 -50.941 1.00 67.38 722 THR A C 1
ATOM 5183 O O . THR A 1 722 ? -2.964 -16.966 -50.643 1.00 67.38 722 THR A O 1
ATOM 5186 N N . ASP A 1 723 ? -5.189 -17.330 -50.622 1.00 62.78 723 ASP A N 1
ATOM 5187 C CA . ASP A 1 723 ? -5.213 -18.521 -49.742 1.00 62.78 723 ASP A CA 1
ATOM 5188 C C . ASP A 1 723 ? -4.401 -19.739 -50.255 1.00 62.78 723 ASP A C 1
ATOM 5190 O O . ASP A 1 723 ? -4.460 -20.831 -49.693 1.00 62.78 723 ASP A O 1
ATOM 5194 N N . SER A 1 724 ? -3.678 -19.606 -51.372 1.00 56.69 724 SER A N 1
ATOM 5195 C CA . SER A 1 724 ? -3.166 -20.731 -52.166 1.00 56.69 724 SER A CA 1
ATOM 5196 C C . SER A 1 724 ? -1.703 -21.128 -51.908 1.00 56.69 724 SER A C 1
ATOM 5198 O O . SER A 1 724 ? -1.261 -22.156 -52.431 1.00 56.69 724 SER A O 1
ATOM 5200 N N . GLN A 1 725 ? -0.942 -20.367 -51.109 1.00 54.62 725 GLN A N 1
ATOM 5201 C CA . GLN A 1 725 ? 0.454 -20.664 -50.737 1.00 54.62 725 GLN A CA 1
ATOM 5202 C C . GLN A 1 725 ? 0.767 -20.132 -49.323 1.00 54.62 725 GLN A C 1
ATOM 5204 O O . GLN A 1 725 ? 0.370 -19.007 -49.021 1.00 54.62 725 GLN A O 1
ATOM 5209 N N . PRO A 1 726 ? 1.502 -20.873 -48.465 1.00 53.25 726 PRO A N 1
ATOM 5210 C CA . PRO A 1 726 ? 1.979 -20.323 -47.200 1.00 53.25 726 PRO A CA 1
ATOM 5211 C C . PRO A 1 726 ? 3.014 -19.236 -47.499 1.00 53.25 726 PRO A C 1
ATOM 5213 O O . PRO A 1 726 ? 4.082 -19.516 -48.049 1.00 53.25 726 PRO A O 1
ATOM 5216 N N . ALA A 1 727 ? 2.681 -17.988 -47.181 1.00 61.16 727 ALA A N 1
ATOM 5217 C CA . ALA A 1 727 ? 3.612 -16.886 -47.337 1.00 61.16 727 ALA A CA 1
ATOM 5218 C C . ALA A 1 727 ? 4.740 -17.013 -46.306 1.00 61.16 727 ALA A C 1
ATOM 5220 O O . ALA A 1 727 ? 4.500 -17.358 -45.151 1.00 61.16 727 ALA A O 1
ATOM 5221 N N . GLY A 1 728 ? 5.979 -16.774 -46.740 1.00 76.81 728 GLY A N 1
ATOM 5222 C CA . GLY A 1 728 ? 7.136 -16.704 -45.848 1.00 76.81 728 GLY A CA 1
ATOM 5223 C C . GLY A 1 728 ? 7.069 -15.501 -44.900 1.00 76.81 728 GLY A C 1
ATOM 5224 O O . GLY A 1 728 ? 6.016 -14.907 -44.681 1.00 76.81 728 GLY A O 1
ATOM 5225 N N . VAL A 1 729 ? 8.217 -15.109 -44.354 1.00 87.19 729 VAL A N 1
ATOM 5226 C CA . VAL A 1 729 ? 8.310 -13.920 -43.496 1.00 87.19 729 VAL A CA 1
ATOM 5227 C C . VAL A 1 729 ? 8.267 -12.660 -44.368 1.00 87.19 729 VAL A C 1
ATOM 5229 O O . VAL A 1 729 ? 9.112 -12.504 -45.249 1.00 87.19 729 VAL A O 1
ATOM 5232 N N . LEU A 1 730 ? 7.297 -11.770 -44.138 1.00 90.94 730 LEU A N 1
ATOM 5233 C CA . LEU A 1 730 ? 7.320 -10.401 -44.662 1.00 90.94 730 LEU A CA 1
ATOM 5234 C C . LEU A 1 730 ? 8.199 -9.557 -43.745 1.00 90.94 730 LEU A C 1
ATOM 5236 O O . LEU A 1 730 ? 7.827 -9.340 -42.595 1.00 90.94 730 LEU A O 1
ATOM 5240 N N . THR A 1 731 ? 9.324 -9.051 -44.244 1.00 92.88 731 THR A N 1
ATOM 5241 C CA . THR A 1 731 ? 10.196 -8.175 -43.448 1.00 92.88 731 THR A CA 1
ATOM 5242 C C . THR A 1 731 ? 10.004 -6.719 -43.856 1.00 92.88 731 THR A C 1
ATOM 5244 O O . THR A 1 731 ? 10.112 -6.389 -45.036 1.00 92.88 731 THR A O 1
ATOM 5247 N N . LEU A 1 732 ? 9.735 -5.841 -42.892 1.00 94.75 732 LEU A N 1
ATOM 5248 C CA . LEU A 1 732 ? 9.715 -4.391 -43.068 1.00 94.75 732 LEU A CA 1
ATOM 5249 C C . LEU A 1 732 ? 10.906 -3.794 -42.319 1.00 94.75 732 LEU A C 1
ATOM 5251 O O . LEU A 1 732 ? 10.970 -3.876 -41.093 1.00 94.75 732 LEU A O 1
ATOM 5255 N N . SER A 1 733 ? 11.829 -3.197 -43.067 1.00 93.88 733 SER A N 1
ATOM 5256 C CA . SER A 1 733 ? 13.099 -2.694 -42.545 1.00 93.88 733 SER A CA 1
ATOM 5257 C C . SER A 1 733 ? 13.168 -1.175 -42.679 1.00 93.88 733 SER A C 1
ATOM 5259 O O . SER A 1 733 ? 13.253 -0.648 -43.791 1.00 93.88 733 SER A O 1
ATOM 5261 N N . GLY A 1 734 ? 13.094 -0.473 -41.548 1.00 91.88 734 GLY A N 1
ATOM 5262 C CA . GLY A 1 734 ? 13.305 0.969 -41.442 1.00 91.88 734 GLY A CA 1
ATOM 5263 C C . GLY A 1 734 ? 14.785 1.361 -41.506 1.00 91.88 734 GLY A C 1
ATOM 5264 O O . GLY A 1 734 ? 15.672 0.530 -41.728 1.00 91.88 734 GLY A O 1
ATOM 5265 N N . SER A 1 735 ? 15.056 2.650 -41.314 1.00 87.88 735 SER A N 1
ATOM 5266 C CA . SER A 1 735 ? 16.413 3.199 -41.339 1.00 87.88 735 SER A CA 1
ATOM 5267 C C . SER A 1 735 ? 17.225 2.761 -40.111 1.00 87.88 735 SER A C 1
ATOM 5269 O O . SER A 1 735 ? 16.744 2.926 -38.993 1.00 87.88 735 SER A O 1
ATOM 5271 N N . PRO A 1 736 ? 18.478 2.293 -40.274 1.00 81.62 736 PRO A N 1
ATOM 5272 C CA . PRO A 1 736 ? 19.374 2.038 -39.145 1.00 81.62 736 PRO A CA 1
ATOM 5273 C C . PRO A 1 736 ? 19.938 3.331 -38.523 1.00 81.62 736 PRO A C 1
ATOM 5275 O O . PRO A 1 736 ? 20.589 3.283 -37.482 1.00 81.62 736 PRO A O 1
ATOM 5278 N N . ASP A 1 737 ? 19.736 4.493 -39.158 1.00 84.12 737 ASP A N 1
ATOM 5279 C CA . ASP A 1 737 ? 20.099 5.790 -38.578 1.00 84.12 737 ASP A CA 1
ATOM 5280 C C . ASP A 1 737 ? 19.168 6.121 -37.407 1.00 84.12 737 ASP A C 1
ATOM 5282 O O . ASP A 1 737 ? 17.990 6.411 -37.608 1.00 84.12 737 ASP A O 1
ATOM 5286 N N . ALA A 1 738 ? 19.717 6.156 -36.192 1.00 74.56 738 ALA A N 1
ATOM 5287 C CA . ALA A 1 738 ? 18.983 6.488 -34.973 1.00 74.56 738 ALA A CA 1
ATOM 5288 C C . ALA A 1 738 ? 18.296 7.869 -35.016 1.00 74.56 738 ALA A C 1
ATOM 5290 O O . ALA A 1 738 ? 17.334 8.100 -34.282 1.00 74.56 738 ALA A O 1
ATOM 5291 N N . LYS A 1 739 ? 18.737 8.793 -35.882 1.00 82.38 739 LYS A N 1
ATOM 5292 C CA . LYS A 1 739 ? 18.078 10.097 -36.083 1.00 82.38 739 LYS A CA 1
ATOM 5293 C C . LYS A 1 739 ? 16.834 10.023 -36.969 1.00 82.38 739 LYS A C 1
ATOM 5295 O O . LYS A 1 739 ? 16.107 11.012 -37.047 1.00 82.38 739 LYS A O 1
ATOM 5300 N N . GLN A 1 740 ? 16.603 8.891 -37.634 1.00 88.75 740 GLN A N 1
ATOM 5301 C CA . GLN A 1 740 ? 15.481 8.626 -38.526 1.00 88.75 740 GLN A CA 1
ATOM 5302 C C . GLN A 1 740 ? 14.651 7.452 -37.995 1.00 88.75 740 GLN A C 1
ATOM 5304 O O . GLN A 1 740 ? 14.887 6.290 -38.309 1.00 88.75 740 GLN A O 1
ATOM 5309 N N . GLN A 1 741 ? 13.628 7.780 -37.219 1.00 92.12 741 GLN A N 1
ATOM 5310 C CA . GLN A 1 741 ? 12.697 6.833 -36.620 1.00 92.12 741 GLN A CA 1
ATOM 5311 C C . GLN A 1 741 ? 11.630 6.392 -37.637 1.00 92.12 741 GLN A C 1
ATOM 5313 O O . GLN A 1 741 ? 11.289 7.134 -38.568 1.00 92.12 741 GLN A O 1
ATOM 5318 N N . THR A 1 742 ? 11.068 5.196 -37.441 1.00 94.94 742 THR A N 1
ATOM 5319 C CA . THR A 1 742 ? 10.005 4.640 -38.297 1.00 94.94 742 THR A CA 1
ATOM 5320 C C . THR A 1 742 ? 8.813 4.201 -37.450 1.00 94.94 742 THR A C 1
ATOM 5322 O O . THR A 1 742 ? 8.971 3.390 -36.539 1.00 94.94 742 THR A O 1
ATOM 5325 N N . ALA A 1 743 ? 7.621 4.702 -37.778 1.00 96.31 743 ALA A N 1
ATOM 5326 C CA . ALA A 1 743 ? 6.351 4.308 -37.175 1.00 96.31 743 ALA A CA 1
ATOM 5327 C C . ALA A 1 743 ? 5.428 3.687 -38.231 1.00 96.31 743 ALA A C 1
ATOM 5329 O O . ALA A 1 743 ? 5.123 4.308 -39.252 1.00 96.31 743 ALA A O 1
ATOM 5330 N N . LEU A 1 744 ? 4.971 2.462 -37.984 1.00 97.38 744 LEU A N 1
ATOM 5331 C CA . LEU A 1 744 ? 4.131 1.709 -38.908 1.00 97.38 744 LEU A CA 1
ATOM 5332 C C . LEU A 1 744 ? 2.734 1.473 -38.326 1.00 97.38 744 LEU A C 1
ATOM 5334 O O . LEU A 1 744 ? 2.578 1.178 -37.147 1.00 97.38 744 LEU A O 1
ATOM 5338 N N . VAL A 1 745 ? 1.709 1.564 -39.168 1.00 97.56 745 VAL A N 1
ATOM 5339 C CA . VAL A 1 745 ? 0.344 1.122 -38.849 1.00 97.56 745 VAL A CA 1
ATOM 5340 C C . VAL A 1 745 ? -0.019 0.027 -39.839 1.00 97.56 745 VAL A C 1
ATOM 5342 O O . VAL A 1 745 ? -0.163 0.306 -41.027 1.00 97.56 745 VAL A O 1
ATOM 5345 N N . ILE A 1 746 ? -0.103 -1.215 -39.377 1.00 96.81 746 ILE A N 1
ATOM 5346 C CA . ILE A 1 746 ? -0.099 -2.407 -40.222 1.00 96.81 746 ILE A CA 1
ATOM 5347 C C . ILE A 1 746 ? -1.429 -3.140 -40.077 1.00 96.81 746 ILE A C 1
ATOM 5349 O O . ILE A 1 746 ? -1.738 -3.701 -39.029 1.00 96.81 746 ILE A O 1
ATOM 5353 N N . ASP A 1 747 ? -2.196 -3.161 -41.160 1.00 94.44 747 ASP A N 1
ATOM 5354 C CA . ASP A 1 747 ? -3.406 -3.963 -41.286 1.00 94.44 747 ASP A CA 1
ATOM 5355 C C . ASP A 1 747 ? -3.040 -5.385 -41.736 1.00 94.44 747 ASP A C 1
ATOM 5357 O O . ASP A 1 747 ? -2.643 -5.632 -42.882 1.00 94.44 747 ASP A O 1
ATOM 5361 N N . THR A 1 748 ? -3.160 -6.315 -40.793 1.00 91.56 748 THR A N 1
ATOM 5362 C CA . THR A 1 748 ? -2.860 -7.742 -40.935 1.00 91.56 748 THR A CA 1
ATOM 5363 C C . THR A 1 748 ? -4.106 -8.592 -41.157 1.00 91.56 748 THR A C 1
ATOM 5365 O O . THR A 1 748 ? -4.000 -9.811 -41.231 1.00 91.56 748 THR A O 1
ATOM 5368 N N . GLN A 1 749 ? -5.292 -8.005 -41.343 1.00 87.25 749 GLN A N 1
ATOM 5369 C CA . GLN A 1 749 ? -6.527 -8.779 -41.533 1.00 87.25 749 GLN A CA 1
ATOM 5370 C C . GLN A 1 749 ? -6.484 -9.711 -42.757 1.00 87.25 749 GLN A C 1
ATOM 5372 O O . GLN A 1 749 ? -7.213 -10.698 -42.809 1.00 87.25 749 GLN A O 1
ATOM 5377 N N . GLN A 1 750 ? -5.623 -9.407 -43.733 1.00 85.12 750 GLN A N 1
ATOM 5378 C CA . GLN A 1 750 ? -5.379 -10.221 -44.931 1.00 85.12 750 GLN A CA 1
ATOM 5379 C C . GLN A 1 750 ? -4.111 -11.094 -44.835 1.00 85.12 750 GLN A C 1
ATOM 5381 O O . GLN A 1 750 ? -3.719 -11.727 -45.823 1.00 85.12 750 GLN A O 1
ATOM 5386 N N . LEU A 1 751 ? -3.443 -11.117 -43.675 1.00 84.88 751 LEU A N 1
ATOM 5387 C CA . LEU A 1 751 ? -2.267 -11.946 -43.435 1.00 84.88 751 LEU A CA 1
ATOM 5388 C C . LEU A 1 751 ? -2.683 -13.422 -43.404 1.00 84.88 751 LEU A C 1
ATOM 5390 O O . LEU A 1 751 ? -3.574 -13.838 -42.668 1.00 84.88 751 LEU A O 1
ATOM 5394 N N . GLN A 1 752 ? -2.036 -14.213 -44.252 1.00 75.50 752 GLN A N 1
ATOM 5395 C CA . GLN A 1 752 ? -2.392 -15.609 -44.484 1.00 75.50 752 GLN A CA 1
ATOM 5396 C C . GLN A 1 752 ? -1.988 -16.504 -43.305 1.00 75.50 752 GLN A C 1
ATOM 5398 O O . GLN A 1 752 ? -1.024 -16.226 -42.590 1.00 75.50 752 GLN A O 1
ATOM 5403 N N . GLN A 1 753 ? -2.687 -17.627 -43.123 1.00 70.88 753 GLN A N 1
ATOM 5404 C CA . GLN A 1 753 ? -2.370 -18.577 -42.055 1.00 70.88 753 GLN A CA 1
ATOM 5405 C C . GLN A 1 753 ? -0.950 -19.148 -42.236 1.00 70.88 753 GLN A C 1
ATOM 5407 O O . GLN A 1 753 ? -0.635 -19.744 -43.264 1.00 70.88 753 GLN A O 1
ATOM 5412 N N . GLY A 1 754 ? -0.095 -18.972 -41.224 1.00 69.50 754 GLY A N 1
ATOM 5413 C CA . GLY A 1 754 ? 1.308 -19.408 -41.243 1.00 69.50 754 GLY A CA 1
ATOM 5414 C C . GLY A 1 754 ? 2.306 -18.373 -41.777 1.00 69.50 754 GLY A C 1
ATOM 5415 O O . GLY A 1 754 ? 3.506 -18.623 -41.696 1.00 69.50 754 GLY A O 1
ATOM 5416 N N . ALA A 1 755 ? 1.835 -17.223 -42.270 1.00 80.50 755 ALA A N 1
ATOM 5417 C CA . ALA A 1 755 ? 2.685 -16.080 -42.582 1.00 80.50 755 ALA A CA 1
ATOM 5418 C C . ALA A 1 755 ? 3.051 -15.309 -41.306 1.00 80.50 755 ALA A C 1
ATOM 5420 O O . ALA A 1 755 ? 2.247 -15.225 -40.373 1.00 80.50 755 ALA A O 1
ATOM 5421 N N . SER A 1 756 ? 4.243 -14.716 -41.277 1.00 88.25 756 SER A N 1
ATOM 5422 C CA . SER A 1 756 ? 4.687 -13.862 -40.174 1.00 88.25 756 SER A CA 1
ATOM 5423 C C . SER A 1 756 ? 5.265 -12.546 -40.678 1.00 88.25 756 SER A C 1
ATOM 5425 O O . SER A 1 756 ? 5.695 -12.419 -41.827 1.00 88.25 756 SER A O 1
ATOM 5427 N N . LEU A 1 757 ? 5.243 -11.552 -39.802 1.00 91.81 757 LEU A N 1
ATOM 5428 C CA . LEU A 1 757 ? 5.762 -10.216 -40.025 1.00 91.81 757 LEU A CA 1
ATOM 5429 C C . LEU A 1 757 ? 7.036 -10.038 -39.199 1.00 91.81 757 LEU A C 1
ATOM 5431 O O . LEU A 1 757 ? 7.019 -10.259 -37.993 1.00 91.81 757 LEU A O 1
ATOM 5435 N N . ALA A 1 758 ? 8.123 -9.608 -39.827 1.00 91.94 758 ALA A N 1
ATOM 5436 C CA . ALA A 1 758 ? 9.345 -9.207 -39.148 1.00 91.94 758 ALA A CA 1
ATOM 5437 C C . ALA A 1 758 ? 9.555 -7.700 -39.289 1.00 91.94 758 ALA A C 1
ATOM 5439 O O . ALA A 1 758 ? 9.530 -7.158 -40.392 1.00 91.94 758 ALA A O 1
ATOM 5440 N N . LEU A 1 759 ? 9.762 -7.024 -38.167 1.00 92.88 759 LEU A N 1
ATOM 5441 C CA . LEU A 1 759 ? 9.997 -5.590 -38.098 1.00 92.88 759 LEU A CA 1
ATOM 5442 C C . LEU A 1 759 ? 11.450 -5.350 -37.706 1.00 92.88 759 LEU A C 1
ATOM 5444 O O . LEU A 1 759 ? 11.869 -5.801 -36.641 1.00 92.88 759 LEU A O 1
ATOM 5448 N N . GLN A 1 760 ? 12.186 -4.652 -38.572 1.00 90.94 760 GLN A N 1
ATOM 5449 C CA . GLN A 1 760 ? 13.603 -4.349 -38.383 1.00 90.94 760 GLN A CA 1
ATOM 5450 C C . GLN A 1 760 ? 13.852 -2.846 -38.411 1.00 90.94 760 GLN A C 1
ATOM 5452 O O . GLN A 1 760 ? 13.393 -2.167 -39.327 1.00 90.94 760 GLN A O 1
ATOM 5457 N N . ASN A 1 761 ? 14.587 -2.309 -37.442 1.00 90.31 761 ASN A N 1
ATOM 5458 C CA . ASN A 1 761 ? 14.782 -0.859 -37.267 1.00 90.31 761 ASN A CA 1
ATOM 5459 C C . ASN A 1 761 ? 13.456 -0.064 -37.308 1.00 90.31 761 ASN A C 1
ATOM 5461 O O . ASN A 1 761 ? 13.356 1.001 -37.924 1.00 90.31 761 ASN A O 1
ATOM 5465 N N . VAL A 1 762 ? 12.406 -0.621 -36.701 1.00 92.88 762 VAL A N 1
ATOM 5466 C CA . VAL A 1 762 ? 11.088 0.013 -36.584 1.00 92.88 762 VAL A CA 1
ATOM 5467 C C . VAL A 1 762 ? 10.882 0.398 -35.130 1.00 92.88 762 VAL A C 1
ATOM 5469 O O . VAL A 1 762 ? 10.919 -0.444 -34.244 1.00 92.88 762 VAL A O 1
ATOM 5472 N N . SER A 1 763 ? 10.641 1.676 -34.884 1.00 92.94 763 SER A N 1
ATOM 5473 C CA . SER A 1 763 ? 10.544 2.230 -33.535 1.00 92.94 763 SER A CA 1
ATOM 5474 C C . SER A 1 763 ? 9.154 2.054 -32.928 1.00 92.94 763 SER A C 1
ATOM 5476 O O . SER A 1 763 ? 9.021 1.860 -31.724 1.00 92.94 763 SER A O 1
ATOM 5478 N N . PHE A 1 764 ? 8.113 2.107 -33.762 1.00 95.25 764 PHE A N 1
ATOM 5479 C CA . PHE A 1 764 ? 6.720 1.935 -33.353 1.00 95.25 764 PHE A CA 1
ATOM 5480 C C . PHE A 1 764 ? 5.947 1.124 -34.393 1.00 95.25 764 PHE A C 1
ATOM 5482 O O . PHE A 1 764 ? 6.073 1.383 -35.593 1.00 95.25 764 PHE A O 1
ATOM 5489 N N . ALA A 1 765 ? 5.108 0.186 -33.956 1.00 96.44 765 ALA A N 1
ATOM 5490 C CA . ALA A 1 765 ? 4.160 -0.489 -34.834 1.00 96.44 765 ALA A CA 1
ATOM 5491 C C . ALA A 1 765 ? 2.803 -0.729 -34.160 1.00 96.44 765 ALA A C 1
ATOM 5493 O O . ALA A 1 765 ? 2.729 -1.389 -33.126 1.00 96.44 765 ALA A O 1
ATOM 5494 N N . ALA A 1 766 ? 1.734 -0.245 -34.794 1.00 97.00 766 ALA A N 1
ATOM 5495 C CA . ALA A 1 766 ? 0.362 -0.627 -34.478 1.00 97.00 766 ALA A CA 1
ATOM 5496 C C . ALA A 1 766 ? -0.076 -1.769 -35.402 1.00 97.00 766 ALA A C 1
ATOM 5498 O O . ALA A 1 766 ? -0.054 -1.610 -36.624 1.00 97.00 766 ALA A O 1
ATOM 5499 N N . ILE A 1 767 ? -0.457 -2.906 -34.831 1.00 95.88 767 ILE A N 1
ATOM 5500 C CA . ILE A 1 767 ? -0.876 -4.115 -35.537 1.00 95.88 767 ILE A CA 1
ATOM 5501 C C . ILE A 1 767 ? -2.388 -4.252 -35.399 1.00 95.88 767 ILE A C 1
ATOM 5503 O O . ILE A 1 767 ? -2.912 -4.314 -34.295 1.00 95.88 767 ILE A O 1
ATOM 5507 N N . VAL A 1 768 ? -3.090 -4.280 -36.529 1.00 95.19 768 VAL A N 1
ATOM 5508 C CA . VAL A 1 768 ? -4.552 -4.394 -36.575 1.00 95.19 768 VAL A CA 1
ATOM 5509 C C . VAL A 1 768 ? -4.909 -5.710 -37.250 1.00 95.19 768 VAL A C 1
ATOM 5511 O O . VAL A 1 768 ? -4.538 -5.931 -38.405 1.00 95.19 768 VAL A O 1
ATOM 5514 N N . GLY A 1 769 ? -5.597 -6.602 -36.542 1.00 91.81 769 GLY A N 1
ATOM 5515 C CA . GLY A 1 769 ? -5.875 -7.968 -36.977 1.00 91.81 769 GLY A CA 1
ATOM 5516 C C . GLY A 1 769 ? -4.927 -9.018 -36.387 1.00 91.81 769 GLY A C 1
ATOM 5517 O O . GLY A 1 769 ? -4.068 -8.737 -35.556 1.00 91.81 769 GLY A O 1
ATOM 5518 N N . LYS A 1 770 ? -5.124 -10.273 -36.807 1.00 90.88 770 LYS A N 1
ATOM 5519 C CA . LYS A 1 770 ? -4.385 -11.435 -36.290 1.00 90.88 770 LYS A CA 1
ATOM 5520 C C . LYS A 1 770 ? -3.056 -11.608 -37.017 1.00 90.88 770 LYS A C 1
ATOM 5522 O O . LYS A 1 770 ? -3.007 -11.527 -38.242 1.00 90.88 770 LYS A O 1
ATOM 5527 N N . GLY A 1 771 ? -2.010 -11.998 -36.297 1.00 88.00 771 GLY A N 1
ATOM 5528 C CA . GLY A 1 771 ? -0.734 -12.324 -36.929 1.00 88.00 771 GLY A CA 1
ATOM 5529 C C . GLY A 1 771 ? 0.369 -12.709 -35.957 1.00 88.00 771 GLY A C 1
ATOM 5530 O O . GLY A 1 771 ? 0.247 -12.526 -34.749 1.00 88.00 771 GLY A O 1
ATOM 5531 N N . GLN A 1 772 ? 1.458 -13.245 -36.509 1.00 91.12 772 GLN A N 1
ATOM 5532 C CA . GLN A 1 772 ? 2.717 -13.429 -35.788 1.00 91.12 772 GLN A CA 1
ATOM 5533 C C . GLN A 1 772 ? 3.658 -12.286 -36.159 1.00 91.12 772 GLN A C 1
ATOM 5535 O O . GLN A 1 772 ? 3.924 -12.081 -37.345 1.00 91.12 772 GLN A O 1
ATOM 5540 N N . VAL A 1 773 ? 4.157 -11.555 -35.166 1.00 91.94 773 VAL A N 1
ATOM 5541 C CA . VAL A 1 773 ? 4.980 -10.357 -35.357 1.00 91.94 773 VAL A CA 1
ATOM 5542 C C . VAL A 1 773 ? 6.267 -10.498 -34.559 1.00 91.94 773 VAL A C 1
ATOM 5544 O O . VAL A 1 773 ? 6.229 -10.626 -33.341 1.00 91.94 773 VAL A O 1
ATOM 5547 N N . SER A 1 774 ? 7.415 -10.462 -35.232 1.00 89.81 774 SER A N 1
ATOM 5548 C CA . SER A 1 774 ? 8.730 -10.446 -34.593 1.00 89.81 774 SER A CA 1
ATOM 5549 C C . SER A 1 774 ? 9.374 -9.066 -34.679 1.00 89.81 774 SER A C 1
ATOM 5551 O O . SER A 1 774 ? 9.368 -8.448 -35.744 1.00 89.81 774 SER A O 1
ATOM 5553 N N . ALA A 1 775 ? 9.972 -8.633 -33.578 1.00 83.62 775 ALA A N 1
ATOM 5554 C CA . ALA A 1 775 ? 10.579 -7.323 -33.383 1.00 83.62 775 ALA A CA 1
ATOM 5555 C C . ALA A 1 775 ? 12.043 -7.456 -32.937 1.00 83.62 775 ALA A C 1
ATOM 5557 O O . ALA A 1 775 ? 12.369 -8.340 -32.138 1.00 83.62 775 ALA A O 1
ATOM 5558 N N . ASP A 1 776 ? 12.922 -6.587 -33.439 1.00 80.12 776 ASP A N 1
ATOM 5559 C CA . ASP A 1 776 ? 14.369 -6.641 -33.176 1.00 80.12 776 ASP A CA 1
ATOM 5560 C C . ASP A 1 776 ? 14.987 -5.330 -32.666 1.00 80.12 776 ASP A C 1
ATOM 5562 O O . ASP A 1 776 ? 16.177 -5.295 -32.348 1.00 80.12 776 ASP A O 1
ATOM 5566 N N . THR A 1 777 ? 14.206 -4.251 -32.612 1.00 77.12 777 THR A N 1
ATOM 5567 C CA . THR A 1 777 ? 14.734 -2.900 -32.431 1.00 77.12 777 THR A CA 1
ATOM 5568 C C . THR A 1 777 ? 14.695 -2.501 -30.963 1.00 77.12 777 THR A C 1
ATOM 5570 O O . THR A 1 777 ? 13.683 -2.662 -30.286 1.00 77.12 777 THR A O 1
ATOM 5573 N N . SER A 1 778 ? 15.802 -1.958 -30.455 1.00 78.50 778 SER A N 1
ATOM 5574 C CA . SER A 1 778 ? 15.886 -1.545 -29.051 1.00 78.50 778 SER A CA 1
ATOM 5575 C C . SER A 1 778 ? 14.990 -0.336 -28.785 1.00 78.50 778 SER A C 1
ATOM 5577 O O . SER A 1 778 ? 15.050 0.657 -29.505 1.00 78.50 778 SER A O 1
ATOM 5579 N N . GLY A 1 779 ? 14.179 -0.413 -27.732 1.00 79.44 779 GLY A N 1
ATOM 5580 C CA . GLY A 1 779 ? 13.170 0.586 -27.383 1.00 79.44 779 GLY A CA 1
ATOM 5581 C C . GLY A 1 779 ? 11.912 0.540 -28.256 1.00 79.44 779 GLY A C 1
ATOM 5582 O O . GLY A 1 779 ? 11.105 1.464 -28.179 1.00 79.44 779 GLY A O 1
ATOM 5583 N N . GLN A 1 780 ? 11.731 -0.496 -29.083 1.00 87.75 780 GLN A N 1
ATOM 5584 C CA . GLN A 1 780 ? 10.574 -0.617 -29.971 1.00 87.75 780 GLN A CA 1
ATOM 5585 C C . GLN A 1 780 ? 9.264 -0.740 -29.190 1.00 87.75 780 GLN A C 1
ATOM 5587 O O . GLN A 1 780 ? 9.175 -1.498 -28.225 1.00 87.75 780 GLN A O 1
ATOM 5592 N N . VAL A 1 781 ? 8.233 -0.028 -29.648 1.00 92.19 781 VAL A N 1
ATOM 5593 C CA . VAL A 1 781 ? 6.871 -0.095 -29.107 1.00 92.19 781 VAL A CA 1
ATOM 5594 C C . VAL A 1 781 ? 5.963 -0.835 -30.090 1.00 92.19 781 VAL A C 1
ATOM 5596 O O . VAL A 1 781 ? 5.772 -0.391 -31.223 1.00 92.19 781 VAL A O 1
ATOM 5599 N N . LEU A 1 782 ? 5.388 -1.954 -29.662 1.00 93.81 782 LEU A N 1
ATOM 5600 C CA . LEU A 1 782 ? 4.367 -2.700 -30.395 1.00 93.81 782 LEU A CA 1
ATOM 5601 C C . LEU A 1 782 ? 3.020 -2.516 -29.704 1.00 93.81 782 LEU A C 1
ATOM 5603 O O . LEU A 1 782 ? 2.937 -2.625 -28.484 1.00 93.81 782 LEU A O 1
ATOM 5607 N N . THR A 1 783 ? 1.965 -2.273 -30.474 1.00 94.69 783 THR A N 1
ATOM 5608 C CA . THR A 1 783 ? 0.600 -2.220 -29.947 1.00 94.69 783 THR A CA 1
ATOM 5609 C C . THR A 1 783 ? -0.360 -2.992 -30.847 1.00 94.69 783 THR A C 1
ATOM 5611 O O . THR A 1 783 ? -0.290 -2.848 -32.066 1.00 94.69 783 THR A O 1
ATOM 5614 N N . GLY A 1 784 ? -1.208 -3.838 -30.265 1.00 94.00 784 GLY A N 1
ATOM 5615 C CA . GLY A 1 784 ? -2.220 -4.630 -30.963 1.00 94.00 784 GLY A CA 1
ATOM 5616 C C . GLY A 1 784 ? -3.646 -4.126 -30.725 1.00 94.00 784 GLY A C 1
ATOM 5617 O O . GLY A 1 784 ? -3.897 -3.274 -29.867 1.00 94.00 784 GLY A O 1
ATOM 5618 N N . ASP A 1 785 ? -4.571 -4.607 -31.555 1.00 93.44 785 ASP A N 1
ATOM 5619 C CA . ASP A 1 785 ? -6.014 -4.394 -31.415 1.00 93.44 785 ASP A CA 1
ATOM 5620 C C . ASP A 1 785 ? -6.684 -5.556 -30.652 1.00 93.44 785 ASP A C 1
ATOM 5622 O O . ASP A 1 785 ? -6.026 -6.354 -29.998 1.00 93.44 785 ASP A O 1
ATOM 5626 N N . GLY A 1 786 ? -8.008 -5.677 -30.706 1.00 91.88 786 GLY A N 1
ATOM 5627 C CA . GLY A 1 786 ? -8.778 -6.740 -30.054 1.00 91.88 786 GLY A CA 1
ATOM 5628 C C . GLY A 1 786 ? -8.683 -8.117 -30.721 1.00 91.88 786 GLY A C 1
ATOM 5629 O O . GLY A 1 786 ? -9.471 -9.013 -30.411 1.00 91.88 786 GLY A O 1
ATOM 5630 N N . ALA A 1 787 ? -7.790 -8.302 -31.693 1.00 92.94 787 ALA A N 1
ATOM 5631 C CA . ALA A 1 787 ? -7.544 -9.595 -32.316 1.00 92.94 787 ALA A CA 1
ATOM 5632 C C . ALA A 1 787 ? -6.424 -10.351 -31.589 1.00 92.94 787 ALA A C 1
ATOM 5634 O O . ALA A 1 787 ? -5.519 -9.740 -31.066 1.00 92.94 787 ALA A O 1
ATOM 5635 N N . SER A 1 788 ? -6.428 -11.688 -31.620 1.00 93.50 788 SER A N 1
ATOM 5636 C CA . SER A 1 788 ? -5.292 -12.464 -31.097 1.00 93.50 788 SER A CA 1
ATOM 5637 C C . SER A 1 788 ? -4.037 -12.307 -31.962 1.00 93.50 788 SER A C 1
ATOM 5639 O O . SER A 1 788 ? -4.039 -12.747 -33.124 1.00 93.50 788 SER A O 1
ATOM 5641 N N . GLN A 1 789 ? -2.956 -11.777 -31.398 1.00 93.88 789 GLN A N 1
ATOM 5642 C CA . GLN A 1 789 ? -1.628 -11.726 -31.997 1.00 93.88 789 GLN A CA 1
ATOM 5643 C C . GLN A 1 789 ? -0.588 -12.526 -31.196 1.00 93.88 789 GLN A C 1
ATOM 5645 O O . GLN A 1 789 ? -0.731 -12.855 -30.020 1.00 93.88 789 GLN A O 1
ATOM 5650 N N . HIS A 1 790 ? 0.500 -12.873 -31.878 1.00 93.19 790 HIS A N 1
ATOM 5651 C CA . HIS A 1 790 ? 1.682 -13.471 -31.266 1.00 93.19 790 HIS A CA 1
ATOM 5652 C C . HIS A 1 790 ? 2.863 -12.536 -31.495 1.00 93.19 790 HIS A C 1
ATOM 5654 O O . HIS A 1 790 ? 3.427 -12.488 -32.590 1.00 93.19 790 HIS A O 1
ATOM 5660 N N . PHE A 1 791 ? 3.240 -11.802 -30.456 1.00 92.06 791 PHE A N 1
ATOM 5661 C CA . PHE A 1 791 ? 4.396 -10.919 -30.465 1.00 92.06 791 PHE A CA 1
ATOM 5662 C C . PHE A 1 791 ? 5.642 -11.678 -30.014 1.00 92.06 791 PHE A C 1
ATOM 5664 O O . PHE A 1 791 ? 5.645 -12.336 -28.979 1.00 92.06 791 PHE A O 1
ATOM 5671 N N . THR A 1 792 ? 6.715 -11.595 -30.793 1.00 87.88 792 THR A N 1
ATOM 5672 C CA . THR A 1 792 ? 8.035 -12.123 -30.439 1.00 87.88 792 THR A CA 1
ATOM 5673 C C . THR A 1 792 ? 9.021 -10.968 -30.326 1.00 87.88 792 THR A C 1
ATOM 5675 O O . THR A 1 792 ? 9.341 -10.331 -31.329 1.00 87.88 792 THR A O 1
ATOM 5678 N N . VAL A 1 793 ? 9.526 -10.709 -29.122 1.00 82.50 793 VAL A N 1
ATOM 5679 C CA . VAL A 1 793 ? 10.522 -9.659 -28.861 1.00 82.50 793 VAL A CA 1
ATOM 5680 C C . VAL A 1 793 ? 11.914 -10.289 -28.791 1.00 82.50 793 VAL A C 1
ATOM 5682 O O . VAL A 1 793 ? 12.122 -11.301 -28.111 1.00 82.50 793 VAL A O 1
ATOM 5685 N N . SER A 1 794 ? 12.875 -9.721 -29.523 1.00 72.69 794 SER A N 1
ATOM 5686 C CA . SER A 1 794 ? 14.267 -10.178 -29.496 1.00 72.69 794 SER A CA 1
ATOM 5687 C C . SER A 1 794 ? 14.889 -10.030 -28.104 1.00 72.69 794 SER A C 1
ATOM 5689 O O . SER A 1 794 ? 14.754 -9.005 -27.448 1.00 72.69 794 SER A O 1
ATOM 5691 N N . SER A 1 795 ? 15.654 -11.034 -27.671 1.00 60.09 795 SER A N 1
ATOM 5692 C CA . SER A 1 795 ? 16.361 -11.025 -26.382 1.00 60.09 795 SER A CA 1
ATOM 5693 C C . SER A 1 795 ? 17.577 -10.085 -26.338 1.00 60.09 795 SER A C 1
ATOM 5695 O O . SER A 1 795 ? 18.244 -9.999 -25.317 1.00 60.09 795 SER A O 1
ATOM 5697 N N . SER A 1 796 ? 17.948 -9.437 -27.445 1.00 57.97 796 SER A N 1
ATOM 5698 C CA . SER A 1 796 ? 19.111 -8.534 -27.512 1.00 57.97 796 SER A CA 1
ATOM 5699 C C . SER A 1 796 ? 18.748 -7.048 -27.509 1.00 57.97 796 SER A C 1
ATOM 5701 O O . SER A 1 796 ? 19.645 -6.211 -27.543 1.00 57.97 796 SER A O 1
ATOM 5703 N N . ALA A 1 797 ? 17.458 -6.716 -27.513 1.00 61.97 797 ALA A N 1
ATOM 5704 C CA . ALA A 1 797 ? 16.949 -5.365 -27.699 1.00 61.97 797 ALA A CA 1
ATOM 5705 C C . ALA A 1 797 ? 15.665 -5.207 -26.872 1.00 61.97 797 ALA A C 1
ATOM 5707 O O . ALA A 1 797 ? 14.702 -5.929 -27.105 1.00 61.97 797 ALA A O 1
ATOM 5708 N N . GLY A 1 798 ? 15.663 -4.319 -25.872 1.00 69.31 798 GLY A N 1
ATOM 5709 C CA . GLY A 1 798 ? 14.488 -4.117 -25.007 1.00 69.31 798 GLY A CA 1
ATOM 5710 C C . GLY A 1 798 ? 13.320 -3.506 -25.783 1.00 69.31 798 GLY A C 1
ATOM 5711 O O . GLY A 1 798 ? 13.536 -2.921 -26.843 1.00 69.31 798 GLY A O 1
ATOM 5712 N N . GLY A 1 799 ? 12.092 -3.594 -25.274 1.00 81.88 799 GLY A N 1
ATOM 5713 C CA . GLY A 1 799 ? 10.918 -3.029 -25.953 1.00 81.88 799 GLY A CA 1
ATOM 5714 C C . GLY A 1 799 ? 9.691 -2.870 -25.056 1.00 81.88 799 GLY A C 1
ATOM 5715 O O . GLY A 1 799 ? 9.728 -3.150 -23.861 1.00 81.88 799 GLY A O 1
ATOM 5716 N N . LYS A 1 800 ? 8.583 -2.404 -25.627 1.00 88.62 800 LYS A N 1
ATOM 5717 C CA . LYS A 1 800 ? 7.270 -2.380 -24.971 1.00 88.62 800 LYS A CA 1
ATOM 5718 C C . LYS A 1 800 ? 6.251 -3.045 -25.886 1.00 88.62 800 LYS A C 1
ATOM 5720 O O . LYS A 1 800 ? 6.178 -2.692 -27.062 1.00 88.62 800 LYS A O 1
ATOM 5725 N N . VAL A 1 801 ? 5.479 -3.989 -25.364 1.00 91.75 801 VAL A N 1
ATOM 5726 C CA . VAL A 1 801 ? 4.374 -4.626 -26.086 1.00 91.75 801 VAL A CA 1
ATOM 5727 C C . VAL A 1 801 ? 3.081 -4.371 -25.333 1.00 91.75 801 VAL A C 1
ATOM 5729 O O . VAL A 1 801 ? 3.007 -4.650 -24.143 1.00 91.75 801 VAL A O 1
ATOM 5732 N N . PHE A 1 802 ? 2.094 -3.852 -26.053 1.00 92.62 802 PHE A N 1
ATOM 5733 C CA . PHE A 1 802 ? 0.750 -3.528 -25.590 1.00 92.62 802 PHE A CA 1
ATOM 5734 C C . PHE A 1 802 ? -0.246 -4.335 -26.427 1.00 92.62 802 PHE A C 1
ATOM 5736 O O . PHE A 1 802 ? -0.645 -3.882 -27.503 1.00 92.62 802 PHE A O 1
ATOM 5743 N N . ALA A 1 803 ? -0.543 -5.566 -26.011 1.00 91.88 803 ALA A N 1
ATOM 5744 C CA . ALA A 1 803 ? -1.139 -6.584 -26.875 1.00 91.88 803 ALA A CA 1
ATOM 5745 C C . ALA A 1 803 ? -2.580 -6.251 -27.290 1.00 91.88 803 ALA A C 1
ATOM 5747 O O . ALA A 1 803 ? -2.902 -6.360 -28.467 1.00 91.88 803 ALA A O 1
ATOM 5748 N N . GLY A 1 804 ? -3.370 -5.655 -26.395 1.00 90.12 804 GLY A N 1
ATOM 5749 C CA . GLY A 1 804 ? -4.672 -5.097 -26.739 1.00 90.12 804 GLY A CA 1
ATOM 5750 C C . GLY A 1 804 ? -5.808 -5.877 -26.102 1.00 90.12 804 GLY A C 1
ATOM 5751 O O . GLY A 1 804 ? -5.926 -5.869 -24.884 1.00 90.12 804 GLY A O 1
ATOM 5752 N N . GLY A 1 805 ? -6.724 -6.410 -26.912 1.00 88.00 805 GLY A N 1
ATOM 5753 C CA . GLY A 1 805 ? -7.942 -7.061 -26.409 1.00 88.00 805 GLY A CA 1
ATOM 5754 C C . GLY A 1 805 ? -8.121 -8.529 -26.796 1.00 88.00 805 GLY A C 1
ATOM 5755 O O . GLY A 1 805 ? -9.209 -9.081 -26.605 1.00 88.00 805 GLY A O 1
ATOM 5756 N N . GLY A 1 806 ? -7.117 -9.112 -27.449 1.00 90.44 806 GLY A N 1
ATOM 5757 C CA . GLY A 1 806 ? -7.133 -10.483 -27.931 1.00 90.44 806 GLY A CA 1
ATOM 5758 C C . GLY A 1 806 ? -6.710 -11.486 -26.863 1.00 90.44 806 GLY A C 1
ATOM 5759 O O . GLY A 1 806 ? -6.375 -11.141 -25.749 1.00 90.44 806 GLY A O 1
ATOM 5760 N N . ASN A 1 807 ? -6.728 -12.773 -27.213 1.00 94.44 807 ASN A N 1
ATOM 5761 C CA . ASN A 1 807 ? -5.952 -13.756 -26.451 1.00 94.44 807 ASN A CA 1
ATOM 5762 C C . ASN A 1 807 ? -4.565 -13.834 -27.083 1.00 94.44 807 ASN A C 1
ATOM 5764 O O . ASN A 1 807 ? -4.425 -14.470 -28.141 1.00 94.44 807 ASN A O 1
ATOM 5768 N N . ASP A 1 808 ? -3.589 -13.190 -26.465 1.00 94.94 808 ASP A N 1
ATOM 5769 C CA . ASP A 1 808 ? -2.296 -12.890 -27.054 1.00 94.94 808 ASP A CA 1
ATOM 5770 C C . ASP A 1 808 ? -1.167 -13.751 -26.478 1.00 94.94 808 ASP A C 1
ATOM 5772 O O . ASP A 1 808 ? -1.199 -14.279 -25.359 1.00 94.94 808 ASP A O 1
ATOM 5776 N N . VAL A 1 809 ? -0.130 -13.939 -27.295 1.00 93.94 809 VAL A N 1
ATOM 5777 C CA . VAL A 1 809 ? 1.097 -14.637 -26.895 1.00 93.94 809 VAL A CA 1
ATOM 5778 C C . VAL A 1 809 ? 2.267 -13.673 -26.994 1.00 93.94 809 VAL A C 1
ATOM 5780 O O . VAL A 1 809 ? 2.630 -13.227 -28.081 1.00 93.94 809 VAL A O 1
ATOM 5783 N N . LEU A 1 810 ? 2.893 -13.392 -25.856 1.00 91.56 810 LEU A N 1
ATOM 5784 C CA . LEU A 1 810 ? 4.032 -12.492 -25.716 1.00 91.56 810 LEU A CA 1
ATOM 5785 C C . LEU A 1 810 ? 5.295 -13.320 -25.472 1.00 91.56 810 LEU A C 1
ATOM 5787 O O . LEU A 1 810 ? 5.557 -13.773 -24.362 1.00 91.56 810 LEU A O 1
ATOM 5791 N N . GLN A 1 811 ? 6.065 -13.590 -26.521 1.00 87.50 811 GLN A N 1
ATOM 5792 C CA . GLN A 1 811 ? 7.219 -14.486 -26.475 1.00 87.50 811 GLN A CA 1
ATOM 5793 C C . GLN A 1 811 ? 8.551 -13.732 -26.494 1.00 87.50 811 GLN A C 1
ATOM 5795 O O . GLN A 1 811 ? 8.747 -12.799 -27.273 1.00 87.50 811 GLN A O 1
ATOM 5800 N N . PHE A 1 812 ? 9.515 -14.229 -25.720 1.00 77.81 812 PHE A N 1
ATOM 5801 C CA . PHE A 1 812 ? 10.910 -13.798 -25.798 1.00 77.81 812 PHE A CA 1
ATOM 5802 C C . PHE A 1 812 ? 11.781 -14.738 -26.628 1.00 77.81 812 PHE A C 1
ATOM 5804 O O . PHE A 1 812 ? 11.770 -15.952 -26.428 1.00 77.81 812 PHE A O 1
ATOM 5811 N N . GLY A 1 813 ? 12.593 -14.156 -27.513 1.00 65.00 813 GLY A N 1
ATOM 5812 C CA . GLY A 1 813 ? 13.571 -14.879 -28.323 1.00 65.00 813 GLY A CA 1
ATOM 5813 C C . GLY A 1 813 ? 12.960 -15.668 -29.488 1.00 65.00 813 GLY A C 1
ATOM 5814 O O . GLY A 1 813 ? 11.777 -16.016 -29.521 1.00 65.00 813 GLY A O 1
ATOM 5815 N N . SER A 1 814 ? 13.790 -15.963 -30.488 1.00 53.62 814 SER A N 1
ATOM 5816 C CA . SER A 1 814 ? 13.386 -16.777 -31.636 1.00 53.62 814 SER A CA 1
ATOM 5817 C C . SER A 1 814 ? 13.464 -18.265 -31.291 1.00 53.62 814 SER A C 1
ATOM 5819 O O . SER A 1 814 ? 14.511 -18.736 -30.840 1.00 53.62 814 SER A O 1
ATOM 5821 N N . ALA A 1 815 ? 12.402 -19.027 -31.573 1.00 42.22 815 ALA A N 1
ATOM 5822 C CA . ALA A 1 815 ? 12.442 -20.485 -31.482 1.00 42.22 815 ALA A CA 1
ATOM 5823 C C . ALA A 1 815 ? 13.596 -21.052 -32.332 1.00 42.22 815 ALA A C 1
ATOM 5825 O O . ALA A 1 815 ? 13.861 -20.584 -33.443 1.00 42.22 815 ALA A O 1
ATOM 5826 N N . ALA A 1 816 ? 14.289 -22.069 -31.815 1.00 38.16 816 ALA A N 1
ATOM 5827 C CA . ALA A 1 816 ? 15.331 -22.756 -32.568 1.00 38.16 816 ALA A CA 1
ATOM 5828 C C . ALA A 1 816 ? 14.772 -23.305 -33.896 1.00 38.16 816 ALA A C 1
ATOM 5830 O O . ALA A 1 816 ? 13.611 -23.715 -33.976 1.00 38.16 816 ALA A O 1
ATOM 5831 N N . LYS A 1 817 ? 15.608 -23.318 -34.945 1.00 31.66 817 LYS A N 1
ATOM 5832 C CA . LYS A 1 817 ? 15.254 -23.849 -36.273 1.00 31.66 817 LYS A CA 1
ATOM 5833 C C . LYS A 1 817 ? 14.552 -25.216 -36.143 1.00 31.66 817 LYS A C 1
ATOM 5835 O O . LYS A 1 817 ? 15.060 -26.072 -35.412 1.00 31.66 817 LYS A O 1
ATOM 5840 N N . PRO A 1 818 ? 13.460 -25.478 -36.888 1.00 26.34 818 PRO A N 1
ATOM 5841 C CA . PRO A 1 818 ? 12.802 -26.782 -36.873 1.00 26.34 818 PRO A CA 1
ATOM 5842 C C . PRO A 1 818 ? 13.813 -27.902 -37.173 1.00 26.34 818 PRO A C 1
ATOM 5844 O O . PRO A 1 818 ? 14.397 -27.934 -38.255 1.00 26.34 818 PRO A O 1
ATOM 5847 N N . GLY A 1 819 ? 14.049 -28.795 -36.202 1.00 34.72 819 GLY A N 1
ATOM 5848 C CA . GLY A 1 819 ? 14.954 -29.946 -36.337 1.00 34.72 819 GLY A CA 1
ATOM 5849 C C . GLY A 1 819 ? 16.178 -29.985 -35.409 1.00 34.72 819 GLY A C 1
ATOM 5850 O O . GLY A 1 819 ? 16.887 -30.991 -35.421 1.00 34.72 819 GLY A O 1
ATOM 5851 N N . SER A 1 820 ? 16.440 -28.970 -34.576 1.00 33.72 820 SER A N 1
ATOM 5852 C CA . SER A 1 820 ? 17.486 -29.062 -33.541 1.00 33.72 820 SER A CA 1
ATOM 5853 C C . SER A 1 820 ? 16.932 -29.619 -32.223 1.00 33.72 820 SER A C 1
ATOM 5855 O O . SER A 1 820 ? 16.090 -28.987 -31.596 1.00 33.72 820 SER A O 1
ATOM 5857 N N . GLN A 1 821 ? 17.436 -30.769 -31.760 1.00 29.33 821 GLN A N 1
ATOM 5858 C CA . GLN A 1 821 ? 17.112 -31.346 -30.439 1.00 29.33 821 GLN A CA 1
ATOM 5859 C C . GLN A 1 821 ? 17.882 -30.710 -29.261 1.00 29.33 821 GLN A C 1
ATOM 5861 O O . GLN A 1 821 ? 17.915 -31.269 -28.168 1.00 29.33 821 GLN A O 1
ATOM 5866 N N . ALA A 1 822 ? 18.523 -29.557 -29.456 1.00 33.72 822 ALA A N 1
ATOM 5867 C CA . ALA A 1 822 ? 19.163 -28.830 -28.365 1.00 33.72 822 ALA A CA 1
ATOM 5868 C C . ALA A 1 822 ? 18.185 -27.787 -27.815 1.00 33.72 822 ALA A C 1
ATOM 5870 O O . ALA A 1 822 ? 17.714 -26.935 -28.569 1.00 33.72 822 ALA A O 1
ATOM 5871 N N . ALA A 1 823 ? 17.897 -27.852 -26.512 1.00 36.09 823 ALA A N 1
ATOM 5872 C CA . ALA A 1 823 ? 17.284 -26.742 -25.791 1.00 36.09 823 ALA A CA 1
ATOM 5873 C C . ALA A 1 823 ? 18.115 -25.474 -26.049 1.00 36.09 823 ALA A C 1
ATOM 5875 O O . ALA A 1 823 ? 19.348 -25.521 -25.983 1.00 36.09 823 ALA A O 1
ATOM 5876 N N . ALA A 1 824 ? 17.461 -24.364 -26.397 1.00 40.31 824 ALA A N 1
ATOM 5877 C CA . ALA A 1 824 ? 18.149 -23.087 -26.549 1.00 40.31 824 ALA A CA 1
ATOM 5878 C C . ALA A 1 824 ? 18.856 -22.745 -25.219 1.00 40.31 824 ALA A C 1
ATOM 5880 O O . ALA A 1 824 ? 18.254 -22.929 -24.159 1.00 40.31 824 ALA A O 1
ATOM 5881 N N . PRO A 1 825 ? 20.131 -22.312 -25.229 1.00 42.50 825 PRO A N 1
ATOM 5882 C CA . PRO A 1 825 ? 20.833 -21.975 -23.996 1.00 42.50 825 PRO A CA 1
ATOM 5883 C C . PRO A 1 825 ? 20.114 -20.830 -23.272 1.00 42.50 825 PRO A C 1
ATOM 5885 O O . PRO A 1 825 ? 19.597 -19.917 -23.915 1.00 42.50 825 PRO A O 1
ATOM 5888 N N . ALA A 1 826 ? 20.146 -20.850 -21.936 1.00 40.75 826 ALA A N 1
ATOM 5889 C CA . ALA A 1 826 ? 19.546 -19.865 -21.024 1.00 40.75 826 ALA A CA 1
ATOM 5890 C C . ALA A 1 826 ? 20.101 -18.417 -21.150 1.00 40.75 826 ALA A C 1
ATOM 5892 O O . ALA A 1 826 ? 19.938 -17.610 -20.239 1.00 40.75 826 ALA A O 1
ATOM 5893 N N . SER A 1 827 ? 20.770 -18.076 -22.261 1.00 45.03 827 SER A N 1
ATOM 5894 C CA . SER A 1 827 ? 21.355 -16.758 -22.540 1.00 45.03 827 SER A CA 1
ATOM 5895 C C . SER A 1 827 ? 20.452 -15.832 -23.368 1.00 45.03 827 SER A C 1
ATOM 5897 O O . SER A 1 827 ? 20.905 -14.759 -23.763 1.00 45.03 827 SER A O 1
ATOM 5899 N N . GLN A 1 828 ? 19.219 -16.241 -23.684 1.00 50.34 828 GLN A N 1
ATOM 5900 C CA . GLN A 1 828 ? 18.223 -15.407 -24.369 1.00 50.34 828 GLN A CA 1
ATOM 5901 C C . GLN A 1 828 ? 17.247 -14.833 -23.334 1.00 50.34 828 GLN A C 1
ATOM 5903 O O . GLN A 1 828 ? 16.109 -15.280 -23.206 1.00 50.34 828 GLN A O 1
ATOM 5908 N N . THR A 1 829 ? 17.749 -13.891 -22.539 1.00 53.75 829 THR A N 1
ATOM 5909 C CA . THR A 1 829 ? 16.994 -13.165 -21.507 1.00 53.75 829 THR A CA 1
ATOM 5910 C C . THR A 1 829 ? 16.449 -11.854 -22.082 1.00 53.75 829 THR A C 1
ATOM 5912 O O . THR A 1 829 ? 17.091 -11.290 -22.965 1.00 53.75 829 THR A O 1
ATOM 5915 N N . PRO A 1 830 ? 15.297 -11.346 -21.623 1.00 50.41 830 PRO A N 1
ATOM 5916 C CA . PRO A 1 830 ? 14.792 -10.038 -22.030 1.00 50.41 830 PRO A CA 1
ATOM 5917 C C . PRO A 1 830 ? 15.662 -8.888 -21.516 1.00 50.41 830 PRO A C 1
ATOM 5919 O O . PRO A 1 830 ? 15.720 -8.653 -20.314 1.00 50.41 830 PRO A O 1
ATOM 5922 N N . VAL A 1 831 ? 16.246 -8.091 -22.410 1.00 60.28 831 VAL A N 1
ATOM 5923 C CA . VAL A 1 831 ? 16.618 -6.700 -22.083 1.00 60.28 831 VAL A CA 1
ATOM 5924 C C . VAL A 1 831 ? 15.363 -5.975 -21.571 1.00 60.28 831 VAL A C 1
ATOM 5926 O O . VAL A 1 831 ? 14.274 -6.331 -22.015 1.00 60.28 831 VAL A O 1
ATOM 5929 N N . ALA A 1 832 ? 15.488 -5.001 -20.657 1.00 63.75 832 ALA A N 1
ATOM 5930 C CA . ALA A 1 832 ? 14.372 -4.281 -20.017 1.00 63.75 832 ALA A CA 1
ATOM 5931 C C . ALA A 1 832 ? 13.139 -4.130 -20.935 1.00 63.75 832 ALA A C 1
ATOM 5933 O O . ALA A 1 832 ? 13.154 -3.337 -21.881 1.00 63.75 832 ALA A O 1
ATOM 5934 N N . THR A 1 833 ? 12.107 -4.948 -20.696 1.00 77.44 833 THR A N 1
ATOM 5935 C CA . THR A 1 833 ? 10.922 -5.051 -21.565 1.00 77.44 833 THR A CA 1
ATOM 5936 C C . THR A 1 833 ? 9.650 -4.991 -20.735 1.00 77.44 833 THR A C 1
ATOM 5938 O O . THR A 1 833 ? 9.532 -5.700 -19.737 1.00 77.44 833 THR A O 1
ATOM 5941 N N . LEU A 1 834 ? 8.689 -4.177 -21.168 1.00 86.12 834 LEU A N 1
ATOM 5942 C CA . LEU A 1 834 ? 7.323 -4.188 -20.642 1.00 86.12 834 LEU A CA 1
ATOM 5943 C C . LEU A 1 834 ? 6.442 -5.031 -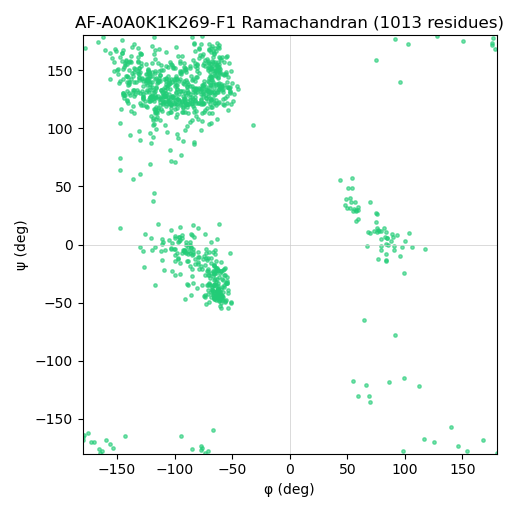21.564 1.00 86.12 834 LEU A C 1
ATOM 5945 O O . LEU A 1 834 ? 6.375 -4.767 -22.765 1.00 86.12 834 LEU A O 1
ATOM 5949 N N . LEU A 1 835 ? 5.768 -6.020 -20.994 1.00 88.88 835 LEU A N 1
ATOM 5950 C CA . LEU A 1 835 ? 4.766 -6.839 -21.655 1.00 88.88 835 LEU A CA 1
ATOM 5951 C C . LEU A 1 835 ? 3.420 -6.608 -20.979 1.00 88.88 835 LEU A C 1
ATOM 5953 O O . LEU A 1 835 ? 3.247 -6.976 -19.821 1.00 88.88 835 LEU A O 1
ATOM 5957 N N . ASP A 1 836 ? 2.489 -6.020 -21.710 1.00 90.12 836 ASP A N 1
ATOM 5958 C CA . ASP A 1 836 ? 1.112 -5.804 -21.291 1.00 90.12 836 ASP A CA 1
ATOM 5959 C C . ASP A 1 836 ? 0.198 -6.633 -22.199 1.00 90.12 836 ASP A C 1
ATOM 5961 O O . ASP A 1 836 ? 0.155 -6.390 -23.407 1.00 90.12 836 ASP A O 1
ATOM 5965 N N . GLY A 1 837 ? -0.467 -7.647 -21.636 1.00 90.00 837 GLY A N 1
ATOM 5966 C CA . GLY A 1 837 ? -1.440 -8.470 -22.367 1.00 90.00 837 GLY A CA 1
ATOM 5967 C C . GLY A 1 837 ? -2.765 -7.748 -22.627 1.00 90.00 837 GLY A C 1
ATOM 5968 O O . GLY A 1 837 ? -3.394 -7.966 -23.653 1.00 90.00 837 GLY A O 1
ATOM 5969 N N . GLY A 1 838 ? -3.128 -6.772 -21.794 1.00 88.00 838 GLY A N 1
ATOM 5970 C CA . GLY A 1 838 ? -4.397 -6.060 -21.896 1.00 88.00 838 GLY A CA 1
ATOM 5971 C C . GLY A 1 838 ? -5.612 -6.926 -21.536 1.00 88.00 838 GLY A C 1
ATOM 5972 O O . GLY A 1 838 ? -5.653 -7.568 -20.489 1.00 88.00 838 GLY A O 1
ATOM 5973 N N . GLN A 1 839 ? -6.673 -6.848 -22.338 1.00 87.44 839 GLN A N 1
ATOM 5974 C CA . GLN A 1 839 ? -7.889 -7.637 -22.127 1.00 87.44 839 GLN A CA 1
ATOM 5975 C C . GLN A 1 839 ? -7.766 -8.972 -22.846 1.00 87.44 839 GLN A C 1
ATOM 5977 O O . GLN A 1 839 ? -7.481 -8.982 -24.031 1.00 87.44 839 GLN A O 1
ATOM 5982 N N . GLY A 1 840 ? -8.167 -10.063 -22.200 1.00 88.62 840 GLY A N 1
ATOM 5983 C CA . GLY A 1 840 ? -8.202 -11.363 -22.856 1.00 88.62 840 GLY A CA 1
ATOM 5984 C C . GLY A 1 840 ? -7.737 -12.474 -21.939 1.00 88.62 840 GLY A C 1
ATOM 5985 O O . GLY A 1 840 ? -7.869 -12.389 -20.721 1.00 88.62 840 GLY A O 1
ATOM 5986 N N . GLN A 1 841 ? -7.291 -13.570 -22.546 1.00 91.69 841 GLN A N 1
ATOM 5987 C CA . GLN A 1 841 ? -6.508 -14.601 -21.874 1.00 91.69 841 GLN A CA 1
ATOM 5988 C C . GLN A 1 841 ? -5.132 -14.646 -22.515 1.00 91.69 841 GLN A C 1
ATOM 5990 O O . GLN A 1 841 ? -4.944 -15.290 -23.555 1.00 91.69 841 GLN A O 1
ATOM 5995 N N . ASP A 1 842 ? -4.185 -14.000 -21.857 1.00 93.56 842 ASP A N 1
ATOM 5996 C CA . ASP A 1 842 ? -2.868 -13.721 -22.391 1.00 93.56 842 ASP A CA 1
ATOM 5997 C C . ASP A 1 842 ? -1.812 -14.623 -21.767 1.00 93.56 842 ASP A C 1
ATOM 5999 O O . ASP A 1 842 ? -1.927 -15.131 -20.642 1.00 93.56 842 ASP A O 1
ATOM 6003 N N . SER A 1 843 ? -0.746 -14.863 -22.527 1.00 94.06 843 SER A N 1
ATOM 6004 C CA . SER A 1 843 ? 0.376 -15.663 -22.050 1.00 94.06 843 SER A CA 1
ATOM 6005 C C . SER A 1 843 ? 1.724 -15.059 -22.402 1.00 94.06 843 SER A C 1
ATOM 6007 O O . SER A 1 843 ? 2.006 -14.752 -23.558 1.00 94.06 843 SER A O 1
ATOM 6009 N N . ALA A 1 844 ? 2.604 -14.967 -21.406 1.00 92.31 844 ALA A N 1
ATOM 6010 C CA . ALA A 1 844 ? 3.997 -14.593 -21.603 1.00 92.31 844 ALA A CA 1
ATOM 6011 C C . ALA A 1 844 ? 4.867 -15.857 -21.660 1.00 92.31 844 ALA A C 1
ATOM 6013 O O . ALA A 1 844 ? 4.884 -16.656 -20.723 1.00 92.31 844 ALA A O 1
ATOM 6014 N N . SER A 1 845 ? 5.572 -16.062 -22.771 1.00 90.06 845 SER A N 1
ATOM 6015 C CA . SER A 1 845 ? 6.321 -17.287 -23.065 1.00 90.06 845 SER A CA 1
ATOM 6016 C C . SER A 1 845 ? 7.836 -17.086 -22.989 1.00 90.06 845 SER A C 1
ATOM 6018 O O . SER A 1 845 ? 8.409 -16.233 -23.670 1.00 90.06 845 SER A O 1
ATOM 6020 N N . PHE A 1 846 ? 8.488 -17.951 -22.217 1.00 85.50 846 PHE A N 1
ATOM 6021 C CA . PHE A 1 846 ? 9.925 -18.005 -21.972 1.00 85.50 846 PHE A CA 1
ATOM 6022 C C . PHE A 1 846 ? 10.489 -19.344 -22.464 1.00 85.50 846 PHE A C 1
ATOM 6024 O O . PHE A 1 846 ? 9.943 -20.411 -22.189 1.00 85.50 846 PHE A O 1
ATOM 6031 N N . LEU A 1 847 ? 11.601 -19.302 -23.203 1.00 79.25 847 LEU A N 1
ATOM 6032 C CA . LEU A 1 847 ? 12.160 -20.491 -23.862 1.00 79.25 847 LEU A CA 1
ATOM 6033 C C . LEU A 1 847 ? 12.919 -21.441 -22.913 1.00 79.25 847 LEU A C 1
ATOM 6035 O O . LEU A 1 847 ? 13.145 -22.593 -23.279 1.00 79.25 847 LEU A O 1
ATOM 6039 N N . GLY A 1 848 ? 13.334 -20.976 -21.728 1.00 78.50 848 GLY A N 1
ATOM 6040 C CA . GLY A 1 848 ? 14.046 -21.770 -20.718 1.00 78.50 848 GLY A CA 1
ATOM 6041 C C . GLY A 1 848 ? 13.119 -22.572 -19.800 1.00 78.50 848 GLY A C 1
ATOM 6042 O O . GLY A 1 848 ? 11.901 -22.605 -19.992 1.00 78.50 848 GLY A O 1
ATOM 6043 N N . ARG A 1 849 ? 13.683 -23.261 -18.802 1.00 84.50 849 ARG A N 1
ATOM 6044 C CA . ARG A 1 849 ? 12.896 -23.916 -17.741 1.00 84.50 849 ARG A CA 1
ATOM 6045 C C . ARG A 1 849 ? 12.521 -22.901 -16.677 1.00 84.50 849 ARG A C 1
ATOM 6047 O O . ARG A 1 849 ? 13.285 -21.967 -16.456 1.00 84.50 849 ARG A O 1
ATOM 6054 N N . GLN A 1 850 ? 11.430 -23.113 -15.947 1.00 87.19 850 GLN A N 1
ATOM 6055 C CA . GLN A 1 850 ? 11.027 -22.193 -14.875 1.00 87.19 850 GLN A CA 1
ATOM 6056 C C . GLN A 1 850 ? 12.157 -21.947 -13.852 1.00 87.19 850 GLN A C 1
ATOM 6058 O O . GLN A 1 850 ? 12.362 -20.816 -13.426 1.00 87.19 850 GLN A O 1
ATOM 6063 N N . ALA A 1 851 ? 12.929 -22.983 -13.502 1.00 84.62 851 ALA A N 1
ATOM 6064 C CA . ALA A 1 851 ? 14.036 -22.893 -12.540 1.00 84.62 851 ALA A CA 1
ATOM 6065 C C . ALA A 1 851 ? 15.247 -22.067 -13.020 1.00 84.62 851 ALA A C 1
ATOM 6067 O O . ALA A 1 851 ? 16.133 -21.776 -12.220 1.00 84.62 851 ALA A O 1
ATOM 6068 N N . ASP A 1 852 ? 15.305 -21.706 -14.305 1.00 82.31 852 ASP A N 1
ATOM 6069 C CA . ASP A 1 852 ? 16.370 -20.868 -14.863 1.00 82.31 852 ASP A CA 1
ATOM 6070 C C . ASP A 1 852 ? 16.056 -19.357 -14.690 1.00 82.31 852 ASP A C 1
ATOM 6072 O O . ASP A 1 852 ? 16.886 -18.504 -15.021 1.00 82.31 852 ASP A O 1
ATOM 6076 N N . TYR A 1 853 ? 14.879 -19.021 -14.139 1.00 83.00 853 TYR A N 1
ATOM 6077 C CA . TYR A 1 853 ? 14.395 -17.656 -13.934 1.00 83.00 853 TYR A CA 1
ATOM 6078 C C . TYR A 1 853 ? 14.101 -17.359 -12.458 1.00 83.00 853 TYR A C 1
ATOM 6080 O O . TYR A 1 853 ? 13.599 -18.199 -11.712 1.00 83.00 853 TYR A O 1
ATOM 6088 N N . GLN A 1 854 ? 14.358 -16.117 -12.058 1.00 84.06 854 GLN A N 1
ATOM 6089 C CA . GLN A 1 854 ? 13.802 -15.506 -10.861 1.00 84.06 854 GLN A CA 1
ATOM 6090 C C . GLN A 1 854 ? 12.472 -14.841 -11.228 1.00 84.06 854 GLN A C 1
ATOM 6092 O O . GLN A 1 854 ? 12.425 -13.975 -12.100 1.00 84.06 854 GLN A O 1
ATOM 6097 N N . ILE A 1 855 ? 11.395 -15.268 -10.571 1.00 87.44 855 ILE A N 1
ATOM 6098 C CA . ILE A 1 855 ? 10.039 -14.751 -10.776 1.00 87.44 855 ILE A CA 1
ATOM 6099 C C . ILE A 1 855 ? 9.620 -14.060 -9.484 1.00 87.44 855 ILE A C 1
ATOM 6101 O O . ILE A 1 855 ? 9.511 -14.722 -8.450 1.00 87.44 855 ILE A O 1
ATOM 6105 N N . THR A 1 856 ? 9.361 -12.759 -9.546 1.00 84.25 856 THR A N 1
ATOM 6106 C CA . THR A 1 856 ? 8.878 -11.980 -8.401 1.00 84.25 856 THR A CA 1
ATOM 6107 C C . THR A 1 856 ? 7.458 -11.524 -8.694 1.00 84.25 856 THR A C 1
ATOM 6109 O O . THR A 1 856 ? 7.201 -10.850 -9.691 1.00 84.25 856 THR A O 1
ATOM 6112 N N . ARG A 1 857 ? 6.515 -11.931 -7.843 1.00 85.38 857 ARG A N 1
ATOM 6113 C CA . ARG A 1 857 ? 5.123 -11.489 -7.935 1.00 85.38 857 ARG A CA 1
ATOM 6114 C C . ARG A 1 857 ? 4.957 -10.204 -7.141 1.00 85.38 857 ARG A C 1
ATOM 6116 O O . ARG A 1 857 ? 5.364 -10.153 -5.984 1.00 85.38 857 ARG A O 1
ATOM 6123 N N . HIS A 1 858 ? 4.346 -9.218 -7.772 1.00 82.19 858 HIS A N 1
ATOM 6124 C CA . HIS A 1 858 ? 3.918 -7.973 -7.161 1.00 82.19 858 HIS A CA 1
ATOM 6125 C C . HIS A 1 858 ? 2.395 -7.877 -7.283 1.00 82.19 858 HIS A C 1
ATOM 6127 O O . HIS A 1 858 ? 1.770 -8.595 -8.071 1.00 82.19 858 HIS A O 1
ATOM 6133 N N . ASP A 1 859 ? 1.781 -6.988 -6.515 1.00 83.00 859 ASP A N 1
ATOM 6134 C CA . ASP A 1 859 ? 0.361 -6.708 -6.682 1.00 83.00 859 ASP A CA 1
ATOM 6135 C C . ASP A 1 859 ? 0.171 -5.868 -7.956 1.00 83.00 859 ASP A C 1
ATOM 6137 O O . ASP A 1 859 ? 0.668 -4.751 -8.065 1.00 83.00 859 ASP A O 1
ATOM 6141 N N . GLY A 1 860 ? -0.494 -6.442 -8.963 1.00 79.62 860 GLY A N 1
ATOM 6142 C CA . GLY A 1 860 ? -0.720 -5.816 -10.275 1.00 79.62 860 GLY A CA 1
ATOM 6143 C C . GLY A 1 860 ? 0.228 -6.252 -11.394 1.00 79.62 860 GLY A C 1
ATOM 6144 O O . GLY A 1 860 ? -0.161 -6.203 -12.559 1.00 79.62 860 GLY A O 1
ATOM 6145 N N . TYR A 1 861 ? 1.437 -6.726 -11.078 1.00 85.50 861 TYR A N 1
ATOM 6146 C CA . TYR A 1 861 ? 2.427 -7.112 -12.091 1.00 85.50 861 TYR A CA 1
ATOM 6147 C C . TYR A 1 861 ? 3.374 -8.222 -11.617 1.00 85.50 861 TYR A C 1
ATOM 6149 O O . TYR A 1 861 ? 3.475 -8.547 -10.437 1.00 85.50 861 TYR A O 1
ATOM 6157 N N . VAL A 1 862 ? 4.104 -8.822 -12.552 1.00 87.06 862 VAL A N 1
ATOM 6158 C CA . VAL A 1 862 ? 5.127 -9.834 -12.273 1.00 87.06 862 VAL A CA 1
ATOM 6159 C C . VAL A 1 862 ? 6.421 -9.419 -12.942 1.00 87.06 862 VAL A C 1
ATOM 6161 O O . VAL A 1 862 ? 6.417 -9.004 -14.097 1.00 87.06 862 VAL A O 1
ATOM 6164 N N . THR A 1 863 ? 7.541 -9.558 -12.243 1.00 86.50 863 THR A N 1
ATOM 6165 C CA . THR A 1 863 ? 8.859 -9.417 -12.861 1.00 86.50 863 THR A CA 1
ATOM 6166 C C . THR A 1 863 ? 9.491 -10.782 -13.072 1.00 86.50 863 THR A C 1
ATOM 6168 O O . THR A 1 863 ? 9.387 -11.682 -12.235 1.00 86.50 863 THR A O 1
ATOM 6171 N N . VAL A 1 864 ? 10.129 -10.952 -14.226 1.00 85.62 864 VAL A N 1
ATOM 6172 C CA . VAL A 1 864 ? 10.852 -12.173 -14.584 1.00 85.62 864 VAL A CA 1
ATOM 6173 C C . VAL A 1 864 ? 12.247 -11.788 -15.054 1.00 85.62 864 VAL A C 1
ATOM 6175 O O . VAL A 1 864 ? 12.397 -11.065 -16.038 1.00 85.62 864 VAL A O 1
ATOM 6178 N N . ALA A 1 865 ? 13.266 -12.291 -14.362 1.00 81.38 865 ALA A N 1
ATOM 6179 C CA . ALA A 1 865 ? 14.672 -12.111 -14.710 1.00 81.38 865 ALA A CA 1
ATOM 6180 C C . ALA A 1 865 ? 15.350 -13.476 -14.864 1.00 81.38 865 ALA A C 1
ATOM 6182 O O . ALA A 1 865 ? 15.067 -14.409 -14.115 1.00 81.38 865 ALA A O 1
ATOM 6183 N N . SER A 1 866 ? 16.257 -13.630 -15.829 1.00 76.75 866 SER A N 1
ATOM 6184 C CA . SER A 1 866 ? 17.072 -14.854 -15.908 1.00 76.75 866 SER A CA 1
ATOM 6185 C C . SER A 1 866 ? 18.138 -14.842 -14.822 1.00 76.75 866 SER A C 1
ATOM 6187 O O . SER A 1 866 ? 18.805 -13.827 -14.620 1.00 76.75 866 SER A O 1
ATOM 6189 N N . LEU A 1 867 ? 18.398 -15.995 -14.205 1.00 74.25 867 LEU A N 1
ATOM 6190 C CA . LEU A 1 867 ? 19.488 -16.135 -13.235 1.00 74.25 867 LEU A CA 1
ATOM 6191 C C . LEU A 1 867 ? 20.874 -15.869 -13.851 1.00 74.25 867 LEU A C 1
ATOM 6193 O O . LEU A 1 867 ? 21.811 -15.531 -13.133 1.00 74.25 867 LEU A O 1
ATOM 6197 N N . ALA A 1 868 ? 21.020 -15.997 -15.175 1.00 69.19 868 ALA A N 1
ATOM 6198 C CA . ALA A 1 868 ? 22.271 -15.701 -15.877 1.00 69.19 868 ALA A CA 1
ATOM 6199 C C . ALA A 1 868 ? 22.503 -14.196 -16.103 1.00 69.19 868 ALA A C 1
ATOM 6201 O O . ALA A 1 868 ? 23.634 -13.781 -16.354 1.00 69.19 868 ALA A O 1
ATOM 6202 N N . LYS A 1 869 ? 21.437 -13.390 -16.056 1.00 70.94 869 LYS A N 1
ATOM 6203 C CA . LYS A 1 869 ? 21.462 -11.940 -16.271 1.00 70.94 869 LYS A CA 1
ATOM 6204 C C . LYS A 1 869 ? 20.387 -11.268 -15.400 1.00 70.94 869 LYS A C 1
ATOM 6206 O O . LYS A 1 869 ? 19.354 -10.853 -15.922 1.00 70.94 869 LYS A O 1
ATOM 6211 N N . PRO A 1 870 ? 20.608 -11.158 -14.082 1.00 64.44 870 PRO A N 1
ATOM 6212 C CA . PRO A 1 870 ? 19.574 -10.720 -13.139 1.00 64.44 870 PRO A CA 1
ATOM 6213 C C . PRO A 1 870 ? 19.122 -9.260 -13.326 1.00 64.44 870 PRO A C 1
ATOM 6215 O O . PRO A 1 870 ? 18.039 -8.905 -12.880 1.00 64.44 870 PRO A O 1
ATOM 6218 N N . ASN A 1 871 ? 19.911 -8.435 -14.024 1.00 64.38 871 ASN A N 1
ATOM 6219 C CA . ASN A 1 871 ? 19.600 -7.021 -14.295 1.00 64.38 871 ASN A CA 1
ATOM 6220 C C . ASN A 1 871 ? 18.743 -6.821 -15.562 1.00 64.38 871 ASN A C 1
ATOM 6222 O O . ASN A 1 871 ? 18.327 -5.708 -15.873 1.00 64.38 871 ASN A O 1
ATOM 6226 N N . GLU A 1 872 ? 18.518 -7.890 -16.328 1.00 73.56 872 GLU A N 1
ATOM 6227 C CA . GLU A 1 872 ? 17.694 -7.914 -17.535 1.00 73.56 872 GLU A CA 1
ATOM 6228 C C . GLU A 1 872 ? 16.305 -8.453 -17.154 1.00 73.56 872 GLU A C 1
ATOM 6230 O O . GLU A 1 872 ? 16.100 -9.662 -17.017 1.00 73.56 872 GLU A O 1
ATOM 6235 N N . VAL A 1 873 ? 15.378 -7.526 -16.887 1.00 77.94 873 VAL A N 1
ATOM 6236 C CA . VAL A 1 873 ? 14.088 -7.807 -16.241 1.00 77.94 873 VAL A CA 1
ATOM 6237 C C . VAL A 1 873 ? 12.945 -7.529 -17.210 1.00 77.94 873 VAL A C 1
ATOM 6239 O O . VAL A 1 873 ? 12.839 -6.437 -17.772 1.00 77.94 873 VAL A O 1
ATOM 6242 N N . ALA A 1 874 ? 12.066 -8.513 -17.381 1.00 83.69 874 ALA A N 1
ATOM 6243 C CA . ALA A 1 874 ? 10.774 -8.318 -18.021 1.00 83.69 874 ALA A CA 1
ATOM 6244 C C . ALA A 1 874 ? 9.721 -7.979 -16.965 1.00 83.69 874 ALA A C 1
ATOM 6246 O O . ALA A 1 874 ? 9.527 -8.749 -16.023 1.00 83.69 874 ALA A O 1
ATOM 6247 N N . THR A 1 875 ? 9.025 -6.863 -17.151 1.00 86.12 875 THR A N 1
ATOM 6248 C CA . THR A 1 875 ? 7.829 -6.507 -16.385 1.00 86.12 875 THR A CA 1
ATOM 6249 C C . THR A 1 875 ? 6.615 -6.989 -17.157 1.00 86.12 875 THR A C 1
ATOM 6251 O O . THR A 1 875 ? 6.436 -6.632 -18.319 1.00 86.12 875 THR A O 1
ATOM 6254 N N . ILE A 1 876 ? 5.802 -7.817 -16.518 1.00 88.25 876 ILE A N 1
ATOM 6255 C CA . ILE A 1 876 ? 4.647 -8.480 -17.110 1.00 88.25 876 ILE A CA 1
ATOM 6256 C C . ILE A 1 876 ? 3.400 -7.990 -16.391 1.00 88.25 876 ILE A C 1
ATOM 6258 O O . ILE A 1 876 ? 3.302 -8.067 -15.167 1.00 88.25 876 ILE A O 1
ATOM 6262 N N . VAL A 1 877 ? 2.456 -7.502 -17.172 1.00 87.31 877 VAL A N 1
ATOM 6263 C CA . VAL A 1 877 ? 1.221 -6.851 -16.755 1.00 87.31 877 VAL A CA 1
ATOM 6264 C C . VAL A 1 877 ? 0.076 -7.498 -17.524 1.00 87.31 877 VAL A C 1
ATOM 6266 O O . VAL A 1 877 ? 0.260 -7.843 -18.688 1.00 87.31 877 VAL A O 1
ATOM 6269 N N . ASN A 1 878 ? -1.091 -7.646 -16.891 1.00 87.94 878 ASN A N 1
ATOM 6270 C CA . ASN A 1 878 ? -2.308 -8.145 -17.547 1.00 87.94 878 ASN A CA 1
ATOM 6271 C C . ASN A 1 878 ? -2.083 -9.448 -18.329 1.00 87.94 878 ASN A C 1
ATOM 6273 O O . ASN A 1 878 ? -2.402 -9.550 -19.503 1.00 87.94 878 ASN A O 1
ATOM 6277 N N . VAL A 1 879 ? -1.431 -10.420 -17.693 1.00 90.19 879 VAL A N 1
ATOM 6278 C CA . VAL A 1 879 ? -1.183 -11.742 -18.272 1.00 90.19 879 VAL A CA 1
ATOM 6279 C C . VAL A 1 879 ? -1.610 -12.788 -17.257 1.00 90.19 879 VAL A C 1
ATOM 6281 O O . VAL A 1 879 ? -1.185 -12.753 -16.102 1.00 90.19 879 VAL A O 1
ATOM 6284 N N . GLU A 1 880 ? -2.402 -13.766 -17.686 1.00 91.94 880 GLU A N 1
ATOM 6285 C CA . GLU A 1 880 ? -2.932 -14.816 -16.810 1.00 91.94 880 GLU A CA 1
ATOM 6286 C C . GLU A 1 880 ? -1.947 -15.976 -16.638 1.00 91.94 880 GLU A C 1
ATOM 6288 O O . GLU A 1 880 ? -2.046 -16.756 -15.685 1.00 91.94 880 GLU A O 1
ATOM 6293 N N . LYS A 1 881 ? -0.996 -16.140 -17.565 1.00 93.62 881 LYS A N 1
ATOM 6294 C CA . LYS A 1 881 ? -0.139 -17.328 -17.603 1.00 93.62 881 LYS A CA 1
ATOM 6295 C C . LYS A 1 881 ? 1.289 -17.042 -18.060 1.00 93.62 881 LYS A C 1
ATOM 6297 O O . LYS A 1 881 ? 1.521 -16.528 -19.150 1.00 93.62 881 LYS A O 1
ATOM 6302 N N . LEU A 1 882 ? 2.263 -17.508 -17.279 1.00 93.56 882 LEU A N 1
ATOM 6303 C CA . LEU A 1 882 ? 3.653 -17.631 -17.723 1.00 93.56 882 LEU A CA 1
ATOM 6304 C C . LEU A 1 882 ? 3.895 -19.037 -18.274 1.00 93.56 882 LEU A C 1
ATOM 6306 O O . LEU A 1 882 ? 3.613 -20.035 -17.608 1.00 93.56 882 LEU A O 1
ATOM 6310 N N . GLN A 1 883 ? 4.428 -19.132 -19.485 1.00 93.06 883 GLN A N 1
ATOM 6311 C CA . GLN A 1 883 ? 4.725 -20.387 -20.164 1.00 93.06 883 GLN A CA 1
ATOM 6312 C C . GLN A 1 883 ? 6.243 -20.589 -20.239 1.00 93.06 883 GLN A C 1
ATOM 6314 O O . GLN A 1 883 ? 6.962 -19.713 -20.705 1.00 93.06 883 GLN A O 1
ATOM 6319 N N . PHE A 1 884 ? 6.720 -21.757 -19.815 1.00 89.44 884 PHE A N 1
ATOM 6320 C CA . PHE A 1 884 ? 8.123 -22.176 -19.870 1.00 89.44 884 PHE A CA 1
ATOM 6321 C C . PHE A 1 884 ? 8.263 -23.442 -20.727 1.00 89.44 884 PHE A C 1
ATOM 6323 O O . PHE A 1 884 ? 7.268 -24.075 -21.101 1.00 89.44 884 PHE A O 1
ATOM 6330 N N . SER A 1 885 ? 9.500 -23.841 -21.025 1.00 85.56 885 SER A N 1
ATOM 6331 C CA . SER A 1 885 ? 9.783 -25.077 -21.775 1.00 85.56 885 SER A CA 1
ATOM 6332 C C . SER A 1 885 ? 9.389 -26.362 -21.037 1.00 85.56 885 SER A C 1
ATOM 6334 O O . SER A 1 885 ? 9.124 -27.376 -21.682 1.00 85.56 885 SER A O 1
ATOM 6336 N N . ASP A 1 886 ? 9.340 -26.334 -19.703 1.00 86.69 886 ASP A N 1
ATOM 6337 C CA . ASP A 1 886 ? 9.067 -27.483 -18.833 1.00 86.69 886 ASP A CA 1
ATOM 6338 C C . ASP A 1 886 ? 7.716 -27.417 -18.107 1.00 86.69 886 ASP A C 1
ATOM 6340 O O . ASP A 1 886 ? 7.362 -28.346 -17.380 1.00 86.69 886 ASP A O 1
ATOM 6344 N N . GLY A 1 887 ? 6.930 -26.362 -18.319 1.00 89.69 887 GLY A N 1
ATOM 6345 C CA . GLY A 1 887 ? 5.646 -26.200 -17.652 1.00 89.69 887 GLY A CA 1
ATOM 6346 C C . GLY A 1 887 ? 5.056 -24.809 -17.813 1.00 89.69 887 GLY A C 1
ATOM 6347 O O . GLY A 1 887 ? 5.500 -24.012 -18.634 1.00 89.69 887 GLY A O 1
ATOM 6348 N N . ALA A 1 888 ? 4.022 -24.520 -17.031 1.00 91.50 888 ALA A N 1
ATOM 6349 C CA . ALA A 1 888 ? 3.420 -23.201 -16.976 1.00 91.50 888 ALA A CA 1
ATOM 6350 C C . ALA A 1 888 ? 3.054 -22.824 -15.545 1.00 91.50 888 ALA A C 1
ATOM 6352 O O . ALA A 1 888 ? 2.701 -23.686 -14.739 1.00 91.50 888 ALA A O 1
ATOM 6353 N N . LEU A 1 889 ? 3.090 -21.525 -15.272 1.00 92.44 889 LEU A N 1
ATOM 6354 C CA . LEU A 1 889 ? 2.721 -20.924 -14.006 1.00 92.44 889 LEU A CA 1
ATOM 6355 C C . LEU A 1 889 ? 1.519 -20.004 -14.234 1.00 92.44 889 LEU A C 1
ATOM 6357 O O . LEU A 1 889 ? 1.637 -18.991 -14.919 1.00 92.44 889 LEU A O 1
ATOM 6361 N N . ASN A 1 890 ? 0.373 -20.348 -13.650 1.00 91.50 890 ASN A N 1
ATOM 6362 C CA . ASN A 1 890 ? -0.790 -19.460 -13.652 1.00 91.50 890 ASN A CA 1
ATOM 6363 C C . ASN A 1 890 ? -0.538 -18.293 -12.692 1.00 91.50 890 ASN A C 1
ATOM 6365 O O . ASN A 1 890 ? -0.044 -18.493 -11.575 1.00 91.50 890 ASN A O 1
ATOM 6369 N N . LEU A 1 891 ? -0.874 -17.089 -13.129 1.00 87.00 891 LEU A N 1
ATOM 6370 C CA . LEU A 1 891 ? -0.859 -15.885 -12.315 1.00 87.00 891 LEU A CA 1
ATOM 6371 C C . LEU A 1 891 ? -2.257 -15.707 -11.715 1.00 87.00 891 LEU A C 1
ATOM 6373 O O . LEU A 1 891 ? -3.263 -15.900 -12.393 1.00 87.00 891 LEU A O 1
ATOM 6377 N N . GLU A 1 892 ? -2.321 -15.457 -10.410 1.00 73.06 892 GLU A N 1
ATOM 6378 C CA . GLU A 1 892 ? -3.600 -15.309 -9.712 1.00 73.06 892 GLU A CA 1
ATOM 6379 C C . GLU A 1 892 ? -4.111 -13.878 -9.874 1.00 73.06 892 GLU A C 1
ATOM 6381 O O . GLU A 1 892 ? -3.351 -12.925 -9.701 1.00 73.06 892 GLU A O 1
ATOM 6386 N N . ALA A 1 893 ? -5.398 -13.739 -10.193 1.00 68.56 893 ALA A N 1
ATOM 6387 C CA . ALA A 1 893 ? -6.073 -12.452 -10.245 1.00 68.56 893 ALA A CA 1
ATOM 6388 C C . ALA A 1 893 ? -6.503 -12.035 -8.836 1.00 68.56 893 ALA A C 1
ATOM 6390 O O . ALA A 1 893 ? -7.258 -12.750 -8.172 1.00 68.56 893 ALA A O 1
ATOM 6391 N N . ARG A 1 894 ? -6.056 -10.860 -8.391 1.00 78.69 894 ARG A N 1
ATOM 6392 C CA . ARG A 1 894 ? -6.486 -10.263 -7.125 1.00 78.69 894 ARG A CA 1
ATOM 6393 C C . ARG A 1 894 ? -7.662 -9.323 -7.338 1.00 78.69 894 ARG A C 1
ATOM 6395 O O . ARG A 1 894 ? -7.498 -8.124 -7.563 1.00 78.69 894 ARG A O 1
ATOM 6402 N N . ASN A 1 895 ? -8.865 -9.886 -7.266 1.00 73.31 895 ASN A N 1
ATOM 6403 C CA . ASN A 1 895 ? -10.108 -9.143 -7.480 1.00 73.31 895 ASN A CA 1
ATOM 6404 C C . ASN A 1 895 ? -10.303 -8.004 -6.467 1.00 73.31 895 ASN A C 1
ATOM 6406 O O . ASN A 1 895 ? -10.983 -7.026 -6.780 1.00 73.31 895 ASN A O 1
ATOM 6410 N N . GLU A 1 896 ? -9.686 -8.087 -5.286 1.00 75.38 896 GLU A N 1
ATOM 6411 C CA . GLU A 1 896 ? -9.760 -7.035 -4.265 1.00 75.38 896 GLU A CA 1
ATOM 6412 C C . GLU A 1 896 ? -9.104 -5.724 -4.735 1.00 75.38 896 GLU A C 1
ATOM 6414 O O . GLU A 1 896 ? -9.479 -4.646 -4.282 1.00 75.38 896 GLU A O 1
ATOM 6419 N N . LEU A 1 897 ? -8.173 -5.787 -5.695 1.00 86.50 897 LEU A N 1
ATOM 6420 C CA . LEU A 1 897 ? -7.479 -4.612 -6.233 1.00 86.50 897 LEU A CA 1
ATOM 6421 C C . LEU A 1 897 ? -8.268 -3.897 -7.342 1.00 86.50 897 LEU A C 1
ATOM 6423 O O . LEU A 1 897 ? -7.870 -2.831 -7.808 1.00 86.50 897 LEU A O 1
ATOM 6427 N N . THR A 1 898 ? -9.419 -4.437 -7.753 1.00 88.88 898 THR A N 1
ATOM 6428 C CA . THR A 1 898 ? -10.280 -3.782 -8.752 1.00 88.88 898 THR A CA 1
ATOM 6429 C C . THR A 1 898 ? -10.864 -2.461 -8.238 1.00 88.88 898 THR A C 1
ATOM 6431 O O . THR A 1 898 ? -11.025 -1.520 -9.022 1.00 88.88 898 THR A O 1
ATOM 6434 N N . SER A 1 899 ? -11.097 -2.358 -6.924 1.00 89.56 899 SER A N 1
ATOM 6435 C CA . SER A 1 899 ? -11.474 -1.117 -6.235 1.00 89.56 899 SER A CA 1
ATOM 6436 C C . SER A 1 899 ? -10.308 -0.128 -6.172 1.00 89.56 899 SER A C 1
ATOM 6438 O O . SER A 1 899 ? -10.501 1.060 -6.407 1.00 89.56 899 SER A O 1
ATOM 6440 N N . LEU A 1 900 ? -9.082 -0.611 -5.936 1.00 91.31 900 LEU A N 1
ATOM 6441 C CA . LEU A 1 900 ? -7.876 0.222 -5.946 1.00 91.31 900 LEU A CA 1
ATOM 6442 C C . LEU A 1 900 ? -7.652 0.869 -7.319 1.00 91.31 900 LEU A C 1
ATOM 6444 O O . LEU A 1 900 ? -7.400 2.067 -7.412 1.00 91.31 900 LEU A O 1
ATOM 6448 N N . ALA A 1 901 ? -7.811 0.102 -8.399 1.00 89.00 901 ALA A N 1
ATOM 6449 C CA . ALA A 1 901 ? -7.696 0.626 -9.760 1.00 89.00 901 ALA A CA 1
ATOM 6450 C C . ALA A 1 901 ? -8.762 1.695 -10.060 1.00 89.00 901 ALA A C 1
ATOM 6452 O O . ALA A 1 901 ? -8.485 2.680 -10.747 1.00 89.00 901 ALA A O 1
ATOM 6453 N N . ALA A 1 902 ? -9.971 1.529 -9.515 1.00 89.44 902 ALA A N 1
ATOM 6454 C CA . ALA A 1 902 ? -11.021 2.538 -9.602 1.00 89.44 902 ALA A CA 1
ATOM 6455 C C . ALA A 1 902 ? -10.664 3.809 -8.817 1.00 89.44 902 ALA A C 1
ATOM 6457 O O . ALA A 1 902 ? -10.845 4.902 -9.342 1.00 89.44 902 ALA A O 1
ATOM 6458 N N . LEU A 1 903 ? -10.093 3.687 -7.615 1.00 92.31 903 LEU A N 1
ATOM 6459 C CA . LEU A 1 903 ? -9.648 4.836 -6.819 1.00 92.31 903 LEU A CA 1
ATOM 6460 C C . LEU A 1 903 ? -8.595 5.666 -7.554 1.00 92.31 903 LEU A C 1
ATOM 6462 O O . LEU A 1 903 ? -8.725 6.883 -7.625 1.00 92.31 903 LEU A O 1
ATOM 6466 N N . TYR A 1 904 ? -7.595 5.031 -8.166 1.00 90.50 904 TYR A N 1
ATOM 6467 C CA . TYR A 1 904 ? -6.632 5.752 -9.003 1.00 90.50 904 TYR A CA 1
ATOM 6468 C C . TYR A 1 904 ? -7.334 6.539 -10.116 1.00 90.50 904 TYR A C 1
ATOM 6470 O O . TYR A 1 904 ? -7.101 7.738 -10.273 1.00 90.50 904 TYR A O 1
ATOM 6478 N N . GLN A 1 905 ? -8.254 5.899 -10.838 1.00 88.31 905 GLN A N 1
ATOM 6479 C CA . GLN A 1 905 ? -8.949 6.542 -11.947 1.00 88.31 905 GLN A CA 1
ATOM 6480 C C . GLN A 1 905 ? -9.837 7.709 -11.500 1.00 88.31 905 GLN A C 1
ATOM 6482 O O . GLN A 1 905 ? -9.788 8.770 -12.123 1.00 88.31 905 GLN A O 1
ATOM 6487 N N . ASN A 1 906 ? -10.632 7.507 -10.452 1.00 90.50 906 ASN A N 1
ATOM 6488 C CA . ASN A 1 906 ? -11.667 8.444 -10.024 1.00 90.50 906 ASN A CA 1
ATOM 6489 C C . ASN A 1 906 ? -11.066 9.596 -9.198 1.00 90.50 906 ASN A C 1
ATOM 6491 O O . ASN A 1 906 ? -11.468 10.748 -9.342 1.00 90.50 906 ASN A O 1
ATOM 6495 N N . VAL A 1 907 ? -10.058 9.301 -8.367 1.00 92.06 907 VAL A N 1
ATOM 6496 C CA . VAL A 1 907 ? -9.424 10.276 -7.467 1.00 92.06 907 VAL A CA 1
ATOM 6497 C C . VAL A 1 907 ? -8.227 10.957 -8.128 1.00 92.06 907 VAL A C 1
ATOM 6499 O O . VAL A 1 907 ? -8.083 12.180 -8.077 1.00 92.06 907 VAL A O 1
ATOM 6502 N N . LEU A 1 908 ? -7.345 10.180 -8.761 1.00 89.31 908 LEU A N 1
ATOM 6503 C CA . LEU A 1 908 ? -6.108 10.700 -9.355 1.00 89.31 908 LEU A CA 1
ATOM 6504 C C . LEU A 1 908 ? -6.263 11.047 -10.844 1.00 89.31 908 LEU A C 1
ATOM 6506 O O . LEU A 1 908 ? -5.373 11.661 -11.430 1.00 89.31 908 LEU A O 1
ATOM 6510 N N . GLY A 1 909 ? -7.403 10.724 -11.463 1.00 83.31 909 GLY A N 1
ATOM 6511 C CA . GLY A 1 909 ? -7.676 11.049 -12.867 1.00 83.31 909 GLY A CA 1
ATOM 6512 C C . GLY A 1 909 ? -6.820 10.252 -13.856 1.00 83.31 909 GLY A C 1
ATOM 6513 O O . GLY A 1 909 ? -6.809 10.552 -15.052 1.00 83.31 909 GLY A O 1
ATOM 6514 N N . ARG A 1 910 ? -6.099 9.237 -13.373 1.00 82.25 910 ARG A N 1
ATOM 6515 C CA . ARG A 1 910 ? -5.183 8.395 -14.144 1.00 82.25 910 ARG A CA 1
ATOM 6516 C C . ARG A 1 910 ? -5.195 6.972 -13.609 1.00 82.25 910 ARG A C 1
ATOM 6518 O O . ARG A 1 910 ? -5.646 6.718 -12.502 1.00 82.25 910 ARG A O 1
ATOM 6525 N N . GLN A 1 911 ? -4.666 6.040 -14.381 1.00 75.25 911 GLN A N 1
ATOM 6526 C CA . GLN A 1 911 ? -4.425 4.694 -13.878 1.00 75.25 911 GLN A CA 1
ATOM 6527 C C . GLN A 1 911 ? -3.224 4.691 -12.928 1.00 75.25 911 GLN A C 1
ATOM 6529 O O . GLN A 1 911 ? -2.394 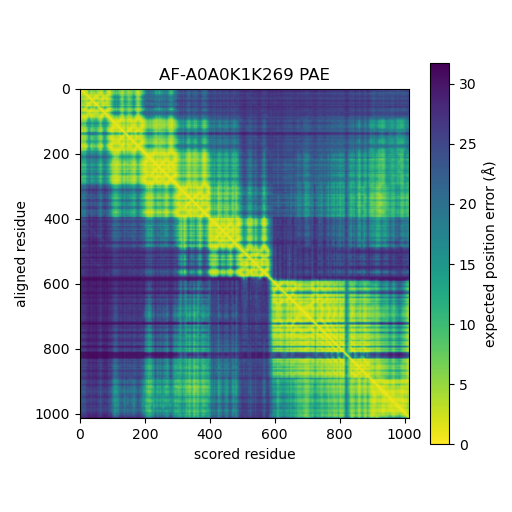5.610 -12.932 1.00 75.25 911 GLN A O 1
ATOM 6534 N N . ALA A 1 912 ? -3.166 3.672 -12.077 1.00 75.44 912 ALA A N 1
ATOM 6535 C CA . ALA A 1 912 ? -2.028 3.488 -11.200 1.00 75.44 912 ALA A CA 1
ATOM 6536 C C . ALA A 1 912 ? -0.769 3.213 -12.015 1.00 75.44 912 ALA A C 1
ATOM 6538 O O . ALA A 1 912 ? -0.824 2.537 -13.037 1.00 75.44 912 ALA A O 1
ATOM 6539 N N . ASP A 1 913 ? 0.371 3.702 -11.544 1.00 76.50 913 ASP A N 1
ATOM 6540 C CA . ASP A 1 913 ? 1.654 3.145 -11.948 1.00 76.50 913 ASP A CA 1
ATOM 6541 C C . ASP A 1 913 ? 1.870 1.801 -11.230 1.00 76.50 913 ASP A C 1
ATOM 6543 O O . ASP A 1 913 ? 1.313 1.552 -10.157 1.00 76.50 913 ASP A O 1
ATOM 6547 N N . ALA A 1 914 ? 2.669 0.913 -11.827 1.00 75.00 914 ALA A N 1
ATOM 6548 C CA . ALA A 1 914 ? 2.858 -0.445 -11.312 1.00 75.00 914 ALA A CA 1
ATOM 6549 C C . ALA A 1 914 ? 3.374 -0.459 -9.860 1.00 75.00 914 ALA A C 1
ATOM 6551 O O . ALA A 1 914 ? 2.961 -1.295 -9.057 1.00 75.00 914 ALA A O 1
ATOM 6552 N N . GLN A 1 915 ? 4.246 0.491 -9.504 1.00 75.12 915 GLN A N 1
ATOM 6553 C CA . GLN A 1 915 ? 4.824 0.588 -8.164 1.00 75.12 915 GLN A CA 1
ATOM 6554 C C . GLN A 1 915 ? 3.785 1.029 -7.130 1.00 75.12 915 GLN A C 1
ATOM 6556 O O . GLN A 1 915 ? 3.638 0.366 -6.107 1.00 75.12 915 GLN A O 1
ATOM 6561 N N . GLY A 1 916 ? 3.040 2.102 -7.398 1.00 81.25 916 GLY A N 1
ATOM 6562 C CA . GLY A 1 916 ? 1.983 2.603 -6.524 1.00 81.25 916 GLY A CA 1
ATOM 6563 C C . GLY A 1 916 ? 0.850 1.594 -6.345 1.00 81.25 916 GLY A C 1
ATOM 6564 O O . GLY A 1 916 ? 0.385 1.374 -5.227 1.00 81.25 916 GLY A O 1
ATOM 6565 N N . PHE A 1 917 ? 0.461 0.905 -7.419 1.00 84.31 917 PHE A N 1
ATOM 6566 C CA . PHE A 1 917 ? -0.533 -0.161 -7.336 1.00 84.31 917 PHE A CA 1
ATOM 6567 C C . PHE A 1 917 ? -0.056 -1.321 -6.466 1.00 84.31 917 PHE A C 1
ATOM 6569 O O . PHE A 1 917 ? -0.799 -1.790 -5.604 1.00 84.31 917 PHE A O 1
ATOM 6576 N N . SER A 1 918 ? 1.203 -1.739 -6.640 1.00 83.19 918 SER A N 1
ATOM 6577 C CA . SER A 1 918 ? 1.772 -2.791 -5.805 1.00 83.19 918 SER A CA 1
ATOM 6578 C C . SER A 1 918 ? 1.940 -2.361 -4.356 1.00 83.19 918 SER A C 1
ATOM 6580 O O . SER A 1 918 ? 1.779 -3.195 -3.473 1.00 83.19 918 SER A O 1
ATOM 6582 N N . PHE A 1 919 ? 2.261 -1.094 -4.101 1.00 83.81 919 PHE A N 1
ATOM 6583 C CA . PHE A 1 919 ? 2.393 -0.551 -2.753 1.00 83.81 919 PHE A CA 1
ATOM 6584 C C . PHE A 1 919 ? 1.071 -0.662 -1.987 1.00 83.81 919 PHE A C 1
ATOM 6586 O O . PHE A 1 919 ? 1.025 -1.254 -0.910 1.00 83.81 919 PHE A O 1
ATOM 6593 N N . TRP A 1 920 ? -0.022 -0.161 -2.567 1.00 86.62 920 TRP A N 1
ATOM 6594 C CA . TRP A 1 920 ? -1.337 -0.222 -1.929 1.00 86.62 920 TRP A CA 1
ATOM 6595 C C . TRP A 1 920 ? -1.907 -1.639 -1.887 1.00 86.62 920 TRP A C 1
ATOM 6597 O O . TRP A 1 920 ? -2.551 -2.012 -0.909 1.00 86.62 920 TRP A O 1
ATOM 6607 N N . GLY A 1 921 ? -1.646 -2.457 -2.909 1.00 87.88 921 GLY A N 1
ATOM 6608 C CA . GLY A 1 921 ? -2.025 -3.866 -2.882 1.00 87.88 921 GLY A CA 1
ATOM 6609 C C . GLY A 1 921 ? -1.334 -4.635 -1.756 1.00 87.88 921 GLY A C 1
ATOM 6610 O O . GLY A 1 921 ? -1.992 -5.431 -1.073 1.00 87.88 921 GLY A O 1
ATOM 6611 N N . GLN A 1 922 ? -0.055 -4.328 -1.512 1.00 82.69 922 GLN A N 1
ATOM 6612 C CA . GLN A 1 922 ? 0.713 -4.917 -0.425 1.00 82.69 922 GLN A CA 1
ATOM 6613 C C . GLN A 1 922 ? 0.180 -4.426 0.921 1.00 82.69 922 GLN A C 1
ATOM 6615 O O . GLN A 1 922 ? -0.056 -5.256 1.796 1.00 82.69 922 GLN A O 1
ATOM 6620 N N . ALA A 1 923 ? -0.078 -3.121 1.066 1.00 82.06 923 ALA A N 1
ATOM 6621 C CA . ALA A 1 923 ? -0.703 -2.540 2.257 1.00 82.06 923 ALA A CA 1
ATOM 6622 C C . ALA A 1 923 ? -1.992 -3.289 2.625 1.00 82.06 923 ALA A C 1
ATOM 6624 O O . ALA A 1 923 ? -2.148 -3.763 3.750 1.00 82.06 923 ALA A O 1
ATOM 6625 N N . GLN A 1 924 ? -2.865 -3.495 1.634 1.00 85.88 924 GLN A N 1
ATOM 6626 C CA . GLN A 1 924 ? -4.108 -4.237 1.810 1.00 85.88 924 GLN A CA 1
ATOM 6627 C C . GLN A 1 924 ? -3.859 -5.682 2.261 1.00 85.88 924 GLN A C 1
ATOM 6629 O O . GLN A 1 924 ? -4.554 -6.182 3.144 1.00 85.88 924 GLN A O 1
ATOM 6634 N N . SER A 1 925 ? -2.850 -6.356 1.697 1.00 82.00 925 SER A N 1
ATOM 6635 C CA . SER A 1 925 ? -2.513 -7.733 2.081 1.00 82.00 925 SER A CA 1
ATOM 6636 C C . SER A 1 925 ? -1.977 -7.855 3.514 1.00 82.00 925 SER A C 1
ATOM 6638 O O . SER A 1 925 ? -2.078 -8.929 4.108 1.00 82.00 925 SER A O 1
ATOM 6640 N N . MET A 1 926 ? -1.442 -6.761 4.074 1.00 73.88 926 MET A N 1
ATOM 6641 C CA . MET A 1 926 ? -0.981 -6.679 5.465 1.00 73.88 926 MET A CA 1
ATOM 6642 C C . MET A 1 926 ? -2.089 -6.299 6.451 1.00 73.88 926 MET A C 1
ATOM 6644 O O . MET A 1 926 ? -1.826 -6.240 7.647 1.00 73.88 926 MET A O 1
ATOM 6648 N N . GLY A 1 927 ? -3.316 -6.078 5.973 1.00 74.25 927 GLY A N 1
ATOM 6649 C CA . GLY A 1 927 ? -4.475 -5.795 6.817 1.00 74.25 927 GLY A CA 1
ATOM 6650 C C . GLY A 1 927 ? -4.942 -4.343 6.812 1.00 74.25 927 GLY A C 1
ATOM 6651 O O . GLY A 1 927 ? -5.970 -4.083 7.423 1.00 74.25 927 GLY A O 1
ATOM 6652 N N . VAL A 1 928 ? -4.269 -3.434 6.093 1.00 77.56 928 VAL A N 1
ATOM 6653 C CA . VAL A 1 928 ? -4.754 -2.053 5.928 1.00 77.56 928 VAL A CA 1
ATOM 6654 C C . VAL A 1 928 ? -6.076 -2.073 5.159 1.00 77.56 928 VAL A C 1
ATOM 6656 O O . VAL A 1 928 ? -6.139 -2.611 4.046 1.00 77.56 928 VAL A O 1
ATOM 6659 N N . SER A 1 929 ? -7.138 -1.486 5.712 1.00 82.56 929 SER A N 1
ATOM 6660 C CA . SER A 1 929 ? -8.432 -1.465 5.023 1.00 82.56 929 SER A CA 1
ATOM 6661 C C . SER A 1 929 ? -8.408 -0.670 3.720 1.00 82.56 929 SER A C 1
ATOM 6663 O O . SER A 1 929 ? -7.648 0.286 3.524 1.00 82.56 929 SER A O 1
ATOM 6665 N N . MET A 1 930 ? -9.308 -1.035 2.803 1.00 86.81 930 MET A N 1
ATOM 6666 C CA . MET A 1 930 ? -9.452 -0.306 1.546 1.00 86.81 930 MET A CA 1
ATOM 6667 C C . MET A 1 930 ? -9.952 1.126 1.796 1.00 86.81 930 MET A C 1
ATOM 6669 O O . MET A 1 930 ? -9.585 2.032 1.048 1.00 86.81 930 MET A O 1
ATOM 6673 N N . GLY A 1 931 ? -10.737 1.356 2.858 1.00 88.88 931 GLY A N 1
ATOM 6674 C CA . GLY A 1 931 ? -11.153 2.698 3.271 1.00 88.88 931 GLY A CA 1
ATOM 6675 C C . GLY A 1 931 ? -9.991 3.604 3.656 1.00 88.88 931 GLY A C 1
ATOM 6676 O O . GLY A 1 931 ? -9.935 4.746 3.195 1.00 88.88 931 GLY A O 1
ATOM 6677 N N . ARG A 1 932 ? -9.016 3.088 4.418 1.00 84.56 932 ARG A N 1
ATOM 6678 C CA . ARG A 1 932 ? -7.784 3.822 4.736 1.00 84.56 932 ARG A CA 1
ATOM 6679 C C . ARG A 1 932 ? -6.979 4.140 3.479 1.00 84.56 932 ARG A C 1
ATOM 6681 O O . ARG A 1 932 ? -6.559 5.281 3.299 1.00 84.56 932 ARG A O 1
ATOM 6688 N N . ILE A 1 933 ? -6.832 3.170 2.577 1.00 88.62 933 ILE A N 1
ATOM 6689 C CA . ILE A 1 933 ? -6.151 3.370 1.289 1.00 88.62 933 ILE A CA 1
ATOM 6690 C C . ILE A 1 933 ? -6.842 4.470 0.472 1.00 88.62 933 ILE A C 1
ATOM 6692 O O . ILE A 1 933 ? -6.180 5.381 -0.023 1.00 88.62 933 ILE A O 1
ATOM 6696 N N . ALA A 1 934 ? -8.172 4.436 0.359 1.00 92.44 934 ALA A N 1
ATOM 6697 C CA . ALA A 1 934 ? -8.932 5.476 -0.329 1.00 92.44 934 ALA A CA 1
ATOM 6698 C C . ALA A 1 934 ? -8.744 6.845 0.323 1.00 92.44 934 ALA A C 1
ATOM 6700 O O . ALA A 1 934 ? -8.471 7.820 -0.374 1.00 92.44 934 ALA A O 1
ATOM 6701 N N . TYR A 1 935 ? -8.846 6.920 1.647 1.00 89.38 935 TYR A N 1
ATOM 6702 C CA . TYR A 1 935 ? -8.637 8.153 2.393 1.00 89.38 935 TYR A CA 1
ATOM 6703 C C . TYR A 1 935 ? -7.239 8.742 2.153 1.00 89.38 935 TYR A C 1
ATOM 6705 O O . TYR A 1 935 ? -7.114 9.937 1.867 1.00 89.38 935 TYR A O 1
ATOM 6713 N N . ASP A 1 936 ? -6.197 7.907 2.187 1.00 88.75 936 ASP A N 1
ATOM 6714 C CA . ASP A 1 936 ? -4.815 8.318 1.944 1.00 88.75 936 ASP A CA 1
ATOM 6715 C C . ASP A 1 936 ? -4.580 8.764 0.491 1.00 88.75 936 ASP A C 1
ATOM 6717 O O . ASP A 1 936 ? -3.925 9.785 0.262 1.00 88.75 936 ASP A O 1
ATOM 6721 N N . ILE A 1 937 ? -5.169 8.076 -0.495 1.00 91.12 937 ILE A N 1
ATOM 6722 C CA . ILE A 1 937 ? -5.125 8.490 -1.907 1.00 91.12 937 ILE A CA 1
ATOM 6723 C C . ILE A 1 937 ? -5.844 9.835 -2.100 1.00 91.12 937 ILE A C 1
ATOM 6725 O O . ILE A 1 937 ? -5.307 10.720 -2.768 1.00 91.12 937 ILE A O 1
ATOM 6729 N N . ILE A 1 938 ? -7.017 10.032 -1.491 1.00 92.88 938 ILE A N 1
ATOM 6730 C CA . ILE A 1 938 ? -7.817 11.262 -1.618 1.00 92.88 938 ILE A CA 1
ATOM 6731 C C . ILE A 1 938 ? -7.103 12.465 -1.008 1.00 92.88 938 ILE A C 1
ATOM 6733 O O . ILE A 1 938 ? -7.029 13.518 -1.639 1.00 92.88 938 ILE A O 1
ATOM 6737 N N . ARG A 1 939 ? -6.535 12.318 0.192 1.00 89.69 939 ARG A N 1
ATOM 6738 C CA . ARG A 1 939 ? -5.830 13.418 0.864 1.00 89.69 939 ARG A CA 1
ATOM 6739 C C . ARG A 1 939 ? -4.409 13.642 0.352 1.00 89.69 939 ARG A C 1
ATOM 6741 O O . ARG A 1 939 ? -3.768 14.592 0.804 1.00 89.69 939 ARG A O 1
ATOM 6748 N N . SER A 1 940 ? -3.903 12.775 -0.526 1.00 88.31 940 SER A N 1
ATOM 6749 C CA . SER A 1 940 ? -2.576 12.925 -1.123 1.00 88.31 940 SER A CA 1
ATOM 6750 C C . SER A 1 940 ? -2.438 14.273 -1.841 1.00 88.31 940 SER A C 1
ATOM 6752 O O . SER A 1 940 ? -3.426 14.878 -2.259 1.00 88.31 940 SER A O 1
ATOM 6754 N N . GLU A 1 941 ? -1.204 14.754 -2.020 1.00 86.44 941 GLU A N 1
ATOM 6755 C CA . GLU A 1 941 ? -0.956 16.008 -2.750 1.00 86.44 941 GLU A CA 1
ATOM 6756 C C . GLU A 1 941 ? -1.569 15.976 -4.163 1.00 86.44 941 GLU A C 1
ATOM 6758 O O . GLU A 1 941 ? -2.038 16.991 -4.678 1.00 86.44 941 GLU A O 1
ATOM 6763 N N . GLU A 1 942 ? -1.589 14.800 -4.790 1.00 86.94 942 GLU A N 1
ATOM 6764 C CA . GLU A 1 942 ? -2.181 14.595 -6.107 1.00 86.94 942 GLU A CA 1
ATOM 6765 C C . GLU A 1 942 ? -3.717 14.608 -6.067 1.00 86.94 942 GLU A C 1
ATOM 6767 O O . GLU A 1 942 ? -4.332 15.317 -6.864 1.00 86.94 942 GLU A O 1
ATOM 6772 N N . GLY A 1 943 ? -4.341 13.926 -5.101 1.00 89.56 943 GLY A N 1
ATOM 6773 C CA . GLY A 1 943 ? -5.795 13.982 -4.890 1.00 89.56 943 GLY A CA 1
ATOM 6774 C C . GLY A 1 943 ? -6.287 15.411 -4.631 1.00 89.56 943 GLY A C 1
ATOM 6775 O O . GLY A 1 943 ? -7.258 15.867 -5.241 1.00 89.56 943 GLY A O 1
ATOM 6776 N N . GLN A 1 944 ? -5.527 16.180 -3.845 1.00 90.88 944 GLN A N 1
ATOM 6777 C CA . GLN A 1 944 ? -5.781 17.605 -3.613 1.00 90.88 944 GLN A CA 1
ATOM 6778 C C . GLN A 1 944 ? -5.664 18.450 -4.882 1.00 90.88 944 GLN A C 1
ATOM 6780 O O . GLN A 1 944 ? -6.499 19.329 -5.110 1.00 90.88 944 GLN A O 1
ATOM 6785 N N . LYS A 1 945 ? -4.677 18.182 -5.748 1.00 90.88 945 LYS A N 1
ATOM 6786 C CA . LYS A 1 945 ? -4.556 18.857 -7.056 1.00 90.88 945 LYS A CA 1
ATOM 6787 C C . LYS A 1 945 ? -5.742 18.564 -7.974 1.00 90.88 945 LYS A C 1
ATOM 6789 O O . LYS A 1 945 ? -6.115 19.437 -8.756 1.00 90.88 945 LYS A O 1
ATOM 6794 N N . ASN A 1 946 ? -6.363 17.398 -7.830 1.00 88.94 946 ASN A N 1
ATOM 6795 C CA . ASN A 1 946 ? -7.580 17.028 -8.550 1.00 88.94 946 ASN A CA 1
ATOM 6796 C C . ASN A 1 946 ? -8.870 17.553 -7.906 1.00 88.94 946 ASN A C 1
ATOM 6798 O O . ASN A 1 946 ? -9.963 17.272 -8.392 1.00 88.94 946 ASN A O 1
ATOM 6802 N N . GLY A 1 947 ? -8.749 18.384 -6.868 1.00 89.31 947 GLY A N 1
ATOM 6803 C CA . GLY A 1 947 ? -9.872 19.076 -6.246 1.00 89.31 947 GLY A CA 1
ATOM 6804 C C . GLY A 1 947 ? -10.479 18.345 -5.054 1.00 89.31 947 GLY A C 1
ATOM 6805 O O . GLY A 1 947 ? -11.497 18.807 -4.543 1.00 89.31 947 GLY A O 1
ATOM 6806 N N . PHE A 1 948 ? -9.865 17.257 -4.583 1.00 91.94 948 PHE A N 1
ATOM 6807 C CA . PHE A 1 948 ? -10.321 16.543 -3.397 1.00 91.94 948 PHE A CA 1
ATOM 6808 C C . PHE A 1 948 ? -9.498 16.942 -2.177 1.00 91.94 948 PHE A C 1
ATOM 6810 O O . PHE A 1 948 ? -8.329 16.597 -2.049 1.00 91.94 948 PHE A O 1
ATOM 6817 N N . ALA A 1 949 ? -10.107 17.677 -1.257 1.00 86.94 949 ALA A N 1
ATOM 6818 C CA . ALA A 1 949 ? -9.473 18.037 -0.001 1.00 86.94 949 ALA A CA 1
ATOM 6819 C C . ALA A 1 949 ? -10.455 17.833 1.145 1.00 86.94 949 ALA A C 1
ATOM 6821 O O . ALA A 1 949 ? -11.642 18.145 1.024 1.00 86.94 949 ALA A O 1
ATOM 6822 N N . PHE A 1 950 ? -9.935 17.319 2.255 1.00 87.94 950 PHE A N 1
ATOM 6823 C CA . PHE A 1 950 ? -10.661 17.302 3.513 1.00 87.94 950 PHE A CA 1
ATOM 6824 C C . PHE A 1 950 ? -10.370 18.590 4.281 1.00 87.94 950 PHE A C 1
ATOM 6826 O O . PHE A 1 950 ? -9.235 19.072 4.335 1.00 87.94 950 PHE A O 1
ATOM 6833 N N . HIS A 1 951 ? -11.420 19.178 4.834 1.00 82.25 951 HIS A N 1
ATOM 6834 C CA . HIS A 1 951 ? -11.417 20.485 5.478 1.00 82.25 951 HIS A CA 1
ATOM 6835 C C . HIS A 1 951 ? -11.764 20.405 6.968 1.00 82.25 951 HIS A C 1
ATOM 6837 O O . HIS A 1 951 ? -11.743 21.431 7.650 1.00 82.25 951 HIS A O 1
ATOM 6843 N N . GLY A 1 952 ? -12.061 19.206 7.479 1.00 74.56 952 GLY A N 1
ATOM 6844 C CA . GLY A 1 952 ? -12.493 18.987 8.855 1.00 74.56 952 GLY A CA 1
ATOM 6845 C C . GLY A 1 952 ? -13.960 19.353 9.088 1.00 74.56 952 GLY A C 1
ATOM 6846 O O . GLY A 1 952 ? -14.389 19.440 10.237 1.00 74.56 952 GLY A O 1
ATOM 6847 N N . ASP A 1 953 ? -14.732 19.587 8.021 1.00 88.19 953 ASP A N 1
ATOM 6848 C CA . ASP A 1 953 ? -16.184 19.750 8.085 1.00 88.19 953 ASP A CA 1
ATOM 6849 C C . ASP A 1 953 ? -16.847 18.470 7.580 1.00 88.19 953 ASP A C 1
ATOM 6851 O O . ASP A 1 953 ? -16.771 18.146 6.397 1.00 88.19 953 ASP A O 1
ATOM 6855 N N . ALA A 1 954 ? -17.545 17.762 8.469 1.00 83.38 954 ALA A N 1
ATOM 6856 C CA . ALA A 1 954 ? -18.109 16.447 8.169 1.00 83.38 954 ALA A CA 1
ATOM 6857 C C . ALA A 1 954 ? -19.026 16.431 6.932 1.00 83.38 954 ALA A C 1
ATOM 6859 O O . ALA A 1 954 ? -19.064 15.442 6.207 1.00 83.38 954 ALA A O 1
ATOM 6860 N N . LYS A 1 955 ? -19.762 17.519 6.652 1.00 88.94 955 LYS A N 1
ATOM 6861 C CA . LYS A 1 955 ? -20.646 17.582 5.477 1.00 88.94 955 LYS A CA 1
ATOM 6862 C C . LYS A 1 955 ? -19.853 17.750 4.189 1.00 88.94 955 LYS A C 1
ATOM 6864 O O . LYS A 1 955 ? -20.176 17.101 3.191 1.00 88.94 955 LYS A O 1
ATOM 6869 N N . GLN A 1 956 ? -18.863 18.638 4.188 1.00 90.12 956 GLN A N 1
ATOM 6870 C CA . GLN A 1 956 ? -17.992 18.843 3.034 1.00 90.12 956 GLN A CA 1
ATOM 6871 C C . GLN A 1 956 ? -17.144 17.604 2.771 1.00 90.12 956 GLN A C 1
ATOM 6873 O O . GLN A 1 956 ? -17.139 17.121 1.647 1.00 90.12 956 GLN A O 1
ATOM 6878 N N . ASP A 1 957 ? -16.540 17.030 3.804 1.00 92.12 957 ASP A N 1
ATOM 6879 C CA . ASP A 1 957 ? -15.635 15.889 3.676 1.00 92.12 957 ASP A CA 1
ATOM 6880 C C . ASP A 1 957 ? -16.379 14.625 3.222 1.00 92.12 957 ASP A C 1
ATOM 6882 O O . ASP A 1 957 ? -15.908 13.907 2.338 1.00 92.12 957 ASP A O 1
ATOM 6886 N N . LEU A 1 958 ? -17.602 14.405 3.720 1.00 94.44 958 LEU A N 1
ATOM 6887 C CA . LEU A 1 958 ? -18.484 13.353 3.209 1.00 94.44 958 LEU A CA 1
ATOM 6888 C C . LEU A 1 958 ? -18.854 13.591 1.739 1.00 94.44 958 LEU A C 1
ATOM 6890 O O . LEU A 1 958 ? -18.884 12.657 0.942 1.00 94.44 958 LEU A O 1
ATOM 6894 N N . THR A 1 959 ? -19.117 14.842 1.352 1.00 94.69 959 THR A N 1
ATOM 6895 C CA . THR A 1 959 ? -19.376 15.187 -0.055 1.00 94.69 959 THR A CA 1
ATOM 6896 C C . THR A 1 959 ? -18.149 14.902 -0.923 1.00 94.69 959 THR A C 1
ATOM 6898 O O . THR A 1 959 ? -18.300 14.342 -2.009 1.00 94.69 959 THR A O 1
ATOM 6901 N N . THR A 1 960 ? -16.949 15.228 -0.434 1.00 95.00 960 THR A N 1
ATOM 6902 C CA . THR A 1 960 ? -15.672 14.922 -1.087 1.00 95.00 960 THR A CA 1
ATOM 6903 C C . THR A 1 960 ? -15.514 13.417 -1.293 1.00 95.00 960 THR A C 1
ATOM 6905 O O . THR A 1 960 ? -15.183 13.013 -2.401 1.00 95.00 960 THR A O 1
ATOM 6908 N N . LEU A 1 961 ? -15.832 12.573 -0.300 1.00 95.25 961 LEU A N 1
ATOM 6909 C CA . LEU A 1 961 ? -15.794 11.112 -0.465 1.00 95.25 961 LEU A CA 1
ATOM 6910 C C . LEU A 1 961 ? -16.708 10.611 -1.588 1.00 95.25 961 LEU A C 1
ATOM 6912 O O . LEU A 1 961 ? -16.274 9.819 -2.422 1.00 95.25 961 LEU A O 1
ATOM 6916 N N . TYR A 1 962 ? -17.963 11.070 -1.637 1.00 95.38 962 TYR A N 1
ATOM 6917 C CA . TYR A 1 962 ? -18.894 10.671 -2.701 1.00 95.38 962 TYR A CA 1
ATOM 6918 C C . TYR A 1 962 ? -18.389 11.084 -4.086 1.00 95.38 962 TYR A C 1
ATOM 6920 O O . TYR A 1 962 ? -18.470 10.300 -5.033 1.00 95.38 962 TYR A O 1
ATOM 6928 N N . GLN A 1 963 ? -17.844 12.296 -4.203 1.00 94.44 963 GLN A N 1
ATOM 6929 C CA . GLN A 1 963 ? -17.292 12.781 -5.464 1.00 94.44 963 GLN A CA 1
ATOM 6930 C C . GLN A 1 963 ? -16.032 12.013 -5.865 1.00 94.44 963 GLN A C 1
ATOM 6932 O O . GLN A 1 963 ? -15.882 11.682 -7.035 1.00 94.44 963 GLN A O 1
ATOM 6937 N N . ALA A 1 964 ? -15.156 11.706 -4.912 1.00 94.94 964 ALA A N 1
ATOM 6938 C CA . ALA A 1 964 ? -13.887 11.042 -5.170 1.00 94.94 964 ALA A CA 1
ATOM 6939 C C . ALA A 1 964 ? -14.056 9.553 -5.509 1.00 94.94 964 ALA A C 1
ATOM 6941 O O . ALA A 1 964 ? -13.427 9.057 -6.438 1.00 94.94 964 ALA A O 1
ATOM 6942 N N . ILE A 1 965 ? -14.915 8.832 -4.781 1.00 94.00 965 ILE A N 1
ATOM 6943 C CA . ILE A 1 965 ? -15.080 7.379 -4.946 1.00 94.00 965 ILE A CA 1
ATOM 6944 C C . ILE A 1 965 ? -16.092 7.056 -6.053 1.00 94.00 965 ILE A C 1
ATOM 6946 O O . ILE A 1 965 ? -15.829 6.183 -6.879 1.00 94.00 965 ILE A O 1
ATOM 6950 N N . PHE A 1 966 ? -17.224 7.766 -6.105 1.00 93.38 966 PHE A N 1
ATOM 6951 C CA . PHE A 1 966 ? -18.346 7.453 -7.003 1.00 93.38 966 PHE A CA 1
ATOM 6952 C C . PHE A 1 966 ? -18.563 8.479 -8.127 1.00 93.38 966 PHE A C 1
ATOM 6954 O O . PHE A 1 966 ? -19.551 8.383 -8.855 1.00 93.38 966 PHE A O 1
ATOM 6961 N N . GLU A 1 967 ? -17.689 9.483 -8.265 1.00 91.94 967 GLU A N 1
ATOM 6962 C CA . GLU A 1 967 ? -17.769 10.526 -9.304 1.00 91.94 967 GLU A CA 1
ATOM 6963 C C . GLU A 1 967 ? -19.121 11.273 -9.338 1.00 91.94 967 GLU A C 1
ATOM 6965 O O . GLU A 1 967 ? -19.573 11.753 -10.383 1.00 91.94 967 GLU A O 1
ATOM 6970 N N . ARG A 1 968 ? -19.805 11.384 -8.189 1.00 92.75 968 ARG A N 1
ATOM 6971 C CA . ARG A 1 968 ? -21.136 12.006 -8.097 1.00 92.75 968 ARG A CA 1
ATOM 6972 C C . ARG A 1 968 ? -21.368 12.758 -6.793 1.00 92.75 968 ARG A C 1
ATOM 6974 O O . ARG A 1 968 ? -20.681 12.569 -5.797 1.00 92.75 968 ARG A O 1
ATOM 6981 N N . ALA A 1 969 ? -22.405 13.591 -6.790 1.00 92.44 969 ALA A N 1
ATOM 6982 C CA . ALA A 1 969 ? -22.939 14.160 -5.558 1.00 92.44 969 ALA A CA 1
ATOM 6983 C C . ALA A 1 969 ? -23.664 13.082 -4.722 1.00 92.44 969 ALA A C 1
ATOM 6985 O O . ALA A 1 969 ? -24.246 12.147 -5.296 1.00 92.44 969 ALA A O 1
ATOM 6986 N N . PRO A 1 970 ? -23.671 13.218 -3.386 1.00 93.19 970 PRO A N 1
ATOM 6987 C CA . PRO A 1 970 ? -24.396 12.304 -2.516 1.00 93.19 970 PRO A CA 1
ATOM 6988 C C . PRO A 1 970 ? -25.910 12.388 -2.746 1.00 93.19 970 PRO A C 1
ATOM 6990 O O . PRO A 1 970 ? -26.453 13.462 -3.015 1.00 93.19 970 PRO A O 1
ATOM 6993 N N . ASP A 1 971 ? -26.606 11.260 -2.617 1.00 93.38 971 ASP A N 1
ATOM 6994 C CA . ASP A 1 971 ? -28.068 11.246 -2.542 1.00 93.38 971 ASP A CA 1
ATOM 6995 C C . ASP A 1 971 ? -28.541 11.586 -1.120 1.00 93.38 971 ASP A C 1
ATOM 6997 O O . ASP A 1 971 ? -27.815 11.401 -0.146 1.00 93.38 971 ASP A O 1
ATOM 7001 N N . GLU A 1 972 ? -29.768 12.095 -0.991 1.00 91.62 972 GLU A N 1
ATOM 7002 C CA . GLU A 1 972 ? -30.284 12.629 0.279 1.00 91.62 972 GLU A CA 1
ATOM 7003 C C . GLU A 1 972 ? -30.309 11.581 1.407 1.00 91.62 972 GLU A C 1
ATOM 7005 O O . GLU A 1 972 ? -29.978 11.895 2.551 1.00 91.62 972 GLU A O 1
ATOM 7010 N N . GLY A 1 973 ? -30.657 10.331 1.081 1.00 90.44 973 GLY A N 1
ATOM 7011 C CA . GLY A 1 973 ? -30.762 9.242 2.053 1.00 90.44 973 GLY A CA 1
ATOM 7012 C C . GLY A 1 973 ? -29.399 8.752 2.539 1.00 90.44 973 GLY A C 1
ATOM 7013 O O . GLY A 1 973 ? -29.160 8.704 3.746 1.00 90.44 973 GLY A O 1
ATOM 7014 N N . GLY A 1 974 ? -28.494 8.433 1.610 1.00 90.31 974 GLY A N 1
ATOM 7015 C CA . GLY A 1 974 ? -27.131 8.007 1.925 1.00 90.31 974 GLY A CA 1
ATOM 7016 C C . GLY A 1 974 ? -26.335 9.094 2.644 1.00 90.31 974 GLY A C 1
ATOM 7017 O O . GLY A 1 974 ? -25.621 8.802 3.603 1.00 90.31 974 GLY A O 1
ATOM 7018 N N . PHE A 1 975 ? -26.496 10.361 2.249 1.00 93.69 975 PHE A N 1
ATOM 7019 C CA . PHE A 1 975 ? -25.845 11.485 2.924 1.00 93.69 975 PHE A CA 1
ATOM 7020 C C . PHE A 1 975 ? -26.282 11.614 4.381 1.00 93.69 975 PHE A C 1
ATOM 7022 O O . PHE A 1 975 ? -25.442 11.749 5.266 1.00 93.69 975 PHE A O 1
ATOM 7029 N N . ALA A 1 976 ? -27.594 11.561 4.638 1.00 90.94 976 ALA A N 1
ATOM 7030 C CA . ALA A 1 976 ? -28.132 11.673 5.989 1.00 90.94 976 ALA A CA 1
ATOM 7031 C C . ALA A 1 976 ? -27.667 10.512 6.881 1.00 90.94 976 ALA A C 1
ATOM 7033 O O . ALA A 1 976 ? -27.290 10.750 8.027 1.00 90.94 976 ALA A O 1
ATOM 7034 N N . PHE A 1 977 ? -27.639 9.288 6.342 1.00 89.88 977 PHE A N 1
ATOM 7035 C CA . PHE A 1 977 ? -27.162 8.103 7.057 1.00 89.88 977 PHE A CA 1
ATOM 7036 C C . PHE A 1 977 ? -25.700 8.246 7.497 1.00 89.88 977 PHE A C 1
ATOM 7038 O O . PHE A 1 977 ? -25.403 8.128 8.684 1.00 89.88 977 PHE A O 1
ATOM 7045 N N . TRP A 1 978 ? -24.791 8.547 6.565 1.00 89.31 978 TRP A N 1
ATOM 7046 C CA . TRP A 1 978 ? -23.364 8.632 6.881 1.00 89.31 978 TRP A CA 1
ATOM 7047 C C . TRP A 1 978 ? -23.015 9.861 7.711 1.00 89.31 978 TRP A C 1
ATOM 7049 O O . TRP A 1 978 ? -22.190 9.768 8.611 1.00 89.31 978 TRP A O 1
ATOM 7059 N N . LEU A 1 979 ? -23.693 10.991 7.497 1.00 88.38 979 LEU A N 1
ATOM 7060 C CA . LEU A 1 979 ? -23.510 12.163 8.347 1.00 88.38 979 LEU A CA 1
ATOM 7061 C C . LEU A 1 979 ? -23.933 11.879 9.797 1.00 88.38 979 LEU A C 1
ATOM 7063 O O . LEU A 1 979 ? -23.254 12.309 10.726 1.00 88.38 979 LEU A O 1
ATOM 7067 N N . GLN A 1 980 ? -25.030 11.143 9.995 1.00 80.38 980 GLN A N 1
ATOM 7068 C CA . GLN A 1 980 ? -25.451 10.698 11.323 1.00 80.38 980 GLN A CA 1
ATOM 7069 C C . GLN A 1 980 ? -24.460 9.685 11.913 1.00 80.38 980 GLN A C 1
ATOM 7071 O O . GLN A 1 980 ? -24.148 9.764 13.097 1.00 80.38 980 GLN A O 1
ATOM 7076 N N . ALA A 1 981 ? -23.929 8.767 11.103 1.00 74.94 981 ALA A N 1
ATOM 7077 C CA . ALA A 1 981 ? -22.891 7.836 11.537 1.00 74.94 981 ALA A CA 1
ATOM 7078 C C . ALA A 1 981 ? -21.636 8.584 12.023 1.00 74.94 981 ALA A C 1
ATOM 7080 O O . ALA A 1 981 ? -21.129 8.281 13.099 1.00 74.94 981 ALA A O 1
ATOM 7081 N N . MET A 1 982 ? -21.201 9.621 11.301 1.00 77.56 982 MET A N 1
ATOM 7082 C CA . MET A 1 982 ? -20.064 10.454 11.705 1.00 77.56 982 MET A CA 1
ATOM 7083 C C . MET A 1 982 ? -20.326 11.251 12.988 1.00 77.56 982 MET A C 1
ATOM 7085 O O . MET A 1 982 ? -19.433 11.414 13.812 1.00 77.56 982 MET A O 1
ATOM 7089 N N . GLN A 1 983 ? -21.562 11.706 13.214 1.00 73.94 983 GLN A N 1
ATOM 7090 C CA . GLN A 1 983 ? -21.964 12.318 14.494 1.00 73.94 983 GLN A CA 1
ATOM 7091 C C . GLN A 1 983 ? -21.944 11.322 15.665 1.00 73.94 983 GLN A C 1
ATOM 7093 O O . GLN A 1 983 ? -21.816 11.731 16.821 1.00 73.94 983 GLN A O 1
ATOM 7098 N N . ASN A 1 984 ? -22.042 10.030 15.352 1.00 60.03 984 ASN A N 1
ATOM 7099 C CA . ASN A 1 984 ? -21.961 8.921 16.294 1.00 60.03 984 ASN A CA 1
ATOM 7100 C C . ASN A 1 984 ? -20.542 8.324 16.396 1.00 60.03 984 ASN A C 1
ATOM 7102 O O . ASN A 1 984 ? -20.407 7.227 16.928 1.00 60.03 984 ASN A O 1
ATOM 7106 N N . GLY A 1 985 ? -19.513 9.019 15.893 1.00 57.00 985 GLY A N 1
ATOM 7107 C CA . GLY A 1 985 ? -18.106 8.622 16.030 1.00 57.00 985 GLY A CA 1
ATOM 7108 C C . GLY A 1 985 ? -17.512 7.872 14.835 1.00 57.00 985 GLY A C 1
ATOM 7109 O O . GLY A 1 985 ? -16.326 7.591 14.845 1.00 57.00 985 GLY A O 1
ATOM 7110 N N . VAL A 1 986 ? -18.274 7.577 13.775 1.00 69.44 986 VAL A N 1
ATOM 7111 C CA . VAL A 1 986 ? -17.705 6.923 12.579 1.00 69.44 986 VAL A CA 1
ATOM 7112 C C . VAL A 1 986 ? -16.767 7.888 11.847 1.00 69.44 986 VAL A C 1
ATOM 7114 O O . VAL A 1 986 ? -17.170 8.996 11.492 1.00 69.44 986 VAL A O 1
ATOM 7117 N N . SER A 1 987 ? -15.521 7.491 11.587 1.00 74.06 987 SER A N 1
ATOM 7118 C CA . SER A 1 987 ? -14.582 8.371 10.884 1.00 74.06 987 SER A CA 1
ATOM 7119 C C . SER A 1 987 ? -14.815 8.404 9.379 1.00 74.06 987 SER A C 1
ATOM 7121 O O . SER A 1 987 ? -15.536 7.589 8.801 1.00 74.06 987 SER A O 1
ATOM 7123 N N . LEU A 1 988 ? -14.148 9.345 8.716 1.00 83.81 988 LEU A N 1
ATOM 7124 C CA . LEU A 1 988 ? -14.186 9.453 7.267 1.00 83.81 988 LEU A CA 1
ATOM 7125 C C . LEU A 1 988 ? -13.564 8.221 6.579 1.00 83.81 988 LEU A C 1
ATOM 7127 O O . LEU A 1 988 ? -14.074 7.772 5.557 1.00 83.81 988 LEU A O 1
ATOM 7131 N N . GLU A 1 989 ? -12.511 7.635 7.153 1.00 84.44 989 GLU A N 1
ATOM 7132 C CA . GLU A 1 989 ? -11.895 6.386 6.686 1.00 84.44 989 GLU A CA 1
ATOM 7133 C C . GLU A 1 989 ? -12.891 5.221 6.723 1.00 84.44 989 GLU A C 1
ATOM 7135 O O . GLU A 1 989 ? -13.009 4.480 5.751 1.00 84.44 989 GLU A O 1
ATOM 7140 N N . GLN A 1 990 ? -13.661 5.093 7.807 1.00 81.56 990 GLN A N 1
ATOM 7141 C CA . GLN A 1 990 ? -14.678 4.046 7.949 1.00 81.56 990 GLN A CA 1
ATOM 7142 C C . GLN A 1 990 ? -15.866 4.255 7.008 1.00 81.56 990 GLN A C 1
ATOM 7144 O O . GLN A 1 990 ? -16.419 3.291 6.477 1.00 81.56 990 GLN A O 1
ATOM 7149 N N . VAL A 1 991 ? -16.251 5.511 6.756 1.00 89.62 991 VAL A N 1
ATOM 7150 C CA . VAL A 1 991 ? -17.226 5.829 5.704 1.00 89.62 991 VAL A CA 1
ATOM 7151 C C . VAL A 1 991 ? -16.687 5.382 4.342 1.00 89.62 991 VAL A C 1
ATOM 7153 O O . VAL A 1 991 ? -17.409 4.729 3.588 1.00 89.62 991 VAL A O 1
ATOM 7156 N N . ALA A 1 992 ? -15.424 5.693 4.030 1.00 92.12 992 ALA A N 1
ATOM 7157 C CA . ALA A 1 992 ? -14.782 5.274 2.787 1.00 92.12 992 ALA A CA 1
ATOM 7158 C C . ALA A 1 992 ? -14.713 3.742 2.672 1.00 92.12 992 ALA A C 1
ATOM 7160 O O . ALA A 1 992 ? -15.001 3.198 1.605 1.00 92.12 992 ALA A O 1
ATOM 7161 N N . ASP A 1 993 ? -14.415 3.038 3.766 1.00 88.88 993 ASP A N 1
ATOM 7162 C CA . ASP A 1 993 ? -14.419 1.574 3.796 1.00 88.88 993 ASP A CA 1
ATOM 7163 C C . ASP A 1 993 ? -15.821 1.011 3.525 1.00 88.88 993 ASP A C 1
ATOM 7165 O O . ASP A 1 993 ? -16.007 0.142 2.669 1.00 88.88 993 ASP A O 1
ATOM 7169 N N . GLY A 1 994 ? -16.841 1.587 4.166 1.00 89.31 994 GLY A N 1
ATOM 7170 C CA . GLY A 1 994 ? -18.240 1.254 3.916 1.00 89.31 994 GLY A CA 1
ATOM 7171 C C . GLY A 1 994 ? -18.664 1.493 2.465 1.00 89.31 994 GLY A C 1
ATOM 7172 O O . GLY A 1 994 ? -19.433 0.704 1.911 1.00 89.31 994 GLY A O 1
ATOM 7173 N N . PHE A 1 995 ? -18.148 2.543 1.816 1.00 93.31 995 PHE A N 1
ATOM 7174 C CA . PHE A 1 995 ? -18.393 2.805 0.394 1.00 93.31 995 PHE A CA 1
ATOM 7175 C C . PHE A 1 995 ? -17.763 1.719 -0.472 1.00 93.31 995 PHE A C 1
ATOM 7177 O O . PHE A 1 995 ? -18.429 1.192 -1.362 1.00 93.31 995 PHE A O 1
ATOM 7184 N N . LEU A 1 996 ? -16.513 1.352 -0.195 1.00 91.19 996 LEU A N 1
ATOM 7185 C CA . LEU A 1 996 ? -15.741 0.398 -0.994 1.00 91.19 996 LEU A CA 1
ATOM 7186 C C . LEU A 1 996 ? -16.246 -1.044 -0.861 1.00 91.19 996 LEU A C 1
ATOM 7188 O O . LEU A 1 996 ? -16.117 -1.822 -1.805 1.00 91.19 996 LEU A O 1
ATOM 7192 N N . HIS A 1 997 ? -16.884 -1.378 0.262 1.00 87.44 997 HIS A N 1
ATOM 7193 C CA . HIS A 1 997 ? -17.572 -2.654 0.477 1.00 87.44 997 HIS A CA 1
ATOM 7194 C C . HIS A 1 997 ? -19.052 -2.641 0.059 1.00 87.44 997 HIS A C 1
ATOM 7196 O O . HIS A 1 997 ? -19.746 -3.657 0.167 1.00 87.44 997 HIS A O 1
ATOM 7202 N N . SER A 1 998 ? -19.564 -1.509 -0.432 1.00 88.00 998 SER A N 1
ATOM 7203 C CA . SER A 1 998 ? -20.953 -1.399 -0.870 1.00 88.00 998 SER A CA 1
ATOM 7204 C C . SER A 1 998 ? -21.200 -2.096 -2.212 1.00 88.00 998 SER A C 1
ATOM 7206 O O . SER A 1 998 ? -20.322 -2.220 -3.066 1.00 88.00 998 SER A O 1
ATOM 7208 N N . VAL A 1 999 ? -22.454 -2.485 -2.453 1.00 86.12 999 VAL A N 1
ATOM 7209 C CA . VAL A 1 999 ? -22.884 -3.000 -3.766 1.00 86.12 999 VAL A CA 1
ATOM 7210 C C . VAL A 1 999 ? -22.770 -1.958 -4.884 1.00 86.12 999 VAL A C 1
ATOM 7212 O O . VAL A 1 999 ? -22.696 -2.334 -6.051 1.00 86.12 999 VAL A O 1
ATOM 7215 N N . GLU A 1 1000 ? -22.753 -0.664 -4.546 1.00 87.62 1000 GLU A N 1
ATOM 7216 C CA . GLU A 1 1000 ? -22.570 0.423 -5.512 1.00 87.62 1000 GLU A CA 1
ATOM 7217 C C . GLU A 1 1000 ? -21.151 0.405 -6.094 1.00 87.62 1000 GLU A C 1
ATOM 7219 O O . GLU A 1 1000 ? -20.993 0.552 -7.307 1.00 87.62 1000 GLU A O 1
ATOM 7224 N N . MET A 1 1001 ? -20.138 0.110 -5.269 1.00 89.12 1001 MET A N 1
ATOM 7225 C CA . MET A 1 1001 ? -18.733 0.065 -5.692 1.00 89.12 1001 MET A CA 1
ATOM 7226 C C . MET A 1 1001 ? -18.473 -0.934 -6.825 1.00 89.12 1001 MET A C 1
ATOM 7228 O O . MET A 1 1001 ? -17.640 -0.687 -7.696 1.00 89.12 1001 MET A O 1
ATOM 7232 N N . VAL A 1 1002 ? -19.247 -2.023 -6.896 1.00 85.44 1002 VAL A N 1
ATOM 7233 C CA . VAL A 1 1002 ? -19.134 -3.033 -7.964 1.00 85.44 1002 VAL A CA 1
ATOM 7234 C C . VAL A 1 1002 ? -19.250 -2.408 -9.362 1.00 85.44 1002 VAL A C 1
ATOM 7236 O O . VAL A 1 1002 ? -18.601 -2.880 -10.294 1.00 85.44 1002 VAL A O 1
ATOM 7239 N N . GLY A 1 1003 ? -20.040 -1.339 -9.521 1.00 84.75 1003 GLY A N 1
ATOM 7240 C CA . GLY A 1 1003 ? -20.192 -0.627 -10.795 1.00 84.75 1003 GLY A CA 1
ATOM 7241 C C . GLY A 1 1003 ? -18.991 0.241 -11.194 1.00 84.75 1003 GLY A C 1
ATOM 7242 O O . GLY A 1 1003 ? -18.871 0.597 -12.366 1.00 84.75 1003 GLY A O 1
ATOM 7243 N N . PHE A 1 1004 ? -18.107 0.565 -10.248 1.00 87.31 1004 PHE A N 1
ATOM 7244 C CA . PHE A 1 1004 ? -16.944 1.435 -10.450 1.00 87.31 1004 PHE A CA 1
ATOM 7245 C C . PHE A 1 1004 ? -15.630 0.660 -10.581 1.00 87.31 1004 PHE A C 1
ATOM 7247 O O . PHE A 1 1004 ? -14.689 1.164 -11.199 1.00 87.31 1004 PHE A O 1
ATOM 7254 N N . ASN A 1 1005 ? -15.584 -0.569 -10.057 1.00 88.69 1005 ASN A N 1
ATOM 7255 C CA . ASN A 1 1005 ? -14.425 -1.455 -10.121 1.00 88.69 1005 ASN A CA 1
ATOM 7256 C C . ASN A 1 1005 ? -13.860 -1.595 -11.541 1.00 88.69 1005 ASN A C 1
ATOM 7258 O O . ASN A 1 1005 ? -14.591 -1.752 -12.524 1.00 88.69 1005 ASN A O 1
ATOM 7262 N N . LYS A 1 1006 ? -12.528 -1.588 -11.646 1.00 86.12 1006 LYS A N 1
ATOM 7263 C CA . LYS A 1 1006 ? -11.811 -1.811 -12.907 1.00 86.12 1006 LYS A CA 1
ATOM 7264 C C . LYS A 1 1006 ? -11.246 -3.223 -12.923 1.00 86.12 1006 LYS A C 1
ATOM 7266 O O . LYS A 1 1006 ? -10.430 -3.575 -12.074 1.00 86.12 1006 LYS A O 1
ATOM 7271 N N . ALA A 1 1007 ? -11.698 -4.035 -13.876 1.00 82.75 1007 ALA A N 1
ATOM 7272 C CA . ALA A 1 1007 ? -11.221 -5.405 -14.052 1.00 82.75 1007 ALA A CA 1
ATOM 7273 C C . ALA A 1 1007 ? -9.725 -5.434 -14.404 1.00 82.75 1007 ALA A C 1
ATOM 7275 O O . ALA A 1 1007 ? -9.226 -4.492 -15.015 1.00 82.75 1007 ALA A O 1
ATOM 7276 N N . GLN A 1 1008 ? -9.036 -6.529 -14.078 1.00 78.69 1008 GLN A N 1
ATOM 7277 C CA . GLN A 1 1008 ? -7.587 -6.652 -14.260 1.00 78.69 1008 GLN A CA 1
ATOM 7278 C C . GLN A 1 1008 ? -7.109 -6.285 -15.668 1.00 78.69 1008 GLN A C 1
ATOM 7280 O O . GLN A 1 1008 ? -6.275 -5.405 -15.793 1.00 78.69 1008 GLN A O 1
ATOM 7285 N N . GLY A 1 1009 ? -7.706 -6.835 -16.729 1.00 74.38 1009 GLY A N 1
ATOM 7286 C CA . GLY A 1 1009 ? -7.291 -6.502 -18.101 1.00 74.38 1009 GLY A CA 1
ATOM 7287 C C . GLY A 1 1009 ? -7.521 -5.041 -18.521 1.00 74.38 1009 GLY A C 1
ATOM 7288 O O . GLY A 1 1009 ? -7.209 -4.654 -19.643 1.00 74.38 1009 GLY A O 1
ATOM 7289 N N . SER A 1 1010 ? -8.151 -4.218 -17.670 1.00 75.00 1010 SER A N 1
ATOM 7290 C CA . SER A 1 1010 ? -8.309 -2.769 -17.890 1.00 75.00 1010 SER A CA 1
ATOM 7291 C C . SER A 1 1010 ? -7.306 -1.931 -17.109 1.00 75.00 1010 SER A C 1
ATOM 7293 O O . SER A 1 1010 ? -7.314 -0.710 -17.257 1.00 75.00 1010 SER A O 1
ATOM 7295 N N . TRP A 1 1011 ? -6.479 -2.560 -16.270 1.00 81.25 1011 TRP A N 1
ATOM 7296 C CA . TRP A 1 1011 ? -5.402 -1.878 -15.571 1.00 81.25 1011 TRP A CA 1
ATOM 7297 C C . TRP A 1 1011 ? -4.371 -1.464 -16.602 1.00 81.25 1011 TRP A C 1
ATOM 7299 O O . TRP A 1 1011 ? -3.887 -2.281 -17.369 1.00 81.25 1011 TRP A O 1
ATOM 7309 N N . ASP A 1 1012 ? -4.050 -0.187 -16.655 1.00 69.81 1012 ASP A N 1
ATOM 7310 C CA . ASP A 1 1012 ? -3.121 0.328 -17.649 1.00 69.81 1012 ASP A CA 1
ATOM 7311 C C . ASP A 1 1012 ? -1.961 0.985 -16.909 1.00 69.81 1012 ASP A C 1
ATOM 7313 O O . ASP A 1 1012 ? -2.048 2.137 -16.492 1.00 69.81 1012 ASP A O 1
ATOM 7317 N N . PHE A 1 1013 ? -0.880 0.222 -16.726 1.00 70.94 1013 PHE A N 1
ATOM 7318 C CA . PHE A 1 1013 ? 0.366 0.704 -16.120 1.00 70.94 1013 PHE A CA 1
ATOM 7319 C C . PHE A 1 1013 ? 1.274 1.401 -17.152 1.00 70.94 1013 PHE A C 1
ATOM 7321 O O . PHE A 1 1013 ? 2.481 1.538 -16.918 1.00 70.94 1013 PHE A O 1
ATOM 7328 N N . SER A 1 1014 ? 0.748 1.801 -18.321 1.00 58.88 1014 SER A N 1
ATOM 7329 C CA . SER A 1 1014 ? 1.518 2.574 -19.294 1.00 58.88 1014 SER A CA 1
ATOM 7330 C C . SER A 1 1014 ? 1.761 3.994 -18.763 1.00 58.88 1014 SER A C 1
ATOM 7332 O O . SER A 1 1014 ? 0.859 4.825 -18.722 1.00 58.88 1014 SER A O 1
ATOM 7334 N N . PHE A 1 1015 ? 3.008 4.174 -18.312 1.00 54.50 1015 PHE A N 1
ATOM 7335 C CA . PHE A 1 1015 ? 3.702 5.370 -17.806 1.00 54.50 1015 PHE A CA 1
ATOM 7336 C C . PHE A 1 1015 ? 2.982 6.718 -17.898 1.00 54.50 1015 PHE A C 1
ATOM 7338 O O . PHE A 1 1015 ? 2.735 7.182 -19.037 1.00 54.50 1015 PHE A O 1
#

Secondary structure (DSSP, 8-state):
--TTTS-SSTTSSEES-SSPPEEEE--TTPEEEEEETT-SS-SEEEE--TTSEEEE---PPPPSEEEEEEEEEEETTEEPPPPPPEEEEE--PPPPPPP-EE-GGGS-SSTTS-EES-SS-EEEEE--TTPEEEEEESTT--GGGEEEEE--TTSEEEEEPPPPPSEEEEEEEEEE-TTS-BPPPPPPEEEEE-PPPPPPEEEE--TTT--SSTTS-EE--SS-EEEEE--TTPEEEEEETTT--EEEEEE--TTSEEEEE--S--SEEEEEEEEEE-TT-PBPPPPPPEEEEE---PPPPPPPPEE-GGG--SSTTS-EES-SS-EEEEE--TTPEEEEEETT-SS-SEEEEPPTTSEEEEEPSSPPPSEEEEEEEEEE-TT--B-PPPPPEEEEEPPPPEE-TTT--SSTTS-EES-SS-EEEEE-STTSEEEEEETTEEEEEEEPPTTSEEEEEPPPPPSEEEEEEEEEEETTEEEEPPPEEEEE-----EEEEES-SEEETTPPTTEEEEEEEEE-TT-PPPEEEE-S-TTTEEEETTEEEES-GGG--SEEEEEEEEEE-TT--EEEEEEEEEEEPP----PPPPPPS-EETTEE-EEEEEEETTTEEEEEEEEPPPPTT---SSS-TTEEEEEEEEETTEEEEEEEEETTEEEEEEEPSPEEGGG-HHHHHHHHHHH-TTS-HHHHHHHHHHHHHHHHHS-TTSEEEEEEEEEEE-TTS---EEEEEE-S-TTEEEEEEEE-TTPPTT-EEEEES-SEEEEESSEEEEE--TTEEEEE-SS-EEEEE-TTS-EEEE--SS--EEEESPPPPTT--SPPPTT-PPSSEEEE--SSS-EEE-SS-GGGEEEEE-SSEEEEEETTEEEEEEEEES-SEEE-SS-EEEPPP-TTHHHHHHHIIIIISSPPPHHHHHHHHHHHHTT--HHHHHHHHHHSHHHHHTT----S-HHHHHHHHHHHHHSSPPPHHHHHHHHHHHHTT--HHHHHHHHHTSTTGGGTPPPGGG-----

Solvent-accessible surface area (backbone atoms only — not comparable to full-atom values): 52244 Å² total; per-residue (Å²): 106,35,78,88,31,36,27,53,50,75,88,72,41,33,10,38,44,47,40,55,30,39,56,53,76,50,60,54,72,19,41,35,37,36,23,52,70,85,45,91,61,64,73,47,73,46,60,18,37,91,88,23,39,32,66,48,73,82,76,58,75,54,72,81,40,83,43,37,38,32,38,31,46,34,50,100,89,49,67,54,73,68,49,78,70,49,64,35,29,30,44,75,69,50,46,72,50,27,51,70,43,78,29,72,95,33,31,42,84,51,79,89,71,42,32,18,62,51,40,59,37,33,40,32,37,40,42,55,54,66,15,43,32,41,35,33,40,51,100,75,54,50,76,89,47,49,46,76,47,57,18,38,88,87,17,39,36,71,46,78,49,74,78,50,73,74,46,77,41,47,34,38,33,30,32,28,43,60,22,58,29,58,23,54,63,25,71,76,40,64,37,38,31,46,72,59,42,71,44,33,45,64,67,44,61,46,75,92,36,30,22,56,57,78,84,75,32,31,12,43,45,49,46,37,42,43,30,32,38,46,61,54,65,19,34,38,38,36,25,35,65,90,76,66,46,77,66,44,65,40,63,18,36,92,89,16,45,40,69,36,68,36,76,82,52,66,76,44,78,47,47,31,35,34,28,23,26,30,90,88,63,28,53,19,49,72,24,74,78,37,65,36,29,34,43,69,70,54,41,72,61,23,45,46,45,37,73,27,72,60,27,29,44,78,60,79,91,68,43,36,15,68,48,39,53,46,29,37,28,38,43,43,58,56,52,15,42,33,38,32,27,51,71,80,48,92,59,65,76,47,74,35,60,17,36,91,87,19,42,31,64,44,71,51,90,64,72,56,69,57,19,68,44,38,35,31,28,29,29,23,38,65,33,60,30,64,26,45,72,25,55,70,30,66,36,32,21,40,41,68,72,39,76,26,77,94,32,38,30,53,50,75,91,69,46,29,12,38,48,47,51,36,33,32,32,37,37,27,46,52,73,28,42,34,31,35,24,49,79,91,45,77,36,36,62,33,65,19,34,89,87,11,42,37,62,31,59,35,48,81,52,68,83,42,80,42,56,33,32,44,32,40,43,55,98,90,45,78,45,66,55,71,73,43,73,37,34,27,40,72,67,48,39,43,76,74,45,57,78,41,51,57,39,55,39,55,49,51,77,67,29,76,57,34,35,55,46,64,46,44,92,84,69,55,73,68,47,54,46,63,76,41,64,64,80,38,34,48,55,60,69,50,37,30,24,30,64,30,35,92,72,51,66,72,43,80,45,75,40,34,38,33,35,27,39,51,22,45,34,65,29,75,46,78,44,66,38,34,32,38,82,62,81,88,90,86,88,90,78,93,77,76,76,56,64,49,45,56,39,70,41,47,77,46,82,41,78,37,69,79,68,58,62,26,42,33,36,40,41,61,64,34,60,77,88,43,65,52,85,88,75,52,65,62,42,40,66,41,68,72,39,66,57,97,88,42,67,46,25,34,33,34,38,16,38,40,31,20,36,35,41,39,33,46,74,70,37,39,32,70,66,39,58,56,36,51,44,49,46,49,47,71,76,40,80,84,54,54,72,68,60,52,45,50,52,44,49,55,54,48,53,53,45,72,76,42,61,50,78,37,34,31,29,49,35,30,37,41,50,39,60,56,100,84,54,75,28,50,62,35,36,41,34,33,31,85,50,86,63,41,41,24,34,39,31,36,39,28,74,48,56,52,82,82,28,34,40,36,40,33,41,36,44,31,36,40,38,38,41,42,47,38,39,37,41,58,26,66,69,16,37,40,34,33,33,66,31,44,32,35,44,30,41,31,30,89,22,20,29,36,39,40,39,28,43,11,52,28,37,45,30,46,37,82,80,77,66,94,86,64,93,66,78,70,69,75,81,62,37,40,30,61,24,44,41,31,27,28,26,68,65,16,33,42,35,44,73,42,46,65,88,54,42,48,74,46,82,53,39,80,36,35,39,42,18,25,71,83,44,50,71,24,35,28,41,39,29,39,49,47,28,42,36,32,67,76,49,70,47,77,51,83,84,65,71,79,48,16,51,55,45,24,42,26,37,53,30,62,71,38,60,43,46,60,65,62,41,21,50,55,42,47,42,43,75,59,66,46,51,70,7,50,54,49,46,53,51,33,64,28,76,61,9,39,73,65,70,32,63,75,78,89,42,70,70,60,32,52,41,37,50,33,34,33,72,68,71,36,80,67,52,75,67,65,44,52,52,52,54,51,40,40,76,60,69,46,47,72,38,53,52,40,29,54,46,64,73,32,82,69,35,67,79,56,41,37,57,68,40,70,64,52,58,79,124

Nearest PDB structures (foldseek):
  2yn5-assembly1_B  TM=5.205E-01  e=1.785E-18  Salmonella enterica subsp. enterica serovar Typhimurium str. LT2
  5x83-assembly1_D  TM=4.239E-01  e=3.832E-06  Homo sapiens
  7ndg-assembly1_H  TM=2.463E-01  e=4.231E-08  Mus musculus
  5x83-assembly1_B  TM=4.096E-01  e=3.957E-05  Homo sapiens
  7ne1-assembly1_B  TM=2.789E-01  e=8.380E-07  Mus musculus

Radius of gyration: 54.23 Å; Cα contacts (8 Å, |Δi|>4): 2659; chains: 1; bounding box: 128×66×178 Å

Sequence (1015 aa):
MLEASDTGVKGDGRTADSSPALAGQGIAGATIKIYFDGKAEAFAQTTVAADGKWEFNENTEYGEGPHTVVVTQTTAHGTSLPSEALSFVIDTQAPQAPTLTLALSSDSVIPGDNKTSVSELVLTGKGEPHATLAIGFGPNYKEADFRYTTVDADGNWSLKLPKLEKGTYTFLAAQQDSADNISKPSAELTVTIGDEPAPPTGLGLPHKDDSGEYGDGLTKDENPSIEGQGSAGNTVVLYNKANLSEMGRVVVDAEGHWNIKLDDLADQTYTVFAREISPQGLPSEASADFTFTVDTITPPQVDAPKLAAISDSGEAGDNITSAKVLTLSGKGEAGALVDIFVDGAKDYSDTAYVDKDGNWSIQLKGEFAPGQHSFVARQADLADNVGGMSSALNVVVLGELALDAASDSGRKGDNITAHTTPAFQGTGGAGNQMALFDGSTQLGTATIAADGSWRISSAQLAEGVHTLQAKQSADGKVISSQQISVTIDSKAPTKLSLSSTTINGGAGDNAVVGTVRGEDAGGGALTYRLASHADQFKLDGDALYAINPKKLSSGTLVLQIEATDAAGNTFKQDVTLLVKGADPVAPPRPAPDPVVDGVSVATASVGIPGVGSGTEVRIPIVTSGRSDSTGASATADIPLVSSGGQATLTAHVPVGLGLSATGAGSQAAGQSLEHLIAAIKAVTPQHAAAEQGYLTKNGLHYLQAVEPAANLQVQRIALSGTDSQPAGVLTLSGSPDAKQQTALVIDTQQLQQGASLALQNVSFAAIVGKGQVSADTSGQVLTGDGASQHFTVSSSAGGKVFAGGGNDVLQFGSAAKPGSQAAAPASQTPVATLLDGGQGQDSASFLGRQADYQITRHDGYVTVASLAKPNEVATIVNVEKLQFSDGALNLEARNELTSLAALYQNVLGRQADAQGFSFWGQAQSMGVSMGRIAYDIIRSEEGQKNGFAFHGDAKQDLTTLYQAIFERAPDEGGFAFWLQAMQNGVSLEQVADGFLHSVEMVGFNKAQGSWDFSF